Protein AF-A0A924LIB5-F1 (afdb_monomer)

Foldseek 3Di:
DWWKDFFLPLPKTFDKDWDQDPPQQKIKMKTKIASADAQDFKWKFKFADQVLAFADADDCVLVPFNLSHQFPVSSCVRQNDGLFTQAPDLVPRLPDDDDDCPPPDDDGHGFHAHRRRITIGIDMHGQDCPRPSSVVSSVSCVPVQRIKMWMFKDWDAQQRSCDDDPTPNSDTTMDRRGTTIMIRDADFDDPVVVVSVVLRDDPDDPPSVVVRCCRGVPDDPPGGDDDDDDDDDDDDDDDDDDDDDDDDDDDDDDDDDDDDDDDDDDDDDDDDDDDDDDDDDDDDDDDDDDDDDDDDDDDDDDDDDDDDDDDDDDDPPDDPDDFDWQDDDPTDGDDDDDDLVVQLVVLVVVLVVVVVCCVVVVAPEDADDPPDDDDAADPVQDHEYEAAAADEDEDHGNHQEYEYNYLAEHEYHDYQDAAREYRYEAREYEYEYHLYEYEYGYSHHEYEAEADANREEYEYEHRYYAYEYAAAYYAYEYEQHEDEYEAHYHDDNYEYEEAYQYEYEAYEEEYEYEYEQEEHEEENYEEEYEYHEYQHEYEYEDAYYAYEYEYEHAYEAEYYAEEYEYEYCYAYEYEHAYYEYEYHAQAEYEYEGHQAEYEYHYECYEYEYDHHNYAYEYEQYLAEYEYEAQAAYEYEAENYAYEYEYAHAQHEYEYAHECHEYEYHYEQHHAYEYERYAAAYEAEQHHAAYEAEYYLHAEHEYAYAYDEYEYEDAPHEHEYEAEQHEEEYEYENHCAAYEYEYEEEEYEYEYYNAQYEYEYEQDAYQYYEYEPDDPPRYAYEYHPDDPCFVVVQVVVWDDDPLWIWTATPSGHIYIYPNDDDDDPSRYD

pLDDT: mean 76.89, std 24.4, range [21.36, 98.44]

Mean predicted aligned error: 19.63 Å

Solvent-accessible surface area (backbone atoms only — not comparable to full-atom values): 42474 Å² total; per-residue (Å²): 56,30,54,40,44,51,29,68,85,44,68,26,41,19,18,36,44,67,46,76,40,84,88,76,37,30,40,36,40,38,38,30,39,34,51,42,44,54,67,37,57,34,44,37,33,38,20,26,42,93,87,68,51,68,24,38,70,70,52,78,89,41,26,83,83,69,54,77,46,47,43,53,79,41,36,35,79,38,22,28,51,72,53,40,73,61,43,73,50,48,83,57,60,61,73,60,68,80,70,99,68,86,67,92,77,78,81,71,51,44,53,57,18,37,89,80,5,40,33,81,46,73,51,64,35,70,38,53,80,87,38,71,50,23,40,49,36,52,60,72,54,66,64,45,64,31,18,22,41,41,34,19,26,44,70,43,54,68,66,47,30,68,60,67,93,93,56,57,65,19,61,56,45,77,34,56,65,38,42,24,26,29,20,50,23,39,72,60,61,69,73,60,34,56,50,54,46,59,73,66,43,92,88,62,75,92,77,58,63,66,59,43,44,49,39,60,69,64,76,71,92,75,67,55,85,80,80,85,74,87,84,85,92,81,79,93,78,80,90,78,80,88,80,89,82,87,86,84,85,87,79,88,85,84,90,83,89,85,88,88,86,91,82,88,77,85,82,81,78,84,84,77,91,84,81,89,84,90,81,87,89,84,92,81,85,90,84,91,79,90,81,90,83,82,90,83,87,86,82,88,86,81,88,85,90,85,90,77,97,69,86,79,75,80,77,79,71,76,72,82,78,83,83,74,75,66,90,55,102,79,60,76,81,70,89,85,82,93,52,71,69,60,43,27,52,44,38,50,46,51,49,49,52,50,52,50,35,35,76,68,66,78,37,74,72,53,80,70,58,97,87,59,82,76,71,79,34,45,92,85,38,74,24,54,41,49,40,62,60,51,46,81,44,74,47,50,57,21,44,22,38,38,40,34,62,17,88,38,48,30,35,41,37,53,30,67,45,71,66,25,37,39,38,30,41,53,28,20,43,34,38,38,55,25,56,24,25,33,36,39,38,33,31,16,32,53,31,37,42,37,29,46,74,77,16,34,36,35,38,38,36,42,33,36,29,52,30,38,36,39,39,35,19,30,47,30,39,34,36,52,28,36,44,52,28,42,37,38,39,24,37,38,57,30,38,37,41,36,52,19,50,25,43,37,38,40,26,41,36,29,30,37,40,38,40,35,61,36,50,29,40,36,35,34,26,27,37,51,24,36,41,40,43,27,65,16,40,35,40,37,36,40,40,38,33,50,27,40,39,33,38,45,13,56,24,42,40,33,47,24,41,41,58,32,38,37,43,31,60,16,52,29,39,37,36,27,53,36,34,31,36,36,37,40,28,42,14,35,34,43,34,36,30,26,59,14,31,33,40,37,39,36,22,64,21,50,30,40,41,34,51,23,51,14,70,24,40,40,34,26,24,56,9,28,28,39,37,40,27,45,19,34,34,40,39,40,42,23,54,15,54,30,38,40,34,24,69,18,78,70,9,25,39,39,36,36,33,16,59,15,44,28,38,38,39,41,21,71,30,27,61,18,37,39,32,23,25,50,10,38,20,40,37,35,42,19,14,50,38,22,42,42,32,51,19,54,10,57,52,21,34,39,36,43,36,45,36,47,32,38,40,33,40,54,87,38,43,49,53,35,39,38,32,57,28,31,36,52,29,40,37,31,37,19,66,19,31,26,42,36,40,43,48,32,37,28,34,41,35,40,49,48,73,24,50,31,36,47,30,41,40,72,63,39,25,71,49,30,39,36,33,58,70,42,86,90,46,35,37,36,29,68,42,86,58,62,96,58,46,69,63,54,23,62,77,65,46,46,78,56,94,62,17,27,37,39,54,46,98,69,58,23,29,41,34,33,47,77,32,76,82,88,53,76,86,32,50,104

Structure (mmCIF, N/CA/C/O backbone):
data_AF-A0A924LIB5-F1
#
_entry.id   AF-A0A924LIB5-F1
#
loop_
_atom_site.group_PDB
_atom_site.id
_atom_site.type_symbol
_atom_site.label_atom_id
_atom_site.label_alt_id
_atom_site.label_comp_id
_atom_site.label_asym_id
_atom_site.label_entity_id
_atom_site.label_seq_id
_atom_site.pdbx_PDB_ins_code
_atom_site.Cartn_x
_atom_site.Cartn_y
_atom_site.Cartn_z
_atom_site.occupancy
_atom_site.B_iso_or_equiv
_atom_site.auth_seq_id
_atom_site.auth_comp_id
_atom_site.auth_asym_id
_atom_site.auth_atom_id
_atom_site.pdbx_PDB_model_num
ATOM 1 N N . ALA A 1 1 ? 36.086 1.324 -4.701 1.00 84.69 1 ALA A N 1
ATOM 2 C CA . ALA A 1 1 ? 34.719 0.963 -4.270 1.00 84.69 1 ALA A CA 1
ATOM 3 C C . ALA A 1 1 ? 34.608 -0.551 -4.187 1.00 84.69 1 ALA A C 1
ATOM 5 O O . ALA A 1 1 ? 35.405 -1.236 -4.820 1.00 84.69 1 ALA A O 1
ATOM 6 N N . THR A 1 2 ? 33.656 -1.068 -3.420 1.00 88.00 2 THR A N 1
ATOM 7 C CA . THR A 1 2 ? 33.412 -2.505 -3.279 1.00 88.00 2 THR A CA 1
ATOM 8 C C . THR A 1 2 ? 31.933 -2.797 -3.039 1.00 88.00 2 THR A C 1
ATOM 10 O O . THR A 1 2 ? 31.172 -1.905 -2.656 1.00 88.00 2 THR A O 1
ATOM 13 N N . ARG A 1 3 ? 31.545 -4.051 -3.269 1.00 87.38 3 ARG A N 1
ATOM 14 C CA . ARG A 1 3 ? 30.295 -4.631 -2.780 1.00 87.38 3 ARG A CA 1
ATOM 15 C C . ARG A 1 3 ? 30.635 -5.647 -1.708 1.00 87.38 3 ARG A C 1
ATOM 17 O O . ARG A 1 3 ? 31.617 -6.371 -1.848 1.00 87.38 3 ARG A O 1
ATOM 24 N N . PHE A 1 4 ? 29.800 -5.708 -0.686 1.00 92.81 4 PHE A N 1
ATOM 25 C CA . PHE A 1 4 ? 29.966 -6.680 0.373 1.00 92.81 4 PHE A CA 1
ATOM 26 C C . PHE A 1 4 ? 29.486 -8.060 -0.058 1.00 92.81 4 PHE A C 1
ATOM 28 O O . PHE A 1 4 ? 28.442 -8.213 -0.696 1.00 92.81 4 PHE A O 1
ATOM 35 N N . ILE A 1 5 ? 30.268 -9.054 0.328 1.00 91.75 5 ILE A N 1
ATOM 36 C CA . ILE A 1 5 ? 29.924 -10.464 0.355 1.00 91.75 5 ILE A CA 1
ATOM 37 C C . ILE A 1 5 ? 29.605 -10.787 1.814 1.00 91.75 5 ILE A C 1
ATOM 39 O O . ILE A 1 5 ? 30.402 -10.473 2.700 1.00 91.75 5 ILE A O 1
ATOM 43 N N . ALA A 1 6 ? 28.438 -11.382 2.059 1.00 92.56 6 ALA A N 1
ATOM 44 C CA . ALA A 1 6 ? 28.053 -11.841 3.388 1.00 92.56 6 ALA A CA 1
ATOM 45 C C . ALA A 1 6 ? 29.010 -12.941 3.871 1.00 92.56 6 ALA A C 1
ATOM 47 O O . ALA A 1 6 ? 29.327 -13.866 3.119 1.00 92.56 6 ALA A O 1
ATOM 48 N N . LEU A 1 7 ? 29.431 -12.847 5.127 1.00 90.38 7 LEU A N 1
ATOM 49 C CA . LEU A 1 7 ? 30.184 -13.871 5.846 1.00 90.38 7 LEU A CA 1
ATOM 50 C C . LEU A 1 7 ? 29.289 -14.490 6.922 1.00 90.38 7 LEU A C 1
ATOM 52 O O . LEU A 1 7 ? 28.294 -13.883 7.310 1.00 90.38 7 LEU A O 1
ATOM 56 N N . ASN A 1 8 ? 29.627 -15.698 7.378 1.00 89.25 8 ASN A N 1
ATOM 57 C CA . ASN A 1 8 ? 28.979 -16.350 8.525 1.00 89.25 8 ASN A CA 1
ATOM 58 C C . ASN A 1 8 ? 27.448 -16.467 8.428 1.00 89.25 8 ASN A C 1
ATOM 60 O O . ASN A 1 8 ? 26.744 -16.476 9.427 1.00 89.25 8 ASN A O 1
ATOM 64 N N . ASN A 1 9 ? 26.925 -16.582 7.201 1.00 84.75 9 ASN A N 1
ATOM 65 C CA . ASN A 1 9 ? 25.491 -16.615 6.896 1.00 84.75 9 ASN A CA 1
ATOM 66 C C . ASN A 1 9 ? 24.688 -15.392 7.382 1.00 84.75 9 ASN A C 1
ATOM 68 O O . ASN A 1 9 ? 23.460 -15.458 7.428 1.00 84.75 9 ASN A O 1
ATOM 72 N N . SER A 1 10 ? 25.353 -14.260 7.615 1.00 88.81 10 SER A N 1
ATOM 73 C CA . SER A 1 10 ? 24.739 -13.028 8.123 1.00 88.81 10 SER A CA 1
ATOM 74 C C . SER A 1 10 ? 23.621 -12.456 7.245 1.00 88.81 10 SER A C 1
ATOM 76 O O . SER A 1 10 ? 22.788 -11.672 7.691 1.00 88.81 10 SER A O 1
ATOM 78 N N . GLY A 1 11 ? 23.618 -12.785 5.948 1.00 87.75 11 GLY A N 1
ATOM 79 C CA . GLY A 1 11 ? 22.703 -12.191 4.971 1.00 87.75 11 GLY A CA 1
ATOM 80 C C . GLY A 1 11 ? 22.958 -10.701 4.702 1.00 87.75 11 GLY A C 1
ATOM 81 O O . GLY A 1 11 ? 22.171 -10.071 3.987 1.00 87.75 11 GLY A O 1
ATOM 82 N N . VAL A 1 12 ? 24.053 -10.137 5.228 1.00 92.31 12 VAL A N 1
ATOM 83 C CA . VAL A 1 12 ? 24.406 -8.729 5.036 1.00 92.31 12 VAL A CA 1
ATOM 84 C C . VAL A 1 12 ? 24.674 -8.441 3.560 1.00 92.31 12 VAL A C 1
ATOM 86 O O . VAL A 1 12 ? 25.405 -9.153 2.873 1.00 92.31 12 VAL A O 1
ATOM 89 N N . SER A 1 13 ? 24.097 -7.353 3.058 1.00 89.62 13 SER A N 1
ATOM 90 C CA . SER A 1 13 ? 24.266 -6.901 1.675 1.00 89.62 13 SER A CA 1
ATOM 91 C C . SER A 1 13 ? 24.486 -5.394 1.602 1.00 89.62 13 SER A C 1
ATOM 93 O O . SER A 1 13 ? 24.021 -4.643 2.457 1.00 89.62 13 SER A O 1
ATOM 95 N N . GLY A 1 14 ? 25.198 -4.937 0.571 1.00 88.69 14 GLY A N 1
ATOM 96 C CA . GLY A 1 14 ? 25.485 -3.521 0.351 1.00 88.69 14 GLY A CA 1
ATOM 97 C C . GLY A 1 14 ? 26.876 -3.289 -0.214 1.00 88.69 14 GLY A C 1
ATOM 98 O O . GLY A 1 14 ? 27.418 -4.140 -0.923 1.00 88.69 14 GLY A O 1
ATOM 99 N N . GLY A 1 15 ? 27.472 -2.140 0.089 1.00 89.81 15 GLY A N 1
ATOM 100 C CA . GLY A 1 15 ? 28.813 -1.831 -0.388 1.00 89.81 15 GLY A CA 1
ATOM 101 C C . GLY A 1 15 ? 29.409 -0.567 0.205 1.00 89.81 15 GLY A C 1
ATOM 102 O O . GLY A 1 15 ? 28.818 0.097 1.057 1.00 89.81 15 GLY A O 1
ATOM 103 N N . ALA A 1 16 ? 30.598 -0.234 -0.289 1.00 91.19 16 ALA A N 1
ATOM 104 C CA . ALA A 1 16 ? 31.337 0.936 0.147 1.00 91.19 16 ALA A CA 1
ATOM 105 C C . ALA A 1 16 ? 32.022 1.667 -1.012 1.00 91.19 16 ALA A C 1
ATOM 107 O O . ALA A 1 16 ? 32.548 1.066 -1.958 1.00 91.19 16 ALA A O 1
ATOM 108 N N . ALA A 1 17 ? 32.076 2.988 -0.909 1.00 87.88 17 ALA A N 1
ATOM 109 C CA . ALA A 1 17 ? 32.797 3.871 -1.813 1.00 87.88 17 ALA A CA 1
ATOM 110 C C . ALA A 1 17 ? 33.825 4.689 -1.028 1.00 87.88 17 ALA A C 1
ATOM 112 O O . ALA A 1 17 ? 33.545 5.148 0.074 1.00 87.88 17 ALA A O 1
ATOM 113 N N . LEU A 1 18 ? 35.014 4.871 -1.610 1.00 88.75 18 LEU A N 1
ATOM 114 C CA . LEU A 1 18 ? 36.101 5.632 -1.002 1.00 88.75 18 LEU A CA 1
ATOM 115 C C . LEU A 1 18 ? 36.692 6.599 -2.019 1.00 88.75 18 LEU A C 1
ATOM 117 O O . LEU A 1 18 ? 36.867 6.240 -3.187 1.00 88.75 18 LEU A O 1
ATOM 121 N N . LEU A 1 19 ? 37.050 7.785 -1.541 1.00 86.50 19 LEU A N 1
ATOM 122 C CA . LEU A 1 19 ? 37.815 8.795 -2.255 1.00 86.50 19 LEU A CA 1
ATOM 123 C C . LEU A 1 19 ? 39.074 9.106 -1.444 1.00 86.50 19 LEU A C 1
ATOM 125 O O . LEU A 1 19 ? 38.987 9.631 -0.337 1.00 86.50 19 LEU A O 1
ATOM 129 N N . LEU A 1 20 ? 40.239 8.779 -2.004 1.00 86.44 20 LEU A N 1
ATOM 130 C CA . LEU A 1 20 ? 41.538 9.173 -1.460 1.00 86.44 20 LEU A CA 1
ATOM 131 C C . LEU A 1 20 ? 42.008 10.448 -2.166 1.00 86.44 20 LEU A C 1
ATOM 133 O O . LEU A 1 20 ? 42.412 10.413 -3.331 1.00 86.44 20 LEU A O 1
ATOM 137 N N . ASP A 1 21 ? 41.982 11.567 -1.450 1.00 85.06 21 ASP A N 1
ATOM 138 C CA . ASP A 1 21 ? 42.530 12.839 -1.907 1.00 85.06 21 ASP A CA 1
ATOM 139 C C . ASP A 1 21 ? 43.994 12.960 -1.469 1.00 85.06 21 ASP A C 1
ATOM 141 O O . ASP A 1 21 ? 44.323 13.389 -0.360 1.00 85.06 21 ASP A O 1
ATOM 145 N N . ASN A 1 22 ? 44.895 12.593 -2.380 1.00 79.12 22 ASN A N 1
ATOM 146 C CA . ASN A 1 22 ? 46.338 12.661 -2.149 1.00 79.12 22 ASN A CA 1
ATOM 147 C C . ASN A 1 22 ? 46.869 14.088 -1.941 1.00 79.12 22 ASN A C 1
ATOM 149 O O . ASN A 1 22 ? 47.967 14.238 -1.408 1.00 79.12 22 ASN A O 1
ATOM 153 N N . LYS A 1 23 ? 46.144 15.120 -2.394 1.00 80.69 23 LYS A N 1
ATOM 154 C CA . LYS A 1 23 ? 46.577 16.519 -2.294 1.00 80.69 23 LYS A CA 1
ATOM 155 C C . LYS A 1 23 ? 46.249 17.098 -0.924 1.00 80.69 23 LYS A C 1
ATOM 157 O O . LYS A 1 23 ? 47.070 17.817 -0.367 1.00 80.69 23 LYS A O 1
ATOM 162 N N . ASN A 1 24 ? 45.060 16.792 -0.414 1.00 79.94 24 ASN A N 1
ATOM 163 C CA . ASN A 1 24 ? 44.586 17.292 0.876 1.00 79.94 24 ASN A CA 1
ATOM 164 C C . ASN A 1 24 ? 44.803 16.296 2.027 1.00 79.94 24 ASN A C 1
ATOM 166 O O . ASN A 1 24 ? 44.424 16.594 3.154 1.00 79.94 24 ASN A O 1
ATOM 170 N N . HIS A 1 25 ? 45.417 15.140 1.747 1.00 83.81 25 HIS A N 1
ATOM 171 C CA . HIS A 1 25 ? 45.668 14.065 2.711 1.00 83.81 25 HIS A CA 1
ATOM 172 C C . HIS A 1 25 ? 44.385 13.587 3.406 1.00 83.81 25 HIS A C 1
ATOM 174 O O . HIS A 1 25 ? 44.373 13.346 4.609 1.00 83.81 25 HIS A O 1
ATOM 180 N N . ASN A 1 26 ? 43.305 13.448 2.629 1.00 85.00 26 ASN A N 1
ATOM 181 C CA . ASN A 1 26 ? 41.993 13.039 3.128 1.00 85.00 26 ASN A CA 1
ATOM 182 C C . ASN A 1 26 ? 41.568 11.688 2.557 1.00 85.00 26 ASN A C 1
ATOM 184 O O . ASN A 1 26 ? 41.811 11.394 1.384 1.00 85.00 26 ASN A O 1
ATOM 188 N N . VAL A 1 27 ? 40.849 10.910 3.363 1.00 87.00 27 VAL A N 1
ATOM 189 C CA . VAL A 1 27 ? 40.082 9.750 2.901 1.00 87.00 27 VAL A CA 1
ATOM 190 C C . VAL A 1 27 ? 38.622 9.952 3.263 1.00 87.00 27 VAL A C 1
ATOM 192 O O . VAL A 1 27 ? 38.268 9.973 4.438 1.00 87.00 27 VAL A O 1
ATOM 195 N N . THR A 1 28 ? 37.766 10.069 2.254 1.00 86.44 28 THR A N 1
ATOM 196 C CA . THR A 1 28 ? 36.312 10.080 2.434 1.00 86.44 28 THR A CA 1
ATOM 197 C C . THR A 1 28 ? 35.763 8.700 2.132 1.00 86.44 28 THR A C 1
ATOM 199 O O . THR A 1 28 ? 36.069 8.128 1.087 1.00 86.44 28 THR A O 1
ATOM 202 N N . ILE A 1 29 ? 34.934 8.175 3.022 1.00 88.50 29 ILE A N 1
ATOM 203 C CA . ILE A 1 29 ? 34.296 6.870 2.894 1.00 88.50 29 ILE A CA 1
ATOM 204 C C . ILE A 1 29 ? 32.786 7.001 3.070 1.00 88.50 29 ILE A C 1
ATOM 206 O O . ILE A 1 29 ? 32.317 7.774 3.903 1.00 88.50 29 ILE A O 1
ATOM 210 N N . GLN A 1 30 ? 32.035 6.230 2.289 1.00 88.62 30 GLN A N 1
ATOM 211 C CA . GLN A 1 30 ? 30.621 5.963 2.509 1.00 88.62 30 GLN A CA 1
ATOM 212 C C . GLN A 1 30 ? 30.381 4.450 2.479 1.00 88.62 30 GLN A C 1
ATOM 214 O O . GLN A 1 30 ? 30.856 3.770 1.568 1.00 88.62 30 GLN A O 1
ATOM 219 N N . ILE A 1 31 ? 29.653 3.948 3.471 1.00 91.75 31 ILE A N 1
ATOM 220 C CA . ILE A 1 31 ? 29.213 2.565 3.632 1.00 91.75 31 ILE A CA 1
ATOM 221 C C . ILE A 1 31 ? 27.691 2.577 3.741 1.00 91.75 31 ILE A C 1
ATOM 223 O O . ILE A 1 31 ? 27.118 3.318 4.542 1.00 91.75 31 ILE A O 1
ATOM 227 N N . ASP A 1 32 ? 27.055 1.722 2.949 1.00 89.88 32 ASP A N 1
ATOM 228 C CA . ASP A 1 32 ? 25.627 1.452 3.014 1.00 89.88 32 ASP A CA 1
ATOM 229 C C . ASP A 1 32 ? 25.435 -0.064 3.065 1.00 89.88 32 ASP A C 1
ATOM 231 O O . ASP A 1 32 ? 25.750 -0.760 2.094 1.00 89.88 32 ASP A O 1
ATOM 235 N N . ALA A 1 33 ? 24.934 -0.576 4.189 1.00 92.31 33 ALA A N 1
ATOM 236 C CA . ALA A 1 33 ? 24.698 -2.003 4.400 1.00 92.31 33 ALA A CA 1
ATOM 237 C C . ALA A 1 33 ? 23.297 -2.268 4.970 1.00 92.31 33 ALA A C 1
ATOM 239 O O . ALA A 1 33 ? 22.725 -1.439 5.675 1.00 92.31 33 ALA A O 1
ATOM 240 N N . LYS A 1 34 ? 22.730 -3.428 4.638 1.00 92.56 34 LYS A N 1
ATOM 241 C CA . LYS A 1 34 ? 21.436 -3.929 5.116 1.00 92.56 34 LYS A CA 1
ATOM 242 C C . LYS A 1 34 ? 21.579 -5.360 5.600 1.00 92.56 34 LYS A C 1
ATOM 244 O O . LYS A 1 34 ? 22.390 -6.101 5.052 1.00 92.56 34 LYS A O 1
ATOM 249 N N . GLY A 1 35 ? 20.730 -5.750 6.545 1.00 92.56 35 GLY A N 1
ATOM 250 C CA . GLY A 1 35 ? 20.802 -7.065 7.187 1.00 92.56 35 GLY A CA 1
ATOM 251 C C . GLY A 1 35 ? 21.784 -7.095 8.356 1.00 92.56 35 GLY A C 1
ATOM 252 O O . GLY A 1 35 ? 22.156 -8.167 8.803 1.00 92.56 35 GLY A O 1
ATOM 253 N N . MET A 1 36 ? 22.213 -5.923 8.830 1.00 94.88 36 MET A N 1
ATOM 254 C CA . MET A 1 36 ? 22.997 -5.793 10.055 1.00 94.88 36 MET A CA 1
ATOM 255 C C . MET A 1 36 ? 22.097 -6.063 11.271 1.00 94.88 36 MET A C 1
ATOM 257 O O . MET A 1 36 ? 20.882 -5.876 11.188 1.00 94.88 36 MET A O 1
ATOM 261 N N . GLU A 1 37 ? 22.674 -6.451 12.407 1.00 94.69 37 GLU A N 1
ATOM 262 C CA . GLU A 1 37 ? 21.914 -6.694 13.639 1.00 94.69 37 GLU A CA 1
ATOM 263 C C . GLU A 1 37 ? 21.222 -5.401 14.138 1.00 94.69 37 GLU A C 1
ATOM 265 O O . GLU A 1 37 ? 21.896 -4.432 14.506 1.00 94.69 37 GLU A O 1
ATOM 270 N N . PRO A 1 38 ? 19.876 -5.338 14.174 1.00 95.06 38 PRO A N 1
ATOM 271 C CA . PRO A 1 38 ? 19.168 -4.097 14.472 1.00 95.06 38 PRO A CA 1
ATOM 272 C C . PRO A 1 38 ? 19.495 -3.518 15.852 1.00 95.06 38 PRO A C 1
ATOM 274 O O . PRO A 1 38 ? 19.434 -4.208 16.871 1.00 95.06 38 PRO A O 1
ATOM 277 N N . GLY A 1 39 ? 19.783 -2.216 15.901 1.00 89.69 39 GLY A N 1
ATOM 278 C CA . GLY A 1 39 ? 20.056 -1.500 17.150 1.00 89.69 39 GLY A CA 1
ATOM 279 C C . GLY A 1 39 ? 21.392 -1.841 17.819 1.00 89.69 39 GLY A C 1
ATOM 280 O O . GLY A 1 39 ? 21.637 -1.354 18.924 1.00 89.69 39 GLY A O 1
ATOM 281 N N . GLN A 1 40 ? 22.255 -2.637 17.178 1.00 93.38 40 GLN A N 1
ATOM 282 C CA . GLN A 1 40 ? 23.596 -2.950 17.673 1.00 93.38 40 GLN A CA 1
ATOM 283 C C . GLN A 1 40 ? 24.676 -2.110 16.983 1.00 93.38 40 GLN A C 1
ATOM 285 O O . GLN A 1 40 ? 24.494 -1.555 15.897 1.00 93.38 40 GLN A O 1
ATOM 290 N N . VAL A 1 41 ? 25.815 -1.972 17.662 1.00 90.44 41 VAL A N 1
ATOM 291 C CA . VAL A 1 41 ? 27.002 -1.266 17.162 1.00 90.44 41 VAL A CA 1
ATOM 292 C C . VAL A 1 41 ? 27.817 -2.196 16.278 1.00 90.44 41 VAL A C 1
ATOM 294 O O . VAL A 1 41 ? 28.215 -3.255 16.753 1.00 90.44 41 VAL A O 1
ATOM 297 N N . HIS A 1 42 ? 28.156 -1.769 15.063 1.00 91.94 42 HIS A N 1
ATOM 298 C CA . HIS A 1 42 ? 28.918 -2.565 14.101 1.00 91.94 42 HIS A CA 1
ATOM 299 C C . HIS A 1 42 ? 30.327 -2.003 13.894 1.00 91.94 42 HIS A C 1
ATOM 301 O O . HIS A 1 42 ? 30.482 -0.985 13.210 1.00 91.94 42 HIS A O 1
ATOM 307 N N . PRO A 1 43 ? 31.371 -2.635 14.465 1.00 90.50 43 PRO A N 1
ATOM 308 C CA . PRO A 1 43 ? 32.747 -2.304 14.134 1.00 90.50 43 PRO A CA 1
ATOM 309 C C . PRO A 1 43 ? 33.027 -2.511 12.649 1.00 90.50 43 PRO A C 1
ATOM 311 O O . PRO A 1 43 ? 32.512 -3.432 12.014 1.00 90.50 43 PRO A O 1
ATOM 314 N N . GLN A 1 44 ? 33.847 -1.628 12.095 1.00 90.75 44 GLN A N 1
ATOM 315 C CA . GLN A 1 44 ? 34.149 -1.601 10.672 1.00 90.75 44 GLN A CA 1
ATOM 316 C C . GLN A 1 44 ? 35.547 -1.043 10.440 1.00 90.75 44 GLN A C 1
ATOM 318 O O . GLN A 1 44 ? 35.946 -0.043 11.049 1.00 90.75 44 GLN A O 1
ATOM 323 N N . HIS A 1 45 ? 36.284 -1.690 9.543 1.00 89.88 45 HIS A N 1
ATOM 324 C CA . HIS A 1 45 ? 37.709 -1.439 9.364 1.00 89.88 45 HIS A CA 1
ATOM 325 C C . HIS A 1 45 ? 38.123 -1.532 7.897 1.00 89.88 45 HIS A C 1
ATOM 327 O O . HIS A 1 45 ? 37.518 -2.263 7.112 1.00 89.88 45 HIS A O 1
ATOM 333 N N . ILE A 1 46 ? 39.206 -0.834 7.548 1.00 91.62 46 ILE A N 1
ATOM 334 C CA . ILE A 1 46 ? 40.005 -1.154 6.361 1.00 91.62 46 ILE A CA 1
ATOM 335 C C . ILE A 1 46 ? 41.103 -2.125 6.790 1.00 91.62 46 ILE A C 1
ATOM 337 O O . ILE A 1 46 ? 41.914 -1.797 7.658 1.00 91.62 46 ILE A O 1
ATOM 341 N N . HIS A 1 47 ? 41.148 -3.287 6.154 1.00 92.38 47 HIS A N 1
ATOM 342 C CA . HIS A 1 47 ? 42.139 -4.332 6.360 1.00 92.38 47 HIS A CA 1
ATOM 343 C C . HIS A 1 47 ? 43.159 -4.394 5.218 1.00 92.38 47 HIS A C 1
ATOM 345 O O . HIS A 1 47 ? 42.884 -4.004 4.074 1.00 92.38 47 HIS A O 1
ATOM 351 N N . GLY A 1 48 ? 44.360 -4.875 5.539 1.00 92.06 48 GLY A N 1
ATOM 352 C CA . GLY A 1 48 ? 45.339 -5.279 4.540 1.00 92.06 48 GLY A CA 1
ATOM 353 C C . GLY A 1 48 ? 46.688 -5.709 5.095 1.00 92.06 48 GLY A C 1
ATOM 354 O O . GLY A 1 48 ? 46.983 -5.589 6.284 1.00 92.06 48 GLY A O 1
ATOM 355 N N . PHE A 1 49 ? 47.539 -6.197 4.195 1.00 89.62 49 PHE A N 1
ATOM 356 C CA . PHE A 1 49 ? 48.894 -6.625 4.526 1.00 89.62 49 PHE A CA 1
ATOM 357 C C . PHE A 1 49 ? 49.914 -5.506 4.315 1.00 89.62 49 PHE A C 1
ATOM 359 O O . PHE A 1 49 ? 49.890 -4.778 3.317 1.00 89.62 49 PHE A O 1
ATOM 366 N N . THR A 1 50 ? 50.850 -5.391 5.254 1.00 80.44 50 THR A N 1
ATOM 367 C CA . THR A 1 50 ? 51.928 -4.392 5.228 1.00 80.44 50 THR A CA 1
ATOM 368 C C . THR A 1 50 ? 53.028 -4.724 4.216 1.00 80.44 50 THR A C 1
ATOM 370 O O . THR A 1 50 ? 53.762 -3.831 3.801 1.00 80.44 50 THR A O 1
ATOM 373 N N . ASP A 1 51 ? 53.112 -5.978 3.763 1.00 84.06 51 ASP A N 1
ATOM 374 C CA . ASP A 1 51 ? 54.044 -6.440 2.726 1.00 84.06 51 ASP A CA 1
ATOM 375 C C . ASP A 1 51 ? 53.548 -6.187 1.286 1.00 84.06 51 ASP A C 1
ATOM 377 O O . ASP A 1 51 ? 54.260 -6.462 0.319 1.00 84.06 51 ASP A O 1
ATOM 381 N N . GLY A 1 52 ? 52.343 -5.627 1.133 1.00 79.75 52 GLY A N 1
ATOM 382 C CA . GLY A 1 52 ? 51.742 -5.320 -0.163 1.00 79.75 52 GLY A CA 1
ATOM 383 C C . GLY A 1 52 ? 51.003 -6.487 -0.821 1.00 79.75 52 GLY A C 1
ATOM 384 O O . GLY A 1 52 ? 50.588 -6.334 -1.976 1.00 79.75 52 GLY A O 1
ATOM 385 N N . THR A 1 53 ? 50.813 -7.606 -0.116 1.00 90.56 53 THR A N 1
ATOM 386 C CA . THR A 1 53 ? 49.909 -8.694 -0.517 1.00 90.56 53 THR A CA 1
ATOM 387 C C . THR A 1 53 ? 48.476 -8.173 -0.671 1.00 90.56 53 THR A C 1
ATOM 389 O O . THR A 1 53 ? 48.041 -7.268 0.046 1.00 90.56 53 THR A O 1
ATOM 392 N N . VAL A 1 54 ? 47.752 -8.709 -1.658 1.00 90.00 54 VAL A N 1
ATOM 393 C CA . VAL A 1 54 ? 46.358 -8.338 -1.937 1.00 90.00 54 VAL A CA 1
ATOM 394 C C . VAL A 1 54 ? 45.442 -9.013 -0.920 1.00 90.00 54 VAL A C 1
ATOM 396 O O . VAL A 1 54 ? 45.544 -10.217 -0.699 1.00 90.00 54 VAL A O 1
ATOM 399 N N . SER A 1 55 ? 44.569 -8.218 -0.307 1.00 93.31 55 SER A N 1
ATOM 400 C CA . SER A 1 55 ? 43.534 -8.697 0.615 1.00 93.31 55 SER A CA 1
ATOM 401 C C . SER A 1 55 ? 42.421 -9.394 -0.161 1.00 93.31 55 SER A C 1
ATOM 403 O O . SER A 1 55 ? 42.055 -8.931 -1.244 1.00 93.31 55 SER A O 1
ATOM 405 N N . HIS A 1 56 ? 41.901 -10.488 0.389 1.00 91.56 56 HIS A N 1
ATOM 406 C CA . HIS A 1 56 ? 40.830 -11.264 -0.221 1.00 91.56 56 HIS A CA 1
ATOM 407 C C . HIS A 1 56 ? 39.735 -11.617 0.773 1.00 91.56 56 HIS A C 1
ATOM 409 O O . HIS A 1 56 ? 40.019 -12.023 1.905 1.00 91.56 56 HIS A O 1
ATOM 415 N N . THR A 1 57 ? 38.494 -11.592 0.284 1.00 90.62 57 THR A N 1
ATOM 416 C CA . THR A 1 57 ? 37.338 -12.004 1.073 1.00 90.62 57 THR A CA 1
ATOM 417 C C . THR A 1 57 ? 37.496 -13.466 1.498 1.00 90.62 57 THR A C 1
ATOM 419 O O . THR A 1 57 ? 37.742 -14.332 0.645 1.00 90.62 57 THR A O 1
ATOM 422 N N . PRO A 1 58 ? 37.383 -13.774 2.801 1.00 88.44 58 PRO A N 1
ATOM 423 C CA . PRO A 1 58 ? 37.500 -15.133 3.280 1.00 88.44 58 PRO A CA 1
ATOM 424 C C . PRO A 1 58 ? 36.286 -15.959 2.857 1.00 88.44 58 PRO A C 1
ATOM 426 O O . PRO A 1 58 ? 35.208 -15.458 2.545 1.00 88.44 58 PRO A O 1
ATOM 429 N N . THR A 1 59 ? 36.486 -17.263 2.849 1.00 85.75 59 THR A N 1
ATOM 430 C CA . THR A 1 59 ? 35.467 -18.276 2.580 1.00 85.75 59 THR A CA 1
ATOM 431 C C . THR A 1 59 ? 35.477 -19.272 3.731 1.00 85.75 59 THR A C 1
ATOM 433 O O . THR A 1 59 ? 36.433 -19.290 4.502 1.00 85.75 59 THR A O 1
ATOM 436 N N . LEU A 1 60 ? 34.505 -20.183 3.789 1.00 81.44 60 LEU A N 1
ATOM 437 C CA . LEU A 1 60 ? 34.522 -21.299 4.748 1.00 81.44 60 LEU A CA 1
ATOM 438 C C . LEU A 1 60 ? 35.766 -22.205 4.637 1.00 81.44 60 LEU A C 1
ATOM 440 O O . LEU A 1 60 ? 35.961 -23.078 5.460 1.00 81.44 60 LEU A O 1
ATOM 444 N N . ALA A 1 61 ? 36.644 -22.020 3.645 1.00 83.81 61 ALA A N 1
ATOM 445 C CA . ALA A 1 61 ? 37.951 -22.677 3.644 1.00 83.81 61 ALA A CA 1
ATOM 446 C C . ALA A 1 61 ? 38.930 -22.109 4.695 1.00 83.81 61 ALA A C 1
ATOM 448 O O . ALA A 1 61 ? 40.039 -22.624 4.824 1.00 83.81 61 ALA A O 1
ATOM 449 N N . GLN A 1 62 ? 38.583 -20.994 5.345 1.00 87.88 62 GLN A N 1
ATOM 450 C CA . GLN A 1 62 ? 39.356 -20.383 6.428 1.00 87.88 62 GLN A CA 1
ATOM 451 C C . GLN A 1 62 ? 38.888 -20.816 7.815 1.00 87.88 62 GLN A C 1
ATOM 453 O O . GLN A 1 62 ? 39.680 -20.642 8.730 1.00 87.88 62 GLN A O 1
ATOM 458 N N . ASP A 1 63 ? 37.683 -21.383 7.915 1.00 85.19 63 ASP A N 1
ATOM 459 C CA . ASP A 1 63 ? 37.154 -22.044 9.111 1.00 85.19 63 ASP A CA 1
ATOM 460 C C . ASP A 1 63 ? 38.089 -23.215 9.454 1.00 85.19 63 ASP A C 1
ATOM 462 O O . ASP A 1 63 ? 38.086 -24.268 8.804 1.00 85.19 63 ASP A O 1
ATOM 466 N N . GLY A 1 64 ? 39.029 -22.956 10.353 1.00 79.69 64 GLY A N 1
ATOM 467 C CA . GLY A 1 64 ? 40.170 -23.810 10.643 1.00 79.69 64 GLY A CA 1
ATOM 468 C C . GLY A 1 64 ? 39.827 -24.926 11.617 1.00 79.69 64 GLY A C 1
ATOM 469 O O . GLY A 1 64 ? 40.483 -25.976 11.594 1.00 79.69 64 GLY A O 1
ATOM 470 N N . ASP A 1 65 ? 38.816 -24.717 12.454 1.00 80.69 65 ASP A N 1
ATOM 471 C CA . ASP A 1 65 ? 38.320 -25.697 13.412 1.00 80.69 65 ASP A CA 1
ATOM 472 C C . ASP A 1 65 ? 37.036 -26.419 12.943 1.00 80.69 65 ASP A C 1
ATOM 474 O O . ASP A 1 65 ? 36.668 -27.453 13.516 1.00 80.69 65 ASP A O 1
ATOM 478 N N . HIS A 1 66 ? 36.486 -25.997 11.800 1.00 81.69 66 HIS A N 1
ATOM 479 C CA . HIS A 1 66 ? 35.312 -26.533 11.112 1.00 81.69 66 HIS A CA 1
ATOM 480 C C . HIS A 1 66 ? 34.019 -26.418 11.928 1.00 81.69 66 HIS A C 1
ATOM 482 O O . HIS A 1 66 ? 33.157 -27.310 11.857 1.00 81.69 66 HIS A O 1
ATOM 488 N N . ASP A 1 67 ? 33.882 -25.358 12.719 1.00 76.69 67 ASP A N 1
ATOM 489 C CA . ASP A 1 67 ? 32.697 -25.095 13.532 1.00 76.69 67 ASP A CA 1
ATOM 490 C C . ASP A 1 67 ? 31.562 -24.386 12.759 1.00 76.69 67 ASP A C 1
ATOM 492 O O . ASP A 1 67 ? 30.425 -24.285 13.247 1.00 76.69 67 ASP A O 1
ATOM 496 N N . GLY A 1 68 ? 31.837 -24.000 11.509 1.00 80.25 68 GLY A N 1
ATOM 497 C CA . GLY A 1 68 ? 30.915 -23.357 10.583 1.00 80.25 68 GLY A CA 1
ATOM 498 C C . GLY A 1 68 ? 31.021 -21.834 10.537 1.00 80.25 68 GLY A C 1
ATOM 499 O O . GLY A 1 68 ? 30.245 -21.224 9.789 1.00 80.25 68 GLY A O 1
ATOM 500 N N . PHE A 1 69 ? 31.936 -21.228 11.291 1.00 85.94 69 PHE A N 1
ATOM 501 C CA . PHE A 1 69 ? 32.195 -19.794 11.305 1.00 85.94 69 PHE A CA 1
ATOM 502 C C . PHE A 1 69 ? 33.600 -19.477 10.788 1.00 85.94 69 PHE A C 1
ATOM 504 O O . PHE A 1 69 ? 34.477 -20.319 10.695 1.00 85.94 69 PHE A O 1
ATOM 511 N N . VAL A 1 70 ? 33.764 -18.246 10.311 1.00 88.38 70 VAL A N 1
ATOM 512 C CA . VAL A 1 70 ? 35.067 -17.650 10.035 1.00 88.38 70 VAL A CA 1
ATOM 513 C C . VAL A 1 70 ? 35.236 -16.485 10.992 1.00 88.38 70 VAL A C 1
ATOM 515 O O . VAL A 1 70 ? 34.680 -15.396 10.777 1.00 88.38 70 VAL A O 1
ATOM 518 N N . GLU A 1 71 ? 35.994 -16.698 12.055 1.00 86.31 71 GLU A N 1
ATOM 519 C CA . GLU A 1 71 ? 36.261 -15.692 13.070 1.00 86.31 71 GLU A CA 1
ATOM 520 C C . GLU A 1 71 ? 37.294 -14.670 12.604 1.00 86.31 71 GLU A C 1
ATOM 522 O O . GLU A 1 71 ? 38.006 -14.826 11.608 1.00 86.31 71 GLU A O 1
ATOM 527 N N . LEU A 1 72 ? 37.416 -13.586 13.376 1.00 84.69 72 LEU A N 1
ATOM 528 C CA . LEU A 1 72 ? 38.386 -12.529 13.112 1.00 84.69 72 LEU A CA 1
ATOM 529 C C . LEU A 1 72 ? 39.798 -13.097 12.897 1.00 84.69 72 LEU A C 1
ATOM 531 O O . LEU A 1 72 ? 40.445 -12.730 11.920 1.00 84.69 72 LEU A O 1
ATOM 535 N N . ALA A 1 73 ? 40.266 -13.990 13.776 1.00 83.12 73 ALA A N 1
ATOM 536 C CA . ALA A 1 73 ? 41.614 -14.561 13.710 1.00 83.12 73 ALA A CA 1
ATOM 537 C C . ALA A 1 73 ? 41.871 -15.336 12.408 1.00 83.12 73 ALA A C 1
ATOM 539 O O . ALA A 1 73 ? 42.953 -15.243 11.826 1.00 83.12 73 ALA A O 1
ATOM 540 N N . GLU A 1 74 ? 40.862 -16.049 11.928 1.00 86.31 74 GLU A N 1
ATOM 541 C CA . GLU A 1 74 ? 40.927 -16.864 10.724 1.00 86.31 74 GLU A CA 1
ATOM 542 C C . GLU A 1 74 ? 40.835 -16.007 9.464 1.00 86.31 74 GLU A C 1
ATOM 544 O O . GLU A 1 74 ? 41.651 -16.134 8.544 1.00 86.31 74 GLU A O 1
ATOM 549 N N . GLY A 1 75 ? 39.913 -15.042 9.452 1.00 86.69 75 GLY A N 1
ATOM 550 C CA . GLY A 1 75 ? 39.758 -14.085 8.363 1.00 86.69 75 GLY A CA 1
ATOM 551 C C . GLY A 1 75 ? 40.988 -13.188 8.174 1.00 86.69 75 GLY A C 1
ATOM 552 O O . GLY A 1 75 ? 41.353 -12.876 7.036 1.00 86.69 75 GLY A O 1
ATOM 553 N N . LEU A 1 76 ? 41.708 -12.853 9.258 1.00 86.75 76 LEU A N 1
ATOM 554 C CA . LEU A 1 76 ? 42.962 -12.082 9.208 1.00 86.75 76 LEU A CA 1
ATOM 555 C C . LEU A 1 76 ? 44.022 -12.738 8.304 1.00 86.75 76 LEU A C 1
ATOM 557 O O . LEU A 1 76 ? 44.862 -12.032 7.745 1.00 86.75 76 LEU A O 1
ATOM 561 N N . THR A 1 77 ? 43.973 -14.059 8.098 1.00 88.25 77 THR A N 1
ATOM 562 C CA . THR A 1 77 ? 44.884 -14.765 7.179 1.00 88.25 77 THR A CA 1
ATOM 563 C C . THR A 1 77 ? 44.626 -14.454 5.699 1.00 88.25 77 THR A C 1
ATOM 565 O O . THR A 1 77 ? 45.497 -14.704 4.863 1.00 88.25 77 THR A O 1
ATOM 568 N N . ARG A 1 78 ? 43.457 -13.891 5.357 1.00 92.00 78 ARG A N 1
ATOM 569 C CA . ARG A 1 78 ? 43.053 -13.558 3.979 1.00 92.00 78 ARG A CA 1
ATOM 570 C C . ARG A 1 78 ? 42.929 -12.068 3.719 1.00 92.00 78 ARG A C 1
ATOM 572 O O . ARG A 1 78 ? 43.400 -11.626 2.674 1.00 92.00 78 ARG A O 1
ATOM 579 N N . TYR A 1 79 ? 42.355 -11.301 4.645 1.00 91.31 79 TYR A N 1
ATOM 580 C CA . TYR A 1 79 ? 42.205 -9.852 4.475 1.00 91.31 79 TYR A CA 1
ATOM 581 C C . TYR A 1 79 ? 43.289 -9.027 5.186 1.00 91.31 79 TYR A C 1
ATOM 583 O O . TYR A 1 79 ? 43.413 -7.836 4.927 1.00 91.31 79 TYR A O 1
ATOM 591 N N . GLY A 1 80 ? 44.125 -9.641 6.029 1.00 90.50 80 GLY A N 1
ATOM 592 C CA . GLY A 1 80 ? 45.237 -8.969 6.709 1.00 90.50 80 GLY A CA 1
ATOM 593 C C . GLY A 1 80 ? 44.816 -8.138 7.923 1.00 90.50 80 GLY A C 1
ATOM 594 O O . GLY A 1 80 ? 43.645 -8.054 8.275 1.00 90.50 80 GLY A O 1
ATOM 595 N N . GLN A 1 81 ? 45.780 -7.527 8.609 1.00 87.38 81 GLN A N 1
ATOM 596 C CA . GLN A 1 81 ? 45.524 -6.758 9.835 1.00 87.38 81 GLN A CA 1
ATOM 597 C C . GLN A 1 81 ? 44.668 -5.505 9.601 1.00 87.38 81 GLN A C 1
ATOM 599 O O . GLN A 1 81 ? 44.581 -4.996 8.483 1.00 87.38 81 GLN A O 1
ATOM 604 N N . ILE A 1 82 ? 44.083 -4.977 10.679 1.00 85.94 82 ILE A N 1
ATOM 605 C CA . ILE A 1 82 ? 43.413 -3.672 10.671 1.00 85.94 82 ILE A CA 1
ATOM 606 C C . ILE A 1 82 ? 44.453 -2.588 10.354 1.00 85.94 82 ILE A C 1
ATOM 608 O O . ILE A 1 82 ? 45.530 -2.541 10.954 1.00 85.94 82 ILE A O 1
ATOM 612 N N . LEU A 1 83 ? 44.130 -1.729 9.389 1.00 85.75 83 LEU A N 1
ATOM 613 C CA . LEU A 1 83 ? 44.945 -0.581 8.986 1.00 85.75 83 LEU A CA 1
ATOM 614 C C . LEU A 1 83 ? 44.281 0.758 9.319 1.00 85.75 83 LEU A C 1
ATOM 616 O O . LEU A 1 83 ? 44.993 1.739 9.512 1.00 85.75 83 LEU A O 1
ATOM 620 N N . LEU A 1 84 ? 42.945 0.812 9.364 1.00 84.00 84 LEU A N 1
ATOM 621 C CA . LEU A 1 84 ? 42.182 2.001 9.755 1.00 84.00 84 LEU A CA 1
ATOM 622 C C . LEU A 1 84 ? 40.835 1.609 10.377 1.00 84.00 84 LEU A C 1
ATOM 624 O O . LEU A 1 84 ? 40.074 0.853 9.771 1.00 84.00 84 LEU A O 1
ATOM 628 N N . ASN A 1 85 ? 40.517 2.184 11.539 1.00 83.00 85 ASN A N 1
ATOM 629 C CA . ASN A 1 85 ? 39.197 2.090 12.168 1.00 83.00 85 ASN A CA 1
ATOM 630 C C . ASN A 1 85 ? 38.235 3.105 11.548 1.00 83.00 85 ASN A C 1
ATOM 632 O O . ASN A 1 85 ? 38.538 4.295 11.477 1.00 83.00 85 ASN A O 1
ATOM 636 N N . LEU A 1 86 ? 37.052 2.651 11.142 1.00 86.81 86 LEU A N 1
ATOM 637 C CA . LEU A 1 86 ? 36.031 3.499 10.535 1.00 86.81 86 LEU A CA 1
ATOM 638 C C . LEU A 1 86 ? 35.008 3.952 11.589 1.00 86.81 86 LEU A C 1
ATOM 640 O O . LEU A 1 86 ? 33.824 3.620 11.509 1.00 86.81 86 LEU A O 1
ATOM 644 N N . SER A 1 87 ? 35.481 4.680 12.603 1.00 81.31 87 SER A N 1
ATOM 645 C CA . SER A 1 87 ? 34.666 5.187 13.715 1.00 81.31 87 SER A CA 1
ATOM 646 C C . SER A 1 87 ? 33.879 6.460 13.345 1.00 81.31 87 SER A C 1
ATOM 648 O O . SER A 1 87 ? 34.074 7.070 12.291 1.00 81.31 87 SER A O 1
ATOM 650 N N . LEU A 1 88 ? 32.956 6.865 14.217 1.00 79.44 88 LEU A N 1
ATOM 651 C CA . LEU A 1 88 ? 32.161 8.094 14.135 1.00 79.44 88 LEU A CA 1
ATOM 652 C C . LEU A 1 88 ? 32.962 9.349 14.518 1.00 79.44 88 LEU A C 1
ATOM 654 O O . LEU A 1 88 ? 32.548 10.455 14.173 1.00 79.44 88 LEU A O 1
ATOM 658 N N . ASN A 1 89 ? 34.101 9.195 15.201 1.00 73.19 89 ASN A N 1
ATOM 659 C CA . ASN A 1 89 ? 34.994 10.298 15.544 1.00 73.19 89 ASN A CA 1
ATOM 660 C C . ASN A 1 89 ? 36.231 10.278 14.623 1.00 73.19 89 ASN A C 1
ATOM 662 O O . ASN A 1 89 ? 37.117 9.446 14.819 1.00 73.19 89 ASN A O 1
ATOM 666 N N . PRO A 1 90 ? 36.318 11.174 13.622 1.00 64.12 90 PRO A N 1
ATOM 667 C CA . PRO A 1 90 ? 37.410 11.159 12.653 1.00 64.12 90 PRO A CA 1
ATOM 668 C C . PRO A 1 90 ? 38.736 11.628 13.270 1.00 64.12 90 PRO A C 1
ATOM 670 O O . PRO A 1 90 ? 39.791 11.316 12.730 1.00 64.12 90 PRO A O 1
ATOM 673 N N . ASP A 1 91 ? 38.688 12.312 14.418 1.00 57.69 91 ASP A N 1
ATOM 674 C CA . ASP A 1 91 ? 39.860 12.759 15.176 1.00 57.69 91 ASP A CA 1
ATOM 675 C C . ASP A 1 91 ? 40.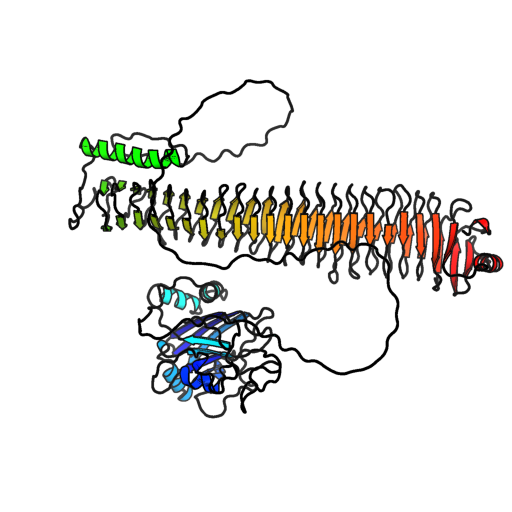410 11.655 16.104 1.00 57.69 91 ASP A C 1
ATOM 677 O O . ASP A 1 91 ? 41.399 11.862 16.800 1.00 57.69 91 ASP A O 1
ATOM 681 N N . ASP A 1 92 ? 39.788 10.471 16.127 1.00 54.50 92 ASP A N 1
ATOM 682 C CA . ASP A 1 92 ? 40.271 9.291 16.863 1.00 54.50 92 ASP A CA 1
ATOM 683 C C . ASP A 1 92 ? 41.207 8.425 15.991 1.00 54.50 92 ASP A C 1
ATOM 685 O O . ASP A 1 92 ? 42.035 7.658 16.483 1.00 54.50 92 ASP A O 1
ATOM 689 N N . SER A 1 93 ? 41.157 8.590 14.659 1.00 49.22 93 SER A N 1
ATOM 690 C CA . SER A 1 93 ? 42.010 7.842 13.720 1.00 49.22 93 SER A CA 1
ATOM 691 C C . SER A 1 93 ? 43.473 8.292 13.710 1.00 49.22 93 SER A C 1
ATOM 693 O O . SER A 1 93 ? 44.297 7.684 13.029 1.00 49.22 93 SER A O 1
ATOM 695 N N . VAL A 1 94 ? 43.812 9.358 14.441 1.00 45.12 94 VAL A N 1
ATOM 696 C CA . VAL A 1 94 ? 45.190 9.855 14.593 1.00 45.12 94 VAL A CA 1
ATOM 697 C C . VAL A 1 94 ? 45.995 9.011 15.601 1.00 45.12 94 VAL A C 1
ATOM 699 O O . VAL A 1 94 ? 47.198 9.221 15.764 1.00 45.12 94 VAL A O 1
ATOM 702 N N . HIS A 1 95 ? 45.369 8.032 16.273 1.00 45.34 95 HIS A N 1
ATOM 703 C CA . HIS A 1 95 ? 45.988 7.288 17.378 1.00 45.34 95 HIS A CA 1
ATOM 704 C C . HIS A 1 95 ? 46.083 5.762 17.241 1.00 45.34 95 HIS A C 1
ATOM 706 O O . HIS A 1 95 ? 46.690 5.153 18.118 1.00 45.34 95 HIS A O 1
ATOM 712 N N . ASP A 1 96 ? 45.615 5.132 16.158 1.00 52.28 96 ASP A N 1
ATOM 713 C CA . ASP A 1 96 ? 45.707 3.665 16.030 1.00 52.28 96 ASP A CA 1
ATOM 714 C C . ASP A 1 96 ? 46.535 3.213 14.818 1.00 52.28 96 ASP A C 1
ATOM 716 O O . ASP A 1 96 ? 46.031 2.732 13.805 1.00 52.28 96 ASP A O 1
ATOM 720 N N . HIS A 1 97 ? 47.854 3.392 14.929 1.00 39.50 97 HIS A N 1
ATOM 721 C CA . HIS A 1 97 ? 48.821 2.687 14.093 1.00 39.50 97 HIS A CA 1
ATOM 722 C C . HIS A 1 97 ? 49.193 1.352 14.759 1.00 39.50 97 HIS A C 1
ATOM 724 O O . HIS A 1 97 ? 50.215 1.244 15.439 1.00 39.50 97 HIS A O 1
ATOM 730 N N . GLY A 1 98 ? 48.373 0.322 14.544 1.00 50.44 98 GLY A N 1
ATOM 731 C CA . GLY A 1 98 ? 48.784 -1.086 14.508 1.00 50.44 98 GLY A CA 1
ATOM 732 C C . GLY A 1 98 ? 49.757 -1.583 15.588 1.00 50.44 98 GLY A C 1
ATOM 733 O O . GLY A 1 98 ? 50.709 -2.281 15.238 1.00 50.44 98 GLY A O 1
ATOM 734 N N . THR A 1 99 ? 49.534 -1.295 16.879 1.00 40.28 99 THR A N 1
ATOM 735 C CA . THR A 1 99 ? 50.217 -2.013 17.977 1.00 40.28 99 THR A CA 1
ATOM 736 C C . THR A 1 99 ? 49.329 -2.228 19.216 1.00 40.28 99 THR A C 1
ATOM 738 O O . THR A 1 99 ? 49.005 -1.319 19.967 1.00 40.28 99 THR A O 1
ATOM 741 N N . THR A 1 100 ? 49.007 -3.502 19.467 1.00 36.53 100 THR A N 1
ATOM 742 C CA . THR A 1 100 ? 48.804 -4.153 20.786 1.00 36.53 100 THR A CA 1
ATOM 743 C C . THR A 1 100 ? 47.730 -3.660 21.773 1.00 36.53 100 THR A C 1
ATOM 745 O O . THR A 1 100 ? 47.677 -4.193 22.878 1.00 36.53 100 THR A O 1
ATOM 748 N N . SER A 1 101 ? 46.830 -2.743 21.414 1.00 39.72 101 SER A N 1
ATOM 749 C CA . SER A 1 101 ? 45.706 -2.358 22.291 1.00 39.72 101 SER A CA 1
ATOM 750 C C . SER A 1 101 ? 44.441 -1.998 21.501 1.00 39.72 101 SER A C 1
ATOM 752 O O . SER A 1 101 ? 43.837 -0.957 21.751 1.00 39.72 101 SER A O 1
ATOM 754 N N . HIS A 1 102 ? 44.049 -2.836 20.534 1.00 47.53 102 HIS A N 1
ATOM 755 C CA . HIS A 1 102 ? 42.815 -2.621 19.771 1.00 47.53 102 HIS A CA 1
ATOM 756 C C . HIS A 1 102 ? 41.617 -2.718 20.714 1.00 47.53 102 HIS A C 1
ATOM 758 O O . HIS A 1 102 ? 41.231 -3.795 21.172 1.00 47.53 102 HIS A O 1
ATOM 764 N N . ASP A 1 103 ? 41.079 -1.555 21.046 1.00 43.97 103 ASP A N 1
ATOM 765 C CA . ASP A 1 103 ? 39.934 -1.417 21.911 1.00 43.97 103 ASP A CA 1
ATOM 766 C C . ASP A 1 103 ? 38.665 -1.825 21.150 1.00 43.97 103 ASP A C 1
ATOM 768 O O . ASP A 1 103 ? 38.017 -1.013 20.495 1.00 43.97 103 ASP A O 1
ATOM 772 N N . HIS A 1 104 ? 38.278 -3.097 21.254 1.00 48.72 104 HIS A N 1
ATOM 773 C CA . HIS A 1 104 ? 36.897 -3.516 20.979 1.00 48.72 104 HIS A CA 1
ATOM 774 C C . HIS A 1 104 ? 35.932 -3.078 22.108 1.00 48.72 104 HIS A C 1
ATOM 776 O O . HIS A 1 104 ? 34.749 -3.417 22.083 1.00 48.72 104 HIS A O 1
ATOM 782 N N . THR A 1 105 ? 36.432 -2.360 23.120 1.00 42.81 105 THR A N 1
ATOM 783 C CA . THR A 1 105 ? 35.804 -2.082 24.416 1.00 42.81 105 THR A CA 1
ATOM 784 C C . THR A 1 105 ? 35.813 -0.588 24.788 1.00 42.81 105 THR A C 1
ATOM 786 O O . THR A 1 105 ? 36.255 -0.196 25.863 1.00 42.81 105 THR A O 1
ATOM 789 N N . GLY A 1 106 ? 35.184 0.243 23.956 1.00 46.56 106 GLY A N 1
ATOM 790 C CA . GLY A 1 106 ? 34.371 1.336 24.499 1.00 46.56 106 GLY A CA 1
ATOM 791 C C . GLY A 1 106 ? 34.882 2.777 24.432 1.00 46.56 106 GLY A C 1
ATOM 792 O O . GLY A 1 106 ? 34.153 3.634 24.928 1.00 46.56 106 GLY A O 1
ATOM 793 N N . ASN A 1 107 ? 36.017 3.095 23.799 1.00 44.06 107 ASN A N 1
ATOM 794 C CA . ASN A 1 107 ? 36.348 4.494 23.464 1.00 44.06 107 ASN A CA 1
ATOM 795 C C . ASN A 1 107 ? 36.091 4.867 21.992 1.00 44.06 107 ASN A C 1
ATOM 797 O O . ASN A 1 107 ? 35.659 5.990 21.731 1.00 44.06 107 ASN A O 1
ATOM 801 N N . ALA A 1 108 ? 36.259 3.939 21.043 1.00 53.72 108 ALA A N 1
ATOM 802 C CA . ALA A 1 108 ? 35.917 4.182 19.640 1.00 53.72 108 ALA A CA 1
ATOM 803 C C . ALA A 1 108 ? 34.397 4.047 19.421 1.00 53.72 108 ALA A C 1
ATOM 805 O O . ALA A 1 108 ? 33.823 2.961 19.528 1.00 53.72 108 ALA A O 1
ATOM 806 N N . GLN A 1 109 ? 33.721 5.154 19.107 1.00 72.44 109 GLN A N 1
ATOM 807 C CA . GLN A 1 109 ? 32.295 5.138 18.766 1.00 72.44 109 GLN A CA 1
ATOM 808 C C . GLN A 1 109 ? 32.115 4.597 17.343 1.00 72.44 109 GLN A C 1
ATOM 810 O O . GLN A 1 109 ? 32.397 5.303 16.382 1.00 72.44 109 GLN A O 1
ATOM 815 N N . PHE A 1 110 ? 31.664 3.354 17.184 1.00 83.88 110 PHE A N 1
ATOM 816 C CA . PHE A 1 110 ? 31.306 2.779 15.880 1.00 83.88 110 PHE A CA 1
ATOM 817 C C . PHE A 1 110 ? 29.825 3.029 15.546 1.00 83.88 110 PHE A C 1
ATOM 819 O O . PHE A 1 110 ? 29.027 3.265 16.457 1.00 83.88 110 PHE A O 1
ATOM 826 N N . PRO A 1 111 ? 29.435 3.013 14.258 1.00 88.75 111 PRO A N 1
ATOM 827 C CA . PRO A 1 111 ? 28.051 3.258 13.872 1.00 88.75 111 PRO A CA 1
ATOM 828 C C . PRO A 1 111 ? 27.108 2.141 14.354 1.00 88.75 111 PRO A C 1
ATOM 830 O O . PRO A 1 111 ? 27.457 0.961 14.370 1.00 88.75 111 PRO A O 1
ATOM 833 N N . THR A 1 112 ? 25.895 2.532 14.743 1.00 91.38 112 THR A N 1
ATOM 834 C CA . THR A 1 112 ? 24.808 1.626 15.145 1.00 91.38 112 THR A CA 1
ATOM 835 C C . THR A 1 112 ? 23.844 1.445 13.979 1.00 91.38 112 THR A C 1
ATOM 837 O O . THR A 1 112 ? 23.438 2.436 13.368 1.00 91.38 112 THR A O 1
ATOM 840 N N . ALA A 1 113 ? 23.469 0.202 13.670 1.00 92.50 113 ALA A N 1
ATOM 841 C CA . ALA A 1 113 ? 22.433 -0.059 12.675 1.00 92.50 113 ALA A CA 1
ATOM 842 C C . ALA A 1 113 ? 21.060 0.388 13.198 1.00 92.50 113 ALA A C 1
ATOM 844 O O . ALA A 1 113 ? 20.767 0.295 14.392 1.00 92.50 113 ALA A O 1
ATOM 845 N N . ASP A 1 114 ? 20.203 0.877 12.305 1.00 90.31 114 ASP A N 1
ATOM 846 C CA . ASP A 1 114 ? 18.855 1.295 12.681 1.00 90.31 114 ASP A CA 1
ATOM 847 C C . ASP A 1 114 ? 17.962 0.102 13.084 1.00 90.31 114 ASP A C 1
ATOM 849 O O . ASP A 1 114 ? 18.357 -1.066 13.038 1.00 90.31 114 ASP A O 1
ATOM 853 N N . ALA A 1 115 ? 16.718 0.387 13.476 1.00 91.00 115 ALA A N 1
ATOM 854 C CA . ALA A 1 115 ? 15.753 -0.641 13.875 1.00 91.00 115 ALA A CA 1
ATOM 855 C C . ALA A 1 115 ? 15.397 -1.645 12.755 1.00 91.00 115 ALA A C 1
ATOM 857 O O . ALA A 1 115 ? 14.783 -2.671 13.035 1.00 91.00 115 ALA A O 1
ATOM 858 N N . ASN A 1 116 ? 15.770 -1.363 11.504 1.00 88.94 116 ASN A N 1
ATOM 859 C CA . ASN A 1 116 ? 15.571 -2.237 10.351 1.00 88.94 116 ASN A CA 1
ATOM 860 C C . ASN A 1 116 ? 16.867 -2.957 9.932 1.00 88.94 116 ASN A C 1
ATOM 862 O O . ASN A 1 116 ? 16.892 -3.578 8.867 1.00 88.94 116 ASN A O 1
ATOM 866 N N . GLY A 1 117 ? 17.944 -2.853 10.718 1.00 90.88 117 GLY A N 1
ATOM 867 C CA . GLY A 1 117 ? 19.234 -3.455 10.387 1.00 90.88 117 GLY A CA 1
ATOM 868 C C . GLY A 1 117 ? 19.938 -2.765 9.218 1.00 90.88 117 GLY A C 1
ATOM 869 O O . GLY A 1 117 ? 20.671 -3.411 8.462 1.00 90.88 117 GLY A O 1
ATOM 870 N N . VAL A 1 118 ? 19.673 -1.471 9.009 1.00 91.31 118 VAL A N 1
ATOM 871 C CA . VAL A 1 118 ? 20.319 -0.657 7.974 1.00 91.31 118 VAL A CA 1
ATOM 872 C C . VAL A 1 118 ? 21.413 0.200 8.600 1.00 91.31 118 VAL A C 1
ATOM 874 O O . VAL A 1 118 ? 21.183 0.930 9.563 1.00 91.31 118 VAL A O 1
ATOM 877 N N . LEU A 1 119 ? 22.610 0.128 8.024 1.00 90.88 119 LEU A N 1
ATOM 878 C CA . LEU A 1 119 ? 23.778 0.901 8.419 1.00 90.88 119 LEU A CA 1
ATOM 879 C C . LEU A 1 119 ? 24.114 1.905 7.317 1.00 90.88 119 LEU A C 1
ATOM 881 O O . LEU A 1 119 ? 24.510 1.522 6.215 1.00 90.88 119 LEU A O 1
ATOM 885 N N . HIS A 1 120 ? 23.968 3.188 7.637 1.00 89.19 120 HIS A N 1
ATOM 886 C CA . HIS A 1 120 ? 24.420 4.299 6.809 1.00 89.19 120 HIS A CA 1
ATOM 887 C C . HIS A 1 120 ? 25.584 4.987 7.515 1.00 89.19 120 HIS A C 1
ATOM 889 O O . HIS A 1 120 ? 25.414 5.558 8.592 1.00 89.19 120 HIS A O 1
ATOM 895 N N . TYR A 1 121 ? 26.766 4.949 6.911 1.00 88.88 121 TYR A N 1
ATOM 896 C CA . TYR A 1 121 ? 27.964 5.556 7.474 1.00 88.88 121 TYR A CA 1
ATOM 897 C C . TYR A 1 121 ? 28.680 6.375 6.410 1.00 88.88 121 TYR A C 1
ATOM 899 O O . TYR A 1 121 ? 28.972 5.881 5.325 1.00 88.88 121 TYR A O 1
ATOM 907 N N . ARG A 1 122 ? 28.990 7.633 6.716 1.00 86.88 122 ARG A N 1
ATOM 908 C CA . ARG A 1 122 ? 29.825 8.485 5.870 1.00 86.88 122 ARG A CA 1
ATOM 909 C C . ARG A 1 122 ? 30.767 9.278 6.751 1.00 86.88 122 ARG A C 1
ATOM 911 O O . ARG A 1 122 ? 30.308 9.921 7.688 1.00 86.88 122 ARG A O 1
ATOM 918 N N . GLN A 1 123 ? 32.053 9.260 6.420 1.00 84.69 123 GLN A N 1
ATOM 919 C CA . GLN A 1 123 ? 33.055 9.999 7.174 1.00 84.69 123 GLN A CA 1
ATOM 920 C C . GLN A 1 123 ? 34.227 10.446 6.308 1.00 84.69 123 GLN A C 1
ATOM 922 O O . GLN A 1 123 ? 34.582 9.778 5.338 1.00 84.69 123 GLN A O 1
ATOM 927 N N . THR A 1 124 ? 34.829 11.584 6.659 1.00 85.00 124 THR A N 1
ATOM 928 C CA . THR A 1 124 ? 36.099 12.044 6.079 1.00 85.00 124 THR A CA 1
ATOM 929 C C . THR A 1 124 ? 37.178 12.060 7.149 1.00 85.00 124 THR A C 1
ATOM 931 O O . THR A 1 124 ? 37.036 12.750 8.153 1.00 85.00 124 THR A O 1
ATOM 934 N N . PHE A 1 125 ? 38.256 11.324 6.908 1.00 84.12 125 PHE A N 1
ATOM 935 C CA . PHE A 1 125 ? 39.441 11.260 7.754 1.00 84.12 125 PHE A CA 1
ATOM 936 C C . PHE A 1 125 ? 40.522 12.171 7.188 1.00 84.12 125 PHE A C 1
ATOM 938 O O . PHE A 1 125 ? 40.863 12.051 6.008 1.00 84.12 125 PHE A O 1
ATOM 945 N N . HIS A 1 126 ? 41.048 13.069 8.019 1.00 84.94 126 HIS A N 1
ATOM 946 C CA . HIS A 1 126 ? 42.153 13.956 7.669 1.00 84.94 126 HIS A CA 1
ATOM 947 C C . HIS A 1 126 ? 43.446 13.453 8.305 1.00 84.94 126 HIS A C 1
ATOM 949 O O . HIS A 1 126 ? 43.493 13.198 9.506 1.00 84.94 126 HIS A O 1
ATOM 955 N N . PHE A 1 127 ? 44.503 13.330 7.507 1.00 83.44 127 PHE A N 1
ATOM 956 C CA . PHE A 1 127 ? 45.805 12.866 7.968 1.00 83.44 127 PHE A CA 1
ATOM 957 C C . PHE A 1 127 ? 46.803 14.024 7.941 1.00 83.44 127 PHE A C 1
ATOM 959 O O . PHE A 1 127 ? 47.264 14.421 6.868 1.00 83.44 127 PHE A O 1
ATOM 966 N N . ASP A 1 128 ? 47.152 14.556 9.117 1.00 81.25 128 ASP A N 1
ATOM 967 C CA . ASP A 1 128 ? 48.176 15.600 9.228 1.00 81.25 128 ASP A CA 1
ATOM 968 C C . ASP A 1 128 ? 49.541 15.028 8.797 1.00 81.25 128 ASP A C 1
ATOM 970 O O . ASP A 1 128 ? 50.049 14.104 9.437 1.00 81.25 128 ASP A O 1
ATOM 974 N N . PRO A 1 129 ? 50.178 15.558 7.735 1.00 79.00 129 PRO A N 1
ATOM 975 C CA . PRO A 1 129 ? 51.481 15.075 7.283 1.00 79.00 129 PRO A CA 1
ATOM 976 C C . PRO A 1 129 ? 52.612 15.310 8.300 1.00 79.00 129 PRO A C 1
ATOM 978 O O . PRO A 1 129 ? 53.692 14.741 8.133 1.00 79.00 129 PRO A O 1
ATOM 981 N N . ASN A 1 130 ? 52.399 16.147 9.322 1.00 82.06 130 ASN A N 1
ATOM 982 C CA . ASN A 1 130 ? 53.365 16.403 10.392 1.00 82.06 130 ASN A CA 1
ATOM 983 C C . ASN A 1 130 ? 53.245 15.420 11.567 1.00 82.06 130 ASN A C 1
ATOM 985 O O . ASN A 1 130 ? 54.154 15.369 12.398 1.00 82.06 130 ASN A O 1
ATOM 989 N N . ASP A 1 131 ? 52.168 14.634 11.637 1.00 78.81 131 ASP A N 1
ATOM 990 C CA . ASP A 1 131 ? 52.028 13.543 12.597 1.00 78.81 131 ASP A CA 1
ATOM 991 C C . ASP A 1 131 ? 52.576 12.247 11.980 1.00 78.81 131 ASP A C 1
ATOM 993 O O . ASP A 1 131 ? 52.073 11.739 10.976 1.00 78.81 131 ASP A O 1
ATOM 997 N N . ALA A 1 132 ? 53.631 11.698 12.588 1.00 77.38 132 ALA A N 1
ATOM 998 C CA . ALA A 1 132 ? 54.285 10.485 12.104 1.00 77.38 132 ALA A CA 1
ATOM 999 C C . ALA A 1 132 ? 53.347 9.264 12.082 1.00 77.38 132 ALA A C 1
ATOM 1001 O O . ALA A 1 132 ? 53.479 8.419 11.194 1.00 77.38 132 ALA A O 1
ATOM 1002 N N . ASN A 1 133 ? 52.392 9.180 13.012 1.00 74.94 133 ASN A N 1
ATOM 1003 C CA . ASN A 1 133 ? 51.411 8.099 13.062 1.00 74.94 133 ASN A CA 1
ATOM 1004 C C . ASN A 1 133 ? 50.358 8.278 11.967 1.00 74.94 133 ASN A C 1
ATOM 1006 O O . ASN A 1 133 ? 50.108 7.339 11.211 1.00 74.94 133 ASN A O 1
ATOM 1010 N N . ALA A 1 134 ? 49.807 9.486 11.811 1.00 76.38 134 ALA A N 1
ATOM 1011 C CA . ALA A 1 134 ? 48.840 9.780 10.750 1.00 76.38 134 ALA A CA 1
ATOM 1012 C C . ALA A 1 134 ? 49.450 9.569 9.352 1.00 76.38 134 ALA A C 1
ATOM 1014 O O . ALA A 1 134 ? 48.823 8.980 8.469 1.00 76.38 134 ALA A O 1
ATOM 1015 N N . ALA A 1 135 ? 50.707 9.975 9.161 1.00 80.19 135 ALA A N 1
ATOM 1016 C CA . ALA A 1 135 ? 51.446 9.749 7.925 1.00 80.19 135 ALA A CA 1
ATOM 1017 C C . ALA A 1 135 ? 51.674 8.254 7.644 1.00 80.19 135 ALA A C 1
ATOM 1019 O O . ALA A 1 135 ? 51.572 7.826 6.489 1.00 80.19 135 ALA A O 1
ATOM 1020 N N . ALA A 1 136 ? 51.959 7.454 8.676 1.00 81.12 136 ALA A N 1
ATOM 1021 C CA . ALA A 1 136 ? 52.166 6.014 8.547 1.00 81.12 136 ALA A CA 1
ATOM 1022 C C . ALA A 1 136 ? 50.856 5.254 8.258 1.00 81.12 136 ALA A C 1
ATOM 1024 O O . ALA A 1 136 ? 50.844 4.379 7.389 1.00 81.12 136 ALA A O 1
ATOM 1025 N N . VAL A 1 137 ? 49.739 5.642 8.885 1.00 81.00 137 VAL A N 1
ATOM 1026 C CA . VAL A 1 137 ? 48.401 5.106 8.572 1.00 81.00 137 VAL A CA 1
ATOM 1027 C C . VAL A 1 137 ? 48.007 5.452 7.138 1.00 81.00 137 VAL A C 1
ATOM 1029 O O . VAL A 1 137 ? 47.654 4.563 6.365 1.00 81.00 137 VAL A O 1
ATOM 1032 N N . LEU A 1 138 ? 48.152 6.715 6.720 1.00 85.31 138 LEU A N 1
ATOM 1033 C CA . LEU A 1 138 ? 47.870 7.103 5.337 1.00 85.31 138 LEU A CA 1
ATOM 1034 C C . LEU A 1 138 ? 48.736 6.306 4.352 1.00 85.31 138 LEU A C 1
ATOM 1036 O O . LEU A 1 138 ? 48.247 5.868 3.312 1.00 85.31 138 LEU A O 1
ATOM 1040 N N . ALA A 1 139 ? 50.017 6.091 4.666 1.00 86.00 139 ALA A N 1
ATOM 1041 C CA . ALA A 1 139 ? 50.916 5.301 3.830 1.00 86.00 139 ALA A CA 1
ATOM 1042 C C . ALA A 1 139 ? 50.477 3.832 3.700 1.00 86.00 139 ALA A C 1
ATOM 1044 O O . ALA A 1 139 ? 50.577 3.284 2.599 1.00 86.00 139 ALA A O 1
ATOM 1045 N N . SER A 1 140 ? 49.957 3.214 4.765 1.00 86.25 140 SER A N 1
ATOM 1046 C CA . SER A 1 140 ? 49.526 1.810 4.750 1.00 86.25 140 SER A CA 1
ATOM 1047 C C . SER A 1 140 ? 48.286 1.579 3.872 1.00 86.25 140 SER A C 1
ATOM 1049 O O . SER A 1 140 ? 48.183 0.541 3.214 1.00 86.25 140 SER A O 1
ATOM 1051 N N . ILE A 1 141 ? 47.389 2.568 3.767 1.00 87.94 141 ILE A N 1
ATOM 1052 C CA . ILE A 1 141 ? 46.143 2.477 2.982 1.00 87.94 141 ILE A CA 1
ATOM 1053 C C . ILE A 1 141 ? 46.225 3.085 1.572 1.00 87.94 141 ILE A C 1
ATOM 1055 O O . ILE A 1 141 ? 45.260 2.983 0.820 1.00 87.94 141 ILE A O 1
ATOM 1059 N N . ARG A 1 142 ? 47.359 3.679 1.164 1.00 86.56 142 ARG A N 1
ATOM 1060 C CA . ARG A 1 142 ? 47.510 4.352 -0.151 1.00 86.56 142 ARG A CA 1
ATOM 1061 C C . ARG A 1 142 ? 47.111 3.486 -1.345 1.00 86.56 142 ARG A C 1
ATOM 1063 O O . ARG A 1 142 ? 46.474 3.974 -2.275 1.00 86.56 142 ARG A O 1
ATOM 1070 N N . ASP A 1 143 ? 47.503 2.215 -1.334 1.00 88.12 143 ASP A N 1
ATOM 1071 C CA . ASP A 1 143 ? 47.150 1.260 -2.386 1.00 88.12 143 ASP A CA 1
ATOM 1072 C C . ASP A 1 143 ? 45.817 0.581 -2.050 1.00 88.12 143 ASP A C 1
ATOM 1074 O O . ASP A 1 143 ? 45.784 -0.588 -1.650 1.00 88.12 143 ASP A O 1
ATOM 1078 N N . LEU A 1 144 ? 44.732 1.362 -2.144 1.00 88.56 144 LEU A N 1
ATOM 1079 C CA . LEU A 1 144 ? 43.376 0.944 -1.776 1.00 88.56 144 LEU A CA 1
ATOM 1080 C C . LEU A 1 144 ? 42.903 -0.278 -2.565 1.00 88.56 144 LEU A C 1
ATOM 1082 O O . LEU A 1 144 ? 42.145 -1.068 -2.027 1.00 88.56 144 LEU A O 1
ATOM 1086 N N . ALA A 1 145 ? 43.364 -0.472 -3.804 1.00 87.50 145 ALA A N 1
ATOM 1087 C CA . ALA A 1 145 ? 42.964 -1.612 -4.634 1.00 87.50 145 ALA A CA 1
ATOM 1088 C C . ALA A 1 145 ? 43.468 -2.971 -4.106 1.00 87.50 145 ALA A C 1
ATOM 1090 O O . ALA A 1 145 ? 43.079 -4.018 -4.614 1.00 87.50 145 ALA A O 1
ATOM 1091 N N . LYS A 1 146 ? 44.354 -2.959 -3.102 1.00 91.31 146 LYS A N 1
ATOM 1092 C CA . LYS A 1 146 ? 44.850 -4.157 -2.411 1.00 91.31 146 LYS A CA 1
ATOM 1093 C C . LYS A 1 146 ? 44.256 -4.341 -1.017 1.00 91.31 146 LYS A C 1
ATOM 1095 O O . LYS A 1 146 ? 44.747 -5.175 -0.256 1.00 91.31 146 LYS A O 1
ATOM 1100 N N . LYS A 1 147 ? 43.287 -3.506 -0.648 1.00 94.38 147 LYS A N 1
ATOM 1101 C CA . LYS A 1 147 ? 42.685 -3.453 0.685 1.00 94.38 147 LYS A CA 1
ATOM 1102 C C . LYS 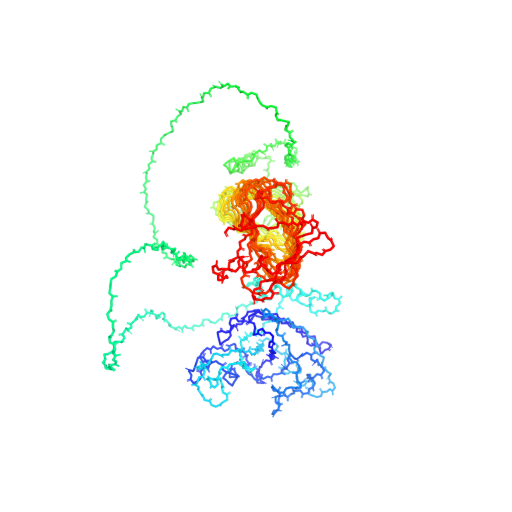A 1 147 ? 41.263 -3.975 0.653 1.00 94.38 147 LYS A C 1
ATOM 1104 O O . LYS A 1 147 ? 40.646 -4.098 -0.405 1.00 94.38 147 LYS A O 1
ATOM 1109 N N . GLU A 1 148 ? 40.747 -4.243 1.834 1.00 93.38 148 GLU A N 1
ATOM 1110 C CA . GLU A 1 148 ? 39.419 -4.800 2.025 1.00 93.38 148 GLU A CA 1
ATOM 1111 C C . GLU A 1 148 ? 38.696 -4.070 3.148 1.00 93.38 148 GLU A C 1
ATOM 1113 O O . GLU A 1 148 ? 39.331 -3.597 4.088 1.00 93.38 148 GLU A O 1
ATOM 1118 N N . ILE A 1 149 ? 37.378 -3.928 3.032 1.00 95.44 149 ILE A N 1
ATOM 1119 C CA . ILE A 1 149 ? 36.545 -3.446 4.136 1.00 95.44 149 ILE A CA 1
ATOM 1120 C C . ILE A 1 149 ? 35.853 -4.641 4.762 1.00 95.44 149 ILE A C 1
ATOM 1122 O O . ILE A 1 149 ? 35.202 -5.390 4.039 1.00 95.44 149 ILE A O 1
ATOM 1126 N N . VAL A 1 150 ? 35.946 -4.755 6.084 1.00 94.94 150 VAL A N 1
ATOM 1127 C CA . VAL A 1 150 ? 35.270 -5.791 6.871 1.00 94.94 150 VAL A CA 1
ATOM 1128 C C . VAL A 1 150 ? 34.305 -5.118 7.845 1.00 94.94 150 VAL A C 1
ATOM 1130 O O . VAL A 1 150 ? 34.660 -4.131 8.497 1.00 94.94 150 VAL A O 1
ATOM 1133 N N . LEU A 1 151 ? 33.074 -5.627 7.900 1.00 95.62 151 LEU A N 1
ATOM 1134 C CA . LEU A 1 151 ? 32.040 -5.256 8.864 1.00 95.62 151 LEU A CA 1
ATOM 1135 C C . LEU A 1 151 ? 31.872 -6.386 9.877 1.00 95.62 151 LEU A C 1
ATOM 1137 O O . LEU A 1 151 ? 31.902 -7.560 9.497 1.00 95.62 151 LEU A O 1
ATOM 1141 N N . HIS A 1 152 ? 31.636 -6.032 11.137 1.00 93.56 152 HIS A N 1
ATOM 1142 C CA . HIS A 1 152 ? 31.508 -6.981 12.240 1.00 93.56 152 HIS A CA 1
ATOM 1143 C C . HIS A 1 152 ? 30.193 -6.809 13.003 1.00 93.56 152 HIS A C 1
ATOM 1145 O O . HIS A 1 152 ? 29.580 -5.737 12.983 1.00 93.56 152 HIS A O 1
ATOM 1151 N N . GLY A 1 153 ? 29.796 -7.858 13.722 1.00 91.88 153 GLY A N 1
ATOM 1152 C CA . GLY A 1 153 ? 28.713 -7.813 14.694 1.00 91.88 153 GLY A CA 1
ATOM 1153 C C . GLY A 1 153 ? 27.455 -8.553 14.263 1.00 91.88 153 GLY A C 1
ATOM 1154 O O . GLY A 1 153 ? 26.686 -8.038 13.455 1.00 91.88 153 GLY A O 1
ATOM 1155 N N . GLU A 1 154 ? 27.208 -9.717 14.860 1.00 90.62 154 GLU A N 1
ATOM 1156 C CA . GLU A 1 154 ? 26.005 -10.530 14.633 1.00 90.62 154 GLU A CA 1
ATOM 1157 C C . GLU A 1 154 ? 25.576 -11.261 15.908 1.00 90.62 154 GLU A C 1
ATOM 1159 O O . GLU A 1 154 ? 26.399 -11.590 16.767 1.00 90.62 154 GLU A O 1
ATOM 1164 N N . SER A 1 155 ? 24.270 -11.492 16.047 1.00 90.88 155 SER A N 1
ATOM 1165 C CA . SER A 1 155 ? 23.705 -12.330 17.102 1.00 90.88 155 SER A CA 1
ATOM 1166 C C . SER A 1 155 ? 23.702 -13.796 16.680 1.00 90.88 155 SER A C 1
ATOM 1168 O O . SER A 1 155 ? 23.058 -14.163 15.703 1.00 90.88 155 SER A O 1
ATOM 1170 N N . VAL A 1 156 ? 24.345 -14.661 17.464 1.00 86.88 156 VAL A N 1
ATOM 1171 C CA . VAL A 1 156 ? 24.350 -16.111 17.207 1.00 86.88 156 VAL A CA 1
ATOM 1172 C C . VAL A 1 156 ? 23.442 -16.867 18.176 1.00 86.88 156 VAL A C 1
ATOM 1174 O O . VAL A 1 156 ? 23.209 -16.438 19.311 1.00 86.88 156 VAL A O 1
ATOM 1177 N N . ALA A 1 157 ? 22.913 -18.010 17.736 1.00 84.50 157 ALA A N 1
ATOM 1178 C CA . ALA A 1 157 ? 22.095 -18.891 18.567 1.00 84.50 157 ALA A CA 1
ATOM 1179 C C . ALA A 1 157 ? 22.959 -19.769 19.489 1.00 84.50 157 ALA A C 1
ATOM 1181 O O . ALA A 1 157 ? 24.105 -20.085 19.168 1.00 84.50 157 ALA A O 1
ATOM 1182 N N . ALA A 1 158 ? 22.386 -20.224 20.608 1.00 79.25 158 ALA A N 1
ATOM 1183 C CA . ALA A 1 158 ? 23.067 -21.158 21.506 1.00 79.25 158 ALA A CA 1
ATOM 1184 C C . ALA A 1 158 ? 23.441 -22.451 20.760 1.00 79.25 158 ALA A C 1
ATOM 1186 O O . ALA A 1 158 ? 22.603 -23.039 20.077 1.00 79.25 158 ALA A O 1
ATOM 1187 N N . GLY A 1 159 ? 24.683 -22.898 20.927 1.00 72.50 159 GLY A N 1
ATOM 1188 C CA . GLY A 1 159 ? 25.268 -24.062 20.264 1.00 72.50 159 GLY A CA 1
ATOM 1189 C C . GLY A 1 159 ? 25.952 -23.777 18.922 1.00 72.50 159 GLY A C 1
ATOM 1190 O O . GLY A 1 159 ? 26.515 -24.709 18.357 1.00 72.50 159 GLY A O 1
ATOM 1191 N N . SER A 1 160 ? 25.926 -22.536 18.421 1.00 73.31 160 SER A N 1
ATOM 1192 C CA . SER A 1 160 ? 26.643 -22.131 17.196 1.00 73.31 160 SER A CA 1
ATOM 1193 C C . SER A 1 160 ? 28.109 -21.825 17.517 1.00 73.31 160 SER A C 1
ATOM 1195 O O . SER A 1 160 ? 28.345 -21.126 18.499 1.00 73.31 160 SER A O 1
ATOM 1197 N N . GLY A 1 161 ? 29.056 -22.339 16.724 1.00 65.75 161 GLY A N 1
ATOM 1198 C CA . GLY A 1 161 ? 30.496 -22.091 16.894 1.00 65.75 161 GLY A CA 1
ATOM 1199 C C . GLY A 1 161 ? 31.138 -22.778 18.110 1.00 65.75 161 GLY A C 1
ATOM 1200 O O . GLY A 1 161 ? 32.068 -22.278 18.731 1.00 65.75 161 GLY A O 1
ATOM 1201 N N . ASN A 1 162 ? 30.571 -23.902 18.573 1.00 64.75 162 ASN A N 1
ATOM 1202 C CA . ASN A 1 162 ? 31.047 -24.565 19.791 1.00 64.75 162 ASN A CA 1
ATOM 1203 C C . ASN A 1 162 ? 32.424 -25.233 19.567 1.00 64.75 162 ASN A C 1
ATOM 1205 O O . ASN A 1 162 ? 32.504 -26.448 19.360 1.00 64.75 162 ASN A O 1
ATOM 1209 N N . GLY A 1 163 ? 33.472 -24.415 19.653 1.00 65.19 163 GLY A N 1
ATOM 1210 C CA . GLY A 1 163 ? 34.865 -24.687 19.319 1.00 65.19 163 GLY A CA 1
ATOM 1211 C C . GLY A 1 163 ? 35.824 -24.033 20.315 1.00 65.19 163 GLY A C 1
ATOM 1212 O O . GLY A 1 163 ? 35.546 -23.996 21.513 1.00 65.19 163 GLY A O 1
ATOM 1213 N N . THR A 1 164 ? 37.009 -23.627 19.884 1.00 56.16 164 THR A N 1
ATOM 1214 C CA . THR A 1 164 ? 38.156 -23.311 20.743 1.00 56.16 164 THR A CA 1
ATOM 1215 C C . THR A 1 164 ? 38.048 -21.969 21.508 1.00 56.16 164 THR A C 1
ATOM 1217 O O . THR A 1 164 ? 36.990 -21.368 21.675 1.00 56.16 164 THR A O 1
ATOM 1220 N N . THR A 1 165 ? 39.129 -21.537 22.172 1.00 54.34 165 THR A N 1
ATOM 1221 C CA . THR A 1 165 ? 39.086 -20.400 23.117 1.00 54.34 165 THR A CA 1
ATOM 1222 C C . THR A 1 165 ? 39.327 -19.076 22.389 1.00 54.34 165 THR A C 1
ATOM 1224 O O . THR A 1 165 ? 40.421 -18.871 21.875 1.00 54.34 165 THR A O 1
ATOM 1227 N N . GLY A 1 166 ? 38.366 -18.144 22.436 1.00 55.69 166 GLY A N 1
ATOM 1228 C CA . GLY A 1 166 ? 38.450 -16.836 21.758 1.00 55.69 166 GLY A CA 1
ATOM 1229 C C . GLY A 1 166 ? 37.534 -16.692 20.536 1.00 55.69 166 GLY A C 1
ATOM 1230 O O . GLY A 1 166 ? 37.532 -15.634 19.911 1.00 55.69 166 GLY A O 1
ATOM 1231 N N . GLU A 1 167 ? 36.755 -17.731 20.246 1.00 67.94 167 GLU A N 1
ATOM 1232 C CA . GLU A 1 167 ? 35.797 -17.830 19.144 1.00 67.94 167 GLU A CA 1
ATOM 1233 C C . GLU A 1 167 ? 34.357 -17.622 19.624 1.00 67.94 167 GLU A C 1
ATOM 1235 O O . GLU A 1 167 ? 34.083 -17.216 20.766 1.00 67.94 167 GLU A O 1
ATOM 1240 N N . THR A 1 168 ? 33.423 -17.890 18.723 1.00 68.88 168 THR A N 1
ATOM 1241 C CA . THR A 1 168 ? 31.993 -17.895 18.970 1.00 68.88 168 THR A CA 1
ATOM 1242 C C . THR A 1 168 ? 31.602 -19.036 19.918 1.00 68.88 168 THR A C 1
ATOM 1244 O O . THR A 1 168 ? 31.006 -19.992 19.489 1.00 68.88 168 THR A O 1
ATOM 1247 N N . ASP A 1 169 ? 31.892 -18.921 21.219 1.00 69.19 169 ASP A N 1
ATOM 1248 C CA . ASP A 1 169 ? 31.847 -19.930 22.311 1.00 69.19 169 ASP A CA 1
ATOM 1249 C C . ASP A 1 169 ? 30.581 -20.805 22.546 1.00 69.19 169 ASP A C 1
ATOM 1251 O O . ASP A 1 169 ? 30.343 -21.272 23.667 1.00 69.19 169 ASP A O 1
ATOM 1255 N N . GLY A 1 170 ? 29.709 -21.012 21.561 1.00 71.31 170 GLY A N 1
ATOM 1256 C CA . GLY A 1 170 ? 28.456 -21.741 21.704 1.00 71.31 170 GLY A CA 1
ATOM 1257 C C . GLY A 1 170 ? 27.412 -20.994 22.533 1.00 71.31 170 GLY A C 1
ATOM 1258 O O . GLY A 1 170 ? 26.285 -21.475 22.669 1.00 71.31 170 GLY A O 1
ATOM 1259 N N . SER A 1 171 ? 27.730 -19.827 23.104 1.00 78.50 171 SER A N 1
ATOM 1260 C CA . SER A 1 171 ? 26.766 -19.038 23.866 1.00 78.50 171 SER A CA 1
ATOM 1261 C C . SER A 1 171 ? 25.957 -18.125 22.948 1.00 78.50 171 SER A C 1
ATOM 1263 O O . SER A 1 171 ? 26.497 -17.456 22.064 1.00 78.50 171 SER A O 1
ATOM 1265 N N . ALA A 1 172 ? 24.642 -18.083 23.178 1.00 82.25 172 ALA A N 1
ATOM 1266 C CA . ALA A 1 172 ? 23.755 -17.195 22.439 1.00 82.25 172 ALA A CA 1
ATOM 1267 C C . ALA A 1 172 ? 24.054 -15.721 22.734 1.00 82.25 172 ALA A C 1
ATOM 1269 O O . ALA A 1 172 ? 24.371 -15.359 23.869 1.00 82.25 172 ALA A O 1
ATOM 1270 N N . GLY A 1 173 ? 23.835 -14.866 21.739 1.00 87.75 173 GLY A N 1
ATOM 1271 C CA . GLY A 1 173 ? 23.866 -13.414 21.892 1.00 87.75 173 GLY A CA 1
ATOM 1272 C C . GLY A 1 173 ? 24.775 -12.720 20.888 1.00 87.75 173 GLY A C 1
ATOM 1273 O O . GLY A 1 173 ? 25.337 -13.347 19.993 1.00 87.75 173 GLY A O 1
ATOM 1274 N N . TYR A 1 174 ? 24.890 -11.404 21.055 1.00 90.31 174 TYR A N 1
ATOM 1275 C CA . TYR A 1 174 ? 25.611 -10.528 20.141 1.00 90.31 174 TYR A CA 1
ATOM 1276 C C . TYR A 1 174 ? 27.131 -10.685 20.251 1.00 90.31 174 TYR A C 1
ATOM 1278 O O . TYR A 1 174 ? 27.698 -10.595 21.344 1.00 90.31 174 TYR A O 1
ATOM 1286 N N . LYS A 1 175 ? 27.793 -10.889 19.111 1.00 88.38 175 LYS A N 1
ATOM 1287 C CA . LYS A 1 175 ? 29.241 -11.082 18.989 1.00 88.38 175 LYS A CA 1
ATOM 1288 C C . LYS A 1 175 ? 29.837 -9.921 18.202 1.00 88.38 175 LYS A C 1
ATOM 1290 O O . LYS A 1 175 ? 29.918 -9.952 16.980 1.00 88.38 175 LYS A O 1
ATOM 1295 N N . THR A 1 176 ? 30.288 -8.893 18.918 1.00 85.75 176 THR A N 1
ATOM 1296 C CA . THR A 1 176 ? 30.759 -7.616 18.348 1.00 85.75 176 THR A CA 1
ATOM 1297 C C . THR A 1 176 ? 31.901 -7.753 17.332 1.00 85.75 176 THR A C 1
ATOM 1299 O O . THR A 1 176 ? 32.019 -6.919 16.442 1.00 85.75 176 THR A O 1
ATOM 1302 N N . VAL A 1 177 ? 32.748 -8.779 17.457 1.00 84.25 177 VAL A N 1
ATOM 1303 C CA . VAL A 1 177 ? 33.952 -8.961 16.621 1.00 84.25 177 VAL A CA 1
ATOM 1304 C C . VAL A 1 177 ? 33.771 -9.965 15.481 1.00 84.25 177 VAL A C 1
ATOM 1306 O O . VAL A 1 177 ? 34.666 -10.098 14.646 1.00 84.25 177 VAL A O 1
ATOM 1309 N N . LEU A 1 178 ? 32.632 -10.662 15.423 1.00 88.94 178 LEU A N 1
ATOM 1310 C CA . LEU A 1 178 ? 32.382 -11.672 14.397 1.00 88.94 178 LEU A CA 1
ATOM 1311 C C . LEU A 1 178 ? 32.234 -10.984 13.029 1.00 88.94 178 LEU A C 1
ATOM 1313 O O . LEU A 1 178 ? 31.392 -10.092 12.917 1.00 88.94 178 LEU A O 1
ATOM 1317 N N . PRO A 1 179 ? 33.036 -11.330 12.003 1.00 92.62 179 PRO A N 1
ATOM 1318 C CA . PRO A 1 179 ? 32.885 -10.763 10.666 1.00 92.62 179 PRO A CA 1
ATOM 1319 C C . PRO A 1 179 ? 31.532 -11.142 10.059 1.00 92.62 179 PRO A C 1
ATOM 1321 O O . PRO A 1 179 ? 31.173 -12.314 10.025 1.00 92.62 179 PRO A O 1
ATOM 1324 N N . VAL A 1 180 ? 30.793 -10.164 9.543 1.00 94.62 180 VAL A N 1
ATOM 1325 C CA . VAL A 1 180 ? 29.464 -10.382 8.940 1.00 94.62 180 VAL A CA 1
ATOM 1326 C C . VAL A 1 180 ? 29.442 -10.066 7.456 1.00 94.62 180 VAL A C 1
ATOM 1328 O O . VAL A 1 180 ? 28.627 -10.601 6.712 1.00 94.62 180 VAL A O 1
ATOM 1331 N N . ALA A 1 181 ? 30.342 -9.210 6.988 1.00 96.06 181 ALA A N 1
ATOM 1332 C CA . ALA A 1 181 ? 30.447 -8.862 5.584 1.00 96.06 181 ALA A CA 1
ATOM 1333 C C . ALA A 1 181 ? 31.850 -8.371 5.262 1.00 96.06 181 ALA A C 1
ATOM 1335 O O . ALA A 1 181 ? 32.486 -7.711 6.082 1.00 96.06 181 ALA A O 1
ATOM 1336 N N . SER A 1 182 ? 32.310 -8.649 4.048 1.00 95.00 182 SER A N 1
ATOM 1337 C CA . SER A 1 182 ? 33.611 -8.187 3.579 1.00 95.00 182 SER A CA 1
ATOM 1338 C C . SER A 1 182 ? 33.586 -7.815 2.103 1.00 95.00 182 SER A C 1
ATOM 1340 O O . SER A 1 182 ? 32.766 -8.332 1.345 1.00 95.00 182 SER A O 1
ATOM 1342 N N . GLY A 1 183 ? 34.435 -6.879 1.685 1.00 93.44 183 GLY A N 1
ATOM 1343 C CA . GLY A 1 183 ? 34.472 -6.402 0.306 1.00 93.44 183 GLY A CA 1
ATOM 1344 C C . GLY A 1 183 ? 35.854 -5.946 -0.150 1.00 93.44 183 GLY A C 1
ATOM 1345 O O . GLY A 1 183 ? 36.380 -4.932 0.316 1.00 93.44 183 GLY A O 1
ATOM 1346 N N . GLU A 1 184 ? 36.400 -6.643 -1.148 1.00 92.69 184 GLU A N 1
ATOM 1347 C CA . GLU A 1 184 ? 37.645 -6.275 -1.832 1.00 92.69 184 GLU A CA 1
ATOM 1348 C C . GLU A 1 184 ? 37.503 -4.932 -2.560 1.00 92.69 184 GLU A C 1
ATOM 1350 O O . GLU A 1 184 ? 36.602 -4.744 -3.389 1.00 92.69 184 GLU A O 1
ATOM 1355 N N . LEU A 1 185 ? 38.393 -3.980 -2.289 1.00 90.12 185 LEU A N 1
ATOM 1356 C CA . LEU A 1 185 ? 38.334 -2.664 -2.910 1.00 90.12 185 LEU A CA 1
ATOM 1357 C C . LEU A 1 185 ? 38.895 -2.685 -4.326 1.00 90.12 185 LEU A C 1
ATOM 1359 O O . LEU A 1 185 ? 40.010 -3.124 -4.580 1.00 90.12 185 LEU A O 1
ATOM 1363 N N . LYS A 1 186 ? 38.126 -2.124 -5.260 1.00 85.75 186 LYS A N 1
ATOM 1364 C CA . LYS A 1 186 ? 38.508 -2.024 -6.669 1.00 85.75 186 LYS A CA 1
ATOM 1365 C C . LYS A 1 186 ? 38.545 -0.571 -7.125 1.00 85.75 186 LYS A C 1
ATOM 1367 O O . LYS A 1 186 ? 37.734 0.259 -6.687 1.00 85.75 186 LYS A O 1
ATOM 1372 N N . ALA A 1 187 ? 39.516 -0.259 -7.981 1.00 82.81 187 ALA A N 1
ATOM 1373 C CA . ALA A 1 187 ? 39.626 1.048 -8.614 1.00 82.81 187 ALA A CA 1
ATOM 1374 C C . ALA A 1 187 ? 38.443 1.273 -9.565 1.00 82.81 187 ALA A C 1
ATOM 1376 O O . ALA A 1 187 ? 37.956 0.340 -10.199 1.00 82.81 187 ALA A O 1
ATOM 1377 N N . VAL A 1 188 ? 37.981 2.517 -9.641 1.00 74.06 188 VAL A N 1
ATOM 1378 C CA . VAL A 1 188 ? 36.850 2.925 -10.475 1.00 74.06 188 VAL A CA 1
ATOM 1379 C C . VAL A 1 188 ? 37.360 3.987 -11.443 1.00 74.06 188 VAL A C 1
ATOM 1381 O O . VAL A 1 188 ? 38.006 4.935 -11.000 1.00 74.06 188 VAL A O 1
ATOM 1384 N N . ASN A 1 189 ? 37.083 3.835 -12.741 1.00 71.25 189 ASN A N 1
ATOM 1385 C CA . ASN A 1 189 ? 37.623 4.695 -13.801 1.00 71.25 189 ASN A CA 1
ATOM 1386 C C . ASN A 1 189 ? 36.513 5.456 -14.556 1.00 71.25 189 ASN A C 1
ATOM 1388 O O . ASN A 1 189 ? 35.332 5.117 -14.483 1.00 71.25 189 ASN A O 1
ATOM 1392 N N . GLY A 1 190 ? 36.896 6.492 -15.310 1.00 66.25 190 GLY A N 1
ATOM 1393 C CA . GLY A 1 190 ? 36.011 7.172 -16.264 1.00 66.25 190 GLY A CA 1
ATOM 1394 C C . GLY A 1 190 ? 34.881 7.991 -15.626 1.00 66.25 190 GLY A C 1
ATOM 1395 O O . GLY A 1 190 ? 35.052 8.617 -14.581 1.00 66.25 190 GLY A O 1
ATOM 1396 N N . ALA A 1 191 ? 33.714 8.017 -16.278 1.00 54.69 191 ALA A N 1
ATOM 1397 C CA . ALA A 1 191 ? 32.556 8.797 -15.833 1.00 54.69 191 ALA A CA 1
ATOM 1398 C C . ALA A 1 191 ? 32.052 8.375 -14.441 1.00 54.69 191 ALA A C 1
ATOM 1400 O O . ALA A 1 191 ? 31.621 9.225 -13.660 1.00 54.69 191 ALA A O 1
ATOM 1401 N N . LEU A 1 192 ? 32.173 7.086 -14.101 1.00 58.34 192 LEU A N 1
ATOM 1402 C CA . LEU A 1 192 ? 31.789 6.560 -12.796 1.00 58.34 192 LEU A CA 1
ATOM 1403 C C . LEU A 1 192 ? 32.701 7.079 -11.678 1.00 58.34 192 LEU A C 1
ATOM 1405 O O . LEU A 1 192 ? 32.203 7.388 -10.603 1.00 58.34 192 LEU A O 1
ATOM 1409 N N . ALA A 1 193 ? 34.002 7.256 -11.936 1.00 65.00 193 ALA A N 1
ATOM 1410 C CA . ALA A 1 193 ? 34.932 7.849 -10.973 1.00 65.00 193 ALA A CA 1
ATOM 1411 C C . ALA A 1 193 ? 34.564 9.306 -10.655 1.00 65.00 193 ALA A C 1
ATOM 1413 O O . ALA A 1 193 ? 34.499 9.685 -9.489 1.00 65.00 193 ALA A O 1
ATOM 1414 N N . ASN A 1 194 ? 34.240 10.095 -11.685 1.00 65.75 194 ASN A N 1
ATOM 1415 C CA . ASN A 1 194 ? 33.807 11.487 -11.523 1.00 65.75 194 ASN A CA 1
ATOM 1416 C C . ASN A 1 194 ? 32.465 11.582 -10.787 1.00 65.75 194 ASN A C 1
ATOM 1418 O O . ASN A 1 194 ? 32.277 12.460 -9.950 1.00 65.75 194 ASN A O 1
ATOM 1422 N N . LYS A 1 195 ? 31.547 10.649 -11.064 1.00 63.12 195 LYS A N 1
ATOM 1423 C CA . LYS A 1 195 ? 30.244 10.566 -10.402 1.00 63.12 195 LYS A CA 1
ATOM 1424 C C . LYS A 1 195 ? 30.384 10.165 -8.928 1.00 63.12 195 LYS A C 1
ATOM 1426 O O . LYS A 1 195 ? 29.849 10.854 -8.065 1.00 63.12 195 LYS A O 1
ATOM 1431 N N . LEU A 1 196 ? 31.167 9.128 -8.617 1.00 64.88 196 LEU A N 1
ATOM 1432 C CA . LEU A 1 196 ? 31.460 8.713 -7.238 1.00 64.88 196 LEU A CA 1
ATOM 1433 C C . LEU A 1 196 ? 32.174 9.825 -6.458 1.00 64.88 196 LEU A C 1
ATOM 1435 O O . LEU A 1 196 ? 31.807 10.105 -5.322 1.00 64.88 196 LEU A O 1
ATOM 1439 N N . ALA A 1 197 ? 33.143 10.498 -7.088 1.00 66.94 197 ALA A N 1
ATOM 1440 C CA . ALA A 1 197 ? 33.833 11.641 -6.502 1.00 66.94 197 ALA A CA 1
ATOM 1441 C C . ALA A 1 197 ? 32.869 12.805 -6.225 1.00 66.94 197 ALA A C 1
ATOM 1443 O O . ALA A 1 197 ? 32.931 13.382 -5.147 1.00 66.94 197 ALA A O 1
ATOM 1444 N N . SER A 1 198 ? 31.928 13.098 -7.131 1.00 65.56 198 SER A N 1
ATOM 1445 C CA . SER A 1 198 ? 30.934 14.164 -6.931 1.00 65.56 198 SER A CA 1
ATOM 1446 C C . SER A 1 198 ? 29.956 13.901 -5.781 1.00 65.56 198 SER A C 1
ATOM 1448 O O . SER A 1 198 ? 29.502 14.848 -5.151 1.00 65.56 198 SER A O 1
ATOM 1450 N N . TYR A 1 199 ? 29.656 12.632 -5.475 1.00 65.50 199 TYR A N 1
ATOM 1451 C CA . TYR A 1 199 ? 28.834 12.275 -4.313 1.00 65.50 199 TYR A CA 1
ATOM 1452 C C . TYR A 1 199 ? 29.625 12.297 -2.999 1.00 65.50 199 TYR A C 1
ATOM 1454 O O . TYR A 1 199 ? 29.044 12.486 -1.931 1.00 65.50 199 TYR A O 1
ATOM 1462 N N . LEU A 1 200 ? 30.944 12.094 -3.067 1.00 67.12 200 LEU A N 1
ATOM 1463 C CA . LEU A 1 200 ? 31.826 12.090 -1.902 1.00 67.12 200 LEU A CA 1
ATOM 1464 C C . LEU A 1 200 ? 32.366 13.493 -1.558 1.00 67.12 200 LEU A C 1
ATOM 1466 O O . LEU A 1 200 ? 32.657 13.726 -0.386 1.00 67.12 200 LEU A O 1
ATOM 1470 N N . ASP A 1 201 ? 32.428 14.431 -2.511 1.00 62.09 201 ASP A N 1
ATOM 1471 C CA . ASP A 1 201 ? 32.892 15.817 -2.319 1.00 62.09 201 ASP A CA 1
ATOM 1472 C C . ASP A 1 201 ? 31.855 16.703 -1.581 1.00 62.09 201 ASP A C 1
ATOM 1474 O O . ASP A 1 201 ? 30.655 16.685 -1.856 1.00 62.09 201 ASP A O 1
ATOM 1478 N N . CYS A 1 202 ? 32.315 17.487 -0.605 1.00 49.47 202 CYS A N 1
ATOM 1479 C CA . CYS A 1 202 ? 31.529 18.089 0.486 1.00 49.47 202 CYS A CA 1
ATOM 1480 C C . CYS A 1 202 ? 30.827 19.426 0.145 1.00 49.47 202 CYS A C 1
ATOM 1482 O O . CYS A 1 202 ? 30.499 20.196 1.047 1.00 49.47 202 CYS A O 1
ATOM 1484 N N . SER A 1 203 ? 30.587 19.738 -1.133 1.00 46.19 203 SER A N 1
ATOM 1485 C CA . SER A 1 203 ? 29.901 20.984 -1.543 1.00 46.19 203 SER A CA 1
ATOM 1486 C C . SER A 1 203 ? 28.446 20.803 -1.998 1.00 46.19 203 SER A C 1
ATOM 1488 O O . SER A 1 203 ? 27.768 21.796 -2.269 1.00 46.19 203 SER A O 1
ATOM 1490 N N . ALA A 1 204 ? 27.940 19.567 -2.029 1.00 41.62 204 ALA A N 1
ATOM 1491 C CA . ALA A 1 204 ? 26.563 19.247 -2.393 1.00 41.62 204 ALA A CA 1
ATOM 1492 C C . ALA A 1 204 ? 25.833 18.518 -1.249 1.00 41.62 204 ALA A C 1
ATOM 1494 O O . ALA A 1 204 ? 26.380 17.606 -0.638 1.00 41.62 204 ALA A O 1
ATOM 1495 N N . ASP A 1 205 ? 24.619 19.004 -0.979 1.00 37.91 205 ASP A N 1
ATOM 1496 C CA . ASP A 1 205 ? 23.494 18.458 -0.199 1.00 37.91 205 ASP A CA 1
ATOM 1497 C C . ASP A 1 205 ? 23.712 17.112 0.553 1.00 37.91 205 ASP A C 1
ATOM 1499 O O . ASP A 1 205 ? 24.039 16.102 -0.074 1.00 37.91 205 ASP A O 1
ATOM 1503 N N . PRO A 1 206 ? 23.457 17.029 1.878 1.00 39.59 206 PRO A N 1
ATOM 1504 C CA . PRO A 1 206 ? 23.559 15.787 2.659 1.00 39.59 206 PRO A CA 1
ATOM 1505 C C . PRO A 1 206 ? 22.582 14.655 2.262 1.00 39.59 206 PRO A C 1
ATOM 1507 O O . PRO A 1 206 ? 22.603 13.595 2.888 1.00 39.59 206 PRO A O 1
ATOM 1510 N N . ALA A 1 207 ? 21.753 14.808 1.226 1.00 44.19 207 ALA A N 1
ATOM 1511 C CA . ALA A 1 207 ? 20.917 13.735 0.683 1.00 44.19 207 ALA A CA 1
ATOM 1512 C C . ALA A 1 207 ? 21.716 12.725 -0.186 1.00 44.19 207 ALA A C 1
ATOM 1514 O O . ALA A 1 207 ? 21.630 12.709 -1.413 1.00 44.19 207 ALA A O 1
ATOM 1515 N N . SER A 1 208 ? 22.473 11.827 0.455 1.00 47.59 208 SER A N 1
ATOM 1516 C CA . SER A 1 208 ? 23.325 10.789 -0.167 1.00 47.59 208 SER A CA 1
ATOM 1517 C C . SER A 1 208 ? 22.589 9.567 -0.761 1.00 47.59 208 SER A C 1
ATOM 1519 O O . SER A 1 208 ? 23.231 8.584 -1.145 1.00 47.59 208 SER A O 1
ATOM 1521 N N . THR A 1 209 ? 21.257 9.603 -0.895 1.00 46.81 209 THR A N 1
ATOM 1522 C CA . THR A 1 209 ? 20.418 8.438 -1.260 1.00 46.81 209 THR A CA 1
ATOM 1523 C C . THR A 1 209 ? 20.733 7.830 -2.631 1.00 46.81 209 THR A C 1
ATOM 1525 O O . THR A 1 209 ? 20.477 6.642 -2.846 1.00 46.81 209 THR A O 1
ATOM 1528 N N . GLN A 1 210 ? 21.333 8.584 -3.559 1.00 52.56 210 GLN A N 1
ATOM 1529 C CA . GLN A 1 210 ? 21.740 8.057 -4.869 1.00 52.56 210 GLN A CA 1
ATOM 1530 C C . GLN A 1 210 ? 22.964 7.131 -4.802 1.00 52.56 210 GLN A C 1
ATOM 1532 O O . GLN A 1 210 ? 22.987 6.123 -5.512 1.00 52.56 210 GLN A O 1
ATOM 1537 N N . LEU A 1 211 ? 23.948 7.419 -3.937 1.00 55.00 211 LEU A N 1
ATOM 1538 C CA . LEU A 1 211 ? 25.114 6.546 -3.753 1.00 55.00 211 LEU A CA 1
ATOM 1539 C C . LEU A 1 211 ? 24.722 5.284 -2.973 1.00 55.00 211 LEU A C 1
ATOM 1541 O O . LEU A 1 211 ? 25.108 4.187 -3.370 1.00 55.00 211 LEU A O 1
ATOM 1545 N N . SER A 1 212 ? 23.852 5.427 -1.968 1.00 52.66 212 SER A N 1
ATOM 1546 C CA . SER A 1 212 ? 23.266 4.301 -1.234 1.00 52.66 212 SER A CA 1
ATOM 1547 C C . SER A 1 212 ? 22.481 3.369 -2.156 1.00 52.66 212 SER A C 1
ATOM 1549 O O . SER A 1 212 ? 22.646 2.155 -2.097 1.00 52.66 212 SER A O 1
ATOM 1551 N N . THR A 1 213 ? 21.676 3.915 -3.076 1.00 53.25 213 THR A N 1
ATOM 1552 C CA . THR A 1 213 ? 20.958 3.111 -4.080 1.00 53.25 213 THR A CA 1
ATOM 1553 C C . THR A 1 213 ? 21.944 2.396 -5.007 1.00 53.25 213 THR A C 1
ATOM 1555 O O . THR A 1 213 ? 21.820 1.196 -5.213 1.00 53.25 213 THR A O 1
ATOM 1558 N N . TYR A 1 21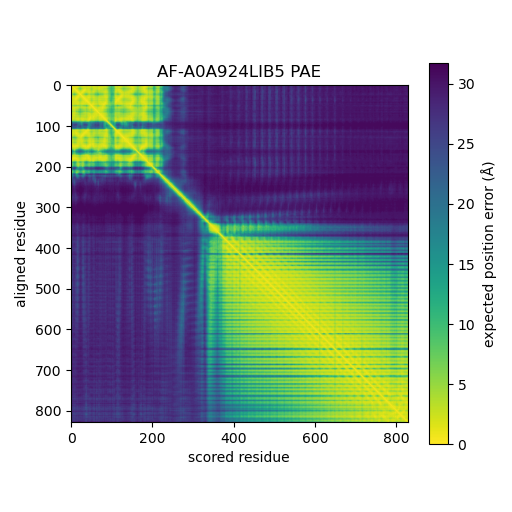4 ? 22.986 3.078 -5.492 1.00 57.78 214 TYR A N 1
ATOM 1559 C CA . TYR A 1 214 ? 24.020 2.461 -6.331 1.00 57.78 214 TYR A CA 1
ATOM 1560 C C . TYR A 1 214 ? 24.758 1.298 -5.635 1.00 57.78 214 TYR A C 1
ATOM 1562 O O . TYR A 1 214 ? 24.983 0.255 -6.256 1.00 57.78 214 TYR A O 1
ATOM 1570 N N . LEU A 1 215 ? 25.101 1.456 -4.350 1.00 56.12 215 LEU A N 1
ATOM 1571 C CA . LEU A 1 215 ? 25.789 0.443 -3.539 1.00 56.12 215 LEU A CA 1
ATOM 1572 C C . LEU A 1 215 ? 24.872 -0.729 -3.135 1.00 56.12 215 LEU A C 1
ATOM 1574 O O . LEU A 1 215 ? 25.359 -1.852 -3.023 1.00 56.12 215 LEU A O 1
ATOM 1578 N N . LEU A 1 216 ? 23.561 -0.498 -2.978 1.00 53.62 216 LEU A N 1
ATOM 1579 C CA . LEU A 1 216 ? 22.582 -1.501 -2.526 1.00 53.62 216 LEU A CA 1
ATOM 1580 C C . LEU A 1 216 ? 21.825 -2.224 -3.658 1.00 53.62 216 LEU A C 1
ATOM 1582 O O . LEU A 1 216 ? 21.456 -3.381 -3.479 1.00 53.62 216 LEU A O 1
ATOM 1586 N N . THR A 1 217 ? 21.549 -1.581 -4.801 1.00 45.53 217 THR A N 1
ATOM 1587 C CA . THR A 1 217 ? 20.667 -2.132 -5.862 1.00 45.53 217 THR A CA 1
ATOM 1588 C C . THR A 1 217 ? 21.402 -2.613 -7.110 1.00 45.53 217 THR A C 1
ATOM 1590 O O . THR A 1 217 ? 20.789 -3.199 -7.995 1.00 45.53 217 THR A O 1
ATOM 1593 N N . GLY A 1 218 ? 22.708 -2.367 -7.196 1.00 47.50 218 GLY A N 1
ATOM 1594 C CA . GLY A 1 218 ? 23.584 -2.918 -8.217 1.00 47.50 218 GLY A CA 1
ATOM 1595 C C . GLY A 1 218 ? 23.274 -2.527 -9.667 1.00 47.50 218 GLY A C 1
ATOM 1596 O O . GLY A 1 218 ? 22.763 -3.331 -10.439 1.00 47.50 218 GLY A O 1
ATOM 1597 N N . SER A 1 219 ? 23.729 -1.345 -10.088 1.00 35.75 219 SER A N 1
ATOM 1598 C CA . SER A 1 219 ? 23.894 -1.016 -11.512 1.00 35.75 219 SER A CA 1
ATOM 1599 C C . SER A 1 219 ? 25.238 -1.549 -12.033 1.00 35.75 219 SER A C 1
ATOM 1601 O O . SER A 1 219 ? 26.269 -1.349 -11.395 1.00 35.75 219 SER A O 1
ATOM 1603 N N . THR A 1 220 ? 25.192 -2.231 -13.182 1.00 34.88 220 THR A N 1
ATOM 1604 C CA . THR A 1 220 ? 26.283 -2.559 -14.127 1.00 34.88 220 THR A CA 1
ATOM 1605 C C . THR A 1 220 ? 27.528 -3.290 -13.598 1.00 34.88 220 THR A C 1
ATOM 1607 O O . THR A 1 220 ? 28.469 -2.700 -13.078 1.00 34.88 220 THR A O 1
ATOM 1610 N N . THR A 1 221 ? 27.621 -4.582 -13.918 1.00 32.16 221 THR A N 1
ATOM 1611 C CA . THR A 1 221 ? 28.844 -5.413 -13.937 1.00 32.16 221 THR A CA 1
ATOM 1612 C C . THR A 1 221 ? 29.890 -4.985 -14.987 1.00 32.16 221 THR A C 1
ATOM 1614 O O . THR A 1 221 ? 30.768 -5.774 -15.319 1.00 32.16 221 THR A O 1
ATOM 1617 N N . ALA A 1 222 ? 29.819 -3.766 -15.534 1.00 36.84 222 ALA A N 1
ATOM 1618 C CA . ALA A 1 222 ? 30.666 -3.332 -16.651 1.00 36.84 222 ALA A CA 1
ATOM 1619 C C . ALA A 1 222 ? 31.807 -2.365 -16.274 1.00 36.84 222 ALA A C 1
ATOM 1621 O O . ALA A 1 222 ? 32.761 -2.271 -17.034 1.00 36.84 222 ALA A O 1
ATOM 1622 N N . ASP A 1 223 ? 31.773 -1.710 -15.107 1.00 39.78 223 ASP A N 1
ATOM 1623 C CA . ASP A 1 223 ? 32.746 -0.642 -14.786 1.00 39.78 223 ASP A CA 1
ATOM 1624 C C . ASP A 1 223 ? 33.761 -1.008 -13.691 1.00 39.78 223 ASP A C 1
ATOM 1626 O O . ASP A 1 223 ? 34.522 -0.163 -13.214 1.00 39.78 223 ASP A O 1
ATOM 1630 N N . ILE A 1 224 ? 33.799 -2.282 -13.296 1.00 39.34 224 ILE A N 1
ATOM 1631 C CA . ILE A 1 224 ? 34.854 -2.841 -12.454 1.00 39.34 224 ILE A CA 1
ATOM 1632 C C . ILE A 1 224 ? 35.453 -4.023 -13.217 1.00 39.34 224 ILE A C 1
ATOM 1634 O O . ILE A 1 224 ? 34.861 -5.099 -13.245 1.00 39.34 224 ILE A O 1
ATOM 1638 N N . GLU A 1 225 ? 36.591 -3.798 -13.877 1.00 27.33 225 GLU A N 1
ATOM 1639 C CA . GLU A 1 225 ? 37.312 -4.799 -14.680 1.00 27.33 225 GLU A CA 1
ATOM 1640 C C . GLU A 1 225 ? 37.401 -6.166 -13.962 1.00 27.33 225 GLU A C 1
ATOM 1642 O O . GLU A 1 225 ? 37.962 -6.249 -12.862 1.00 27.33 225 GLU A O 1
ATOM 1647 N N . PRO A 1 226 ? 36.883 -7.260 -14.554 1.00 26.88 226 PRO A N 1
ATOM 1648 C CA . PRO A 1 226 ? 37.168 -8.607 -14.089 1.00 26.88 226 PRO A CA 1
ATOM 1649 C C . PRO A 1 226 ? 38.496 -9.082 -14.693 1.00 26.88 226 PRO A C 1
ATOM 1651 O O . PRO A 1 226 ? 38.579 -9.393 -15.882 1.00 26.88 226 PRO A O 1
ATOM 1654 N N . VAL A 1 227 ? 39.543 -9.196 -13.872 1.00 28.67 227 VAL A N 1
ATOM 1655 C CA . VAL A 1 227 ? 40.746 -9.937 -14.273 1.00 28.67 227 VAL A CA 1
ATOM 1656 C C . VAL A 1 227 ? 40.446 -11.432 -14.169 1.00 28.67 227 VAL A C 1
ATOM 1658 O O . VAL A 1 227 ? 40.210 -11.966 -13.088 1.00 28.67 227 VAL A O 1
ATOM 1661 N N . ASN A 1 228 ? 40.447 -12.094 -15.327 1.00 28.00 228 ASN A N 1
ATOM 1662 C CA . ASN A 1 228 ? 40.460 -13.545 -15.472 1.00 28.00 228 ASN A CA 1
ATOM 1663 C C . ASN A 1 228 ? 41.545 -14.183 -14.595 1.00 28.00 228 ASN A C 1
ATOM 1665 O O . ASN A 1 228 ? 42.726 -13.905 -14.789 1.00 28.00 228 ASN A O 1
ATOM 1669 N N . ASN A 1 229 ? 41.160 -15.156 -13.773 1.00 27.12 229 ASN A N 1
ATOM 1670 C CA . ASN A 1 229 ? 42.021 -16.302 -13.509 1.00 27.12 229 ASN A CA 1
ATOM 1671 C C . ASN A 1 229 ? 41.156 -17.571 -13.484 1.00 27.12 229 ASN A C 1
ATOM 1673 O O . ASN A 1 229 ? 40.499 -17.883 -12.495 1.00 27.12 229 ASN A O 1
ATOM 1677 N N . ARG A 1 230 ? 41.121 -18.277 -14.623 1.00 29.44 230 ARG A N 1
ATOM 1678 C CA . ARG A 1 230 ? 40.866 -19.727 -14.643 1.00 29.44 230 ARG A CA 1
ATOM 1679 C C . ARG A 1 230 ? 42.058 -20.382 -13.932 1.00 29.44 230 ARG A C 1
ATOM 1681 O O . ARG A 1 230 ? 43.173 -19.896 -14.088 1.00 29.44 230 ARG A O 1
ATOM 1688 N N . ASP A 1 231 ? 41.894 -21.418 -13.117 1.00 27.16 231 ASP A N 1
ATOM 1689 C CA . ASP A 1 231 ? 41.611 -22.802 -13.540 1.00 27.16 231 ASP A CA 1
ATOM 1690 C C . ASP A 1 231 ? 41.415 -23.714 -12.277 1.00 27.16 231 ASP A C 1
ATOM 1692 O O . ASP A 1 231 ? 41.536 -23.200 -11.167 1.00 27.16 231 ASP A O 1
ATOM 1696 N N . PRO A 1 232 ? 41.125 -25.036 -12.374 1.00 45.88 232 PRO A N 1
ATOM 1697 C CA . PRO A 1 232 ? 39.802 -25.671 -12.232 1.00 45.88 232 PRO A CA 1
ATOM 1698 C C . PRO A 1 232 ? 39.731 -26.686 -11.047 1.00 45.88 232 PRO A C 1
ATOM 1700 O O . PRO A 1 232 ? 40.660 -26.722 -10.251 1.00 45.88 232 PRO A O 1
ATOM 1703 N N . VAL A 1 233 ? 38.699 -27.568 -11.011 1.00 25.31 233 VAL A N 1
ATOM 1704 C CA . VAL A 1 233 ? 38.468 -28.752 -10.108 1.00 25.31 233 VAL A CA 1
ATOM 1705 C C . VAL A 1 233 ? 37.526 -28.414 -8.921 1.00 25.31 233 VAL A C 1
ATOM 1707 O O . VAL A 1 233 ? 37.783 -27.455 -8.218 1.00 25.31 233 VAL A O 1
ATOM 1710 N N . GLU A 1 234 ? 36.399 -29.072 -8.597 1.00 26.34 234 GLU A N 1
ATOM 1711 C CA . GLU A 1 234 ? 35.730 -30.311 -9.021 1.00 26.34 234 GLU A CA 1
ATOM 1712 C C . GLU A 1 234 ? 34.241 -30.323 -8.573 1.00 26.34 234 GLU A C 1
ATOM 1714 O O . GLU A 1 234 ? 33.888 -29.757 -7.546 1.00 26.34 234 GLU A O 1
ATOM 1719 N N . LYS A 1 235 ? 33.415 -31.055 -9.335 1.00 26.59 235 LYS A N 1
ATOM 1720 C CA . LYS A 1 235 ? 32.280 -31.923 -8.936 1.00 26.59 235 LYS A CA 1
ATOM 1721 C C . LYS A 1 235 ? 31.227 -31.456 -7.912 1.00 26.59 235 LYS A C 1
ATOM 1723 O O . LYS A 1 235 ? 31.372 -31.569 -6.703 1.00 26.59 235 LYS A O 1
ATOM 1728 N N . GLU A 1 236 ? 30.055 -31.196 -8.485 1.00 27.55 236 GLU A N 1
ATOM 1729 C CA . GLU A 1 236 ? 28.736 -31.720 -8.097 1.00 27.55 236 GLU A CA 1
ATOM 1730 C C . GLU A 1 236 ? 28.755 -32.900 -7.089 1.00 27.55 236 GLU A C 1
ATOM 1732 O O . GLU A 1 236 ? 29.168 -34.016 -7.418 1.00 27.55 236 GLU A O 1
ATOM 1737 N N . ILE A 1 237 ? 28.240 -32.667 -5.874 1.00 27.83 237 ILE A N 1
ATOM 1738 C CA . ILE A 1 237 ? 27.793 -33.716 -4.946 1.00 27.83 237 ILE A CA 1
ATOM 1739 C C . ILE A 1 237 ? 26.280 -33.572 -4.750 1.00 27.83 237 ILE A C 1
ATOM 1741 O O . ILE A 1 237 ? 25.773 -32.557 -4.283 1.00 27.83 237 ILE A O 1
ATOM 1745 N N . VAL A 1 238 ? 25.574 -34.632 -5.135 1.00 27.41 238 VAL A N 1
ATOM 1746 C CA . VAL A 1 238 ? 24.128 -34.850 -5.005 1.00 27.41 238 VAL A CA 1
ATOM 1747 C C . VAL A 1 238 ? 23.726 -34.977 -3.521 1.00 27.41 238 VAL A C 1
ATOM 1749 O O . VAL A 1 238 ? 24.421 -35.683 -2.785 1.00 27.41 238 VAL A O 1
ATOM 1752 N N . PRO A 1 239 ? 22.582 -34.427 -3.065 1.00 26.34 239 PRO A N 1
ATOM 1753 C CA . PRO A 1 239 ? 22.076 -34.694 -1.722 1.00 26.34 239 PRO A CA 1
ATOM 1754 C C . PRO A 1 239 ? 21.526 -36.126 -1.637 1.00 26.34 239 PRO A C 1
ATOM 1756 O O . PRO A 1 239 ? 20.581 -36.487 -2.342 1.00 26.34 239 PRO A O 1
ATOM 1759 N N . LYS A 1 240 ? 22.098 -36.962 -0.762 1.00 27.91 240 LYS A N 1
ATOM 1760 C CA . LYS A 1 240 ? 21.515 -38.254 -0.364 1.00 27.91 240 LYS A CA 1
ATOM 1761 C C . LYS A 1 240 ? 20.673 -38.070 0.897 1.00 27.91 240 LYS A C 1
ATOM 1763 O O . LYS A 1 240 ? 21.117 -37.459 1.861 1.00 27.91 240 LYS A O 1
ATOM 1768 N N . GLY A 1 241 ? 19.456 -38.606 0.854 1.00 27.45 241 GLY A N 1
ATOM 1769 C CA . GLY A 1 241 ? 18.445 -38.457 1.892 1.00 27.45 241 GLY A CA 1
ATOM 1770 C C . GLY A 1 241 ? 18.626 -39.302 3.157 1.00 27.45 241 GLY A C 1
ATOM 1771 O O . GLY A 1 241 ? 19.432 -40.224 3.213 1.00 27.45 241 GLY A O 1
ATOM 1772 N N . GLN A 1 242 ? 17.788 -38.921 4.127 1.00 32.03 242 GLN A N 1
ATOM 1773 C CA . GLN A 1 242 ? 17.161 -39.655 5.235 1.00 32.03 242 GLN A CA 1
ATOM 1774 C C . GLN A 1 242 ? 17.836 -40.919 5.791 1.00 32.03 242 GLN A C 1
ATOM 1776 O O . GLN A 1 242 ? 17.919 -41.943 5.118 1.00 32.03 242 GLN A O 1
ATOM 1781 N N . THR A 1 243 ? 18.004 -40.928 7.118 1.00 23.95 243 THR A N 1
ATOM 1782 C CA . THR A 1 243 ? 17.669 -42.122 7.908 1.00 23.95 243 THR A CA 1
ATOM 1783 C C . THR A 1 243 ? 16.993 -41.749 9.220 1.00 23.95 243 THR A C 1
ATOM 1785 O O . THR A 1 243 ? 17.543 -41.043 10.057 1.00 23.95 243 THR A O 1
ATOM 1788 N N . VAL A 1 244 ? 15.776 -42.271 9.352 1.00 26.88 244 VAL A N 1
ATOM 1789 C CA . VAL A 1 244 ? 15.017 -42.476 10.582 1.00 26.88 244 VAL A CA 1
ATOM 1790 C C . VAL A 1 244 ? 15.791 -43.457 11.464 1.00 26.88 244 VAL A C 1
ATOM 1792 O O . VAL A 1 244 ? 16.125 -44.548 11.004 1.00 26.88 244 VAL A O 1
ATOM 1795 N N . ALA A 1 245 ? 16.041 -43.095 12.722 1.00 25.38 245 ALA A N 1
ATOM 1796 C CA . ALA A 1 245 ? 16.481 -44.027 13.752 1.00 25.38 245 ALA A CA 1
ATOM 1797 C C . ALA A 1 245 ? 15.341 -44.254 14.751 1.00 25.38 245 ALA A C 1
ATOM 1799 O O . ALA A 1 245 ? 14.837 -43.337 15.394 1.00 25.38 245 ALA A O 1
ATOM 1800 N N . THR A 1 246 ? 14.923 -45.511 14.813 1.00 24.75 246 THR A N 1
ATOM 1801 C CA . THR A 1 246 ? 14.089 -46.125 15.841 1.00 24.75 246 THR A CA 1
ATOM 1802 C C . THR A 1 246 ? 14.825 -46.177 17.178 1.00 24.75 246 THR A C 1
ATOM 1804 O O . THR A 1 246 ? 15.941 -46.687 17.209 1.00 24.75 246 THR A O 1
ATOM 1807 N N . GLU A 1 247 ? 14.159 -45.833 18.280 1.00 25.34 247 GLU A N 1
ATOM 1808 C CA . GLU A 1 247 ? 14.473 -46.419 19.586 1.00 25.34 247 GLU A CA 1
ATOM 1809 C C . GLU A 1 247 ? 13.205 -46.897 20.294 1.00 25.34 247 GLU A C 1
ATOM 1811 O O . GLU A 1 247 ? 12.181 -46.218 20.375 1.00 25.34 247 GLU A O 1
ATOM 1816 N N . SER A 1 248 ? 13.297 -48.135 20.766 1.00 25.38 248 SER A N 1
ATOM 1817 C CA . SER A 1 248 ? 12.332 -48.853 21.578 1.00 25.38 248 SER A CA 1
ATOM 1818 C C . SER A 1 248 ? 12.731 -48.790 23.054 1.00 25.38 248 SER A C 1
ATOM 1820 O O . SER A 1 248 ? 13.877 -49.099 23.368 1.00 25.38 248 SER A O 1
ATOM 1822 N N . GLY A 1 249 ? 11.753 -48.610 23.948 1.00 23.81 249 GLY A N 1
ATOM 1823 C CA . GLY A 1 249 ? 11.695 -49.391 25.193 1.00 23.81 249 GLY A CA 1
ATOM 1824 C C . GLY A 1 249 ? 11.759 -48.651 26.538 1.00 23.81 249 GLY A C 1
ATOM 1825 O O . GLY A 1 249 ? 12.812 -48.186 26.946 1.00 23.81 249 GLY A O 1
ATOM 1826 N N . ASN A 1 250 ? 10.643 -48.787 27.275 1.00 27.22 250 ASN A N 1
ATOM 1827 C CA . ASN A 1 250 ? 10.421 -48.689 28.734 1.00 27.22 250 ASN A CA 1
ATOM 1828 C C . ASN A 1 250 ? 10.394 -47.296 29.401 1.00 27.22 250 ASN A C 1
ATOM 1830 O O . ASN A 1 250 ? 11.333 -46.528 29.296 1.00 27.22 250 ASN A O 1
ATOM 1834 N N . GLY A 1 251 ? 9.385 -46.941 30.208 1.00 24.19 251 GLY A N 1
ATOM 1835 C CA . GLY A 1 251 ? 8.185 -47.670 30.629 1.00 24.19 251 GLY A CA 1
ATOM 1836 C C . GLY A 1 251 ? 7.347 -46.892 31.661 1.00 24.19 251 GLY A C 1
ATOM 1837 O O . GLY A 1 251 ? 7.865 -45.983 32.294 1.00 24.19 251 GLY A O 1
ATOM 1838 N N . ALA A 1 252 ? 6.088 -47.335 31.824 1.00 25.89 252 ALA A N 1
ATOM 1839 C CA . ALA A 1 252 ? 5.133 -47.106 32.932 1.00 25.89 252 ALA A CA 1
ATOM 1840 C C . ALA A 1 252 ? 4.753 -45.632 33.254 1.00 25.89 252 ALA A C 1
ATOM 1842 O O . ALA A 1 252 ? 5.599 -44.773 33.401 1.00 25.89 252 ALA A O 1
ATOM 1843 N N . SER A 1 253 ? 3.495 -45.225 33.451 1.00 26.83 253 SER A N 1
ATOM 1844 C CA . SER A 1 253 ? 2.297 -45.908 33.950 1.00 26.83 253 SER A CA 1
ATOM 1845 C C . SER A 1 253 ? 1.047 -45.042 33.692 1.00 26.83 253 SER A C 1
ATOM 1847 O O . SER A 1 253 ? 1.171 -43.829 33.545 1.00 26.83 253 SER A O 1
ATOM 1849 N N . GLY A 1 254 ? -0.145 -45.653 33.732 1.00 26.31 254 GLY A N 1
ATOM 1850 C CA . GLY A 1 254 ? -1.384 -44.950 34.098 1.00 26.31 254 GLY A CA 1
ATOM 1851 C C . GLY A 1 254 ? -2.436 -44.805 32.999 1.00 26.31 254 GLY A C 1
ATOM 1852 O O . GLY A 1 254 ? -2.613 -43.732 32.439 1.00 26.31 254 GLY A O 1
ATOM 1853 N N . ALA A 1 255 ? -3.173 -45.884 32.743 1.00 23.94 255 ALA A N 1
ATOM 1854 C CA . ALA A 1 255 ? -4.413 -45.875 31.975 1.00 23.94 255 ALA A CA 1
ATOM 1855 C C . ALA A 1 255 ? -5.541 -45.126 32.709 1.00 23.94 255 ALA A C 1
ATOM 1857 O O . ALA A 1 255 ? -5.726 -45.372 33.898 1.00 23.94 255 ALA A O 1
ATOM 1858 N N . VAL A 1 256 ? -6.363 -44.354 31.983 1.00 26.55 256 VAL A N 1
ATOM 1859 C CA . VAL A 1 256 ? -7.830 -44.380 32.143 1.00 26.55 256 VAL A CA 1
ATOM 1860 C C . VAL A 1 256 ? -8.496 -44.206 30.773 1.00 26.55 256 VAL A C 1
ATOM 1862 O O . VAL A 1 256 ? -8.126 -43.354 29.972 1.00 26.55 256 VAL A O 1
ATOM 1865 N N . ASP A 1 257 ? -9.452 -45.095 30.548 1.00 24.86 257 ASP A N 1
ATOM 1866 C CA . ASP A 1 257 ? -10.289 -45.358 29.385 1.00 24.86 257 ASP A CA 1
ATOM 1867 C C . ASP A 1 257 ? -11.435 -44.335 29.225 1.00 24.86 257 ASP A C 1
ATOM 1869 O O . ASP A 1 257 ? -12.025 -43.933 30.228 1.00 24.86 257 ASP A O 1
ATOM 1873 N N . ALA A 1 258 ? -11.753 -43.951 27.979 1.00 24.56 258 ALA A N 1
ATOM 1874 C CA . ALA A 1 258 ? -13.117 -43.743 27.463 1.00 24.56 258 ALA A CA 1
ATOM 1875 C C . ALA A 1 258 ? -13.087 -43.214 26.011 1.00 24.56 258 ALA A C 1
ATOM 1877 O O . ALA A 1 258 ? -12.697 -42.081 25.732 1.00 24.56 258 ALA A O 1
ATOM 1878 N N . THR A 1 259 ? -13.560 -44.036 25.077 1.00 21.58 259 THR A N 1
ATOM 1879 C CA . THR A 1 259 ? -13.982 -43.650 23.714 1.00 21.58 259 THR A CA 1
ATOM 1880 C C . THR A 1 259 ? -15.499 -43.328 23.703 1.00 21.58 259 THR A C 1
ATOM 1882 O O . THR A 1 259 ? -16.163 -43.542 24.715 1.00 21.58 259 THR A O 1
ATOM 1885 N N . PRO A 1 260 ? -16.136 -42.991 22.561 1.00 41.31 260 PRO A N 1
ATOM 1886 C CA . PRO A 1 260 ? -16.035 -41.788 21.714 1.00 41.31 260 PRO A CA 1
ATOM 1887 C C . PRO A 1 260 ? -17.441 -41.142 21.490 1.00 41.31 260 PRO A C 1
ATOM 1889 O O . PRO A 1 260 ? -18.418 -41.686 21.979 1.00 41.31 260 PRO A O 1
ATOM 1892 N N . VAL A 1 261 ? -17.582 -40.027 20.740 1.00 23.91 261 VAL A N 1
ATOM 1893 C CA . VAL A 1 261 ? -18.612 -39.795 19.673 1.00 23.91 261 VAL A CA 1
ATOM 1894 C C . VAL A 1 261 ? -18.493 -38.377 19.051 1.00 23.91 261 VAL A C 1
ATOM 1896 O O . VAL A 1 261 ? -18.509 -37.355 19.727 1.00 23.91 261 VAL A O 1
ATOM 1899 N N . ASN A 1 262 ? -18.428 -38.391 17.715 1.00 24.27 262 ASN A N 1
ATOM 1900 C CA . ASN A 1 262 ? -18.488 -37.370 16.654 1.00 24.27 262 ASN A CA 1
ATOM 1901 C C . ASN A 1 262 ? -19.237 -36.023 16.840 1.00 24.27 262 ASN A C 1
ATOM 1903 O O . ASN A 1 262 ? -20.437 -35.995 17.113 1.00 24.27 262 ASN A O 1
ATOM 1907 N N . LYS A 1 263 ? -18.596 -34.944 16.348 1.00 24.00 263 LYS A N 1
ATOM 1908 C CA . LYS A 1 263 ? -19.161 -33.961 15.386 1.00 24.00 263 LYS A CA 1
ATOM 1909 C C . LYS A 1 263 ? -18.023 -33.322 14.546 1.00 24.00 263 LYS A C 1
ATOM 1911 O O . LYS A 1 263 ? -16.901 -33.265 15.040 1.00 24.00 263 LYS A O 1
ATOM 1916 N N . PRO A 1 264 ? -18.264 -32.891 13.289 1.00 24.09 264 PRO A N 1
ATOM 1917 C CA . PRO A 1 264 ? -17.216 -32.647 12.299 1.00 24.09 264 PRO A CA 1
ATOM 1918 C C . PRO A 1 264 ? -16.611 -31.244 12.428 1.00 24.09 264 PRO A C 1
ATOM 1920 O O . PRO A 1 264 ? -17.339 -30.255 12.494 1.00 24.09 264 PRO A O 1
ATOM 1923 N N . ALA A 1 265 ? -15.281 -31.167 12.406 1.00 23.94 265 ALA A N 1
ATOM 1924 C CA . ALA A 1 265 ? -14.544 -29.928 12.202 1.00 23.94 265 ALA A CA 1
ATOM 1925 C C . ALA A 1 265 ? -14.226 -29.769 10.709 1.00 23.94 265 ALA A C 1
ATOM 1927 O O . ALA A 1 265 ? -13.709 -30.679 10.061 1.00 23.94 265 ALA A O 1
ATOM 1928 N N . VAL A 1 266 ? -14.573 -28.600 10.179 1.00 24.30 266 VAL A N 1
ATOM 1929 C CA . VAL A 1 266 ? -14.197 -28.112 8.853 1.00 24.30 266 VAL A CA 1
ATOM 1930 C C . VAL A 1 266 ? -12.684 -27.894 8.848 1.00 24.30 266 VAL A C 1
ATOM 1932 O O . VAL A 1 266 ? -12.174 -27.078 9.612 1.00 24.30 266 VAL A O 1
ATOM 1935 N N . ALA A 1 267 ? -11.967 -28.644 8.014 1.00 23.56 267 ALA A N 1
ATOM 1936 C CA . ALA A 1 267 ? -10.540 -28.451 7.800 1.00 23.56 267 ALA A CA 1
ATOM 1937 C C . ALA A 1 267 ? -10.320 -27.267 6.847 1.00 23.56 267 ALA A C 1
ATOM 1939 O O . ALA A 1 267 ? -10.684 -27.327 5.673 1.00 23.56 267 ALA A O 1
ATOM 1940 N N . VAL A 1 268 ? -9.710 -26.200 7.362 1.00 23.84 268 VAL A N 1
ATOM 1941 C CA . VAL A 1 268 ? -9.027 -25.177 6.565 1.00 23.84 268 VAL A CA 1
ATOM 1942 C C . VAL A 1 268 ? -7.622 -25.711 6.298 1.00 23.84 268 VAL A C 1
ATOM 1944 O O . VAL A 1 268 ? -6.845 -25.909 7.230 1.00 23.84 268 VAL A O 1
ATOM 1947 N N . ALA A 1 269 ? -7.319 -26.012 5.037 1.00 23.64 269 ALA A N 1
ATOM 1948 C CA . ALA A 1 269 ? -5.976 -26.385 4.608 1.00 23.64 269 ALA A CA 1
ATOM 1949 C C . ALA A 1 269 ? -5.077 -25.131 4.550 1.00 23.64 269 ALA A C 1
ATOM 1951 O O . ALA A 1 269 ? -5.533 -24.100 4.047 1.00 23.64 269 ALA A O 1
ATOM 1952 N N . PRO A 1 270 ? -3.813 -25.188 5.008 1.00 24.44 270 PRO A N 1
ATOM 1953 C CA . PRO A 1 270 ? -2.848 -24.128 4.753 1.00 24.44 270 PRO A CA 1
ATOM 1954 C C . PRO A 1 270 ? -2.436 -24.144 3.275 1.00 24.44 270 PRO A C 1
ATOM 1956 O O . PRO A 1 270 ? -2.029 -25.175 2.739 1.00 24.44 270 PRO A O 1
ATOM 1959 N N . ILE A 1 271 ? -2.545 -22.989 2.617 1.00 23.25 271 ILE A N 1
ATOM 1960 C CA . ILE A 1 271 ? -1.989 -22.741 1.285 1.00 23.25 271 ILE A CA 1
ATOM 1961 C C . ILE A 1 271 ? -0.485 -22.510 1.467 1.00 23.25 271 ILE A C 1
ATOM 1963 O O . ILE A 1 271 ? -0.058 -21.423 1.849 1.00 23.25 271 ILE A O 1
ATOM 1967 N N . GLU A 1 272 ? 0.321 -23.541 1.223 1.00 25.31 272 GLU A N 1
ATOM 1968 C CA . GLU A 1 272 ? 1.764 -23.381 1.041 1.00 25.31 272 GLU A CA 1
ATOM 1969 C C . GLU A 1 272 ? 2.041 -22.754 -0.333 1.00 25.31 272 GLU A C 1
ATOM 1971 O O . GLU A 1 272 ? 1.713 -23.315 -1.382 1.00 25.31 272 GLU A O 1
ATOM 1976 N N . ASN A 1 273 ? 2.671 -21.579 -0.316 1.00 24.36 273 ASN A N 1
ATOM 1977 C CA . ASN A 1 273 ? 3.256 -20.923 -1.481 1.00 24.36 273 ASN A CA 1
ATOM 1978 C C . ASN A 1 273 ? 4.400 -21.789 -2.041 1.00 24.36 273 ASN A C 1
ATOM 1980 O O . ASN A 1 273 ? 5.515 -21.766 -1.525 1.00 24.36 273 ASN A O 1
ATOM 1984 N N . LYS A 1 274 ? 4.138 -22.530 -3.123 1.00 24.88 274 LYS A N 1
ATOM 1985 C CA . LYS A 1 274 ? 5.171 -23.130 -3.981 1.00 24.88 274 LYS A CA 1
ATOM 1986 C C . LYS A 1 274 ? 5.109 -22.539 -5.388 1.00 24.88 274 LYS A C 1
ATOM 1988 O O . LYS A 1 274 ? 4.361 -23.006 -6.239 1.00 24.88 274 LYS A O 1
ATOM 1993 N N . ALA A 1 275 ? 5.933 -21.525 -5.609 1.00 22.61 275 ALA A N 1
ATOM 1994 C CA . ALA A 1 275 ? 6.499 -21.085 -6.886 1.00 22.61 275 ALA A CA 1
ATOM 1995 C C . ALA A 1 275 ? 7.703 -20.214 -6.469 1.00 22.61 275 ALA A C 1
ATOM 1997 O O . ALA A 1 275 ? 7.518 -19.304 -5.674 1.00 22.61 275 ALA A O 1
ATOM 1998 N N . VAL A 1 276 ? 8.961 -20.446 -6.836 1.00 23.27 276 VAL A N 1
ATOM 1999 C CA . VAL A 1 276 ? 9.533 -20.774 -8.142 1.00 23.27 276 VAL A CA 1
ATOM 2000 C C . VAL A 1 276 ? 10.926 -21.375 -7.902 1.00 23.27 276 VAL A C 1
ATOM 2002 O O . VAL A 1 276 ? 11.773 -20.719 -7.309 1.00 23.27 276 VAL A O 1
ATOM 2005 N N . GLU A 1 277 ? 11.183 -22.584 -8.396 1.00 23.58 277 GLU A N 1
ATOM 2006 C CA . GLU A 1 277 ? 12.530 -23.110 -8.659 1.00 23.58 277 GLU A CA 1
ATOM 2007 C C . GLU A 1 277 ? 12.411 -24.222 -9.722 1.00 23.58 277 GLU A C 1
ATOM 2009 O O . GLU A 1 277 ? 11.381 -24.897 -9.746 1.00 23.58 277 GLU A O 1
ATOM 2014 N N . ILE A 1 278 ? 13.463 -24.421 -10.544 1.00 23.92 278 ILE A N 1
ATOM 2015 C CA . ILE A 1 278 ? 13.675 -25.462 -11.595 1.00 23.92 278 ILE A CA 1
ATOM 2016 C C . ILE A 1 278 ? 13.208 -25.056 -13.021 1.00 23.92 278 ILE A C 1
ATOM 2018 O O . ILE A 1 278 ? 12.041 -24.755 -13.230 1.00 23.92 278 ILE A O 1
ATOM 2022 N N . LEU A 1 279 ? 14.013 -25.075 -14.100 1.00 23.56 279 LEU A N 1
ATOM 2023 C CA . LEU A 1 279 ? 15.443 -25.360 -14.321 1.00 23.56 279 LEU A CA 1
ATOM 2024 C C . LEU A 1 279 ? 15.877 -24.808 -15.697 1.00 23.56 279 LEU A C 1
ATOM 2026 O O . LEU A 1 279 ? 15.096 -24.774 -16.649 1.00 23.56 279 LEU A O 1
ATOM 2030 N N . LEU A 1 280 ? 17.168 -24.507 -15.811 1.00 24.02 280 LEU A N 1
ATOM 2031 C CA . LEU A 1 280 ? 17.922 -24.398 -17.058 1.00 24.02 280 LEU A CA 1
ATOM 2032 C C . LEU A 1 280 ? 18.112 -25.778 -17.726 1.00 24.02 280 LEU A C 1
ATOM 2034 O O . LEU A 1 280 ? 18.486 -26.741 -17.066 1.00 24.02 280 LEU A O 1
ATOM 2038 N N . GLY A 1 281 ? 17.980 -25.818 -19.058 1.00 24.56 281 GLY A N 1
ATOM 2039 C CA . GLY A 1 281 ? 18.755 -26.704 -19.938 1.00 24.56 281 GLY A CA 1
ATOM 2040 C C . GLY A 1 281 ? 18.065 -27.950 -20.512 1.00 24.56 281 GLY A C 1
ATOM 2041 O O . GLY A 1 281 ? 17.954 -28.977 -19.852 1.00 24.56 281 GLY A O 1
ATOM 2042 N N . SER A 1 282 ? 17.757 -27.934 -21.815 1.00 25.94 282 SER A N 1
ATOM 2043 C CA . SER A 1 282 ? 18.025 -29.075 -22.718 1.00 25.94 282 SER A CA 1
ATOM 2044 C C . SER A 1 282 ? 17.895 -28.690 -24.201 1.00 25.94 282 SER A C 1
ATOM 2046 O O . SER A 1 282 ? 16.901 -28.124 -24.643 1.00 25.94 282 SER A O 1
ATOM 2048 N N . LYS A 1 283 ? 18.928 -29.036 -24.979 1.00 27.39 283 LYS A N 1
ATOM 2049 C CA . LYS A 1 283 ? 18.929 -29.106 -26.451 1.00 27.39 283 LYS A CA 1
ATOM 2050 C C . LYS A 1 283 ? 18.049 -30.269 -26.924 1.00 27.39 283 LYS A C 1
ATOM 2052 O O . LYS A 1 283 ? 18.316 -31.367 -26.454 1.00 27.39 283 LYS A O 1
ATOM 2057 N N . VAL A 1 284 ? 17.199 -30.085 -27.946 1.00 23.36 284 VAL A N 1
ATOM 2058 C CA . VAL A 1 284 ? 16.941 -31.063 -29.040 1.00 23.36 284 VAL A CA 1
ATOM 2059 C C . VAL A 1 284 ? 16.457 -30.314 -30.304 1.00 23.36 284 VAL A C 1
ATOM 2061 O O . VAL A 1 284 ? 15.714 -29.344 -30.210 1.00 23.36 284 VAL A O 1
ATOM 2064 N N . ALA A 1 285 ? 16.922 -30.759 -31.477 1.00 24.61 285 ALA A N 1
ATOM 2065 C CA . ALA A 1 285 ? 16.663 -30.248 -32.833 1.00 24.61 285 ALA A CA 1
ATOM 2066 C C . ALA A 1 285 ? 15.296 -30.724 -33.430 1.00 24.61 285 ALA A C 1
ATOM 2068 O O . ALA A 1 285 ? 14.590 -31.495 -32.780 1.00 24.61 285 ALA A O 1
ATOM 2069 N N . PRO A 1 286 ? 14.886 -30.284 -34.645 1.00 32.81 286 PRO A N 1
ATOM 2070 C CA . PRO A 1 286 ? 13.480 -30.100 -35.021 1.00 32.81 286 PRO A CA 1
ATOM 2071 C C . PRO A 1 286 ? 12.817 -31.335 -35.648 1.00 32.81 286 PRO A C 1
ATOM 2073 O O . PRO A 1 286 ? 13.472 -32.158 -36.291 1.00 32.81 286 PRO A O 1
ATOM 2076 N N . LYS A 1 287 ? 11.481 -31.406 -35.567 1.00 23.27 287 LYS A N 1
ATOM 2077 C CA . LYS A 1 287 ? 10.675 -32.279 -36.429 1.00 23.27 287 LYS A CA 1
ATOM 2078 C C . LYS A 1 287 ? 9.386 -31.586 -36.870 1.00 23.27 287 LYS A C 1
ATOM 2080 O O . LYS A 1 287 ? 8.632 -31.069 -36.055 1.00 23.27 287 LYS A O 1
ATOM 2085 N N . ALA A 1 288 ? 9.192 -31.590 -38.184 1.00 25.31 288 ALA A N 1
ATOM 2086 C CA . ALA A 1 288 ? 8.050 -31.056 -38.905 1.00 25.31 288 ALA A CA 1
ATOM 2087 C C . ALA A 1 288 ? 6.746 -31.813 -38.610 1.00 25.31 288 ALA A C 1
ATOM 2089 O O . ALA A 1 288 ? 6.762 -33.039 -38.480 1.00 25.31 288 ALA A O 1
ATOM 2090 N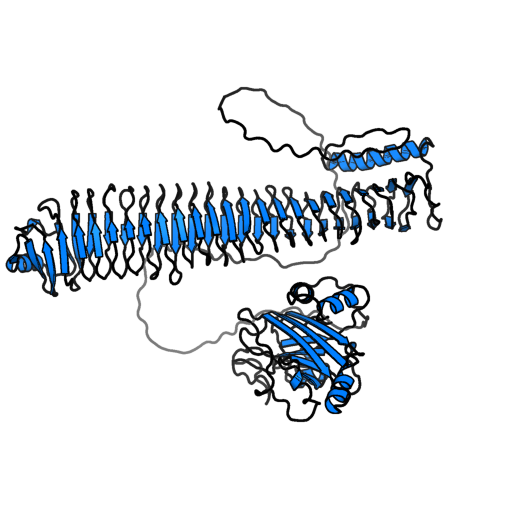 N . ALA A 1 289 ? 5.628 -31.087 -38.632 1.00 25.77 289 ALA A N 1
ATOM 2091 C CA . ALA A 1 289 ? 4.331 -31.615 -39.035 1.00 25.77 289 ALA A CA 1
ATOM 2092 C C . ALA A 1 289 ? 3.449 -30.482 -39.585 1.00 25.77 289 ALA A C 1
ATOM 2094 O O . ALA A 1 289 ? 3.080 -29.548 -38.880 1.00 25.77 289 ALA A O 1
ATOM 2095 N N . ASP A 1 290 ? 3.187 -30.608 -40.882 1.00 25.08 290 ASP A N 1
ATOM 2096 C CA . ASP A 1 290 ? 2.006 -30.183 -41.630 1.00 25.08 290 ASP A CA 1
ATOM 2097 C C . ASP A 1 290 ? 0.718 -30.165 -40.786 1.00 25.08 290 ASP A C 1
ATOM 2099 O O . ASP A 1 290 ? 0.486 -31.123 -40.051 1.00 25.08 290 ASP A O 1
ATOM 2103 N N . GLN A 1 291 ? -0.100 -29.112 -40.925 1.00 26.06 291 GLN A N 1
ATOM 2104 C CA . GLN A 1 291 ? -1.557 -29.215 -41.087 1.00 26.06 291 GLN A CA 1
ATOM 2105 C C . GLN A 1 291 ? -2.131 -27.923 -41.682 1.00 26.06 291 GLN A C 1
ATOM 2107 O O . GLN A 1 291 ? -2.256 -26.876 -41.049 1.00 26.06 291 GLN A O 1
ATOM 2112 N N . THR A 1 292 ? -2.502 -28.057 -42.946 1.00 24.77 292 THR A N 1
ATOM 2113 C CA . THR A 1 292 ? -3.485 -27.259 -43.674 1.00 24.77 292 THR A CA 1
ATOM 2114 C C . THR A 1 292 ? -4.853 -27.253 -42.976 1.00 24.77 292 THR A C 1
ATOM 2116 O O . THR A 1 292 ? -5.377 -28.311 -42.664 1.00 24.77 292 THR A O 1
ATOM 2119 N N . THR A 1 293 ? -5.489 -26.088 -42.801 1.00 26.34 293 THR A N 1
ATOM 2120 C CA . THR A 1 293 ? -6.955 -25.940 -42.930 1.00 26.34 293 THR A CA 1
ATOM 2121 C C . THR A 1 293 ? -7.344 -24.487 -43.239 1.00 26.34 293 THR A C 1
ATOM 2123 O O . THR A 1 293 ? -6.857 -23.528 -42.651 1.00 26.34 293 THR A O 1
ATOM 2126 N N . THR A 1 294 ? -8.207 -24.358 -44.241 1.00 25.36 294 THR A N 1
ATOM 2127 C CA . THR A 1 294 ? -8.813 -23.156 -44.834 1.00 25.36 294 THR A CA 1
ATOM 2128 C C . THR A 1 294 ? -9.873 -22.478 -43.944 1.00 25.36 294 THR A C 1
ATOM 2130 O O . THR A 1 294 ? -10.484 -23.157 -43.120 1.00 25.36 294 THR A O 1
ATOM 2133 N N . PRO A 1 295 ? -10.174 -21.175 -44.149 1.00 25.77 295 PRO A N 1
ATOM 2134 C CA . PRO A 1 295 ? -11.111 -20.411 -43.324 1.00 25.77 295 PRO A CA 1
ATOM 2135 C C . PRO A 1 295 ? -12.572 -20.566 -43.778 1.00 25.77 295 PRO A C 1
ATOM 2137 O O . PRO A 1 295 ? -12.870 -20.512 -44.971 1.00 25.77 295 PRO A O 1
ATOM 2140 N N . ALA A 1 296 ? -13.493 -20.694 -42.820 1.00 25.08 296 ALA A N 1
ATOM 2141 C CA . ALA A 1 296 ? -14.934 -20.639 -43.056 1.00 25.08 296 ALA A CA 1
ATOM 2142 C C . ALA A 1 296 ? -15.515 -19.307 -42.553 1.00 25.08 296 ALA A C 1
ATOM 2144 O O . ALA A 1 296 ? -15.488 -18.991 -41.367 1.00 25.08 296 ALA A O 1
ATOM 2145 N N . SER A 1 297 ? -16.050 -18.543 -43.499 1.00 25.39 297 SER A N 1
ATOM 2146 C CA . SER A 1 297 ? -16.919 -17.376 -43.345 1.00 25.39 297 SER A CA 1
ATOM 2147 C C . SER A 1 297 ? -18.317 -17.757 -42.848 1.00 25.39 297 SER A C 1
ATOM 2149 O O . SER A 1 297 ? -18.878 -18.696 -43.414 1.00 25.39 297 SER A O 1
ATOM 2151 N N . ASN A 1 298 ? -18.925 -16.986 -41.932 1.00 25.72 298 ASN A N 1
ATOM 2152 C CA . ASN A 1 298 ? -20.309 -16.475 -42.065 1.00 25.72 298 ASN A CA 1
ATOM 2153 C C . ASN A 1 298 ? -20.697 -15.475 -40.937 1.00 25.72 298 ASN A C 1
ATOM 2155 O O . ASN A 1 298 ? -19.874 -15.255 -40.051 1.00 25.72 298 ASN A O 1
ATOM 2159 N N . PRO A 1 299 ? -21.864 -14.787 -40.973 1.00 29.77 299 PRO A N 1
ATOM 2160 C CA . PRO A 1 299 ? -21.916 -13.328 -41.009 1.00 29.77 299 PRO A CA 1
ATOM 2161 C C . PRO A 1 299 ? -22.687 -12.706 -39.824 1.00 29.77 299 PRO A C 1
ATOM 2163 O O . PRO A 1 299 ? -23.224 -13.387 -38.954 1.00 29.77 299 PRO A O 1
ATOM 2166 N N . ALA A 1 300 ? -22.754 -11.375 -39.821 1.00 26.47 300 ALA A N 1
ATOM 2167 C CA . ALA A 1 300 ? -23.545 -10.566 -38.896 1.00 26.47 300 ALA A CA 1
ATOM 2168 C C . ALA A 1 300 ? -25.058 -10.867 -38.945 1.00 26.47 300 ALA A C 1
ATOM 2170 O O . ALA A 1 300 ? -25.585 -11.200 -40.010 1.00 26.47 300 ALA A O 1
ATOM 2171 N N . PRO A 1 301 ? -25.781 -10.574 -37.847 1.00 28.12 301 PRO A N 1
ATOM 2172 C CA . PRO A 1 301 ? -27.158 -10.126 -37.948 1.00 28.12 301 PRO A CA 1
ATOM 2173 C C . PRO A 1 301 ? -27.412 -8.770 -37.269 1.00 28.12 301 PRO A C 1
ATOM 2175 O O . PRO A 1 301 ? -26.714 -8.305 -36.371 1.00 28.12 301 PRO A O 1
ATOM 2178 N N . THR A 1 302 ? -28.456 -8.144 -37.789 1.00 26.58 302 THR A N 1
ATOM 2179 C CA . THR A 1 302 ? -28.962 -6.783 -37.634 1.00 26.58 302 THR A CA 1
ATOM 2180 C C . THR A 1 302 ? -29.854 -6.565 -36.400 1.00 26.58 302 THR A C 1
ATOM 2182 O O . THR A 1 302 ? -30.706 -7.398 -36.125 1.00 26.58 302 THR A O 1
ATOM 2185 N N . GLY A 1 303 ? -29.683 -5.395 -35.760 1.00 24.95 303 GLY A N 1
ATOM 2186 C CA . GLY A 1 303 ? -30.644 -4.490 -35.079 1.00 24.95 303 GLY A CA 1
ATOM 2187 C C . GLY A 1 303 ? -31.869 -5.003 -34.295 1.00 24.95 303 GLY A C 1
ATOM 2188 O O . GLY A 1 303 ? -32.703 -5.702 -34.847 1.00 24.95 303 GLY A O 1
ATOM 2189 N N . THR A 1 304 ? -32.082 -4.485 -33.071 1.00 24.64 304 THR A N 1
ATOM 2190 C CA . THR A 1 304 ? -32.956 -3.308 -32.804 1.00 24.64 304 THR A CA 1
ATOM 2191 C C . THR A 1 304 ? -32.898 -2.831 -31.335 1.00 24.64 304 THR A C 1
ATOM 2193 O O . THR A 1 304 ? -32.920 -3.619 -30.400 1.00 24.64 304 THR A O 1
ATOM 2196 N N . THR A 1 305 ? -32.826 -1.503 -31.217 1.00 24.36 305 THR A N 1
ATOM 2197 C CA . THR A 1 305 ? -33.020 -0.515 -30.129 1.00 24.36 305 THR A CA 1
ATOM 2198 C C . THR A 1 305 ? -33.694 -0.882 -28.794 1.00 24.36 305 THR A C 1
ATOM 2200 O O . THR A 1 305 ? -34.812 -1.392 -28.782 1.00 24.36 305 THR A O 1
ATOM 2203 N N . ASN A 1 306 ? -33.134 -0.357 -27.689 1.00 24.30 306 ASN A N 1
ATOM 2204 C CA . ASN A 1 306 ? -33.925 0.290 -26.632 1.00 24.30 306 ASN A CA 1
ATOM 2205 C C . ASN A 1 306 ? -33.141 1.417 -25.924 1.00 24.30 306 ASN A C 1
ATOM 2207 O O . ASN A 1 306 ? -31.943 1.305 -25.674 1.00 24.30 306 ASN A O 1
ATOM 2211 N N . THR A 1 307 ? -33.830 2.526 -25.665 1.00 24.03 307 THR A N 1
ATOM 2212 C CA . THR A 1 307 ? -33.321 3.828 -25.209 1.00 24.03 307 THR A CA 1
ATOM 2213 C C . THR A 1 307 ? -33.142 3.910 -23.691 1.00 24.03 307 THR A C 1
ATOM 2215 O O . THR A 1 307 ? -34.094 3.664 -22.954 1.00 24.03 307 THR A O 1
ATOM 2218 N N . SER A 1 308 ? -31.976 4.372 -23.231 1.00 24.94 308 SER A N 1
ATOM 2219 C CA . SER A 1 308 ? -31.765 4.917 -21.883 1.00 24.94 308 SER A CA 1
ATOM 2220 C C . SER A 1 308 ? -30.872 6.152 -21.982 1.00 24.94 308 SER A C 1
ATOM 2222 O O . SER A 1 308 ? -29.777 6.115 -22.542 1.00 24.94 308 SER A O 1
ATOM 2224 N N . THR A 1 309 ? -31.392 7.272 -21.494 1.00 28.64 309 THR A N 1
ATOM 2225 C CA . THR A 1 309 ? -30.747 8.580 -21.436 1.00 28.64 309 THR A CA 1
ATOM 2226 C C . THR A 1 309 ? -29.673 8.595 -20.350 1.00 28.64 309 THR A C 1
ATOM 2228 O O . THR A 1 309 ? -29.959 8.908 -19.197 1.00 28.64 309 THR A O 1
ATOM 2231 N N . ALA A 1 310 ? -28.432 8.304 -20.732 1.00 23.84 310 ALA A N 1
ATOM 2232 C CA . ALA A 1 310 ? -27.242 8.697 -19.988 1.00 23.84 310 ALA A CA 1
ATOM 2233 C C . ALA A 1 310 ? -26.466 9.706 -20.842 1.00 23.84 310 ALA A C 1
ATOM 2235 O O . ALA A 1 310 ? -26.102 9.433 -21.985 1.00 23.84 310 ALA A O 1
ATOM 2236 N N . LYS A 1 311 ? -26.271 10.907 -20.300 1.00 22.11 311 LYS A N 1
ATOM 2237 C CA . LYS A 1 311 ? -25.390 11.934 -20.859 1.00 22.11 311 LYS A CA 1
ATOM 2238 C C . LYS A 1 311 ? -23.966 11.349 -20.905 1.00 22.11 311 LYS A C 1
ATOM 2240 O O . LYS A 1 311 ? -23.462 11.021 -19.834 1.00 22.11 311 LYS A O 1
ATOM 2245 N N . PRO A 1 312 ? -23.312 11.206 -22.072 1.00 22.77 312 PRO A N 1
ATOM 2246 C CA . PRO A 1 312 ? -21.915 10.805 -22.103 1.00 22.77 312 PRO A CA 1
ATOM 2247 C C . PRO A 1 312 ? -21.083 11.987 -21.607 1.00 22.77 312 PRO A C 1
ATOM 2249 O O . PRO A 1 312 ? -21.109 13.070 -22.199 1.00 22.77 312 PRO A O 1
ATOM 2252 N N . GLU A 1 313 ? -20.375 11.790 -20.501 1.00 23.06 313 GLU A N 1
ATOM 2253 C CA . GLU A 1 313 ? -19.198 12.593 -20.186 1.00 23.06 313 GLU A CA 1
ATOM 2254 C C . GLU A 1 313 ? -18.150 12.434 -21.301 1.00 23.06 313 GLU A C 1
ATOM 2256 O O . GLU A 1 313 ? -18.143 11.418 -22.006 1.00 23.06 313 GLU A O 1
ATOM 2261 N N . PRO A 1 314 ? -17.325 13.464 -21.552 1.00 22.03 314 PRO A N 1
ATOM 2262 C CA . PRO A 1 314 ? -16.547 13.550 -22.773 1.00 22.03 314 PRO A CA 1
ATOM 2263 C C . PRO A 1 314 ? -15.521 12.422 -22.809 1.00 22.03 314 PRO A C 1
ATOM 2265 O O . PRO A 1 314 ? -14.633 12.341 -21.965 1.00 22.03 314 PRO A O 1
ATOM 2268 N N . VAL A 1 315 ? -15.621 11.580 -23.838 1.00 21.88 315 VAL A N 1
ATOM 2269 C CA . VAL A 1 315 ? -14.502 10.759 -24.292 1.00 21.88 315 VAL A CA 1
ATOM 2270 C C . VAL A 1 315 ? -13.335 11.718 -24.486 1.00 21.88 315 VAL A C 1
ATOM 2272 O O . VAL A 1 315 ? -13.381 12.589 -25.357 1.00 21.88 315 VAL A O 1
ATOM 2275 N N . VAL A 1 316 ? -12.318 11.594 -23.634 1.00 22.61 316 VAL A N 1
ATOM 2276 C CA . VAL A 1 316 ? -11.035 12.256 -23.832 1.00 22.61 316 VAL A CA 1
ATOM 2277 C C . VAL A 1 316 ? -10.501 11.701 -25.141 1.00 22.61 316 VAL A C 1
ATOM 2279 O O . VAL A 1 316 ? -9.996 10.582 -25.206 1.00 22.61 316 VAL A O 1
ATOM 2282 N N . ALA A 1 317 ? -10.711 12.462 -26.211 1.00 21.36 317 ALA A N 1
ATOM 2283 C CA . ALA A 1 317 ? -10.082 12.219 -27.485 1.00 21.36 317 ALA A CA 1
ATOM 2284 C C . ALA A 1 317 ? -8.580 12.121 -27.218 1.00 21.36 317 ALA A C 1
ATOM 2286 O O . ALA A 1 317 ? -7.962 13.073 -26.737 1.00 21.36 317 ALA A O 1
ATOM 2287 N N . SER A 1 318 ? -8.012 10.949 -27.501 1.00 24.09 318 SER A N 1
ATOM 2288 C CA . SER A 1 318 ? -6.577 10.791 -27.678 1.00 24.09 318 SER A CA 1
ATOM 2289 C C . SER A 1 318 ? -6.104 11.939 -28.564 1.00 24.09 318 SER A C 1
ATOM 2291 O O . SER A 1 318 ? -6.617 12.100 -29.677 1.00 24.09 318 SER A O 1
ATOM 2293 N N . ALA A 1 319 ? -5.190 12.763 -28.054 1.00 24.73 319 ALA A N 1
ATOM 2294 C CA . ALA A 1 319 ? -4.575 13.827 -28.832 1.00 24.73 319 ALA A CA 1
ATOM 2295 C C . ALA A 1 319 ? -4.128 13.270 -30.201 1.00 24.73 319 ALA A C 1
ATOM 2297 O O . ALA A 1 319 ? -3.691 12.116 -30.268 1.00 24.73 319 ALA A O 1
ATOM 2298 N N . PRO A 1 320 ? -4.267 14.034 -31.298 1.00 25.86 320 PRO A N 1
ATOM 2299 C CA . PRO A 1 320 ? -3.891 13.547 -32.616 1.00 25.86 320 PRO A CA 1
ATOM 2300 C C . PRO A 1 320 ? -2.420 13.122 -32.600 1.00 25.86 320 PRO A C 1
ATOM 2302 O O . PRO A 1 320 ? -1.540 13.896 -32.228 1.00 25.86 320 PRO A O 1
ATOM 2305 N N . LEU A 1 321 ? -2.182 11.865 -32.978 1.00 29.66 321 LEU A N 1
ATOM 2306 C CA . LEU A 1 321 ? -0.857 11.270 -33.104 1.00 29.66 321 LEU A CA 1
ATOM 2307 C C . LEU A 1 321 ? -0.042 12.077 -34.123 1.00 29.66 321 LEU A C 1
ATOM 2309 O O . LEU A 1 321 ? -0.525 12.389 -35.214 1.00 29.66 321 LEU A O 1
ATOM 2313 N N . SER A 1 322 ? 1.173 12.455 -33.731 1.00 27.06 322 SER A N 1
ATOM 2314 C CA . SER A 1 322 ? 2.037 13.372 -34.471 1.00 27.06 322 SER A CA 1
ATOM 2315 C C . SER A 1 322 ? 2.313 12.889 -35.898 1.00 27.06 322 SER A C 1
ATOM 2317 O O . SER A 1 322 ? 2.759 11.768 -36.128 1.00 27.06 322 SER A O 1
ATOM 2319 N N . MET A 1 323 ? 2.061 13.775 -36.860 1.00 28.34 323 MET A N 1
ATOM 2320 C CA . MET A 1 323 ? 2.276 13.573 -38.291 1.00 28.34 323 MET A CA 1
ATOM 2321 C C . MET A 1 323 ? 3.781 13.605 -38.610 1.00 28.34 323 MET A C 1
ATOM 2323 O O . MET A 1 323 ? 4.434 14.620 -38.368 1.00 28.34 323 MET A O 1
ATOM 2327 N N . VAL A 1 324 ? 4.339 12.536 -39.187 1.00 33.34 324 VAL A N 1
ATOM 2328 C CA . VAL A 1 324 ? 5.681 12.579 -39.794 1.00 33.34 324 VAL A CA 1
ATOM 2329 C C . VAL A 1 324 ? 5.517 13.014 -41.247 1.00 33.34 324 VAL A C 1
ATOM 2331 O O . VAL A 1 324 ? 4.875 12.328 -42.040 1.00 33.34 324 VAL A O 1
ATOM 2334 N N . SER A 1 325 ? 6.070 14.175 -41.599 1.00 29.02 325 SER A N 1
ATOM 2335 C CA . SER A 1 325 ? 6.133 14.651 -42.983 1.00 29.02 325 SER A CA 1
ATOM 2336 C C . SER A 1 325 ? 7.577 14.594 -43.479 1.00 29.02 325 SER A C 1
ATOM 2338 O O . SER A 1 325 ? 8.497 15.055 -42.809 1.00 29.02 325 SER A O 1
ATOM 2340 N N . PHE A 1 326 ? 7.777 13.998 -44.654 1.00 32.69 326 PHE A N 1
ATOM 2341 C CA . PHE A 1 326 ? 9.067 13.962 -45.339 1.00 32.69 326 PHE A CA 1
ATOM 2342 C C . PHE A 1 326 ? 9.201 15.231 -46.189 1.00 32.69 326 PHE A C 1
ATOM 2344 O O . PHE A 1 326 ? 8.409 15.434 -47.109 1.00 32.69 326 PHE A O 1
ATOM 2351 N N . SER A 1 327 ? 10.177 16.098 -45.913 1.00 28.34 327 SER A N 1
ATOM 2352 C CA . SER A 1 327 ? 10.462 17.259 -46.764 1.00 28.34 327 SER A CA 1
ATOM 2353 C C . SER A 1 327 ? 11.538 16.918 -47.798 1.00 28.34 327 SER A C 1
ATOM 2355 O O . SER A 1 327 ? 12.718 16.844 -47.480 1.00 28.34 327 SER A O 1
ATOM 2357 N N . GLY A 1 328 ? 11.112 16.731 -49.044 1.00 29.44 328 GLY A N 1
ATOM 2358 C CA . GLY A 1 328 ? 11.950 16.623 -50.239 1.00 29.44 328 GLY A CA 1
ATOM 2359 C C . GLY A 1 328 ? 11.064 16.782 -51.476 1.00 29.44 328 GLY A C 1
ATOM 2360 O O . GLY A 1 328 ? 9.872 16.473 -51.417 1.00 29.44 328 GLY A O 1
ATOM 2361 N N . SER A 1 329 ? 11.589 17.314 -52.584 1.00 28.73 329 SER A N 1
ATOM 2362 C CA . SER A 1 329 ? 10.816 17.541 -53.816 1.00 28.73 329 SER A CA 1
ATOM 2363 C C . SER A 1 329 ? 10.277 16.211 -54.373 1.00 28.73 329 SER A C 1
ATOM 2365 O O . SER A 1 329 ? 10.985 15.499 -55.082 1.00 28.73 329 SER A O 1
ATOM 2367 N N . GLY A 1 330 ? 9.039 15.861 -54.002 1.00 34.06 330 GLY A N 1
ATOM 2368 C CA . GLY A 1 330 ? 8.410 14.556 -54.260 1.00 34.06 330 GLY A CA 1
ATOM 2369 C C . GLY A 1 330 ? 7.674 13.912 -53.069 1.00 34.06 330 GLY A C 1
ATOM 2370 O O . GLY A 1 330 ? 7.309 12.745 -53.167 1.00 34.06 330 GLY A O 1
ATOM 2371 N N . ALA A 1 331 ? 7.468 14.630 -51.958 1.00 27.23 331 ALA A N 1
ATOM 2372 C CA . ALA A 1 331 ? 6.855 14.122 -50.726 1.00 27.23 331 ALA A CA 1
ATOM 2373 C C . ALA A 1 331 ? 5.491 13.418 -50.925 1.00 27.23 331 ALA A C 1
ATOM 2375 O O . ALA A 1 331 ? 4.510 14.041 -51.333 1.00 27.23 331 ALA A O 1
ATOM 2376 N N . ILE A 1 332 ? 5.420 12.131 -50.565 1.00 32.94 332 ILE A N 1
ATOM 2377 C CA . ILE A 1 332 ? 4.165 11.406 -50.322 1.00 32.94 332 ILE A CA 1
ATOM 2378 C C . ILE A 1 332 ? 3.929 11.439 -48.809 1.00 32.94 332 ILE A C 1
ATOM 2380 O O . ILE A 1 332 ? 4.706 10.867 -48.047 1.00 32.94 332 ILE A O 1
ATOM 2384 N N . GLY A 1 333 ? 2.880 12.134 -48.367 1.00 25.88 333 GLY A N 1
ATOM 2385 C CA . GLY A 1 333 ? 2.418 12.068 -46.981 1.00 25.88 333 GLY A CA 1
ATOM 2386 C C . GLY A 1 333 ? 1.700 10.742 -46.744 1.00 25.88 333 GLY A C 1
ATOM 2387 O O . GLY A 1 333 ? 0.708 10.463 -47.414 1.00 25.88 333 GLY A O 1
ATOM 2388 N N . ILE A 1 334 ? 2.197 9.920 -45.818 1.00 34.28 334 ILE A N 1
ATOM 2389 C CA . ILE A 1 334 ? 1.549 8.663 -45.425 1.00 34.28 334 ILE A CA 1
ATOM 2390 C C . ILE A 1 334 ? 0.995 8.837 -44.011 1.00 34.28 334 ILE A C 1
ATOM 2392 O O . ILE A 1 334 ? 1.732 9.134 -43.075 1.00 34.28 334 ILE A O 1
ATOM 2396 N N . GLN A 1 335 ? -0.316 8.654 -43.869 1.00 29.19 335 GLN A N 1
ATOM 2397 C CA . GLN A 1 335 ? -1.019 8.629 -42.590 1.00 29.19 335 GLN A CA 1
ATOM 2398 C C . GLN A 1 335 ? -1.066 7.174 -42.100 1.00 29.19 335 GLN A C 1
ATOM 2400 O O . GLN A 1 335 ? -1.653 6.330 -42.774 1.00 29.19 335 GLN A O 1
ATOM 2405 N N . ILE A 1 336 ? -0.433 6.861 -40.965 1.00 35.09 336 ILE A N 1
ATOM 2406 C CA . ILE A 1 336 ? -0.373 5.490 -40.425 1.00 35.09 336 ILE A CA 1
ATOM 2407 C C . ILE A 1 336 ? -1.235 5.404 -39.158 1.00 35.09 336 ILE A C 1
ATOM 2409 O O . ILE A 1 336 ? -0.991 6.114 -38.186 1.00 35.09 336 ILE A O 1
ATOM 2413 N N . GLY A 1 337 ? -2.256 4.541 -39.192 1.00 29.05 337 GLY A N 1
ATOM 2414 C CA . GLY A 1 337 ? -3.007 4.069 -38.023 1.00 29.05 337 GLY A CA 1
ATOM 2415 C C . GLY A 1 337 ? -2.449 2.725 -37.536 1.00 29.05 337 GLY A C 1
ATOM 2416 O O . GLY A 1 337 ? -1.940 1.944 -38.335 1.00 29.05 337 GLY A O 1
ATOM 2417 N N . PHE A 1 338 ? -2.494 2.472 -36.228 1.00 36.75 338 PHE A N 1
ATOM 2418 C CA . PHE A 1 338 ? -1.592 1.534 -35.552 1.00 36.75 338 PHE A CA 1
ATOM 2419 C C . PHE A 1 338 ? -2.234 0.181 -35.150 1.00 36.75 338 PHE A C 1
ATOM 2421 O O . PHE A 1 338 ? -2.943 0.119 -34.149 1.00 36.75 338 PHE A O 1
ATOM 2428 N N . ASP A 1 339 ? -1.870 -0.916 -35.836 1.00 40.62 339 ASP A N 1
ATOM 2429 C CA . ASP A 1 339 ? -1.826 -2.303 -35.306 1.00 40.62 339 ASP A CA 1
ATOM 2430 C C . ASP A 1 339 ? -0.478 -2.981 -35.676 1.00 40.62 339 ASP A C 1
ATOM 2432 O O . ASP A 1 339 ? 0.282 -2.432 -36.473 1.00 40.62 339 ASP A O 1
ATOM 2436 N N . SER A 1 340 ? -0.087 -4.086 -35.025 1.00 44.25 340 SER A N 1
ATOM 2437 C CA . SER A 1 340 ? 1.264 -4.683 -35.145 1.00 44.25 340 SER A CA 1
ATOM 2438 C C . SER A 1 340 ? 1.532 -5.407 -36.474 1.00 44.25 340 SER A C 1
ATOM 2440 O O . SER A 1 340 ? 2.660 -5.385 -36.967 1.00 44.25 340 SER A O 1
ATOM 2442 N N . VAL A 1 341 ? 0.511 -5.996 -37.101 1.00 47.22 341 VAL A N 1
ATOM 2443 C CA . VAL A 1 341 ? 0.642 -6.678 -38.402 1.00 47.22 341 VAL A CA 1
ATOM 2444 C C . VAL A 1 341 ? 0.738 -5.644 -39.524 1.00 47.22 341 VAL A C 1
ATOM 2446 O O . VAL A 1 341 ? 1.569 -5.772 -40.426 1.00 47.22 341 VAL A O 1
ATOM 2449 N N . ALA A 1 342 ? -0.035 -4.562 -39.420 1.00 50.53 342 ALA A N 1
ATOM 2450 C CA . ALA A 1 342 ? 0.066 -3.405 -40.294 1.00 50.53 342 ALA A CA 1
ATOM 2451 C C . ALA A 1 342 ? 1.429 -2.707 -40.175 1.00 50.53 342 ALA A C 1
ATOM 2453 O O . ALA A 1 342 ? 1.897 -2.151 -41.161 1.00 50.53 342 ALA A O 1
ATOM 2454 N N . ARG A 1 343 ? 2.097 -2.769 -39.014 1.00 52.72 343 ARG A N 1
ATOM 2455 C CA . ARG A 1 343 ? 3.412 -2.145 -38.778 1.00 52.72 343 ARG A CA 1
ATOM 2456 C C . ARG A 1 343 ? 4.581 -2.888 -39.398 1.00 52.72 343 ARG A C 1
ATOM 2458 O O . ARG A 1 343 ? 5.379 -2.251 -40.074 1.00 52.72 343 ARG A O 1
ATOM 2465 N N . ALA A 1 344 ? 4.647 -4.211 -39.263 1.00 53.12 344 ALA A N 1
ATOM 2466 C CA . ALA A 1 344 ? 5.639 -5.001 -39.994 1.00 53.12 344 ALA A CA 1
ATOM 2467 C C . ALA A 1 344 ? 5.434 -4.854 -41.512 1.00 53.12 344 ALA A C 1
ATOM 2469 O O . ALA A 1 344 ? 6.390 -4.635 -42.254 1.00 53.12 344 ALA A O 1
ATOM 2470 N N . ALA A 1 345 ? 4.175 -4.870 -41.969 1.00 57.97 345 ALA A N 1
ATOM 2471 C CA . ALA A 1 345 ? 3.830 -4.615 -43.365 1.00 57.97 345 ALA A CA 1
ATOM 2472 C C . ALA A 1 345 ? 4.148 -3.175 -43.810 1.00 57.97 345 ALA A C 1
ATOM 2474 O O . ALA A 1 345 ? 4.537 -2.976 -44.956 1.00 57.97 345 ALA A O 1
ATOM 2475 N N . ALA A 1 346 ? 4.025 -2.177 -42.932 1.00 55.50 346 ALA A N 1
ATOM 2476 C CA . ALA A 1 346 ? 4.356 -0.783 -43.221 1.00 55.50 346 ALA A CA 1
ATOM 2477 C C . ALA A 1 346 ? 5.866 -0.531 -43.222 1.00 55.50 346 ALA A C 1
ATOM 2479 O O . ALA A 1 346 ? 6.334 0.168 -44.109 1.00 55.50 346 ALA A O 1
ATOM 2480 N N . ALA A 1 347 ? 6.635 -1.119 -42.303 1.00 61.53 347 ALA A N 1
ATOM 2481 C CA . ALA A 1 347 ? 8.096 -1.062 -42.318 1.00 61.53 347 ALA A CA 1
ATOM 2482 C C . ALA A 1 347 ? 8.640 -1.734 -43.587 1.00 61.53 347 ALA A C 1
ATOM 2484 O O . ALA A 1 347 ? 9.444 -1.142 -44.303 1.00 61.53 347 ALA A O 1
ATOM 2485 N N . GLN A 1 348 ? 8.113 -2.913 -43.936 1.00 63.66 348 GLN A N 1
ATOM 2486 C CA . GLN A 1 348 ? 8.422 -3.608 -45.191 1.00 63.66 348 GLN A CA 1
ATOM 2487 C C . GLN A 1 348 ? 7.936 -2.838 -46.425 1.00 63.66 348 GLN A C 1
ATOM 2489 O O . GLN A 1 348 ? 8.633 -2.768 -47.431 1.00 63.66 348 GLN A O 1
ATOM 2494 N N . GLY A 1 349 ? 6.759 -2.216 -46.364 1.00 61.56 349 GLY A N 1
ATOM 2495 C CA . GLY A 1 349 ? 6.208 -1.395 -47.440 1.00 61.56 349 GLY A CA 1
ATOM 2496 C C . GLY A 1 349 ? 7.005 -0.110 -47.656 1.00 61.56 349 GLY A C 1
ATOM 2497 O O . GLY A 1 349 ? 7.276 0.263 -48.793 1.00 61.56 349 GLY A O 1
ATOM 2498 N N . LEU A 1 350 ? 7.439 0.540 -46.579 1.00 61.47 350 LEU A N 1
ATOM 2499 C CA . LEU A 1 350 ? 8.291 1.723 -46.610 1.00 61.47 350 LEU A CA 1
ATOM 2500 C C . LEU A 1 350 ? 9.685 1.366 -47.124 1.00 61.47 350 LEU A C 1
ATOM 2502 O O . LEU A 1 350 ? 10.218 2.088 -47.963 1.00 61.47 350 LEU A O 1
ATOM 2506 N N . LEU A 1 351 ? 10.223 0.219 -46.705 1.00 65.44 351 LEU A N 1
ATOM 2507 C CA . LEU A 1 351 ? 11.452 -0.351 -47.246 1.00 65.44 351 LEU A CA 1
ATOM 2508 C C . LEU A 1 351 ? 11.315 -0.639 -48.748 1.00 65.44 351 LEU A C 1
ATOM 2510 O O . LEU A 1 351 ? 12.176 -0.253 -49.529 1.00 65.44 351 LEU A O 1
ATOM 2514 N N . ALA A 1 352 ? 10.195 -1.218 -49.185 1.00 65.44 352 ALA A N 1
ATOM 2515 C CA . ALA A 1 352 ? 9.922 -1.498 -50.593 1.00 65.44 352 ALA A CA 1
ATOM 2516 C C . ALA A 1 352 ? 9.759 -0.220 -51.434 1.00 65.44 352 ALA A C 1
ATOM 2518 O O . ALA A 1 352 ? 10.296 -0.140 -52.538 1.00 65.44 352 ALA A O 1
ATOM 2519 N N . VAL A 1 353 ? 9.060 0.799 -50.923 1.00 62.81 353 VAL A N 1
ATOM 2520 C CA . VAL A 1 353 ? 8.919 2.113 -51.578 1.00 62.81 353 VAL A CA 1
ATOM 2521 C C . VAL A 1 353 ? 10.270 2.814 -51.670 1.00 62.81 353 VAL A C 1
ATOM 2523 O O . VAL A 1 353 ? 10.607 3.365 -52.720 1.00 62.81 353 VAL A O 1
ATOM 2526 N N . HIS A 1 354 ? 11.058 2.765 -50.599 1.00 64.50 354 HIS A N 1
ATOM 2527 C CA . HIS A 1 354 ? 12.413 3.292 -50.572 1.00 64.50 354 HIS A CA 1
ATOM 2528 C C . HIS A 1 354 ? 13.295 2.598 -51.622 1.00 64.50 354 HIS A C 1
ATOM 2530 O O . HIS A 1 354 ? 13.871 3.263 -52.484 1.00 64.50 354 HIS A O 1
ATOM 2536 N N . ASN A 1 355 ? 13.304 1.264 -51.630 1.00 63.88 355 ASN A N 1
ATOM 2537 C CA . ASN A 1 355 ? 14.038 0.447 -52.595 1.00 63.88 355 ASN A CA 1
ATOM 2538 C C . ASN A 1 355 ? 13.583 0.718 -54.040 1.00 63.88 355 ASN A C 1
ATOM 2540 O O . ASN A 1 355 ? 14.409 0.799 -54.948 1.00 63.88 355 ASN A O 1
ATOM 2544 N N . ALA A 1 356 ? 12.286 0.937 -54.272 1.00 63.59 356 ALA A N 1
ATOM 2545 C CA . ALA A 1 356 ? 11.759 1.315 -55.582 1.00 63.59 356 ALA A CA 1
ATOM 2546 C C . ALA A 1 356 ? 12.211 2.722 -56.017 1.00 63.59 356 ALA A C 1
ATOM 2548 O O . ALA A 1 356 ? 12.509 2.940 -57.192 1.00 63.59 356 ALA A O 1
ATOM 2549 N N . ALA A 1 357 ? 12.298 3.681 -55.091 1.00 61.03 357 ALA A N 1
ATOM 2550 C CA . ALA A 1 357 ? 12.803 5.026 -55.367 1.00 61.03 357 ALA A CA 1
ATOM 2551 C C . ALA A 1 357 ? 14.315 5.035 -55.660 1.00 61.03 357 ALA A C 1
ATOM 2553 O O . ALA A 1 357 ? 14.761 5.772 -56.544 1.00 61.03 357 ALA A O 1
ATOM 2554 N N . VAL A 1 358 ? 15.076 4.177 -54.977 1.00 58.22 358 VAL A N 1
ATOM 2555 C CA . VAL A 1 358 ? 16.483 3.875 -55.271 1.00 58.22 358 VAL A CA 1
ATOM 2556 C C . VAL A 1 358 ? 16.631 3.272 -56.670 1.00 58.22 358 VAL A C 1
ATOM 2558 O O . VAL A 1 358 ? 17.387 3.792 -57.490 1.00 58.22 358 VAL A O 1
ATOM 2561 N N . ALA A 1 359 ? 15.857 2.231 -56.992 1.00 60.47 359 ALA A N 1
ATOM 2562 C CA . ALA A 1 359 ? 15.885 1.578 -58.304 1.00 60.47 359 ALA A CA 1
ATOM 2563 C C . ALA A 1 359 ? 15.481 2.525 -59.450 1.00 60.47 359 ALA A C 1
ATOM 2565 O O . ALA A 1 359 ? 15.988 2.413 -60.563 1.00 60.47 359 ALA A O 1
ATOM 2566 N N . ALA A 1 360 ? 14.599 3.490 -59.175 1.00 57.75 360 ALA A N 1
ATOM 2567 C CA . ALA A 1 360 ? 14.195 4.531 -60.118 1.00 57.75 360 ALA A CA 1
ATOM 2568 C C . ALA A 1 360 ? 15.203 5.696 -60.240 1.00 57.75 360 ALA A C 1
ATOM 2570 O O . ALA A 1 360 ? 14.906 6.672 -60.931 1.00 57.75 360 ALA A O 1
ATOM 2571 N N . GLY A 1 361 ? 16.353 5.645 -59.554 1.00 52.25 361 GLY A N 1
ATOM 2572 C CA . GLY A 1 361 ? 17.387 6.689 -59.575 1.00 52.25 361 GLY A CA 1
ATOM 2573 C C . GLY A 1 361 ? 16.978 8.007 -58.908 1.00 52.25 361 GLY A C 1
ATOM 2574 O O . GLY A 1 361 ? 17.650 9.020 -59.084 1.00 52.25 361 GLY A O 1
ATOM 2575 N N . LYS A 1 362 ? 15.866 8.018 -58.161 1.00 51.50 362 LYS A N 1
ATOM 2576 C CA . LYS A 1 362 ? 15.367 9.202 -57.436 1.00 51.50 362 LYS A CA 1
ATOM 2577 C C . LYS A 1 362 ? 16.076 9.404 -56.099 1.00 51.50 362 LYS A C 1
ATOM 2579 O O . LYS A 1 362 ? 16.079 10.508 -55.567 1.00 51.50 362 LYS A O 1
ATOM 2584 N N . ILE A 1 363 ? 16.665 8.335 -55.574 1.00 53.31 363 ILE A N 1
ATOM 2585 C CA . ILE A 1 363 ? 17.534 8.312 -54.401 1.00 53.31 363 ILE A CA 1
ATOM 2586 C C . ILE A 1 363 ? 18.851 7.699 -54.871 1.00 53.31 363 ILE A C 1
ATOM 2588 O O . ILE A 1 363 ? 18.824 6.671 -55.541 1.00 53.31 363 ILE A O 1
ATOM 2592 N N . LEU A 1 364 ? 19.987 8.328 -54.563 1.00 50.59 364 LEU A N 1
ATOM 2593 C CA . LEU A 1 364 ? 21.307 7.781 -54.885 1.00 50.59 364 LEU A CA 1
ATOM 2594 C C . LEU A 1 364 ? 21.696 6.765 -53.800 1.00 50.59 364 LEU A C 1
ATOM 2596 O O . LEU A 1 364 ? 22.001 7.192 -52.685 1.00 50.59 364 LEU A O 1
ATOM 2600 N N . PRO A 1 365 ? 21.679 5.446 -54.072 1.00 48.09 365 PRO A N 1
ATOM 2601 C CA . PRO A 1 365 ? 22.105 4.470 -53.083 1.00 48.09 365 PRO A CA 1
ATOM 2602 C C . PRO A 1 365 ? 23.623 4.515 -52.932 1.00 48.09 365 PRO A C 1
ATOM 2604 O O . PRO A 1 365 ? 24.361 4.392 -53.910 1.00 48.09 365 PRO A O 1
ATOM 2607 N N . VAL A 1 366 ? 24.102 4.599 -51.696 1.00 49.94 366 VAL A N 1
ATOM 2608 C CA . VAL A 1 366 ? 25.458 4.146 -51.386 1.00 49.94 366 VAL A CA 1
ATOM 2609 C C . VAL A 1 366 ? 25.345 2.670 -51.021 1.00 49.94 366 VAL A C 1
ATOM 2611 O O . VAL A 1 366 ? 24.932 2.333 -49.917 1.00 49.94 366 VAL A O 1
ATOM 2614 N N . THR A 1 367 ? 25.661 1.783 -51.965 1.00 47.53 367 THR A N 1
ATOM 2615 C CA . THR A 1 367 ? 25.835 0.356 -51.657 1.00 47.53 367 THR A CA 1
ATOM 2616 C C . THR A 1 367 ? 27.231 0.178 -51.079 1.00 47.53 367 THR A C 1
ATOM 2618 O O . THR A 1 367 ? 28.211 0.385 -51.787 1.00 47.53 367 THR A O 1
ATOM 2621 N N . ILE A 1 368 ? 27.322 -0.160 -49.796 1.00 50.53 368 ILE A N 1
ATOM 2622 C CA . ILE A 1 368 ? 28.601 -0.357 -49.107 1.00 50.53 368 ILE A CA 1
ATOM 2623 C C . ILE A 1 368 ? 28.862 -1.856 -49.032 1.00 50.53 368 ILE A C 1
ATOM 2625 O O . ILE A 1 368 ? 28.046 -2.608 -48.495 1.00 50.53 368 ILE A O 1
ATOM 2629 N N . VAL A 1 369 ? 29.995 -2.289 -49.579 1.00 49.59 369 VAL A N 1
ATOM 2630 C CA . VAL A 1 369 ? 30.537 -3.634 -49.368 1.00 49.59 369 VAL A CA 1
ATOM 2631 C C . VAL A 1 369 ? 31.382 -3.593 -48.083 1.00 49.59 369 VAL A C 1
ATOM 2633 O O . VAL A 1 369 ? 31.963 -2.545 -47.788 1.00 49.59 369 VAL A O 1
ATOM 2636 N N . PRO A 1 370 ? 31.467 -4.672 -47.278 1.00 41.25 370 PRO A N 1
ATOM 2637 C CA . PRO A 1 370 ? 32.280 -4.668 -46.062 1.00 41.25 370 PRO A CA 1
ATOM 2638 C C . PRO A 1 370 ? 33.717 -4.177 -46.320 1.00 41.25 370 PRO A C 1
ATOM 2640 O O . PRO A 1 370 ? 34.474 -4.825 -47.040 1.00 41.25 370 PRO A O 1
ATOM 2643 N N . GLY A 1 371 ? 34.079 -3.031 -45.730 1.00 47.72 371 GLY A N 1
ATOM 2644 C CA . GLY A 1 371 ? 35.395 -2.391 -45.875 1.00 47.72 371 GLY A CA 1
ATOM 2645 C C . GLY A 1 371 ? 35.404 -1.046 -46.616 1.00 47.72 371 GLY A C 1
ATOM 2646 O O . GLY A 1 371 ? 36.397 -0.326 -46.511 1.00 47.72 371 GLY A O 1
ATOM 2647 N N . ASP A 1 372 ? 34.322 -0.668 -47.304 1.00 53.78 372 ASP A N 1
ATOM 2648 C CA . ASP A 1 372 ? 34.235 0.624 -47.995 1.00 53.78 372 ASP A CA 1
ATOM 2649 C C . ASP A 1 372 ? 33.879 1.773 -47.035 1.00 53.78 372 ASP A C 1
ATOM 2651 O O . ASP A 1 372 ? 32.999 1.660 -46.178 1.00 53.78 372 ASP A O 1
ATOM 2655 N N . ALA A 1 373 ? 34.549 2.919 -47.194 1.00 60.72 373 ALA A N 1
ATOM 2656 C CA . ALA A 1 373 ? 34.208 4.136 -46.463 1.00 60.72 373 ALA A CA 1
ATOM 2657 C C . ALA A 1 373 ? 32.890 4.729 -46.992 1.00 60.72 373 ALA A C 1
ATOM 2659 O O . ALA A 1 373 ? 32.745 4.968 -48.192 1.00 60.72 373 ALA A O 1
ATOM 2660 N N . ILE A 1 374 ? 31.942 5.014 -46.095 1.00 69.75 374 ILE A N 1
ATOM 2661 C CA . ILE A 1 374 ? 30.679 5.672 -46.456 1.00 69.75 374 ILE A CA 1
ATOM 2662 C C . ILE A 1 374 ? 30.978 7.116 -46.894 1.00 69.75 374 ILE A C 1
ATOM 2664 O O . ILE A 1 374 ? 31.618 7.847 -46.131 1.00 69.75 374 ILE A O 1
ATOM 2668 N N . PRO A 1 375 ? 30.521 7.571 -48.077 1.00 70.44 375 PRO A N 1
ATOM 2669 C CA . PRO A 1 375 ? 30.686 8.955 -48.502 1.00 70.44 375 PRO A CA 1
ATOM 2670 C C . PRO A 1 375 ? 30.051 9.918 -47.501 1.00 70.44 375 PRO A C 1
ATOM 2672 O O . PRO A 1 375 ? 28.998 9.618 -46.929 1.00 70.44 375 PRO A O 1
ATOM 2675 N N . ALA A 1 376 ? 30.648 11.102 -47.344 1.00 73.00 376 ALA A N 1
ATOM 2676 C CA . ALA A 1 376 ? 30.035 12.185 -46.582 1.00 73.00 376 ALA A CA 1
ATOM 2677 C C . ALA A 1 376 ? 28.616 12.462 -47.109 1.00 73.00 376 ALA A C 1
ATOM 2679 O O . ALA A 1 376 ? 28.406 12.540 -48.322 1.00 73.00 376 ALA A O 1
ATOM 2680 N N . GLY A 1 377 ? 27.646 12.582 -46.201 1.00 69.88 377 GLY A N 1
ATOM 2681 C CA . GLY A 1 377 ? 26.267 12.860 -46.579 1.00 69.88 377 GLY A CA 1
ATOM 2682 C C . GLY A 1 377 ? 26.109 14.269 -47.166 1.00 69.88 377 GLY A C 1
ATOM 2683 O O . GLY A 1 377 ? 26.974 15.133 -46.982 1.00 69.88 377 GLY A O 1
ATOM 2684 N N . PRO A 1 378 ? 25.004 14.533 -47.884 1.00 72.50 378 PRO A N 1
ATOM 2685 C CA . PRO A 1 378 ? 24.735 15.853 -48.434 1.00 72.50 378 PRO A CA 1
ATOM 2686 C C . PRO A 1 378 ? 24.646 16.904 -47.322 1.00 72.50 378 PRO A C 1
ATOM 2688 O O . PRO A 1 378 ? 24.061 16.672 -46.264 1.00 72.50 378 PRO A O 1
ATOM 2691 N N . ALA A 1 379 ? 25.171 18.102 -47.599 1.00 73.81 379 ALA A N 1
ATOM 2692 C CA . ALA A 1 379 ? 25.150 19.226 -46.660 1.00 73.81 379 ALA A CA 1
ATOM 2693 C C . ALA A 1 379 ? 23.727 19.674 -46.273 1.00 73.81 379 ALA A C 1
ATOM 2695 O O . ALA A 1 379 ? 23.554 20.308 -45.236 1.00 73.81 379 ALA A O 1
ATOM 2696 N N . SER A 1 380 ? 22.712 19.332 -47.081 1.00 71.44 380 SER A N 1
ATOM 2697 C CA . SER A 1 380 ? 21.300 19.575 -46.758 1.00 71.44 380 SER A CA 1
ATOM 2698 C C . SER A 1 380 ? 20.811 18.773 -45.552 1.00 71.44 380 SER A C 1
ATOM 2700 O O . SER A 1 380 ? 19.798 19.129 -44.957 1.00 71.44 380 SER A O 1
ATOM 2702 N N . GLY A 1 381 ? 21.504 17.693 -45.185 1.00 71.12 381 GLY A N 1
ATOM 2703 C CA . GLY A 1 381 ? 21.062 16.803 -44.120 1.00 71.12 381 GLY A CA 1
ATOM 2704 C C . GLY A 1 381 ? 20.025 15.770 -44.551 1.00 71.12 381 GLY A C 1
ATOM 2705 O O . GLY A 1 381 ? 19.653 14.961 -43.716 1.00 71.12 381 GLY A O 1
ATOM 2706 N N . ASP A 1 382 ? 19.578 15.774 -45.812 1.00 73.00 382 ASP A N 1
ATOM 2707 C CA . ASP A 1 382 ? 18.461 14.953 -46.321 1.00 73.00 382 ASP A CA 1
ATOM 2708 C C . ASP A 1 382 ? 18.904 13.676 -47.055 1.00 73.00 382 ASP A C 1
ATOM 2710 O O . ASP A 1 382 ? 18.153 13.100 -47.842 1.00 73.00 382 ASP A O 1
ATOM 2714 N N . GLY A 1 383 ? 20.144 13.235 -46.849 1.00 72.19 383 GLY A N 1
ATOM 2715 C CA . GLY A 1 383 ? 20.681 12.044 -47.498 1.00 72.19 383 GLY A CA 1
ATOM 2716 C C . GLY A 1 383 ? 19.940 10.777 -47.087 1.00 72.19 383 GLY A C 1
ATOM 2717 O O . GLY A 1 383 ? 19.377 10.696 -45.992 1.00 72.19 383 GLY A O 1
ATOM 2718 N N . SER A 1 384 ? 19.993 9.760 -47.946 1.00 76.25 384 SER A N 1
ATOM 2719 C CA . SER A 1 384 ? 19.476 8.439 -47.612 1.00 76.25 384 SER A CA 1
ATOM 2720 C C . SER A 1 384 ? 20.489 7.333 -47.879 1.00 76.25 384 SER A C 1
ATOM 2722 O O . SER A 1 384 ? 21.269 7.418 -48.825 1.00 76.25 384 SER A O 1
ATOM 2724 N N . LEU A 1 385 ? 20.501 6.334 -46.999 1.00 77.00 385 LEU A N 1
ATOM 2725 C CA . LEU A 1 385 ? 21.454 5.233 -46.979 1.00 77.00 385 LEU A CA 1
ATOM 2726 C C . LEU A 1 385 ? 20.706 3.899 -46.921 1.00 77.00 385 LEU A C 1
ATOM 2728 O O . LEU A 1 385 ? 19.783 3.760 -46.120 1.00 77.00 385 LEU A O 1
ATOM 2732 N N . VAL A 1 386 ? 21.143 2.918 -47.716 1.00 75.38 386 VAL A N 1
ATOM 2733 C CA . VAL A 1 386 ? 20.617 1.547 -47.663 1.00 75.38 386 VAL A CA 1
ATOM 2734 C C . VAL A 1 386 ? 21.722 0.575 -47.284 1.00 75.38 386 VAL A C 1
ATOM 2736 O O . VAL A 1 386 ? 22.795 0.574 -47.884 1.00 75.38 386 VAL A O 1
ATOM 2739 N N . VAL A 1 387 ? 21.448 -0.265 -46.292 1.00 76.75 387 VAL A N 1
ATOM 2740 C CA . VAL A 1 387 ? 22.356 -1.296 -45.795 1.00 76.75 387 VAL A CA 1
ATOM 2741 C C . VAL A 1 387 ? 21.771 -2.662 -46.135 1.00 76.75 387 VAL A C 1
ATOM 2743 O O . VAL A 1 387 ? 20.740 -3.045 -45.592 1.00 76.75 387 VAL A O 1
ATOM 2746 N N . HIS A 1 388 ? 22.434 -3.400 -47.026 1.00 74.06 388 HIS A N 1
ATOM 2747 C CA . HIS A 1 388 ? 21.972 -4.713 -47.502 1.00 74.06 388 HIS A CA 1
ATOM 2748 C C . HIS A 1 388 ? 22.730 -5.908 -46.899 1.00 74.06 388 HIS A C 1
ATOM 2750 O O . HIS A 1 388 ? 22.381 -7.061 -47.146 1.00 74.06 388 HIS A O 1
ATOM 2756 N N . GLN A 1 389 ? 23.799 -5.663 -46.137 1.00 71.69 389 GLN A N 1
ATOM 2757 C CA . GLN A 1 389 ? 24.622 -6.713 -45.533 1.00 71.69 389 GLN A CA 1
ATOM 2758 C C . GLN A 1 389 ? 24.786 -6.489 -44.031 1.00 71.69 389 GLN A C 1
ATOM 2760 O O . GLN A 1 389 ? 24.787 -5.350 -43.569 1.00 71.69 389 GLN A O 1
ATOM 2765 N N . GLY A 1 390 ? 24.923 -7.590 -43.288 1.00 76.00 390 GLY A N 1
ATOM 2766 C CA . GLY A 1 390 ? 25.176 -7.565 -41.848 1.00 76.00 390 GLY A CA 1
ATOM 2767 C C . GLY A 1 390 ? 26.538 -6.959 -41.496 1.00 76.00 390 GLY A C 1
ATOM 2768 O O . GLY A 1 390 ? 27.440 -6.896 -42.334 1.00 76.00 390 GLY A O 1
ATOM 2769 N N . GLY A 1 391 ? 26.703 -6.561 -40.235 1.00 79.88 391 GLY A N 1
ATOM 2770 C CA . GLY A 1 391 ? 27.947 -5.989 -39.710 1.00 79.88 391 GLY A CA 1
ATOM 2771 C C . GLY A 1 391 ? 27.794 -4.574 -39.156 1.00 79.88 391 GLY A C 1
ATOM 2772 O O . GLY A 1 391 ? 26.689 -4.101 -38.902 1.00 79.88 391 GLY A O 1
ATOM 2773 N N . GLN A 1 392 ? 28.924 -3.910 -38.918 1.00 84.06 392 GLN A N 1
ATOM 2774 C CA . GLN A 1 392 ? 28.974 -2.575 -38.320 1.00 84.06 392 GLN A CA 1
ATOM 2775 C C . GLN A 1 392 ? 28.992 -1.481 -39.392 1.00 84.06 392 GLN A C 1
ATOM 2777 O O . GLN A 1 392 ? 29.801 -1.525 -40.316 1.00 84.06 392 GLN A O 1
ATOM 2782 N N . VAL A 1 393 ? 28.136 -0.472 -39.238 1.00 81.75 393 VAL A N 1
ATOM 2783 C CA . VAL A 1 393 ? 27.995 0.664 -40.155 1.00 81.75 393 VAL A CA 1
ATOM 2784 C C . VAL A 1 393 ? 28.020 1.955 -39.340 1.00 81.75 393 VAL A C 1
ATOM 2786 O O . VAL A 1 393 ? 27.114 2.233 -38.556 1.00 81.75 393 VAL A O 1
ATOM 2789 N N . ALA A 1 394 ? 29.064 2.761 -39.522 1.00 82.19 394 ALA A N 1
ATOM 2790 C CA . ALA A 1 394 ? 29.150 4.097 -38.940 1.00 82.19 394 ALA A CA 1
ATOM 2791 C C . ALA A 1 394 ? 28.550 5.118 -39.911 1.00 82.19 394 ALA A C 1
ATOM 2793 O O . ALA A 1 394 ? 29.149 5.401 -40.944 1.00 82.19 394 ALA A O 1
ATOM 2794 N N . VAL A 1 395 ? 27.373 5.656 -39.594 1.00 79.56 395 VAL A N 1
ATOM 2795 C CA . VAL A 1 395 ? 26.616 6.571 -40.457 1.00 79.56 395 VAL A CA 1
ATOM 2796 C C . VAL A 1 395 ? 27.184 7.995 -40.328 1.00 79.56 395 VAL A C 1
ATOM 2798 O O . VAL A 1 395 ? 27.092 8.589 -39.247 1.00 79.56 395 VAL A O 1
ATOM 2801 N N . PRO A 1 396 ? 27.759 8.586 -41.398 1.00 76.88 396 PRO A N 1
ATOM 2802 C CA . PRO A 1 396 ? 28.239 9.965 -41.371 1.00 76.88 396 PRO A CA 1
ATOM 2803 C C . PRO A 1 396 ? 27.100 10.972 -41.168 1.00 76.88 396 PRO A C 1
ATOM 2805 O O . PRO A 1 396 ? 25.923 10.672 -41.382 1.00 76.88 396 PRO A O 1
ATOM 2808 N N . SER A 1 397 ? 27.443 12.215 -40.824 1.00 77.19 397 SER A N 1
ATOM 2809 C CA . SER A 1 397 ? 26.470 13.309 -40.869 1.00 77.19 397 SER A CA 1
ATOM 2810 C C . SER A 1 397 ? 25.943 13.519 -42.296 1.00 77.19 397 SER A C 1
ATOM 2812 O O . SER A 1 397 ? 26.618 13.226 -43.284 1.00 77.19 397 SER A O 1
ATOM 2814 N N . GLY A 1 398 ? 24.712 14.022 -42.401 1.00 74.19 398 GLY A N 1
ATOM 2815 C CA . GLY A 1 398 ? 24.074 14.317 -43.685 1.00 74.19 398 GLY A CA 1
ATOM 2816 C C . GLY A 1 398 ? 23.045 13.283 -44.154 1.00 74.19 398 GLY A C 1
ATOM 2817 O O . GLY A 1 398 ? 22.295 13.585 -45.076 1.00 74.19 398 GLY A O 1
ATOM 2818 N N . TYR A 1 399 ? 22.969 12.102 -43.527 1.00 78.56 399 TYR A N 1
ATOM 2819 C CA . TYR A 1 399 ? 21.948 11.087 -43.820 1.00 78.56 399 TYR A CA 1
ATOM 2820 C C . TYR A 1 399 ? 20.778 11.161 -42.831 1.00 78.56 399 TYR A C 1
ATOM 2822 O O . TYR A 1 399 ? 20.937 10.867 -41.643 1.00 78.56 399 TYR A O 1
ATOM 2830 N N . ARG A 1 400 ? 19.593 11.522 -43.335 1.00 79.25 400 ARG A N 1
ATOM 2831 C CA . ARG A 1 400 ? 18.336 11.555 -42.577 1.00 79.25 400 ARG A CA 1
ATOM 2832 C C . ARG A 1 400 ? 17.662 10.197 -42.528 1.00 79.25 400 ARG A C 1
ATOM 2834 O O . ARG A 1 400 ? 17.124 9.846 -41.490 1.00 79.25 400 ARG A O 1
ATOM 2841 N N . THR A 1 401 ? 17.658 9.450 -43.629 1.00 81.56 401 THR A N 1
ATOM 2842 C CA . THR A 1 401 ? 16.886 8.203 -43.735 1.00 81.56 401 THR A CA 1
ATOM 2843 C C . THR A 1 401 ? 17.807 7.019 -43.975 1.00 81.56 401 THR A C 1
ATOM 2845 O O . THR A 1 401 ? 18.503 6.977 -44.988 1.00 81.56 401 THR A O 1
ATOM 2848 N N . ILE A 1 402 ? 17.786 6.046 -43.071 1.00 83.00 402 ILE A N 1
ATOM 2849 C CA . ILE A 1 402 ? 18.568 4.816 -43.158 1.00 83.00 402 ILE A CA 1
ATOM 2850 C C . ILE A 1 402 ? 17.609 3.636 -43.259 1.00 83.00 402 ILE A C 1
ATOM 2852 O O . ILE A 1 402 ? 16.763 3.442 -42.392 1.00 83.00 402 ILE A O 1
ATOM 2856 N N . ALA A 1 403 ? 17.756 2.852 -44.318 1.00 82.75 403 ALA A N 1
ATOM 2857 C CA . ALA A 1 403 ? 17.014 1.626 -44.552 1.00 82.75 403 ALA A CA 1
ATOM 2858 C C . ALA A 1 403 ? 17.953 0.422 -44.396 1.00 82.75 403 ALA A C 1
ATOM 2860 O O . ALA A 1 403 ? 19.013 0.374 -45.017 1.00 82.75 403 ALA A O 1
ATOM 2861 N N . VAL A 1 404 ? 17.577 -0.553 -43.574 1.00 82.44 404 VAL A N 1
ATOM 2862 C CA . VAL A 1 404 ? 18.340 -1.781 -43.340 1.00 82.44 404 VAL A CA 1
ATOM 2863 C C . VAL A 1 404 ? 17.544 -2.968 -43.869 1.00 82.44 404 VAL A C 1
ATOM 2865 O O . VAL A 1 404 ? 16.560 -3.400 -43.270 1.00 82.44 404 VAL A O 1
ATOM 2868 N N . ASP A 1 405 ? 18.007 -3.501 -44.992 1.00 77.25 405 ASP A N 1
ATOM 2869 C CA . ASP A 1 405 ? 17.482 -4.686 -45.670 1.00 77.25 405 ASP A CA 1
ATOM 2870 C C . ASP A 1 405 ? 18.559 -5.773 -45.695 1.00 77.25 405 ASP A C 1
ATOM 2872 O O . ASP A 1 405 ? 19.014 -6.228 -46.746 1.00 77.25 405 ASP A O 1
ATOM 2876 N N . ALA A 1 406 ? 19.061 -6.106 -44.508 1.00 74.94 406 ALA A N 1
ATOM 2877 C CA . ALA A 1 406 ? 20.075 -7.127 -44.328 1.00 74.94 406 ALA A CA 1
ATOM 2878 C C . ALA A 1 406 ? 19.436 -8.390 -43.724 1.00 74.94 406 ALA A C 1
ATOM 2880 O O . ALA A 1 406 ? 18.708 -8.291 -42.734 1.00 74.94 406 ALA A O 1
ATOM 2881 N N . PRO A 1 407 ? 19.726 -9.591 -44.260 1.00 73.62 407 PRO A N 1
ATOM 2882 C CA . PRO A 1 407 ? 19.252 -10.850 -43.681 1.00 73.62 407 PRO A CA 1
ATOM 2883 C C . PRO A 1 407 ? 20.021 -11.255 -42.410 1.00 73.62 407 PRO A C 1
ATOM 2885 O O . PRO A 1 407 ? 19.640 -12.215 -41.745 1.00 73.62 407 PRO A O 1
ATOM 2888 N N . ALA A 1 408 ? 21.115 -10.558 -42.095 1.00 80.69 408 ALA A N 1
ATOM 2889 C CA . ALA A 1 408 ? 21.951 -10.768 -40.918 1.00 80.69 408 ALA A CA 1
ATOM 2890 C C . ALA A 1 408 ? 21.986 -9.492 -40.053 1.00 80.69 408 ALA A C 1
ATOM 2892 O O . ALA A 1 408 ? 21.778 -8.407 -40.604 1.00 80.69 408 ALA A O 1
ATOM 2893 N N . PRO A 1 409 ? 22.310 -9.596 -38.748 1.00 83.94 409 PRO A N 1
ATOM 2894 C CA . PRO A 1 409 ? 22.284 -8.453 -37.839 1.00 83.94 409 PRO A CA 1
ATOM 2895 C C . PRO A 1 409 ? 23.182 -7.296 -38.278 1.00 83.94 409 PRO A C 1
ATOM 2897 O O . PRO A 1 409 ? 24.327 -7.498 -38.701 1.00 83.94 409 PRO A O 1
ATOM 2900 N N . VAL A 1 410 ? 22.675 -6.073 -38.126 1.00 85.69 410 VAL A N 1
ATOM 2901 C CA . VAL A 1 410 ? 23.397 -4.829 -38.430 1.00 85.69 410 VAL A CA 1
ATOM 2902 C C . VAL A 1 410 ? 23.556 -3.998 -37.167 1.00 85.69 410 VAL A C 1
ATOM 2904 O O . VAL A 1 410 ? 22.595 -3.787 -36.435 1.00 85.69 410 VAL A O 1
ATOM 2907 N N . THR A 1 411 ? 24.759 -3.479 -36.930 1.00 87.56 411 THR A N 1
ATOM 2908 C CA . THR A 1 411 ? 25.018 -2.466 -35.903 1.00 87.56 411 THR A CA 1
ATOM 2909 C C . THR A 1 411 ? 25.229 -1.108 -36.559 1.00 87.56 411 THR A C 1
ATOM 2911 O O . THR A 1 411 ? 26.202 -0.909 -37.280 1.00 87.56 411 THR A O 1
ATOM 2914 N N . LEU A 1 412 ? 24.336 -0.165 -36.291 1.00 86.56 412 LEU A N 1
ATOM 2915 C CA . LEU A 1 412 ? 24.401 1.211 -36.755 1.00 86.56 412 LEU A CA 1
ATOM 2916 C C . LEU A 1 412 ? 24.956 2.123 -35.652 1.00 86.56 412 LEU A C 1
ATOM 2918 O O . LEU A 1 412 ? 24.424 2.166 -34.540 1.00 86.56 412 LEU A O 1
ATOM 2922 N N . PHE A 1 413 ? 25.987 2.900 -35.984 1.00 80.25 413 PHE A N 1
ATOM 2923 C CA . PHE A 1 413 ? 26.530 3.954 -35.128 1.00 80.25 413 PHE A CA 1
ATOM 2924 C C . PHE A 1 413 ? 26.263 5.332 -35.733 1.00 80.25 413 PHE A C 1
ATOM 2926 O O . PHE A 1 413 ? 26.635 5.581 -36.880 1.00 80.25 413 PHE A O 1
ATOM 2933 N N . GLY A 1 414 ? 25.729 6.258 -34.937 1.00 66.38 414 GLY A N 1
ATOM 2934 C CA . GLY A 1 414 ? 25.716 7.681 -35.271 1.00 66.38 414 GLY A CA 1
ATOM 2935 C C . GLY A 1 414 ? 24.503 8.161 -36.073 1.00 66.38 414 GLY A C 1
ATOM 2936 O O . GLY A 1 414 ? 23.562 7.421 -36.347 1.00 66.38 414 GLY A O 1
ATOM 2937 N N . GLY A 1 415 ? 24.530 9.458 -36.403 1.00 61.81 415 GLY A N 1
ATOM 2938 C CA . GLY A 1 415 ? 23.376 10.199 -36.915 1.00 61.81 415 GLY A CA 1
ATOM 2939 C C . GLY A 1 415 ? 23.113 11.482 -36.136 1.00 61.81 415 GLY A C 1
ATOM 2940 O O . GLY A 1 415 ? 22.189 11.555 -35.340 1.00 61.81 415 GLY A O 1
ATOM 2941 N N . ALA A 1 416 ? 23.946 12.509 -36.306 1.00 56.97 416 ALA A N 1
ATOM 2942 C CA . ALA A 1 416 ? 23.852 13.741 -35.507 1.00 56.97 416 ALA A CA 1
ATOM 2943 C C . ALA A 1 416 ? 22.739 14.717 -35.964 1.00 56.97 416 ALA A C 1
ATOM 2945 O O . ALA A 1 416 ? 22.771 15.895 -35.615 1.00 56.97 416 ALA A O 1
ATOM 2946 N N . GLY A 1 417 ? 21.791 14.266 -36.791 1.00 63.78 417 GLY A N 1
ATOM 2947 C CA . GLY A 1 417 ? 20.735 15.108 -37.356 1.00 63.78 417 GLY A CA 1
ATOM 2948 C C . GLY A 1 417 ? 19.420 14.992 -36.589 1.00 63.78 417 GLY A C 1
ATOM 2949 O O . GLY A 1 417 ? 19.023 13.899 -36.204 1.00 63.78 417 GLY A O 1
ATOM 2950 N N . ASN A 1 418 ? 18.711 16.109 -36.420 1.00 78.69 418 ASN A N 1
ATOM 2951 C CA . ASN A 1 418 ? 17.327 16.089 -35.943 1.00 78.69 418 ASN A CA 1
ATOM 2952 C C . ASN A 1 418 ? 16.399 15.489 -37.006 1.00 78.69 418 ASN A C 1
ATOM 2954 O O . ASN A 1 418 ? 16.478 15.860 -38.182 1.00 78.69 418 ASN A O 1
ATOM 2958 N N . GLY A 1 419 ? 15.488 14.615 -36.583 1.00 78.50 419 GLY A N 1
ATOM 2959 C CA . GLY A 1 419 ? 14.532 13.926 -37.446 1.00 78.50 419 GLY A CA 1
ATOM 2960 C C . GLY A 1 419 ? 15.149 12.792 -38.265 1.00 78.50 419 GLY A C 1
ATOM 2961 O O . GLY A 1 419 ? 14.734 12.593 -39.407 1.00 78.50 419 GLY A O 1
ATOM 2962 N N . GLN A 1 420 ? 16.156 12.092 -37.732 1.00 84.62 420 GLN A N 1
ATOM 2963 C CA . GLN A 1 420 ? 16.682 10.884 -38.371 1.00 84.62 420 GLN A CA 1
ATOM 2964 C C . GLN A 1 420 ? 15.623 9.772 -38.350 1.00 84.62 420 GLN A C 1
ATOM 2966 O O . GLN A 1 420 ? 14.921 9.607 -37.359 1.00 84.62 420 GLN A O 1
ATOM 2971 N N . VAL A 1 421 ? 15.501 9.007 -39.430 1.00 85.69 421 VAL A N 1
ATOM 2972 C CA . VAL A 1 421 ? 14.569 7.884 -39.562 1.00 85.69 421 VAL A CA 1
ATOM 2973 C C . VAL A 1 421 ? 15.360 6.630 -39.906 1.00 85.69 421 VAL A C 1
ATOM 2975 O O . VAL A 1 421 ? 16.007 6.577 -40.951 1.00 85.69 421 VAL A O 1
ATOM 2978 N N . VAL A 1 422 ? 15.289 5.622 -39.046 1.00 87.69 422 VAL A N 1
ATOM 2979 C CA . VAL A 1 422 ? 15.881 4.300 -39.251 1.00 87.69 422 VAL A CA 1
ATOM 2980 C C . VAL A 1 422 ? 14.756 3.294 -39.436 1.00 87.69 422 VAL A C 1
ATOM 2982 O O . VAL A 1 422 ? 13.893 3.163 -38.571 1.00 87.69 422 VAL A O 1
ATOM 2985 N N . VAL A 1 423 ? 14.765 2.584 -40.559 1.00 85.69 423 VAL A N 1
ATOM 2986 C CA . VAL A 1 423 ? 13.817 1.509 -40.862 1.00 85.69 423 VAL A CA 1
ATOM 2987 C C . VAL A 1 423 ? 14.602 0.233 -41.084 1.00 85.69 423 VAL A C 1
ATOM 2989 O O . VAL A 1 423 ? 15.528 0.220 -41.891 1.00 85.69 423 VAL A O 1
ATOM 2992 N N . ALA A 1 424 ? 14.239 -0.840 -40.400 1.00 84.31 424 ALA A N 1
ATOM 2993 C CA . ALA A 1 424 ? 14.910 -2.125 -40.516 1.00 84.31 424 ALA A CA 1
ATOM 2994 C C . ALA A 1 424 ? 13.910 -3.256 -40.766 1.00 84.31 424 ALA A C 1
ATOM 2996 O O . ALA A 1 424 ? 12.775 -3.220 -40.291 1.00 84.31 424 ALA A O 1
ATOM 2997 N N . GLY A 1 425 ? 14.341 -4.256 -41.535 1.00 75.75 425 GLY A N 1
ATOM 2998 C CA . GLY A 1 425 ? 13.613 -5.505 -41.750 1.00 75.75 425 GLY A CA 1
ATOM 2999 C C . GLY A 1 425 ? 13.620 -6.413 -40.513 1.00 75.75 425 GLY A C 1
ATOM 3000 O O . GLY A 1 425 ? 13.529 -5.949 -39.384 1.00 75.75 425 GLY A O 1
ATOM 3001 N N . THR A 1 426 ? 13.715 -7.728 -40.720 1.00 79.25 426 THR A N 1
ATOM 3002 C CA . THR A 1 426 ? 13.643 -8.739 -39.644 1.00 79.25 426 THR A CA 1
ATOM 3003 C C . THR A 1 426 ? 15.004 -9.288 -39.199 1.00 79.25 426 THR A C 1
ATOM 3005 O O . THR A 1 426 ? 15.060 -10.141 -38.317 1.00 79.25 426 THR A O 1
ATOM 3008 N N . GLY A 1 427 ? 16.107 -8.839 -39.812 1.00 76.88 427 GLY A N 1
ATOM 3009 C CA . GLY A 1 427 ? 17.458 -9.379 -39.600 1.00 76.88 427 GLY A CA 1
ATOM 3010 C C . GLY A 1 427 ? 18.113 -9.036 -38.256 1.00 76.88 427 GLY A C 1
ATOM 3011 O O . GLY A 1 427 ? 19.234 -9.478 -38.014 1.00 76.88 427 GLY A O 1
ATOM 3012 N N . GLY A 1 428 ? 17.429 -8.280 -37.391 1.00 83.31 428 GLY A N 1
ATOM 3013 C CA . GLY A 1 428 ? 17.964 -7.738 -36.142 1.00 83.31 428 GLY A CA 1
ATOM 3014 C C . GLY A 1 428 ? 18.778 -6.457 -36.356 1.00 83.31 428 GLY A C 1
ATOM 3015 O O . GLY A 1 428 ? 19.628 -6.362 -37.245 1.00 83.31 428 GLY A O 1
ATOM 3016 N N . LEU A 1 429 ? 18.526 -5.458 -35.517 1.00 90.50 429 LEU A N 1
ATOM 3017 C CA . LEU A 1 429 ? 19.158 -4.144 -35.543 1.00 90.50 429 LEU A CA 1
ATOM 3018 C C . LEU A 1 429 ? 19.761 -3.833 -34.174 1.00 90.50 429 LEU A C 1
ATOM 3020 O O . LEU A 1 429 ? 19.055 -3.846 -33.176 1.00 90.50 429 LEU A O 1
ATOM 3024 N N . ALA A 1 430 ? 21.035 -3.460 -34.133 1.00 91.19 430 ALA A N 1
ATOM 3025 C CA . ALA A 1 430 ? 21.622 -2.738 -33.012 1.00 91.19 430 ALA A CA 1
ATOM 3026 C C . ALA A 1 430 ? 21.819 -1.272 -33.425 1.00 91.19 430 ALA A C 1
ATOM 3028 O O . ALA A 1 430 ? 22.617 -0.990 -34.312 1.00 91.19 430 ALA A O 1
ATOM 3029 N N . PHE A 1 431 ? 21.101 -0.330 -32.824 1.00 89.94 431 PHE A N 1
ATOM 3030 C CA . PHE A 1 431 ? 21.160 1.089 -33.169 1.00 89.94 431 PHE A CA 1
ATOM 3031 C C . PHE A 1 431 ? 21.584 1.937 -31.974 1.00 89.94 431 PHE A C 1
ATOM 3033 O O . PHE A 1 431 ? 20.967 1.896 -30.913 1.00 89.94 431 PHE A O 1
ATOM 3040 N N . ASN A 1 432 ? 22.620 2.746 -32.182 1.00 89.19 432 ASN A N 1
ATOM 3041 C CA . ASN A 1 432 ? 23.098 3.745 -31.237 1.00 89.19 432 ASN A CA 1
ATOM 3042 C C . ASN A 1 432 ? 22.698 5.139 -31.735 1.00 89.19 432 ASN A C 1
ATOM 3044 O O . ASN A 1 432 ? 23.321 5.668 -32.663 1.00 89.19 432 ASN A O 1
ATOM 3048 N N . ALA A 1 433 ? 21.668 5.721 -31.119 1.00 83.12 433 ALA A N 1
ATOM 3049 C CA . ALA A 1 433 ? 21.127 7.018 -31.503 1.00 83.12 433 ALA A CA 1
ATOM 3050 C C . ALA A 1 433 ? 22.146 8.147 -31.284 1.00 83.12 433 ALA A C 1
ATOM 3052 O O . ALA A 1 433 ? 22.872 8.179 -30.287 1.00 83.12 433 ALA A O 1
ATOM 3053 N N . GLY A 1 434 ? 22.197 9.084 -32.234 1.00 76.38 434 GLY A N 1
ATOM 3054 C CA . GLY A 1 434 ? 22.982 10.311 -32.109 1.00 76.38 434 GLY A CA 1
ATOM 3055 C C . GLY A 1 434 ? 22.317 11.360 -31.207 1.00 76.38 434 GLY A C 1
ATOM 3056 O O . GLY A 1 434 ? 21.234 11.153 -30.671 1.00 76.38 434 GLY A O 1
ATOM 3057 N N . ALA A 1 435 ? 22.950 12.530 -31.072 1.00 78.12 435 ALA A N 1
ATOM 3058 C CA . ALA A 1 435 ? 22.491 13.604 -30.182 1.00 78.12 435 ALA A CA 1
ATOM 3059 C C . ALA A 1 435 ? 21.134 14.251 -30.573 1.00 78.12 435 ALA A C 1
ATOM 3061 O O . ALA A 1 435 ? 20.561 14.999 -29.785 1.00 78.12 435 ALA A O 1
ATOM 3062 N N . GLY A 1 436 ? 20.624 14.005 -31.786 1.00 81.62 436 GLY A N 1
ATOM 3063 C CA . GLY A 1 436 ? 19.391 14.611 -32.308 1.00 81.62 436 GLY A CA 1
ATOM 3064 C C . GLY A 1 436 ? 18.118 13.824 -31.984 1.00 81.62 436 GLY A C 1
ATOM 3065 O O . GLY A 1 436 ? 18.168 12.760 -31.379 1.00 81.62 436 GLY A O 1
ATOM 3066 N N . THR A 1 437 ? 16.960 14.342 -32.400 1.00 87.62 437 THR A N 1
ATOM 3067 C CA . THR A 1 437 ? 15.681 13.601 -32.369 1.00 87.62 437 THR A CA 1
ATOM 3068 C C . THR A 1 437 ? 15.571 12.608 -33.527 1.00 87.62 437 THR A C 1
ATOM 3070 O O . THR A 1 437 ? 16.174 12.819 -34.582 1.00 87.62 437 THR A O 1
ATOM 3073 N N . GLY A 1 438 ? 14.751 11.566 -33.391 1.00 87.31 438 GLY A N 1
ATOM 3074 C CA . GLY A 1 438 ? 14.618 10.572 -34.455 1.00 87.31 438 GLY A CA 1
ATOM 3075 C C . GLY A 1 438 ? 13.462 9.588 -34.310 1.00 87.31 438 GLY A C 1
ATOM 3076 O O . GLY A 1 438 ? 12.643 9.658 -33.395 1.00 87.31 438 GLY A O 1
ATOM 3077 N N . THR A 1 439 ? 13.360 8.696 -35.289 1.00 88.56 439 THR A N 1
ATOM 3078 C CA . THR A 1 439 ? 12.401 7.595 -35.355 1.00 88.56 439 THR A CA 1
ATOM 3079 C C . THR A 1 439 ? 13.126 6.312 -35.739 1.00 88.56 439 THR A C 1
ATOM 3081 O O . THR A 1 439 ? 13.885 6.299 -36.705 1.00 88.56 439 THR A O 1
ATOM 3084 N N . VAL A 1 440 ? 12.867 5.233 -35.011 1.00 90.06 440 VAL A N 1
ATOM 3085 C CA . VAL A 1 440 ? 13.374 3.887 -35.283 1.00 90.06 440 VAL A CA 1
ATOM 3086 C C . VAL A 1 440 ? 12.174 2.971 -35.453 1.00 90.06 440 VAL A C 1
ATOM 3088 O O . VAL A 1 440 ? 11.313 2.929 -34.582 1.00 90.06 440 VAL A O 1
ATOM 3091 N N . MET A 1 441 ? 12.109 2.250 -36.566 1.00 88.69 441 MET A N 1
ATOM 3092 C CA . MET A 1 441 ? 11.046 1.292 -36.849 1.00 88.69 441 MET A CA 1
ATOM 3093 C C . MET A 1 441 ? 11.660 -0.009 -37.356 1.00 88.69 441 MET A C 1
ATOM 3095 O O . MET A 1 441 ? 12.298 -0.031 -38.408 1.00 88.69 441 MET A O 1
ATOM 3099 N N . VAL A 1 442 ? 11.472 -1.098 -36.622 1.00 85.00 442 VAL A N 1
ATOM 3100 C CA . VAL A 1 442 ? 11.960 -2.432 -37.001 1.00 85.00 442 VAL A CA 1
ATOM 3101 C C . VAL A 1 442 ? 10.775 -3.344 -37.336 1.00 85.00 442 VAL A C 1
ATOM 3103 O O . VAL A 1 442 ? 9.716 -3.298 -36.712 1.00 85.00 442 VAL A O 1
ATOM 3106 N N . GLY A 1 443 ? 10.932 -4.159 -38.377 1.00 73.06 443 GLY A N 1
ATOM 3107 C CA . GLY A 1 443 ? 9.910 -5.101 -38.835 1.00 73.06 443 GLY A CA 1
ATOM 3108 C C . GLY A 1 443 ? 9.862 -6.403 -38.029 1.00 73.06 443 GLY A C 1
ATOM 3109 O O . GLY A 1 443 ? 8.905 -7.161 -38.181 1.00 73.06 443 GLY A O 1
ATOM 3110 N N . GLY A 1 444 ? 10.883 -6.670 -37.206 1.00 77.75 444 GLY A N 1
ATOM 3111 C CA . GLY A 1 444 ? 10.963 -7.775 -36.250 1.00 77.75 444 GLY A CA 1
ATOM 3112 C C . GLY A 1 444 ? 12.405 -8.202 -35.940 1.00 77.75 444 GLY A C 1
ATOM 3113 O O . GLY A 1 444 ? 13.349 -7.470 -36.232 1.00 77.75 444 GLY A O 1
ATOM 3114 N N . GLY A 1 445 ? 12.579 -9.410 -35.397 1.00 83.38 445 GLY A N 1
ATOM 3115 C CA . GLY A 1 445 ? 13.884 -9.913 -34.936 1.00 83.38 445 GLY A CA 1
ATOM 3116 C C . GLY A 1 445 ? 14.229 -9.398 -33.536 1.00 83.38 445 GLY A C 1
ATOM 3117 O O . GLY A 1 445 ? 13.457 -8.646 -32.969 1.00 83.38 445 GLY A O 1
ATOM 3118 N N . SER A 1 446 ? 15.363 -9.816 -32.967 1.00 89.88 446 SER A N 1
ATOM 3119 C CA . SER A 1 446 ? 15.842 -9.271 -31.685 1.00 89.88 446 SER A CA 1
ATOM 3120 C C . SER A 1 446 ? 16.715 -8.048 -31.925 1.00 89.88 446 SER A C 1
ATOM 3122 O O . SER A 1 446 ? 17.767 -8.146 -32.566 1.00 89.88 446 SER A O 1
ATOM 3124 N N . ASN A 1 447 ? 16.282 -6.904 -31.412 1.00 91.44 447 ASN A N 1
ATOM 3125 C CA . ASN A 1 447 ? 16.883 -5.603 -31.654 1.00 91.44 447 ASN A CA 1
ATOM 3126 C C . ASN A 1 447 ? 17.441 -4.995 -30.360 1.00 91.44 447 ASN A C 1
ATOM 3128 O O . ASN A 1 447 ? 16.968 -5.265 -29.261 1.00 91.44 447 ASN A O 1
ATOM 3132 N N . LEU A 1 448 ? 18.458 -4.150 -30.495 1.00 94.44 448 LEU A N 1
ATOM 3133 C CA . LEU A 1 448 ? 19.045 -3.348 -29.428 1.00 94.44 448 LEU A CA 1
ATOM 3134 C C . LEU A 1 448 ? 18.986 -1.875 -29.834 1.00 94.44 448 LEU A C 1
ATOM 3136 O O . LEU A 1 448 ? 19.607 -1.490 -30.819 1.00 94.44 448 LEU A O 1
ATOM 3140 N N . VAL A 1 449 ? 18.292 -1.031 -29.076 1.00 94.44 449 VAL A N 1
ATOM 3141 C CA . VAL A 1 449 ? 18.249 0.419 -29.322 1.00 94.44 449 VAL A CA 1
ATOM 3142 C C . VAL A 1 449 ? 18.796 1.169 -28.113 1.00 94.44 449 VAL A C 1
ATOM 3144 O O . VAL A 1 449 ? 18.222 1.113 -27.029 1.00 94.44 449 VAL A O 1
ATOM 3147 N N . SER A 1 450 ? 19.887 1.907 -28.301 1.00 93.50 450 SER A N 1
ATOM 3148 C CA . SER A 1 450 ? 20.509 2.734 -27.264 1.00 93.50 450 SER A CA 1
ATOM 3149 C C . SER A 1 450 ? 20.337 4.214 -27.592 1.00 93.50 450 SER A C 1
ATOM 3151 O O . SER A 1 450 ? 20.766 4.679 -28.648 1.00 93.50 450 SER A O 1
ATOM 3153 N N . VAL A 1 451 ? 19.754 4.967 -26.667 1.00 90.69 451 VAL A N 1
ATOM 3154 C CA . VAL A 1 451 ? 19.635 6.428 -26.690 1.00 90.69 451 VAL A CA 1
ATOM 3155 C C . VAL A 1 451 ? 20.403 6.954 -25.484 1.00 90.69 451 VAL A C 1
ATOM 3157 O O . VAL A 1 451 ? 19.979 6.780 -24.344 1.00 90.69 451 VAL A O 1
ATOM 3160 N N . PHE A 1 452 ? 21.574 7.539 -25.718 1.00 86.44 452 PHE A N 1
ATOM 3161 C CA . PHE A 1 452 ? 22.465 7.981 -24.643 1.00 86.44 452 PHE A CA 1
ATOM 3162 C C . PHE A 1 452 ? 21.989 9.282 -23.980 1.00 86.44 452 PHE A C 1
ATOM 3164 O O . PHE A 1 452 ? 21.161 10.015 -24.522 1.00 86.44 452 PHE A O 1
ATOM 3171 N N . GLU A 1 453 ? 22.547 9.600 -22.810 1.00 79.12 453 GLU A N 1
ATOM 3172 C CA . GLU A 1 453 ? 22.333 10.906 -22.181 1.00 79.12 453 GLU A CA 1
ATOM 3173 C C . GLU A 1 453 ? 22.746 12.048 -23.127 1.00 79.12 453 GLU A C 1
ATOM 3175 O O . GLU A 1 453 ? 23.753 11.971 -23.832 1.00 79.12 453 GLU A O 1
ATOM 3180 N N . GLY A 1 454 ? 21.937 13.110 -23.166 1.00 77.25 454 GLY A N 1
ATOM 3181 C CA . GLY A 1 454 ? 22.126 14.236 -24.084 1.00 77.25 454 GLY A CA 1
ATOM 3182 C C . GLY A 1 454 ? 21.568 14.024 -25.497 1.00 77.25 454 GLY A C 1
ATOM 3183 O O . GLY A 1 454 ? 21.561 14.977 -26.276 1.00 77.25 454 GLY A O 1
ATOM 3184 N N . ALA A 1 455 ? 21.065 12.831 -25.831 1.00 82.06 455 ALA A N 1
ATOM 3185 C CA . ALA A 1 455 ? 20.306 12.626 -27.060 1.00 82.06 455 ALA A CA 1
ATOM 3186 C C . ALA A 1 455 ? 18.912 13.269 -26.992 1.00 82.06 455 ALA A C 1
ATOM 3188 O O . ALA A 1 455 ? 18.293 13.389 -25.930 1.00 82.06 455 ALA A O 1
ATOM 3189 N N . GLY A 1 456 ? 18.415 13.688 -28.156 1.00 85.88 456 GLY A N 1
ATOM 3190 C CA . GLY A 1 456 ? 17.053 14.171 -28.318 1.00 85.88 456 GLY A CA 1
ATOM 3191 C C . GLY A 1 456 ? 16.016 13.055 -28.172 1.00 85.88 456 GLY A C 1
ATOM 3192 O O . GLY A 1 456 ? 16.325 11.867 -28.179 1.00 85.88 456 GLY A O 1
ATOM 3193 N N . SER A 1 457 ? 14.752 13.463 -28.091 1.00 90.69 457 SER A N 1
ATOM 3194 C CA . SER A 1 457 ? 13.596 12.561 -27.996 1.00 90.69 457 SER A CA 1
ATOM 3195 C C . SER A 1 457 ? 13.489 11.626 -29.209 1.00 90.69 457 SER A C 1
ATOM 3197 O O . SER A 1 457 ? 13.545 12.098 -30.351 1.00 90.69 457 SER A O 1
ATOM 3199 N N . GLN A 1 458 ? 13.291 10.328 -28.966 1.00 91.06 458 GLN A N 1
ATOM 3200 C CA . GLN A 1 458 ? 13.121 9.301 -29.998 1.00 91.06 458 GLN A CA 1
ATOM 3201 C C . GLN A 1 458 ? 11.703 8.728 -30.020 1.00 91.06 458 GLN A C 1
ATOM 3203 O O . GLN A 1 458 ? 11.050 8.597 -28.986 1.00 91.06 458 GLN A O 1
ATOM 3208 N N . ASN A 1 459 ? 11.255 8.328 -31.208 1.00 92.56 459 ASN A N 1
ATOM 3209 C CA . ASN A 1 459 ? 10.084 7.478 -31.394 1.00 92.56 459 ASN A CA 1
ATOM 3210 C C . ASN A 1 459 ? 10.547 6.089 -31.856 1.00 92.56 459 ASN A C 1
ATOM 3212 O O . ASN A 1 459 ? 11.128 5.968 -32.930 1.00 92.56 459 ASN A O 1
ATOM 3216 N N . ILE A 1 460 ? 10.352 5.058 -31.047 1.00 93.25 460 ILE A N 1
ATOM 3217 C CA . ILE A 1 460 ? 10.921 3.722 -31.249 1.00 93.25 460 ILE A CA 1
ATOM 3218 C C . ILE A 1 460 ? 9.772 2.724 -31.380 1.00 93.25 460 ILE A C 1
ATOM 3220 O O . ILE A 1 460 ? 8.924 2.643 -30.499 1.00 93.25 460 ILE A O 1
ATOM 3224 N N . ASP A 1 461 ? 9.750 1.948 -32.457 1.00 91.50 461 ASP A N 1
ATOM 3225 C CA . ASP A 1 461 ? 8.782 0.878 -32.700 1.00 91.50 461 ASP A CA 1
ATOM 3226 C C . ASP A 1 461 ? 9.530 -0.423 -32.998 1.00 91.50 461 ASP A C 1
ATOM 3228 O O . ASP A 1 461 ? 10.229 -0.519 -34.012 1.00 91.50 461 ASP A O 1
ATOM 3232 N N . LEU A 1 462 ? 9.420 -1.384 -32.077 1.00 88.94 462 LEU A N 1
ATOM 3233 C CA . LEU A 1 462 ? 10.225 -2.607 -32.053 1.00 88.94 462 LEU A CA 1
ATOM 3234 C C . LEU A 1 462 ? 9.579 -3.808 -32.769 1.00 88.94 462 LEU A C 1
ATOM 3236 O O . LEU A 1 462 ? 10.240 -4.800 -33.071 1.00 88.94 462 LEU A O 1
ATOM 3240 N N . GLY A 1 463 ? 8.302 -3.709 -33.141 1.00 85.12 463 GLY A N 1
ATOM 3241 C CA . GLY A 1 463 ? 7.641 -4.770 -33.897 1.00 85.12 463 GLY A CA 1
ATOM 3242 C C . GLY A 1 463 ? 7.509 -6.081 -33.109 1.00 85.12 463 GLY A C 1
ATOM 3243 O O . GLY A 1 463 ? 6.739 -6.159 -32.156 1.00 85.12 463 GLY A O 1
ATOM 3244 N N . ALA A 1 464 ? 8.142 -7.157 -33.571 1.00 85.50 464 ALA A N 1
ATOM 3245 C CA . ALA A 1 464 ? 8.056 -8.470 -32.934 1.00 85.50 464 ALA A CA 1
ATOM 3246 C C . ALA A 1 464 ? 9.443 -9.071 -32.723 1.00 85.50 464 ALA A C 1
ATOM 3248 O O . ALA A 1 464 ? 10.214 -9.181 -33.674 1.00 85.50 464 ALA A O 1
ATOM 3249 N N . GLY A 1 465 ? 9.689 -9.588 -31.527 1.00 88.31 465 GLY A N 1
ATOM 3250 C CA . GLY A 1 465 ? 10.958 -10.198 -31.157 1.00 88.31 465 GLY A CA 1
ATOM 3251 C C . GLY A 1 465 ? 11.238 -9.947 -29.686 1.00 88.31 465 GLY A C 1
ATOM 3252 O O . GLY A 1 465 ? 10.446 -9.313 -29.005 1.00 88.31 465 GLY A O 1
ATOM 3253 N N . ASP A 1 466 ? 12.335 -10.496 -29.180 1.00 92.69 466 ASP A N 1
ATOM 3254 C CA . ASP A 1 466 ? 12.797 -10.145 -27.839 1.00 92.69 466 ASP A CA 1
ATOM 3255 C C . ASP A 1 466 ? 13.811 -9.007 -27.996 1.00 92.69 466 ASP A C 1
ATOM 3257 O O . ASP A 1 466 ? 14.937 -9.247 -28.449 1.00 92.69 466 ASP A O 1
ATOM 3261 N N . ASP A 1 467 ? 13.388 -7.782 -27.686 1.00 94.94 467 ASP A N 1
ATOM 3262 C CA . ASP A 1 467 ? 14.142 -6.553 -27.922 1.00 94.94 467 ASP A CA 1
ATOM 3263 C C . ASP A 1 467 ? 14.662 -5.915 -26.627 1.00 94.94 467 ASP A C 1
ATOM 3265 O O . ASP A 1 467 ? 14.076 -6.039 -25.550 1.00 94.94 467 ASP A O 1
ATOM 3269 N N . THR A 1 468 ? 15.753 -5.163 -26.740 1.00 96.75 468 THR A N 1
ATOM 3270 C CA . THR A 1 468 ? 16.348 -4.397 -25.643 1.00 96.75 468 THR A CA 1
ATOM 3271 C C . THR A 1 468 ? 16.407 -2.917 -26.005 1.00 96.75 468 THR A C 1
ATOM 3273 O O . THR A 1 468 ? 16.954 -2.542 -27.042 1.00 96.75 468 THR A O 1
ATOM 3276 N N . VAL A 1 469 ? 15.909 -2.047 -25.128 1.00 97.19 469 VAL A N 1
ATOM 3277 C CA . VAL A 1 469 ? 16.011 -0.589 -25.273 1.00 97.19 469 VAL A CA 1
ATOM 3278 C C . VAL A 1 469 ? 16.643 0.024 -24.034 1.00 97.19 469 VAL A C 1
ATOM 3280 O O . VAL A 1 469 ? 16.185 -0.209 -22.921 1.00 97.19 469 VAL A O 1
ATOM 3283 N N . ALA A 1 470 ? 17.657 0.861 -24.229 1.00 96.50 470 ALA A N 1
ATOM 3284 C CA . ALA A 1 470 ? 18.213 1.732 -23.200 1.00 96.50 470 ALA A CA 1
ATOM 3285 C C . ALA A 1 470 ? 18.008 3.190 -23.623 1.00 96.50 470 ALA A C 1
ATOM 3287 O O . ALA A 1 470 ? 18.809 3.742 -24.373 1.00 96.50 470 ALA A O 1
ATOM 3288 N N . ALA A 1 471 ? 16.918 3.805 -23.171 1.00 94.31 471 ALA A N 1
ATOM 3289 C CA . ALA A 1 471 ? 16.523 5.166 -23.510 1.00 94.31 471 ALA A CA 1
ATOM 3290 C C . ALA A 1 471 ? 16.862 6.155 -22.380 1.00 94.31 471 ALA A C 1
ATOM 3292 O O . ALA A 1 471 ? 15.998 6.532 -21.594 1.00 94.31 471 ALA A O 1
ATOM 3293 N N . LEU A 1 472 ? 18.136 6.546 -22.268 1.00 90.75 472 LEU A N 1
ATOM 3294 C CA . LEU A 1 472 ? 18.691 7.245 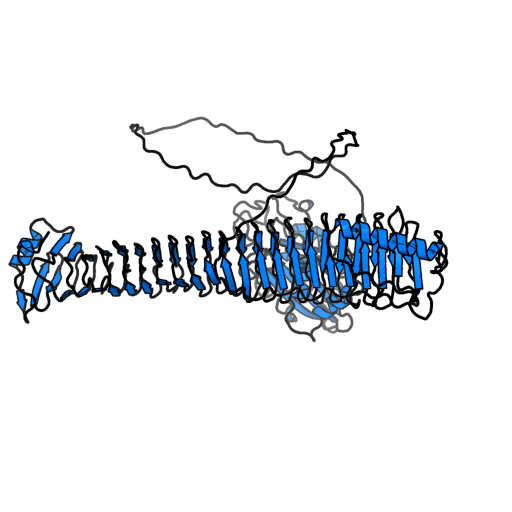-21.100 1.00 90.75 472 LEU A CA 1
ATOM 3295 C C . LEU A 1 472 ? 18.464 8.772 -21.093 1.00 90.75 472 LEU A C 1
ATOM 3297 O O . LEU A 1 472 ? 18.515 9.406 -20.034 1.00 90.75 472 LEU A O 1
ATOM 3301 N N . GLY A 1 473 ? 18.207 9.374 -22.256 1.00 87.00 473 GLY A N 1
ATOM 3302 C CA . GLY A 1 473 ? 17.947 10.807 -22.414 1.00 87.00 473 GLY A CA 1
ATOM 3303 C C . GLY A 1 473 ? 16.726 11.100 -23.284 1.00 87.00 473 GLY A C 1
ATOM 3304 O O . GLY A 1 473 ? 16.288 10.252 -24.059 1.00 87.00 473 GLY A O 1
ATOM 3305 N N . GLY A 1 474 ? 16.201 12.321 -23.177 1.00 89.94 474 GLY A N 1
ATOM 3306 C CA . GLY A 1 474 ? 15.071 12.791 -23.982 1.00 89.94 474 GLY A CA 1
ATOM 3307 C C . GLY A 1 474 ? 13.703 12.270 -23.520 1.00 89.94 474 GLY A C 1
ATOM 3308 O O . GLY A 1 474 ? 13.588 11.489 -22.586 1.00 89.94 474 GLY A O 1
ATOM 3309 N N . ASN A 1 475 ? 12.641 12.735 -24.184 1.00 94.00 475 ASN A N 1
ATOM 3310 C CA . ASN A 1 475 ? 11.262 12.322 -23.919 1.00 94.00 475 ASN A CA 1
ATOM 3311 C C . ASN A 1 475 ? 10.849 11.291 -24.971 1.00 94.00 475 ASN A C 1
ATOM 3313 O O . ASN A 1 475 ? 10.403 11.655 -26.061 1.00 94.00 475 ASN A O 1
ATOM 3317 N N . ASN A 1 476 ? 11.057 10.010 -24.692 1.00 94.88 476 ASN A N 1
ATOM 3318 C CA . ASN A 1 476 ? 10.930 8.972 -25.709 1.00 94.88 476 ASN A CA 1
ATOM 3319 C C . ASN A 1 476 ? 9.516 8.392 -25.765 1.00 94.88 476 ASN A C 1
ATOM 3321 O O . ASN A 1 476 ? 8.830 8.292 -24.750 1.00 94.88 476 ASN A O 1
ATOM 3325 N N . VAL A 1 477 ? 9.098 7.972 -26.955 1.00 95.94 477 VAL A N 1
ATOM 3326 C CA . VAL A 1 477 ? 7.885 7.179 -27.179 1.00 95.94 477 VAL A CA 1
ATOM 3327 C C . VAL A 1 477 ? 8.325 5.820 -27.698 1.00 95.94 477 VAL A C 1
ATOM 3329 O O . VAL A 1 477 ? 9.014 5.750 -28.709 1.00 95.94 477 VAL A O 1
ATOM 3332 N N . ILE A 1 478 ? 7.966 4.749 -26.998 1.00 96.06 478 ILE A N 1
ATOM 3333 C CA . ILE A 1 478 ? 8.432 3.392 -27.288 1.00 96.06 478 ILE A CA 1
ATOM 3334 C C . ILE A 1 478 ? 7.224 2.473 -27.436 1.00 96.06 478 ILE A C 1
ATOM 3336 O O . ILE A 1 478 ? 6.454 2.291 -26.497 1.00 96.06 478 ILE A O 1
ATOM 3340 N N . ALA A 1 479 ? 7.064 1.859 -28.600 1.00 94.69 479 ALA A N 1
ATOM 3341 C CA . ALA A 1 479 ? 6.212 0.700 -28.797 1.00 94.69 479 ALA A CA 1
ATOM 3342 C C . ALA A 1 479 ? 7.093 -0.554 -28.731 1.00 94.69 479 ALA A C 1
ATOM 3344 O O . ALA A 1 479 ? 7.835 -0.845 -29.666 1.00 94.69 479 ALA A O 1
ATOM 3345 N N . ALA A 1 480 ? 7.016 -1.275 -27.610 1.00 92.06 480 ALA A N 1
ATOM 3346 C CA . ALA A 1 480 ? 7.809 -2.481 -27.364 1.00 92.06 480 ALA A CA 1
ATOM 3347 C C . ALA A 1 480 ? 7.390 -3.643 -28.273 1.00 92.06 480 ALA A C 1
ATOM 3349 O O . ALA A 1 480 ? 8.196 -4.494 -28.609 1.00 92.06 480 ALA A O 1
ATOM 3350 N N . GLY A 1 481 ? 6.118 -3.661 -28.681 1.00 87.69 481 GLY A N 1
ATOM 3351 C CA . GLY A 1 481 ? 5.604 -4.696 -29.563 1.00 87.69 481 GLY A CA 1
ATOM 3352 C C . GLY A 1 481 ? 5.392 -6.042 -28.864 1.00 87.69 481 GLY A C 1
ATOM 3353 O O . GLY A 1 481 ? 5.022 -6.095 -27.685 1.00 87.69 481 GLY A O 1
ATOM 3354 N N . LEU A 1 482 ? 5.489 -7.127 -29.633 1.00 87.31 482 LEU A N 1
ATOM 3355 C CA . LEU A 1 482 ? 5.353 -8.504 -29.139 1.00 87.31 482 LEU A CA 1
ATOM 3356 C C . LEU A 1 482 ? 6.694 -9.022 -28.608 1.00 87.31 482 LEU A C 1
ATOM 3358 O O . LEU A 1 482 ? 7.723 -8.439 -28.902 1.00 87.31 482 LEU A O 1
ATOM 3362 N N . GLY A 1 483 ? 6.673 -10.157 -27.904 1.00 89.69 483 GLY A N 1
ATOM 3363 C CA . GLY A 1 483 ? 7.874 -10.797 -27.354 1.00 89.69 483 GLY A CA 1
ATOM 3364 C C . GLY A 1 483 ? 8.118 -10.457 -25.885 1.00 89.69 483 GLY A C 1
ATOM 3365 O O . GLY A 1 483 ? 7.182 -10.087 -25.168 1.00 89.69 483 GLY A O 1
ATOM 3366 N N . LYS A 1 484 ? 9.343 -10.698 -25.417 1.00 93.88 484 LYS A N 1
ATOM 3367 C CA . LYS A 1 484 ? 9.821 -10.391 -24.065 1.00 93.88 484 LYS A CA 1
ATOM 3368 C C . LYS A 1 484 ? 10.889 -9.313 -24.142 1.00 93.88 484 LYS A C 1
ATOM 3370 O O . LYS A 1 484 ? 12.076 -9.608 -24.277 1.00 93.88 484 LYS A O 1
ATOM 3375 N N . ASN A 1 485 ? 10.456 -8.071 -24.022 1.00 94.81 485 ASN A N 1
ATOM 3376 C CA . ASN A 1 485 ? 11.322 -6.918 -24.193 1.00 94.81 485 ASN A CA 1
ATOM 3377 C C . ASN A 1 485 ? 11.916 -6.456 -22.861 1.00 94.81 485 ASN A C 1
ATOM 3379 O O . ASN A 1 485 ? 11.289 -6.581 -21.808 1.00 94.81 485 ASN A O 1
ATOM 3383 N N . GLN A 1 486 ? 13.122 -5.896 -22.904 1.00 97.81 486 GLN A N 1
ATOM 3384 C CA . GLN A 1 486 ? 13.781 -5.248 -21.771 1.00 97.81 486 GLN A CA 1
ATOM 3385 C C . GLN A 1 486 ? 13.958 -3.764 -22.073 1.00 97.81 486 GLN A C 1
ATOM 3387 O O . GLN A 1 486 ? 14.695 -3.393 -22.982 1.00 97.81 486 GLN A O 1
ATOM 3392 N N . ILE A 1 487 ? 13.291 -2.901 -21.316 1.00 98.19 487 ILE A N 1
ATOM 3393 C CA . ILE A 1 487 ? 13.297 -1.456 -21.547 1.00 98.19 487 ILE A CA 1
ATOM 3394 C C . ILE A 1 487 ? 13.811 -0.761 -20.295 1.00 98.19 487 ILE A C 1
ATOM 3396 O O . ILE A 1 487 ? 13.201 -0.860 -19.237 1.00 98.19 487 ILE A O 1
ATOM 3400 N N . LEU A 1 488 ? 14.909 -0.025 -20.429 1.00 97.81 488 LEU A N 1
ATOM 3401 C CA . LEU A 1 488 ? 15.439 0.881 -19.419 1.00 97.81 488 LEU A CA 1
ATOM 3402 C C . LEU A 1 488 ? 15.225 2.321 -19.883 1.00 97.81 488 LEU A C 1
ATOM 3404 O O . LEU A 1 488 ? 15.726 2.720 -20.932 1.00 97.81 488 LEU A O 1
ATOM 3408 N N . LEU A 1 489 ? 14.505 3.102 -19.091 1.00 95.62 489 LEU A N 1
ATOM 3409 C CA . LEU A 1 489 ? 14.305 4.532 -19.286 1.00 95.62 489 LEU A CA 1
ATOM 3410 C C . LEU A 1 489 ? 15.253 5.295 -18.357 1.00 95.62 489 LEU A C 1
ATOM 3412 O O . LEU A 1 489 ? 15.499 4.877 -17.229 1.00 95.62 489 LEU A O 1
ATOM 3416 N N . GLY A 1 490 ? 15.785 6.416 -18.827 1.00 89.38 490 GLY A N 1
ATOM 3417 C CA . GLY A 1 490 ? 16.558 7.350 -18.017 1.00 89.38 490 GLY A CA 1
ATOM 3418 C C . GLY A 1 490 ? 15.755 8.602 -17.715 1.00 89.38 490 GLY A C 1
ATOM 3419 O O . GLY A 1 490 ? 14.635 8.523 -17.219 1.00 89.38 490 GLY A O 1
ATOM 3420 N N . SER A 1 491 ? 16.361 9.755 -17.983 1.00 89.81 491 SER A N 1
ATOM 3421 C CA . SER A 1 491 ? 15.731 11.052 -17.739 1.00 89.81 491 SER A CA 1
ATOM 3422 C C . SER A 1 491 ? 14.554 11.330 -18.688 1.00 89.81 491 SER A C 1
ATOM 3424 O O . SER A 1 491 ? 14.462 10.750 -19.770 1.00 89.81 491 SER A O 1
ATOM 3426 N N . GLY A 1 492 ? 13.686 12.272 -18.313 1.00 90.81 492 GLY A N 1
ATOM 3427 C CA . GLY A 1 492 ? 12.659 12.832 -19.196 1.00 90.81 492 GLY A CA 1
ATOM 3428 C C . GLY A 1 492 ? 11.269 12.214 -19.036 1.00 90.81 492 GLY A C 1
ATOM 3429 O O . GLY A 1 492 ? 11.044 11.304 -18.244 1.00 90.81 492 GLY A O 1
ATOM 3430 N N . ALA A 1 493 ? 10.314 12.767 -19.782 1.00 94.88 493 ALA A N 1
ATOM 3431 C CA . ALA A 1 493 ? 8.934 12.306 -19.824 1.00 94.88 493 ALA A CA 1
ATOM 3432 C C . ALA A 1 493 ? 8.780 11.214 -20.892 1.00 94.88 493 ALA A C 1
ATOM 3434 O O . ALA A 1 493 ? 8.657 11.516 -22.081 1.00 94.88 493 ALA A O 1
ATOM 3435 N N . ASN A 1 494 ? 8.808 9.951 -20.478 1.00 96.25 494 ASN A N 1
ATOM 3436 C CA . ASN A 1 494 ? 8.853 8.806 -21.385 1.00 96.25 494 ASN A CA 1
ATOM 3437 C C . ASN A 1 494 ? 7.490 8.102 -21.473 1.00 96.25 494 ASN A C 1
ATOM 3439 O O . ASN A 1 494 ? 6.766 7.996 -20.484 1.00 96.25 494 ASN A O 1
ATOM 3443 N N . GLN A 1 495 ? 7.138 7.599 -22.653 1.00 97.38 495 GLN A N 1
ATOM 3444 C CA . GLN A 1 495 ? 5.920 6.830 -22.900 1.00 97.38 495 GLN A CA 1
ATOM 3445 C C . GLN A 1 495 ? 6.274 5.455 -23.457 1.00 97.38 495 GLN A C 1
ATOM 3447 O O . GLN A 1 495 ? 6.992 5.358 -24.449 1.00 97.38 495 GLN A O 1
ATOM 3452 N N . VAL A 1 496 ? 5.740 4.396 -22.854 1.00 97.62 496 VAL A N 1
ATOM 3453 C CA . VAL A 1 496 ? 5.936 3.015 -23.302 1.00 97.62 496 VAL A CA 1
ATOM 3454 C C . VAL A 1 496 ? 4.583 2.357 -23.531 1.00 97.62 496 VAL A C 1
ATOM 3456 O O . VAL A 1 496 ? 3.731 2.349 -22.647 1.00 97.62 496 VAL A O 1
ATOM 3459 N N . ASN A 1 497 ? 4.389 1.785 -24.714 1.00 95.00 497 ASN A N 1
ATOM 3460 C CA . ASN A 1 497 ? 3.296 0.878 -25.023 1.00 95.00 497 ASN A CA 1
ATOM 3461 C C . ASN A 1 497 ? 3.859 -0.541 -25.143 1.00 95.00 497 ASN A C 1
ATOM 3463 O O . ASN A 1 497 ? 4.638 -0.838 -26.050 1.00 95.00 497 ASN A O 1
ATOM 3467 N N . SER A 1 498 ? 3.468 -1.395 -24.209 1.00 92.12 498 SER A N 1
ATOM 3468 C CA . SER A 1 498 ? 3.910 -2.774 -24.086 1.00 92.12 498 SER A CA 1
ATOM 3469 C C . SER A 1 498 ? 2.747 -3.710 -24.361 1.00 92.12 498 SER A C 1
ATOM 3471 O O . SER A 1 498 ? 1.714 -3.673 -23.690 1.00 92.12 498 SER A O 1
ATOM 3473 N N . THR A 1 499 ? 2.912 -4.571 -25.362 1.00 89.69 499 THR A N 1
ATOM 3474 C CA . THR A 1 499 ? 1.953 -5.644 -25.642 1.00 89.69 499 THR A CA 1
ATOM 3475 C C . THR A 1 499 ? 2.500 -7.022 -25.292 1.00 89.69 499 THR A C 1
ATOM 3477 O O . THR A 1 499 ? 1.739 -7.979 -25.373 1.00 89.69 499 THR A O 1
ATOM 3480 N N . GLY A 1 500 ? 3.772 -7.135 -24.899 1.00 88.31 500 GLY A N 1
ATOM 3481 C CA . GLY A 1 500 ? 4.461 -8.377 -24.554 1.00 88.31 500 GLY A CA 1
ATOM 3482 C C . GLY A 1 500 ? 4.536 -8.669 -23.051 1.00 88.31 500 GLY A C 1
ATOM 3483 O O . GLY A 1 500 ? 3.914 -8.000 -22.224 1.00 88.31 500 GLY A O 1
ATOM 3484 N N . ASN A 1 501 ? 5.300 -9.707 -22.700 1.00 91.25 501 ASN A N 1
ATOM 3485 C CA . ASN A 1 501 ? 5.680 -10.009 -21.313 1.00 91.25 501 ASN A CA 1
ATOM 3486 C C . ASN A 1 501 ? 7.008 -9.305 -21.023 1.00 91.25 501 ASN A C 1
ATOM 3488 O O . ASN A 1 501 ? 8.065 -9.939 -21.007 1.00 91.25 501 ASN A O 1
ATOM 3492 N N . ASP A 1 502 ? 6.934 -7.988 -20.872 1.00 95.62 502 ASP A N 1
ATOM 3493 C CA . ASP A 1 502 ? 8.108 -7.121 -20.894 1.00 95.62 502 ASP A CA 1
ATOM 3494 C C . ASP A 1 502 ? 8.596 -6.778 -19.480 1.00 95.62 502 ASP A C 1
ATOM 3496 O O . ASP A 1 502 ? 7.815 -6.720 -18.528 1.00 95.62 502 ASP A O 1
ATOM 3500 N N . LEU A 1 503 ? 9.896 -6.518 -19.352 1.00 97.06 503 LEU A N 1
ATOM 3501 C CA . LEU A 1 503 ? 10.506 -5.879 -18.192 1.00 97.06 503 LEU A CA 1
ATOM 3502 C C . LEU A 1 503 ? 10.760 -4.409 -18.529 1.00 97.06 503 LEU A C 1
ATOM 3504 O O . LEU A 1 503 ? 11.551 -4.101 -19.418 1.00 97.06 503 LEU A O 1
ATOM 3508 N N . ILE A 1 504 ? 10.113 -3.505 -17.802 1.00 98.19 504 ILE A N 1
ATOM 3509 C CA . ILE A 1 504 ? 10.226 -2.060 -18.006 1.00 98.19 504 ILE A CA 1
ATOM 3510 C C . ILE A 1 504 ? 10.745 -1.438 -16.715 1.00 98.19 504 ILE A C 1
ATOM 3512 O O . ILE A 1 504 ? 10.084 -1.503 -15.683 1.00 98.19 504 ILE A O 1
ATOM 3516 N N . ALA A 1 505 ? 11.921 -0.829 -16.773 1.00 97.62 505 ALA A N 1
ATOM 3517 C CA . ALA A 1 505 ? 12.529 -0.089 -15.681 1.00 97.62 505 ALA A CA 1
ATOM 3518 C C . ALA A 1 505 ? 12.562 1.403 -16.025 1.00 97.62 505 ALA A C 1
ATOM 3520 O O . ALA A 1 505 ? 13.203 1.824 -16.984 1.00 97.62 505 ALA A O 1
ATOM 3521 N N . GLY A 1 506 ? 11.842 2.193 -15.243 1.00 92.44 506 GLY A N 1
ATOM 3522 C CA . GLY A 1 506 ? 11.810 3.644 -15.286 1.00 92.44 506 GLY A CA 1
ATOM 3523 C C . GLY A 1 506 ? 13.088 4.260 -14.726 1.00 92.44 506 GLY A C 1
ATOM 3524 O O . GLY A 1 506 ? 13.858 3.609 -14.017 1.00 92.44 506 GLY A O 1
ATOM 3525 N N . GLY A 1 507 ? 13.288 5.537 -15.038 1.00 87.94 507 GLY A N 1
ATOM 3526 C CA . GLY A 1 507 ? 14.449 6.310 -14.617 1.00 87.94 507 GLY A CA 1
ATOM 3527 C C . GLY A 1 507 ? 14.054 7.524 -13.788 1.00 87.94 507 GLY A C 1
ATOM 3528 O O . GLY A 1 507 ? 13.308 7.420 -12.811 1.00 87.94 507 GLY A O 1
ATOM 3529 N N . SER A 1 508 ? 14.590 8.684 -14.156 1.00 90.00 508 SER A N 1
ATOM 3530 C CA . SER A 1 508 ? 14.250 9.961 -13.535 1.00 90.00 508 SER A CA 1
ATOM 3531 C C . SER A 1 508 ? 13.263 10.750 -14.390 1.00 90.00 508 SER A C 1
ATOM 3533 O O . SER A 1 508 ? 13.454 10.948 -15.583 1.00 90.00 508 SER A O 1
ATOM 3535 N N . GLY A 1 509 ? 12.205 11.263 -13.776 1.00 91.12 509 GLY A N 1
ATOM 3536 C CA . GLY A 1 509 ? 11.140 11.959 -14.490 1.00 91.12 509 GLY A CA 1
ATOM 3537 C C . GLY A 1 509 ? 9.946 11.060 -14.803 1.00 91.12 509 GLY A C 1
ATOM 3538 O O . GLY A 1 509 ? 9.959 9.853 -14.599 1.00 91.12 509 GLY A O 1
ATOM 3539 N N . ALA A 1 510 ? 8.869 11.695 -15.257 1.00 95.00 510 ALA A N 1
ATOM 3540 C CA . ALA A 1 510 ? 7.577 11.042 -15.410 1.00 95.00 510 ALA A CA 1
ATOM 3541 C C . ALA A 1 510 ? 7.604 9.925 -16.467 1.00 95.00 510 ALA A C 1
ATOM 3543 O O . ALA A 1 510 ? 7.962 10.161 -17.622 1.00 95.00 510 ALA A O 1
ATOM 3544 N N . ALA A 1 511 ? 7.124 8.733 -16.120 1.00 96.06 511 ALA A N 1
ATOM 3545 C CA . ALA A 1 511 ? 6.893 7.659 -17.080 1.00 96.06 511 ALA A CA 1
ATOM 3546 C C . ALA A 1 511 ? 5.392 7.416 -17.271 1.00 96.06 511 ALA A C 1
ATOM 3548 O O . ALA A 1 511 ? 4.628 7.398 -16.313 1.00 96.06 511 ALA A O 1
ATOM 3549 N N . THR A 1 512 ? 4.946 7.197 -18.507 1.00 97.56 512 THR A N 1
ATOM 3550 C CA . THR A 1 512 ? 3.619 6.639 -18.798 1.00 97.56 512 THR A CA 1
ATOM 3551 C C . THR A 1 512 ? 3.781 5.278 -19.450 1.00 97.56 512 THR A C 1
ATOM 3553 O O . THR A 1 512 ? 4.253 5.185 -20.579 1.00 97.56 512 THR A O 1
ATOM 3556 N N . VAL A 1 513 ? 3.362 4.220 -18.764 1.00 98.12 513 VAL A N 1
ATOM 3557 C CA . VAL A 1 513 ? 3.414 2.847 -19.275 1.00 98.12 513 VAL A CA 1
ATOM 3558 C C . VAL A 1 513 ? 1.995 2.352 -19.514 1.00 98.12 513 VAL A C 1
ATOM 3560 O O . VAL A 1 513 ? 1.186 2.285 -18.593 1.00 98.12 513 VAL A O 1
ATOM 3563 N N . THR A 1 514 ? 1.692 2.005 -20.760 1.00 96.94 514 THR A N 1
ATOM 3564 C CA . THR A 1 514 ? 0.460 1.311 -21.145 1.00 96.94 514 THR A CA 1
ATOM 3565 C C . THR A 1 514 ? 0.798 -0.137 -21.448 1.00 96.94 514 THR A C 1
ATOM 3567 O O . THR A 1 514 ? 1.620 -0.406 -22.320 1.00 96.94 514 THR A O 1
ATOM 3570 N N . ALA A 1 515 ? 0.168 -1.059 -20.733 1.00 93.75 515 ALA A N 1
ATOM 3571 C CA . ALA A 1 515 ? 0.346 -2.491 -20.877 1.00 93.75 515 ALA A CA 1
ATOM 3572 C C . ALA A 1 515 ? -0.916 -3.147 -21.449 1.00 93.75 515 ALA A C 1
ATOM 3574 O O . ALA A 1 515 ? -2.039 -2.814 -21.067 1.00 93.75 515 ALA A O 1
ATOM 3575 N N . GLY A 1 516 ? -0.723 -4.105 -22.354 1.00 89.44 516 GLY A N 1
ATOM 3576 C CA . GLY A 1 516 ? -1.785 -4.928 -22.925 1.00 89.44 516 GLY A CA 1
ATOM 3577 C C . GLY A 1 516 ? -2.317 -5.998 -21.963 1.00 89.44 516 GLY A C 1
ATOM 3578 O O . GLY A 1 516 ? -2.357 -5.832 -20.747 1.00 89.44 516 GLY A O 1
ATOM 3579 N N . THR A 1 517 ? -2.753 -7.128 -22.521 1.00 90.44 517 THR A N 1
ATOM 3580 C CA . THR A 1 517 ? -3.335 -8.257 -21.768 1.00 90.44 517 THR A CA 1
ATOM 3581 C C . THR A 1 517 ? -2.305 -9.271 -21.267 1.00 90.44 517 THR A C 1
ATOM 3583 O O . THR A 1 517 ? -2.677 -10.287 -20.685 1.00 90.44 517 THR A O 1
ATOM 3586 N N . ASN A 1 518 ? -1.026 -9.037 -21.545 1.00 92.38 518 ASN A N 1
ATOM 3587 C CA . ASN A 1 518 ? 0.075 -9.885 -21.102 1.00 92.38 518 ASN A CA 1
ATOM 3588 C C . ASN A 1 518 ? 0.543 -9.488 -19.695 1.00 92.38 518 ASN A C 1
ATOM 3590 O O . ASN A 1 518 ? -0.081 -8.646 -19.047 1.00 92.38 518 ASN A O 1
ATOM 3594 N N . ALA A 1 519 ? 1.597 -10.140 -19.205 1.00 92.56 519 ALA A N 1
ATOM 3595 C CA . ALA A 1 519 ? 2.073 -10.013 -17.837 1.00 92.56 519 ALA A CA 1
ATOM 3596 C C . ALA A 1 519 ? 3.429 -9.300 -17.736 1.00 92.56 519 ALA A C 1
ATOM 3598 O O . ALA A 1 519 ? 4.454 -9.963 -17.545 1.00 92.56 519 ALA A O 1
ATOM 3599 N N . PRO A 1 520 ? 3.463 -7.962 -17.869 1.00 95.31 520 PRO A N 1
ATOM 3600 C CA . PRO A 1 520 ? 4.698 -7.211 -17.729 1.00 95.31 520 PRO A CA 1
ATOM 3601 C C . PRO A 1 520 ? 5.098 -7.033 -16.260 1.00 95.31 520 PRO A C 1
ATOM 3603 O O . PRO A 1 520 ? 4.263 -7.041 -15.346 1.00 95.31 520 PRO A O 1
ATOM 3606 N N . VAL A 1 521 ? 6.391 -6.790 -16.064 1.00 97.25 521 VAL A N 1
ATOM 3607 C CA . VAL A 1 521 ? 6.974 -6.292 -14.819 1.00 97.25 521 VAL A CA 1
ATOM 3608 C C . VAL A 1 521 ? 7.427 -4.856 -15.056 1.00 97.25 521 VAL A C 1
ATOM 3610 O O . VAL A 1 521 ? 8.258 -4.600 -15.925 1.00 97.25 521 VAL A O 1
ATOM 3613 N N . VAL A 1 522 ? 6.880 -3.914 -14.292 1.00 98.31 522 VAL A N 1
ATOM 3614 C CA . VAL A 1 522 ? 7.099 -2.477 -14.480 1.00 98.31 522 VAL A CA 1
ATOM 3615 C C . VAL A 1 522 ? 7.607 -1.849 -13.190 1.00 98.31 522 VAL A C 1
ATOM 3617 O O . VAL A 1 522 ? 6.955 -1.927 -12.156 1.00 98.31 522 VAL A O 1
ATOM 3620 N N . PHE A 1 523 ? 8.738 -1.164 -13.258 1.00 97.50 523 PHE A N 1
ATOM 3621 C CA . PHE A 1 523 ? 9.227 -0.260 -12.223 1.00 97.50 523 PHE A CA 1
ATOM 3622 C C . PHE A 1 523 ? 9.112 1.154 -12.789 1.00 97.50 523 PHE A C 1
ATOM 3624 O O . PHE A 1 523 ? 9.718 1.423 -13.816 1.00 97.50 523 PHE A O 1
ATOM 3631 N N . LEU A 1 524 ? 8.324 2.051 -12.196 1.00 95.62 524 LEU A N 1
ATOM 3632 C CA . LEU A 1 524 ? 8.103 3.395 -12.752 1.00 95.62 524 LEU A CA 1
ATOM 3633 C C . LEU A 1 524 ? 9.235 4.380 -12.409 1.00 95.62 524 LEU A C 1
ATOM 3635 O O . LEU A 1 524 ? 9.453 5.334 -13.150 1.00 95.62 524 LEU A O 1
ATOM 3639 N N . GLY A 1 525 ? 10.036 4.089 -11.381 1.00 92.75 525 GLY A N 1
ATOM 3640 C CA . GLY A 1 525 ? 11.249 4.842 -11.067 1.00 92.75 525 GLY A CA 1
ATOM 3641 C C . GLY A 1 525 ? 10.965 6.062 -10.195 1.00 92.75 525 GLY A C 1
ATOM 3642 O O . GLY A 1 525 ? 10.369 5.932 -9.131 1.00 92.75 525 GLY A O 1
ATOM 3643 N N . SER A 1 526 ? 11.469 7.232 -10.585 1.00 93.62 526 SER A N 1
ATOM 3644 C CA . SER A 1 526 ? 11.294 8.477 -9.829 1.00 93.62 526 SER A CA 1
ATOM 3645 C C . SER A 1 526 ? 10.611 9.561 -10.658 1.00 93.62 526 SER A C 1
ATOM 3647 O O . SER A 1 526 ? 10.894 9.705 -11.839 1.00 93.62 526 SER A O 1
ATOM 3649 N N . GLY A 1 527 ? 9.787 10.390 -10.025 1.00 94.06 527 GLY A N 1
ATOM 3650 C CA . GLY A 1 527 ? 8.919 11.361 -10.685 1.00 94.06 527 GLY A CA 1
ATOM 3651 C C . GLY A 1 527 ? 7.481 10.843 -10.819 1.00 94.06 527 GLY A C 1
ATOM 3652 O O . GLY A 1 527 ? 7.256 9.638 -10.785 1.00 94.06 527 GLY A O 1
ATOM 3653 N N . PRO A 1 528 ? 6.494 11.747 -10.955 1.00 96.19 528 PRO A N 1
ATOM 3654 C CA . PRO A 1 528 ? 5.086 11.365 -11.002 1.00 96.19 528 PRO A CA 1
ATOM 3655 C C . PRO A 1 528 ? 4.792 10.564 -12.270 1.00 96.19 528 PRO A C 1
ATOM 3657 O O . PRO A 1 528 ? 4.895 11.096 -13.380 1.00 96.19 528 PRO A O 1
ATOM 3660 N N . SER A 1 529 ? 4.426 9.299 -12.110 1.00 97.50 529 SER A N 1
ATOM 3661 C CA . SER A 1 529 ? 4.279 8.359 -13.215 1.00 97.50 529 SER A CA 1
ATOM 3662 C C . SER A 1 529 ? 2.864 7.802 -13.326 1.00 97.50 529 SER A C 1
ATOM 3664 O O . SER A 1 529 ? 2.028 7.905 -12.428 1.00 97.50 529 SER A O 1
ATOM 3666 N N . ARG A 1 530 ? 2.556 7.225 -14.485 1.00 97.88 530 ARG A N 1
ATOM 3667 C CA . ARG A 1 530 ? 1.252 6.648 -14.793 1.00 97.88 530 ARG A CA 1
ATOM 3668 C C . ARG A 1 530 ? 1.402 5.245 -15.361 1.00 97.88 530 ARG A C 1
ATOM 3670 O O . ARG A 1 530 ? 2.045 5.055 -16.389 1.00 97.88 530 ARG A O 1
ATOM 3677 N N . PHE A 1 531 ? 0.727 4.280 -14.751 1.00 98.38 531 PHE A N 1
ATOM 3678 C CA . PHE A 1 531 ? 0.571 2.933 -15.292 1.00 98.38 531 PHE A CA 1
ATOM 3679 C C . PHE A 1 531 ? -0.881 2.686 -15.710 1.00 98.38 531 PHE A C 1
ATOM 3681 O O . PHE A 1 531 ? -1.810 2.960 -14.950 1.00 98.38 531 PHE A O 1
ATOM 3688 N N . ILE A 1 532 ? -1.079 2.155 -16.915 1.00 97.31 532 ILE A N 1
ATOM 3689 C CA . ILE A 1 532 ? -2.374 1.712 -17.436 1.00 97.31 532 ILE A CA 1
ATOM 3690 C C . ILE A 1 532 ? -2.240 0.239 -17.825 1.00 97.31 532 ILE A C 1
ATOM 3692 O O . ILE A 1 532 ? -1.675 -0.076 -18.869 1.00 97.31 532 ILE A O 1
ATOM 3696 N N . GLY A 1 533 ? -2.762 -0.657 -16.997 1.00 93.75 533 GLY A N 1
ATOM 3697 C CA . GLY A 1 533 ? -2.811 -2.093 -17.252 1.00 93.75 533 GLY A CA 1
ATOM 3698 C C . GLY A 1 533 ? -4.102 -2.526 -17.942 1.00 93.75 533 GLY A C 1
ATOM 3699 O O . GLY A 1 533 ? -5.195 -2.082 -17.583 1.00 93.75 533 GLY A O 1
ATOM 3700 N N . GLY A 1 534 ? -3.979 -3.429 -18.915 1.00 90.38 534 GLY A N 1
ATOM 3701 C CA . GLY A 1 534 ? -5.106 -4.157 -19.492 1.00 90.38 534 GLY A CA 1
ATOM 3702 C C . GLY A 1 534 ? -5.641 -5.256 -18.564 1.00 90.38 534 GLY A C 1
ATOM 3703 O O . GLY A 1 534 ? -5.393 -5.259 -17.360 1.00 90.38 534 GLY A O 1
ATOM 3704 N N . GLY A 1 535 ? -6.375 -6.215 -19.138 1.00 88.50 535 GLY A N 1
ATOM 3705 C CA . GLY A 1 535 ? -6.959 -7.339 -18.387 1.00 88.50 535 GLY A CA 1
ATOM 3706 C C . GLY A 1 535 ? -5.956 -8.423 -17.958 1.00 88.50 535 GLY A C 1
ATOM 3707 O O . GLY A 1 535 ? -6.349 -9.415 -17.350 1.00 88.50 535 GLY A O 1
ATOM 3708 N N . GLY A 1 536 ? -4.675 -8.269 -18.306 1.00 90.25 536 GLY A N 1
ATOM 3709 C CA . GLY A 1 536 ? -3.597 -9.173 -17.903 1.00 90.25 536 GLY A CA 1
ATOM 3710 C C . GLY A 1 536 ? -3.125 -8.929 -16.471 1.00 90.25 536 GLY A C 1
ATOM 3711 O O . GLY A 1 536 ? -3.358 -7.869 -15.898 1.00 90.25 536 GLY A O 1
ATOM 3712 N N . ARG A 1 537 ? -2.427 -9.910 -15.885 1.00 93.94 537 ARG A N 1
ATOM 3713 C CA . ARG A 1 537 ? -1.764 -9.748 -14.581 1.00 93.94 537 ARG A CA 1
ATOM 3714 C C . ARG A 1 537 ? -0.455 -8.987 -14.755 1.00 93.94 537 ARG A C 1
ATOM 3716 O O . ARG A 1 537 ? 0.480 -9.558 -15.295 1.00 93.94 537 ARG A O 1
ATOM 3723 N N . ALA A 1 538 ? -0.343 -7.783 -14.213 1.00 96.25 538 ALA A N 1
ATOM 3724 C CA . ALA A 1 538 ? 0.915 -7.044 -14.149 1.00 96.25 538 ALA A CA 1
ATOM 3725 C C . ALA A 1 538 ? 1.545 -7.105 -12.747 1.00 96.25 538 ALA A C 1
ATOM 3727 O O . ALA A 1 538 ? 0.849 -7.276 -11.743 1.00 96.25 538 ALA A O 1
ATOM 3728 N N . THR A 1 539 ? 2.860 -6.915 -12.672 1.00 97.00 539 THR A N 1
ATOM 3729 C CA . THR A 1 539 ? 3.551 -6.539 -11.431 1.00 97.00 539 THR A CA 1
ATOM 3730 C C . THR A 1 539 ? 4.116 -5.140 -11.622 1.00 97.00 539 THR A C 1
ATOM 3732 O O . THR A 1 539 ? 4.915 -4.924 -12.529 1.00 97.00 539 THR A O 1
ATOM 3735 N N . VAL A 1 540 ? 3.695 -4.189 -10.793 1.00 98.00 540 VAL A N 1
ATOM 3736 C CA . VAL A 1 540 ? 4.045 -2.771 -10.938 1.00 98.00 540 VAL A CA 1
ATOM 3737 C C . VAL A 1 540 ? 4.604 -2.239 -9.629 1.00 98.00 540 VAL A C 1
ATOM 3739 O O . VAL A 1 540 ? 4.017 -2.469 -8.577 1.00 98.00 540 VAL A O 1
ATOM 3742 N N . VAL A 1 541 ? 5.711 -1.506 -9.699 1.00 97.12 541 VAL A N 1
ATOM 3743 C CA . VAL A 1 541 ? 6.313 -0.773 -8.583 1.00 97.12 541 VAL A CA 1
ATOM 3744 C C . VAL A 1 541 ? 6.347 0.713 -8.938 1.00 97.12 541 VAL A C 1
ATOM 3746 O O . VAL A 1 541 ? 6.990 1.080 -9.919 1.00 97.12 541 VAL A O 1
ATOM 3749 N N . GLY A 1 542 ? 5.673 1.558 -8.155 1.00 94.12 542 GLY A N 1
ATOM 3750 C CA . GLY A 1 542 ? 5.595 3.011 -8.374 1.00 94.12 542 GLY A CA 1
ATOM 3751 C C . GLY A 1 542 ? 6.938 3.716 -8.194 1.00 94.12 542 GLY A C 1
ATOM 3752 O O . GLY A 1 542 ? 7.457 4.342 -9.109 1.00 94.12 542 GLY A O 1
ATOM 3753 N N . GLY A 1 543 ? 7.597 3.474 -7.060 1.00 92.06 543 GLY A N 1
ATOM 3754 C CA . GLY A 1 543 ? 8.899 4.075 -6.772 1.00 92.06 543 GLY A CA 1
ATOM 3755 C C . GLY A 1 543 ? 8.765 5.386 -6.002 1.00 92.06 543 GLY A C 1
ATOM 3756 O O . GLY A 1 543 ? 8.268 5.366 -4.885 1.00 92.06 543 GLY A O 1
ATOM 3757 N N . VAL A 1 544 ? 9.293 6.500 -6.501 1.00 93.88 544 VAL A N 1
ATOM 3758 C CA . VAL A 1 544 ? 9.230 7.799 -5.804 1.00 93.88 544 VAL A CA 1
ATOM 3759 C C . VAL A 1 544 ? 8.475 8.793 -6.663 1.00 93.88 544 VAL A C 1
ATOM 3761 O O . VAL A 1 544 ? 8.926 9.117 -7.752 1.00 93.88 544 VAL A O 1
ATOM 3764 N N . GLY A 1 545 ? 7.408 9.389 -6.152 1.00 93.88 545 GLY A N 1
ATOM 3765 C CA . GLY A 1 545 ? 6.598 10.321 -6.930 1.00 93.88 545 GLY A CA 1
ATOM 3766 C C . GLY A 1 545 ? 5.129 10.111 -6.626 1.00 93.88 545 GLY A C 1
ATOM 3767 O O . GLY A 1 545 ? 4.774 9.147 -5.973 1.00 93.88 545 GLY A O 1
ATOM 3768 N N . ALA A 1 546 ? 4.283 11.053 -7.038 1.00 96.19 546 ALA A N 1
ATOM 3769 C CA . ALA A 1 546 ? 2.841 10.850 -6.957 1.00 96.19 546 ALA A CA 1
ATOM 3770 C C . ALA A 1 546 ? 2.394 10.066 -8.194 1.00 96.19 546 ALA A C 1
ATOM 3772 O O . ALA A 1 546 ? 2.273 10.645 -9.280 1.00 96.19 546 ALA A O 1
ATOM 3773 N N . ASP A 1 547 ? 2.196 8.764 -8.035 1.00 97.00 547 ASP A N 1
ATOM 3774 C CA . ASP A 1 547 ? 1.911 7.847 -9.127 1.00 97.00 547 ASP A CA 1
ATOM 3775 C C . ASP A 1 547 ? 0.413 7.582 -9.279 1.00 97.00 547 ASP A C 1
ATOM 3777 O O . ASP A 1 547 ? -0.364 7.563 -8.325 1.00 97.00 547 ASP A O 1
ATOM 3781 N N . THR A 1 548 ? -0.023 7.346 -10.515 1.00 98.06 548 THR A N 1
ATOM 3782 C CA . THR A 1 548 ? -1.385 6.889 -10.817 1.00 98.06 548 THR A CA 1
ATOM 3783 C C . THR A 1 548 ? -1.345 5.549 -11.531 1.00 98.06 548 THR A C 1
ATOM 3785 O O . THR A 1 548 ? -0.864 5.448 -12.658 1.00 98.06 548 THR A O 1
ATOM 3788 N N . MET A 1 549 ? -1.915 4.518 -10.921 1.00 98.19 549 MET A N 1
ATOM 3789 C CA . MET A 1 549 ? -1.997 3.177 -11.492 1.00 98.19 549 MET A CA 1
ATOM 3790 C C . MET A 1 549 ? -3.450 2.826 -11.798 1.00 98.19 549 MET A C 1
ATOM 3792 O O . MET A 1 549 ? -4.362 3.103 -11.020 1.00 98.19 549 MET A O 1
ATOM 3796 N N . SER A 1 550 ? -3.694 2.235 -12.960 1.00 96.94 550 SER A N 1
ATOM 3797 C CA . SER A 1 550 ? -4.995 1.680 -13.325 1.00 96.94 550 SER A CA 1
ATOM 3798 C C . SER A 1 550 ? -4.839 0.242 -13.793 1.00 96.94 550 SER A C 1
ATOM 3800 O O . SER A 1 550 ? -3.907 -0.051 -14.536 1.00 96.94 550 SER A O 1
ATOM 3802 N N . SER A 1 551 ? -5.725 -0.649 -13.356 1.00 95.50 551 SER A N 1
ATOM 3803 C CA . SER A 1 551 ? -5.671 -2.082 -13.668 1.00 95.50 551 SER A CA 1
ATOM 3804 C C . SER A 1 551 ? -7.082 -2.653 -13.823 1.00 95.50 551 SER A C 1
ATOM 3806 O O . SER A 1 551 ? -8.033 -2.224 -13.168 1.00 95.50 551 SER A O 1
ATOM 3808 N N . SER A 1 552 ? -7.225 -3.616 -14.729 1.00 94.75 552 SER A N 1
ATOM 3809 C CA . SER A 1 552 ? -8.458 -4.399 -14.906 1.00 94.75 552 SER A CA 1
ATOM 3810 C C . SER A 1 552 ? -8.223 -5.910 -14.813 1.00 94.75 552 SER A C 1
ATOM 3812 O O . SER A 1 552 ? -9.162 -6.688 -14.965 1.00 94.75 552 SER A O 1
ATOM 3814 N N . GLY A 1 553 ? -6.975 -6.328 -14.583 1.00 91.94 553 GLY A N 1
ATOM 3815 C CA . GLY A 1 553 ? -6.578 -7.726 -14.430 1.00 91.94 553 GLY A CA 1
ATOM 3816 C C . GLY A 1 553 ? -6.455 -8.155 -12.968 1.00 91.94 553 GLY A C 1
ATOM 3817 O O . GLY A 1 553 ? -7.135 -7.632 -12.098 1.00 91.94 553 GLY A O 1
ATOM 3818 N N . ASN A 1 554 ? -5.575 -9.123 -12.701 1.00 94.75 554 ASN A N 1
ATOM 3819 C CA . ASN A 1 554 ? -5.277 -9.599 -11.343 1.00 94.75 554 ASN A CA 1
ATOM 3820 C C . ASN A 1 554 ? -3.817 -9.297 -10.999 1.00 94.75 554 ASN A C 1
ATOM 3822 O O . ASN A 1 554 ? -2.952 -10.177 -11.041 1.00 94.75 554 ASN A O 1
ATOM 3826 N N . SER A 1 555 ? -3.531 -8.028 -10.764 1.00 96.88 555 SER A N 1
ATOM 3827 C CA . SER A 1 555 ? -2.198 -7.442 -10.716 1.00 96.88 555 SER A CA 1
ATOM 3828 C C . SER A 1 555 ? -1.691 -7.243 -9.290 1.00 96.88 555 SER A C 1
ATOM 3830 O O . SER A 1 555 ? -2.442 -7.218 -8.316 1.00 96.88 555 SER A O 1
ATOM 3832 N N . GLN A 1 556 ? -0.375 -7.108 -9.170 1.00 97.38 556 GLN A N 1
ATOM 3833 C CA . GLN A 1 556 ? 0.308 -6.717 -7.942 1.00 97.38 556 GLN A CA 1
ATOM 3834 C C . GLN A 1 556 ? 0.825 -5.294 -8.118 1.00 97.38 556 GLN A C 1
ATOM 3836 O O . GLN A 1 556 ? 1.682 -5.053 -8.966 1.00 97.38 556 GLN A O 1
ATOM 3841 N N . LEU A 1 557 ? 0.299 -4.364 -7.328 1.00 97.88 557 LEU A N 1
ATOM 3842 C CA . LEU A 1 557 ? 0.606 -2.941 -7.407 1.00 97.88 557 LEU A CA 1
ATOM 3843 C C . LEU A 1 557 ? 1.307 -2.519 -6.117 1.00 97.88 557 LEU A C 1
ATOM 3845 O O . LEU A 1 557 ? 0.702 -2.473 -5.047 1.00 97.88 557 LEU A O 1
ATOM 3849 N N . TRP A 1 558 ? 2.606 -2.276 -6.202 1.00 96.69 558 TRP A N 1
ATOM 3850 C CA . TRP A 1 558 ? 3.431 -1.824 -5.091 1.00 96.69 558 TRP A CA 1
ATOM 3851 C C . TRP A 1 558 ? 3.599 -0.326 -5.236 1.00 96.69 558 TRP A C 1
ATOM 3853 O O . TRP A 1 558 ? 4.253 0.152 -6.162 1.00 96.69 558 TRP A O 1
ATOM 3863 N N . LEU A 1 559 ? 2.973 0.412 -4.336 1.00 95.06 559 LEU A N 1
ATOM 3864 C CA . LEU A 1 559 ? 3.019 1.857 -4.372 1.00 95.06 559 LEU A CA 1
ATOM 3865 C C . LEU A 1 559 ? 4.356 2.353 -3.834 1.00 95.06 559 LEU A C 1
ATOM 3867 O O . LEU A 1 559 ? 5.158 1.613 -3.238 1.00 95.06 559 LEU A O 1
ATOM 3871 N N . GLY A 1 560 ? 4.622 3.595 -4.189 1.00 87.56 560 GLY A N 1
ATOM 3872 C CA . GLY A 1 560 ? 5.858 4.270 -3.917 1.00 87.56 560 GLY A CA 1
ATOM 3873 C C . GLY A 1 560 ? 5.872 4.923 -2.551 1.00 87.56 560 GLY A C 1
ATOM 3874 O O . GLY A 1 560 ? 5.099 4.583 -1.667 1.00 87.56 560 GLY A O 1
ATOM 3875 N N . SER A 1 561 ? 6.791 5.866 -2.395 1.00 84.12 561 SER A N 1
ATOM 3876 C CA . SER A 1 561 ? 6.631 6.947 -1.432 1.00 84.12 561 SER A CA 1
ATOM 3877 C C . SER A 1 561 ? 5.874 8.095 -2.099 1.00 84.12 561 SER A C 1
ATOM 3879 O O . SER A 1 561 ? 6.190 8.414 -3.245 1.00 84.12 561 SER A O 1
ATOM 3881 N N . ASN A 1 562 ? 5.020 8.776 -1.326 1.00 92.56 562 ASN A N 1
ATOM 3882 C CA . ASN A 1 562 ? 4.223 9.981 -1.635 1.00 92.56 562 ASN A CA 1
ATOM 3883 C C . ASN A 1 562 ? 2.721 9.662 -1.692 1.00 92.56 562 ASN A C 1
ATOM 3885 O O . ASN A 1 562 ? 2.277 8.783 -0.963 1.00 92.56 562 ASN A O 1
ATOM 3889 N N . THR A 1 563 ? 1.932 10.471 -2.406 1.00 95.06 563 THR A N 1
ATOM 3890 C CA . THR A 1 563 ? 0.481 10.302 -2.515 1.00 95.06 563 THR A CA 1
ATOM 3891 C C . THR A 1 563 ? 0.155 9.619 -3.830 1.00 95.06 563 THR A C 1
ATOM 3893 O O . THR A 1 563 ? 0.173 10.273 -4.873 1.00 95.06 563 THR A O 1
ATOM 3896 N N . ASP A 1 564 ? -0.176 8.336 -3.752 1.00 97.12 564 ASP A N 1
ATOM 3897 C CA . ASP A 1 564 ? -0.439 7.498 -4.919 1.00 97.12 564 ASP A CA 1
ATOM 3898 C C . ASP A 1 564 ? -1.932 7.235 -5.104 1.00 97.12 564 ASP A C 1
ATOM 3900 O O . ASP A 1 564 ? -2.712 7.225 -4.149 1.00 97.12 564 ASP A O 1
ATOM 3904 N N . VAL A 1 565 ? -2.343 7.007 -6.350 1.00 98.19 565 VAL A N 1
ATOM 3905 C CA . VAL A 1 565 ? -3.732 6.711 -6.712 1.00 98.19 565 VAL A CA 1
ATOM 3906 C C . VAL A 1 565 ? -3.804 5.400 -7.481 1.00 98.19 565 VAL A C 1
ATOM 3908 O O . VAL A 1 565 ? -3.172 5.241 -8.524 1.00 98.19 565 VAL A O 1
ATOM 3911 N N . VAL A 1 566 ? -4.647 4.484 -7.016 1.00 98.44 566 VAL A N 1
ATOM 3912 C CA . VAL A 1 566 ? -4.987 3.238 -7.706 1.00 98.44 566 VAL A CA 1
ATOM 3913 C C . VAL A 1 566 ? -6.452 3.272 -8.113 1.00 98.44 566 VAL A C 1
ATOM 3915 O O . VAL A 1 566 ? -7.324 3.506 -7.283 1.00 98.44 566 VAL A O 1
ATOM 3918 N N . ASN A 1 567 ? -6.729 2.996 -9.385 1.00 97.75 567 ASN A N 1
ATOM 3919 C CA . ASN A 1 567 ? -8.079 2.763 -9.894 1.00 97.75 567 ASN A CA 1
ATOM 3920 C C . ASN A 1 567 ? -8.152 1.339 -10.442 1.00 97.75 567 ASN A C 1
ATOM 3922 O O . ASN A 1 567 ? -7.531 1.047 -11.467 1.00 97.75 567 ASN A O 1
ATOM 3926 N N . SER A 1 568 ? -8.885 0.450 -9.777 1.00 95.94 568 SER A N 1
ATOM 3927 C CA . SER A 1 568 ? -8.962 -0.947 -10.192 1.00 95.94 568 SER A CA 1
ATOM 3928 C C . SER A 1 568 ? -10.388 -1.449 -10.352 1.00 95.94 568 SER A C 1
ATOM 3930 O O . SER A 1 568 ? -11.226 -1.300 -9.469 1.00 95.94 568 SER A O 1
ATOM 3932 N N . THR A 1 569 ? -10.625 -2.102 -11.488 1.00 96.12 569 THR A N 1
ATOM 3933 C CA . THR A 1 569 ? -11.830 -2.912 -11.750 1.00 96.12 569 THR A CA 1
ATOM 3934 C C . THR A 1 569 ? -11.555 -4.412 -11.622 1.00 96.12 569 THR A C 1
ATOM 3936 O O . THR A 1 569 ? -12.477 -5.223 -11.697 1.00 96.12 569 THR A O 1
ATOM 3939 N N . GLY A 1 570 ? -10.284 -4.777 -11.453 1.00 94.12 570 GLY A N 1
ATOM 3940 C CA . GLY A 1 570 ? -9.795 -6.144 -11.405 1.00 94.12 570 GLY A CA 1
ATOM 3941 C C . GLY A 1 570 ? -9.678 -6.695 -9.985 1.00 94.12 570 GLY A C 1
ATOM 3942 O O . GLY A 1 570 ? -10.055 -6.031 -9.019 1.00 94.12 570 GLY A O 1
ATOM 3943 N N . ALA A 1 571 ? -9.167 -7.922 -9.852 1.00 96.00 571 ALA A N 1
ATOM 3944 C CA . ALA A 1 571 ? -8.886 -8.511 -8.545 1.00 96.00 571 ALA A CA 1
ATOM 3945 C C . ALA A 1 571 ? -7.403 -8.346 -8.181 1.00 96.00 571 ALA A C 1
ATOM 3947 O O . ALA A 1 571 ? -6.599 -9.267 -8.359 1.00 96.00 571 ALA A O 1
ATOM 3948 N N . ASP A 1 572 ? -7.030 -7.156 -7.710 1.00 97.56 572 ASP A N 1
ATOM 3949 C CA . ASP A 1 572 ? -5.629 -6.791 -7.499 1.00 97.56 572 ASP A CA 1
ATOM 3950 C C . ASP A 1 572 ? -5.190 -6.891 -6.028 1.00 97.56 572 ASP A C 1
ATOM 3952 O O . ASP A 1 572 ? -5.961 -6.733 -5.076 1.00 97.56 572 ASP A O 1
ATOM 3956 N N . THR A 1 573 ? -3.885 -7.089 -5.845 1.00 97.81 573 THR A N 1
ATOM 3957 C CA . THR A 1 573 ? -3.190 -6.851 -4.577 1.00 97.81 573 THR A CA 1
ATOM 3958 C C . THR A 1 573 ? -2.502 -5.491 -4.623 1.00 97.81 573 THR A C 1
ATOM 3960 O O . THR A 1 573 ? -1.679 -5.255 -5.506 1.00 97.81 573 THR A O 1
ATOM 3963 N N . VAL A 1 574 ? -2.788 -4.617 -3.658 1.00 98.12 574 VAL A N 1
ATOM 3964 C CA . VAL A 1 574 ? -2.173 -3.286 -3.529 1.00 98.12 574 VAL A CA 1
ATOM 3965 C C . VAL A 1 574 ? -1.354 -3.224 -2.246 1.00 98.12 574 VAL A C 1
ATOM 3967 O O . VAL A 1 574 ? -1.851 -3.549 -1.172 1.00 98.12 574 VAL A O 1
ATOM 3970 N N . ILE A 1 575 ? -0.100 -2.791 -2.341 1.00 95.94 575 ILE A N 1
ATOM 3971 C CA . ILE A 1 575 ? 0.805 -2.638 -1.198 1.00 95.94 575 ILE A CA 1
ATOM 3972 C C . ILE A 1 575 ? 1.298 -1.195 -1.175 1.00 95.94 575 ILE A C 1
ATOM 3974 O O . ILE A 1 575 ? 2.149 -0.826 -1.977 1.00 95.94 575 ILE A O 1
ATOM 3978 N N . ALA A 1 576 ? 0.780 -0.385 -0.253 1.00 90.81 576 ALA A N 1
ATOM 3979 C CA . ALA A 1 576 ? 1.028 1.054 -0.206 1.00 90.81 576 ALA A CA 1
ATOM 3980 C C . ALA A 1 576 ? 2.351 1.466 0.470 1.00 90.81 576 ALA A C 1
ATOM 3982 O O . ALA A 1 576 ? 2.739 2.618 0.376 1.00 90.81 576 ALA A O 1
ATOM 3983 N N . ARG A 1 577 ? 3.070 0.533 1.116 1.00 85.44 577 ARG A N 1
ATOM 3984 C CA . ARG A 1 577 ? 4.381 0.738 1.777 1.00 85.44 577 ARG A CA 1
ATOM 3985 C C . ARG A 1 577 ? 4.452 2.008 2.645 1.00 85.44 577 ARG A C 1
ATOM 3987 O O . ARG A 1 577 ? 4.141 1.927 3.833 1.00 85.44 577 ARG A O 1
ATOM 3994 N N . THR A 1 57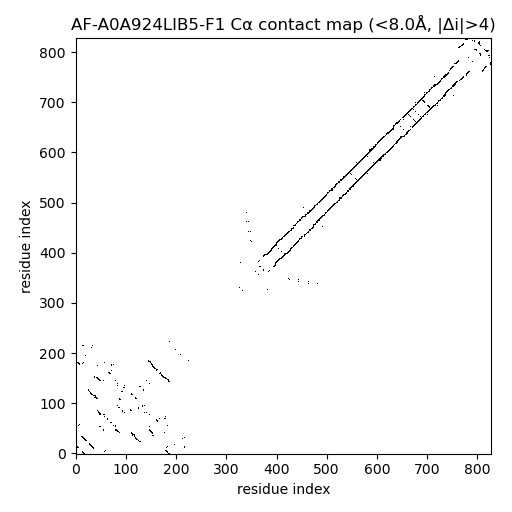8 ? 4.913 3.131 2.089 1.00 82.88 578 THR A N 1
ATOM 3995 C CA . THR A 1 578 ? 5.120 4.415 2.771 1.00 82.88 578 THR A CA 1
ATOM 3996 C C . THR A 1 578 ? 4.392 5.537 2.030 1.00 82.88 578 THR A C 1
ATOM 3998 O O . THR A 1 578 ? 4.270 5.512 0.820 1.00 82.88 578 THR A O 1
ATOM 4001 N N . GLY A 1 579 ? 3.937 6.575 2.734 1.00 87.75 579 GLY A N 1
ATOM 4002 C CA . GLY A 1 579 ? 3.161 7.644 2.091 1.00 87.75 579 GLY A CA 1
ATOM 4003 C C . GLY A 1 579 ? 1.669 7.324 1.976 1.00 87.75 579 GLY A C 1
ATOM 4004 O O . GLY A 1 579 ? 1.206 6.263 2.388 1.00 87.75 579 GLY A O 1
ATOM 4005 N N . SER A 1 580 ? 0.893 8.315 1.539 1.00 93.62 580 SER A N 1
ATOM 4006 C CA . SER A 1 580 ? -0.569 8.202 1.519 1.00 93.62 580 SER A CA 1
ATOM 4007 C C . SER A 1 580 ? -1.039 7.540 0.228 1.00 93.62 580 SER A C 1
ATOM 4009 O O . SER A 1 580 ? -0.438 7.726 -0.820 1.00 93.62 580 SER A O 1
ATOM 4011 N N . ALA A 1 581 ? -2.147 6.813 0.263 1.00 96.50 581 ALA A N 1
ATOM 4012 C CA . ALA A 1 581 ? -2.681 6.171 -0.932 1.00 96.50 581 ALA A CA 1
ATOM 4013 C C . ALA A 1 581 ? -4.188 6.365 -1.030 1.00 96.50 581 ALA A C 1
ATOM 4015 O O . ALA A 1 581 ? -4.894 6.308 -0.027 1.00 96.50 581 ALA A O 1
ATOM 4016 N N . THR A 1 582 ? -4.676 6.585 -2.248 1.00 97.50 582 THR A N 1
ATOM 4017 C CA . THR A 1 582 ? -6.095 6.493 -2.595 1.00 97.50 582 THR A CA 1
ATOM 4018 C C . THR A 1 582 ? -6.315 5.243 -3.433 1.00 97.50 582 THR A C 1
ATOM 4020 O O . THR A 1 582 ? -5.665 5.074 -4.463 1.00 97.50 582 THR A O 1
ATOM 4023 N N . VAL A 1 583 ? -7.230 4.369 -3.022 1.00 98.25 583 VAL A N 1
ATOM 4024 C CA . VAL A 1 583 ? -7.563 3.142 -3.757 1.00 98.25 583 VAL A CA 1
ATOM 4025 C C . VAL A 1 583 ? -9.052 3.141 -4.076 1.00 98.25 583 VAL A C 1
ATOM 4027 O O . VAL A 1 583 ? -9.878 2.964 -3.187 1.00 98.25 583 VAL A O 1
ATOM 4030 N N . ASN A 1 584 ? -9.381 3.308 -5.355 1.00 98.06 584 ASN A N 1
ATOM 4031 C CA . ASN A 1 584 ? -10.732 3.177 -5.893 1.00 98.06 584 ASN A CA 1
ATOM 4032 C C . ASN A 1 584 ? -10.906 1.754 -6.439 1.00 98.06 584 ASN A C 1
ATOM 4034 O O . ASN A 1 584 ? -10.247 1.373 -7.411 1.00 98.06 584 ASN A O 1
ATOM 4038 N N . ALA A 1 585 ? -11.753 0.967 -5.782 1.00 96.56 585 ALA A N 1
ATOM 4039 C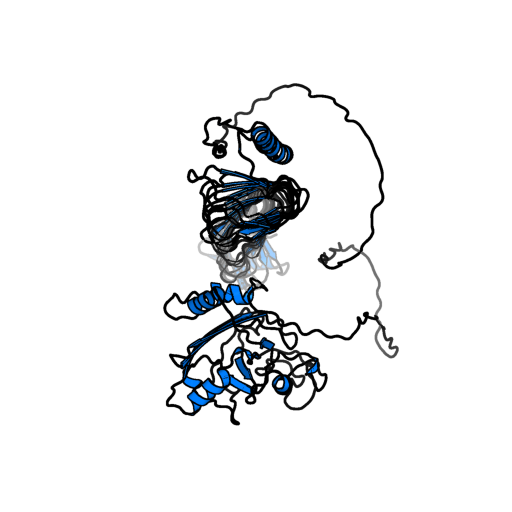 CA . ALA A 1 585 ? -11.812 -0.484 -5.895 1.00 96.56 585 ALA A CA 1
ATOM 4040 C C . ALA A 1 585 ? -13.180 -0.974 -6.389 1.00 96.56 585 ALA A C 1
ATOM 4042 O O . ALA A 1 585 ? -14.030 -1.342 -5.587 1.00 96.56 585 ALA A O 1
ATOM 4043 N N . ASP A 1 586 ? -13.399 -1.043 -7.701 1.00 95.62 586 ASP A N 1
ATOM 4044 C CA . ASP A 1 586 ? -14.623 -1.638 -8.254 1.00 95.62 586 ASP A CA 1
ATOM 4045 C C . ASP A 1 586 ? -14.610 -3.174 -8.182 1.00 95.62 586 ASP A C 1
ATOM 4047 O O . ASP A 1 586 ? -15.664 -3.792 -8.005 1.00 95.62 586 ASP A O 1
ATOM 4051 N N . GLY A 1 587 ? -13.424 -3.780 -8.306 1.00 95.50 587 GLY A N 1
ATOM 4052 C CA . GLY A 1 587 ? -13.194 -5.222 -8.187 1.00 95.50 587 GLY A CA 1
ATOM 4053 C C . GLY A 1 587 ? -12.799 -5.677 -6.775 1.00 95.50 587 GLY A C 1
ATOM 4054 O O . GLY A 1 587 ? -12.830 -4.909 -5.816 1.00 95.50 587 GLY A O 1
ATOM 4055 N N . ASN A 1 588 ? -12.465 -6.964 -6.629 1.00 96.19 588 ASN A N 1
ATOM 4056 C CA . ASN A 1 588 ? -12.082 -7.539 -5.334 1.00 96.19 588 ASN A CA 1
ATOM 4057 C C . ASN A 1 588 ? -10.643 -7.156 -4.976 1.00 96.19 588 ASN A C 1
ATOM 4059 O O . ASN A 1 588 ? -9.718 -7.614 -5.639 1.00 96.19 588 ASN A O 1
ATOM 4063 N N . MET A 1 589 ? -10.423 -6.405 -3.900 1.00 97.69 589 MET A N 1
ATOM 4064 C CA . MET A 1 589 ? -9.078 -5.924 -3.574 1.00 97.69 589 MET A CA 1
ATOM 4065 C C . MET A 1 589 ? -8.502 -6.560 -2.317 1.00 97.69 589 MET A C 1
ATOM 4067 O O . MET A 1 589 ? -9.187 -6.724 -1.308 1.00 97.69 589 MET A O 1
ATOM 4071 N N . PHE A 1 590 ? -7.202 -6.837 -2.349 1.00 97.50 590 PHE A N 1
ATOM 4072 C CA . PHE A 1 590 ? -6.414 -7.104 -1.151 1.00 97.50 590 PHE A CA 1
ATOM 4073 C C . PHE A 1 590 ? -5.404 -5.973 -0.949 1.00 97.50 590 PHE A C 1
ATOM 4075 O O . PHE A 1 590 ? -4.459 -5.837 -1.723 1.00 97.50 590 PHE A O 1
ATOM 4082 N N . VAL A 1 591 ? -5.618 -5.130 0.060 1.00 97.88 591 VAL A N 1
ATOM 4083 C CA . VAL A 1 591 ? -4.849 -3.899 0.278 1.00 97.88 591 VAL A CA 1
ATOM 4084 C C . VAL A 1 591 ? -4.053 -3.992 1.574 1.00 97.88 591 VAL A C 1
ATOM 4086 O O . VAL A 1 591 ? -4.625 -4.168 2.645 1.00 97.88 591 VAL A O 1
ATOM 4089 N N . PHE A 1 592 ? -2.741 -3.788 1.492 1.00 95.56 592 PHE A N 1
ATOM 4090 C CA . PHE A 1 592 ? -1.898 -3.455 2.637 1.00 95.56 592 PHE A CA 1
ATOM 4091 C C . PHE A 1 592 ? -1.617 -1.954 2.635 1.00 95.56 592 PHE A C 1
ATOM 4093 O O . PHE A 1 592 ? -0.881 -1.459 1.781 1.00 95.56 592 PHE A O 1
ATOM 4100 N N . ALA A 1 593 ? -2.201 -1.230 3.587 1.00 90.25 593 ALA A N 1
ATOM 4101 C CA . ALA A 1 593 ? -2.169 0.229 3.648 1.00 90.25 593 ALA A CA 1
ATOM 4102 C C . ALA A 1 593 ? -0.821 0.821 4.087 1.00 90.25 593 ALA A C 1
ATOM 4104 O O . ALA A 1 593 ? -0.526 1.964 3.751 1.00 90.25 593 ALA A O 1
ATOM 4105 N N . GLY A 1 594 ? 0.023 0.045 4.770 1.00 89.31 594 GLY A N 1
ATOM 4106 C CA . GLY A 1 594 ? 1.348 0.506 5.177 1.00 89.31 594 GLY A CA 1
ATOM 4107 C C . GLY A 1 594 ? 1.303 1.675 6.169 1.00 89.31 594 GLY A C 1
ATOM 4108 O O . GLY A 1 594 ? 0.348 1.833 6.930 1.00 89.31 594 GLY A O 1
ATOM 4109 N N . SER A 1 595 ? 2.369 2.480 6.191 1.00 89.50 595 SER A N 1
ATOM 4110 C CA . SER A 1 595 ? 2.568 3.483 7.245 1.00 89.50 595 SER A CA 1
ATOM 4111 C C . SER A 1 595 ? 1.878 4.828 7.033 1.00 89.50 595 SER A C 1
ATOM 4113 O O . SER A 1 595 ? 1.757 5.603 7.981 1.00 89.50 595 SER A O 1
ATOM 4115 N N . GLY A 1 596 ? 1.445 5.144 5.813 1.00 91.12 596 GLY A N 1
ATOM 4116 C CA . GLY A 1 596 ? 0.745 6.397 5.550 1.00 91.12 596 GLY A CA 1
ATOM 4117 C C . GLY A 1 596 ? -0.773 6.283 5.645 1.00 91.12 596 GLY A C 1
ATOM 4118 O O . GLY A 1 596 ? -1.340 5.256 6.015 1.00 91.12 596 GLY A O 1
ATOM 4119 N N . ARG A 1 597 ? -1.445 7.398 5.342 1.00 92.94 597 ARG A N 1
ATOM 4120 C CA . ARG A 1 597 ? -2.908 7.480 5.334 1.00 92.94 597 ARG A CA 1
ATOM 4121 C C . ARG A 1 597 ? -3.472 6.737 4.124 1.00 92.94 597 ARG A C 1
ATOM 4123 O O . ARG A 1 597 ? -3.094 7.037 2.995 1.00 92.94 597 ARG A O 1
ATOM 4130 N N . MET A 1 598 ? -4.432 5.849 4.357 1.00 96.06 598 MET A N 1
ATOM 4131 C CA . MET A 1 598 ? -5.219 5.211 3.305 1.00 96.06 598 MET A CA 1
ATOM 4132 C C . MET A 1 598 ? -6.566 5.917 3.139 1.00 96.06 598 MET A C 1
ATOM 4134 O O . MET A 1 598 ? -7.275 6.141 4.121 1.00 96.06 598 MET A O 1
ATOM 4138 N N . ASP A 1 599 ? -6.916 6.242 1.899 1.00 96.94 599 ASP A N 1
ATOM 4139 C CA . ASP A 1 599 ? -8.255 6.634 1.465 1.00 96.94 599 ASP A CA 1
ATOM 4140 C C . ASP A 1 599 ? -8.805 5.549 0.525 1.00 96.94 599 ASP A C 1
ATOM 4142 O O . ASP A 1 599 ? -8.447 5.472 -0.651 1.00 96.94 599 ASP A O 1
ATOM 4146 N N . PHE A 1 600 ? -9.601 4.631 1.064 1.00 98.19 600 PHE A N 1
ATOM 4147 C CA . PHE A 1 600 ? -10.106 3.477 0.321 1.00 98.19 600 PHE A CA 1
ATOM 4148 C C . PHE A 1 600 ? -11.583 3.660 -0.018 1.00 98.19 600 PHE A C 1
ATOM 4150 O O . PHE A 1 600 ? -12.410 3.860 0.871 1.00 98.19 600 PHE A O 1
ATOM 4157 N N . HIS A 1 601 ? -11.916 3.497 -1.295 1.00 97.88 601 HIS A N 1
ATOM 4158 C CA . HIS A 1 601 ? -13.274 3.552 -1.822 1.00 97.88 601 HIS A CA 1
ATOM 4159 C C . HIS A 1 601 ? -13.648 2.196 -2.411 1.00 97.88 601 HIS A C 1
ATOM 4161 O O . HIS A 1 601 ? -13.261 1.869 -3.533 1.00 97.88 601 HIS A O 1
ATOM 4167 N N . GLY A 1 602 ? -14.393 1.400 -1.644 1.00 96.44 602 GLY A N 1
ATOM 4168 C CA . GLY A 1 602 ? -14.951 0.131 -2.096 1.00 96.44 602 GLY A CA 1
ATOM 4169 C C . GLY A 1 602 ? -16.071 0.324 -3.120 1.00 96.44 602 GLY A C 1
ATOM 4170 O O . GLY A 1 602 ? -16.878 1.252 -3.029 1.00 96.44 602 GLY A O 1
ATOM 4171 N N . GLY A 1 603 ? -16.126 -0.577 -4.092 1.00 96.25 603 GLY A N 1
ATOM 4172 C CA . GLY A 1 603 ? -17.115 -0.640 -5.162 1.00 96.25 603 GLY A CA 1
ATOM 4173 C C . GLY A 1 603 ? -17.949 -1.914 -5.063 1.00 96.25 603 GLY A C 1
ATOM 4174 O O . GLY A 1 603 ? -18.486 -2.217 -4.000 1.00 96.25 603 GLY A O 1
ATOM 4175 N N . ALA A 1 604 ? -18.130 -2.642 -6.167 1.00 96.06 604 ALA A N 1
ATOM 4176 C CA . ALA A 1 604 ? -18.978 -3.841 -6.203 1.00 96.06 604 ALA A CA 1
ATOM 4177 C C . ALA A 1 604 ? -18.282 -5.109 -5.675 1.00 96.06 604 ALA A C 1
ATOM 4179 O O . ALA A 1 604 ? -18.957 -6.025 -5.198 1.00 96.06 604 ALA A O 1
ATOM 4180 N N . GLY A 1 605 ? -16.954 -5.177 -5.776 1.00 96.75 605 GLY A N 1
ATOM 4181 C CA . GLY A 1 605 ? -16.150 -6.299 -5.304 1.00 96.75 605 GLY A CA 1
ATOM 4182 C C . GLY A 1 605 ? -15.953 -6.325 -3.788 1.00 96.75 605 GLY A C 1
ATOM 4183 O O . GLY A 1 605 ? -15.930 -5.295 -3.117 1.00 96.75 605 GLY A O 1
ATOM 4184 N N . ALA A 1 606 ? -15.785 -7.530 -3.245 1.00 97.38 606 ALA A N 1
ATOM 4185 C CA . ALA A 1 606 ? -15.439 -7.732 -1.845 1.00 97.38 606 ALA A CA 1
ATOM 4186 C C . ALA A 1 606 ? -13.946 -7.465 -1.624 1.00 97.38 606 ALA A C 1
ATOM 4188 O O . ALA A 1 606 ? -13.102 -8.010 -2.339 1.00 97.38 606 ALA A O 1
ATOM 4189 N N . SER A 1 607 ? -13.621 -6.654 -0.620 1.00 98.19 607 SER A N 1
ATOM 4190 C CA . SER A 1 607 ? -12.258 -6.175 -0.394 1.00 98.19 607 SER A CA 1
ATOM 4191 C C . SER A 1 607 ? -11.785 -6.389 1.038 1.00 98.19 607 SER A C 1
ATOM 4193 O O . SER A 1 607 ? -12.559 -6.368 1.991 1.00 98.19 607 SER A O 1
ATOM 4195 N N . THR A 1 608 ? -10.483 -6.595 1.196 1.00 97.44 608 THR A N 1
ATOM 4196 C CA . THR A 1 608 ? -9.807 -6.650 2.494 1.00 97.44 608 THR A CA 1
ATOM 4197 C C . THR A 1 608 ? -8.745 -5.559 2.553 1.00 97.44 608 THR A C 1
ATOM 4199 O O . THR A 1 608 ? -7.920 -5.458 1.647 1.00 97.44 608 THR A O 1
ATOM 4202 N N . VAL A 1 609 ? -8.746 -4.763 3.622 1.00 96.75 609 VAL A N 1
ATOM 4203 C CA . VAL A 1 609 ? -7.806 -3.662 3.862 1.00 96.75 609 VAL A CA 1
ATOM 4204 C C . VAL A 1 609 ? -7.108 -3.882 5.203 1.00 96.75 609 VAL A C 1
ATOM 4206 O O . VAL A 1 609 ? -7.746 -3.906 6.252 1.00 96.75 609 VAL A O 1
ATOM 4209 N N . LEU A 1 610 ? -5.789 -4.058 5.180 1.00 92.38 610 LEU A N 1
ATOM 4210 C CA . LEU A 1 610 ? -4.966 -4.380 6.344 1.00 92.38 610 LEU A CA 1
ATOM 4211 C C . LEU A 1 610 ? -3.912 -3.305 6.598 1.00 92.38 610 LEU A C 1
ATOM 4213 O O . LEU A 1 610 ? -3.313 -2.775 5.663 1.00 92.38 610 LEU A O 1
ATOM 4217 N N . GLY A 1 611 ? -3.585 -3.076 7.868 1.00 74.25 611 GLY A N 1
ATOM 4218 C CA . GLY A 1 611 ? -2.313 -2.455 8.238 1.00 74.25 611 GLY A CA 1
ATOM 4219 C C . GLY A 1 611 ? -2.260 -0.944 8.061 1.00 74.25 611 GLY A C 1
ATOM 4220 O O . GLY A 1 611 ? -1.179 -0.421 7.838 1.00 74.25 611 GLY A O 1
ATOM 4221 N N . ALA A 1 612 ? -3.396 -0.253 8.148 1.00 75.12 612 ALA A N 1
ATOM 4222 C CA . ALA A 1 612 ? -3.434 1.205 8.129 1.00 75.12 612 ALA A CA 1
ATOM 4223 C C . ALA A 1 612 ? -2.926 1.764 9.469 1.00 75.12 612 ALA A C 1
ATOM 4225 O O . ALA A 1 612 ? -3.684 1.803 10.443 1.00 75.12 612 ALA A O 1
ATOM 4226 N N . SER A 1 613 ? -1.645 2.150 9.540 1.00 85.38 613 SER A N 1
ATOM 4227 C CA . SER A 1 613 ? -1.072 2.830 10.716 1.00 85.38 613 SER A CA 1
ATOM 4228 C C . SER A 1 613 ? -1.008 4.357 10.582 1.00 85.38 613 SER A C 1
ATOM 4230 O O . SER A 1 613 ? -0.691 5.047 11.548 1.00 85.38 613 SER A O 1
ATOM 4232 N N . GLY A 1 614 ? -1.387 4.909 9.426 1.00 89.62 614 GLY A N 1
ATOM 4233 C CA . GLY A 1 614 ? -1.794 6.308 9.296 1.00 89.62 614 GLY A CA 1
ATOM 4234 C C . GLY A 1 614 ? -3.300 6.488 9.518 1.00 89.62 614 GLY A C 1
ATOM 4235 O O . GLY A 1 614 ? -4.089 5.575 9.263 1.00 89.62 614 GLY A O 1
ATOM 4236 N N . ALA A 1 615 ? -3.716 7.685 9.946 1.00 92.00 615 ALA A N 1
ATOM 4237 C CA . ALA A 1 615 ? -5.130 8.002 10.161 1.00 92.00 615 ALA A CA 1
ATOM 4238 C C . ALA A 1 615 ? -5.928 7.901 8.848 1.00 92.00 615 ALA A C 1
ATOM 4240 O O . ALA A 1 615 ? -5.752 8.729 7.954 1.00 92.00 615 ALA A O 1
ATOM 4241 N N . SER A 1 616 ? -6.780 6.883 8.720 1.00 94.31 616 SER A N 1
ATOM 4242 C CA . SER A 1 616 ? -7.312 6.432 7.424 1.00 94.31 616 SER A CA 1
ATOM 4243 C C . SER A 1 616 ? -8.822 6.621 7.281 1.00 94.31 616 SER A C 1
ATOM 4245 O O . SER A 1 616 ? -9.560 6.666 8.266 1.00 94.31 616 SER A O 1
ATOM 4247 N N . THR A 1 617 ? -9.286 6.746 6.039 1.00 96.19 617 THR A N 1
ATOM 4248 C CA . THR A 1 617 ? -10.700 6.885 5.672 1.00 96.19 617 THR A CA 1
ATOM 4249 C C . THR A 1 617 ? -11.082 5.747 4.732 1.00 96.19 617 THR A C 1
ATOM 4251 O O . THR A 1 617 ? -10.430 5.540 3.715 1.00 96.19 617 THR A O 1
ATOM 4254 N N . LEU A 1 618 ? -12.105 4.976 5.090 1.00 97.50 618 LEU A N 1
ATOM 4255 C CA . LEU A 1 618 ? -12.552 3.810 4.333 1.00 97.50 618 LEU A CA 1
ATOM 4256 C C . LEU A 1 618 ? -14.056 3.916 4.050 1.00 97.50 618 LEU A C 1
ATOM 4258 O O . LEU A 1 618 ? -14.857 4.141 4.961 1.00 97.50 618 LEU A O 1
ATOM 4262 N N . HIS A 1 619 ? -14.437 3.687 2.798 1.00 97.25 619 HIS A N 1
ATOM 4263 C CA . HIS A 1 619 ? -15.817 3.574 2.341 1.00 97.25 619 HIS A CA 1
ATOM 4264 C C . HIS A 1 619 ? -16.088 2.140 1.865 1.00 97.25 619 HIS A C 1
ATOM 4266 O O . HIS A 1 619 ? -15.365 1.629 1.012 1.00 97.25 619 HIS A O 1
ATOM 4272 N N . GLY A 1 620 ? -17.119 1.492 2.415 1.00 94.75 620 GLY A N 1
ATOM 4273 C CA . GLY A 1 620 ? -17.418 0.071 2.187 1.00 94.75 620 GLY A CA 1
ATOM 4274 C C . GLY A 1 620 ? -17.866 -0.270 0.762 1.00 94.75 620 GLY A C 1
ATOM 4275 O O . GLY A 1 620 ? -17.470 -1.285 0.203 1.00 94.75 620 GLY A O 1
ATOM 4276 N N . GLY A 1 621 ? -18.660 0.604 0.139 1.00 95.88 621 GLY A N 1
ATOM 4277 C CA . GLY A 1 621 ? -19.205 0.344 -1.196 1.00 95.88 621 GLY A CA 1
ATOM 4278 C C . GLY A 1 621 ? -20.347 -0.674 -1.221 1.00 95.88 621 GLY A C 1
ATOM 4279 O O . GLY A 1 621 ? -21.042 -0.904 -0.233 1.00 95.88 621 GLY A O 1
ATOM 4280 N N . ALA A 1 622 ? -20.612 -1.249 -2.394 1.00 96.88 622 ALA A N 1
ATOM 4281 C CA . ALA A 1 622 ? -21.666 -2.249 -2.563 1.00 96.88 622 ALA A CA 1
ATOM 4282 C C . ALA A 1 622 ? -21.215 -3.668 -2.171 1.00 96.88 622 ALA A C 1
ATOM 4284 O O . ALA A 1 622 ? -22.052 -4.467 -1.751 1.00 96.88 622 ALA A O 1
ATOM 4285 N N . GLY A 1 623 ? -19.925 -3.973 -2.316 1.00 96.94 623 GLY A N 1
ATOM 4286 C CA . GLY A 1 623 ? -19.300 -5.210 -1.863 1.00 96.94 623 GLY A CA 1
ATOM 4287 C C . GLY A 1 623 ? -18.955 -5.181 -0.373 1.00 96.94 623 GLY A C 1
ATOM 4288 O O . GLY A 1 623 ? -18.932 -4.130 0.256 1.00 96.94 623 GLY A O 1
ATOM 4289 N N . SER A 1 624 ? -18.710 -6.360 0.197 1.00 97.62 624 SER A N 1
ATOM 4290 C CA . SER A 1 624 ? -18.285 -6.512 1.594 1.00 97.62 624 SER A CA 1
ATOM 4291 C C . SER A 1 624 ? -16.859 -6.017 1.819 1.00 97.62 624 SER A C 1
ATOM 4293 O O . SER A 1 624 ? -15.964 -6.371 1.046 1.00 97.62 624 SER A O 1
ATOM 4295 N N . VAL A 1 625 ? -16.622 -5.308 2.924 1.00 98.06 625 VAL A N 1
ATOM 4296 C CA . VAL A 1 625 ? -15.273 -4.901 3.343 1.00 98.06 625 VAL A CA 1
ATOM 4297 C C . VAL A 1 625 ? -14.861 -5.549 4.659 1.00 98.06 625 VAL A C 1
ATOM 4299 O O . VAL A 1 625 ? -15.582 -5.507 5.653 1.00 98.06 625 VAL A O 1
ATOM 4302 N N . ILE A 1 626 ? -13.652 -6.111 4.676 1.00 97.44 626 ILE A N 1
ATOM 4303 C CA . ILE A 1 626 ? -12.938 -6.481 5.901 1.00 97.44 626 ILE A CA 1
ATOM 4304 C C . ILE A 1 626 ? -11.814 -5.469 6.112 1.00 97.44 626 ILE A C 1
ATOM 4306 O O . ILE A 1 626 ? -10.922 -5.372 5.273 1.00 97.44 626 ILE A O 1
ATOM 4310 N N . ALA A 1 627 ? -11.823 -4.730 7.220 1.00 95.94 627 ALA A N 1
ATOM 4311 C CA . ALA A 1 627 ? -10.798 -3.732 7.515 1.00 95.94 627 ALA A CA 1
ATOM 4312 C C . ALA A 1 627 ? -10.159 -3.945 8.889 1.00 95.94 627 ALA A C 1
ATOM 4314 O O . ALA A 1 627 ? -10.861 -4.119 9.885 1.00 95.94 627 ALA A O 1
ATOM 4315 N N . LEU A 1 628 ? -8.828 -3.886 8.935 1.00 92.69 628 LEU A N 1
ATOM 4316 C CA . LEU A 1 628 ? -8.018 -3.944 10.152 1.00 92.69 628 LEU A CA 1
ATOM 4317 C C . LEU A 1 628 ? -7.079 -2.731 10.208 1.00 92.69 628 LEU A C 1
ATOM 4319 O O . LEU A 1 628 ? -6.149 -2.622 9.401 1.00 92.69 628 LEU A O 1
ATOM 4323 N N . ALA A 1 629 ? -7.312 -1.842 11.173 1.00 91.06 629 ALA A N 1
ATOM 4324 C CA . ALA A 1 629 ? -6.522 -0.632 11.397 1.00 91.06 629 ALA A CA 1
ATOM 4325 C C . ALA A 1 629 ? -5.765 -0.667 12.735 1.00 91.06 629 ALA A C 1
ATOM 4327 O O . ALA A 1 629 ? -6.232 -1.238 13.724 1.00 91.06 629 ALA A O 1
ATOM 4328 N N . PHE A 1 630 ? -4.599 -0.017 12.762 1.00 88.69 630 PHE A N 1
ATOM 4329 C CA . PHE A 1 630 ? -3.741 0.130 13.951 1.00 88.69 630 PHE A CA 1
ATOM 4330 C C . PHE A 1 630 ? -3.525 1.601 14.341 1.00 88.69 630 PHE A C 1
ATOM 4332 O O . PHE A 1 630 ? -2.650 1.910 15.144 1.00 88.69 630 PHE A O 1
ATOM 4339 N N . ALA A 1 631 ? -4.301 2.491 13.732 1.00 91.38 631 ALA A N 1
ATOM 4340 C CA . ALA A 1 631 ? -4.337 3.927 13.958 1.00 91.38 631 ALA A CA 1
ATOM 4341 C C . ALA A 1 631 ? -5.797 4.403 13.856 1.00 91.38 631 ALA A C 1
ATOM 4343 O O . ALA A 1 631 ? -6.663 3.608 13.462 1.00 91.38 631 ALA A O 1
ATOM 4344 N N . PRO A 1 632 ? -6.100 5.676 14.177 1.00 92.06 632 PRO A N 1
ATOM 4345 C CA . PRO A 1 632 ? -7.454 6.198 14.051 1.00 92.06 632 PRO A CA 1
ATOM 4346 C C . PRO A 1 632 ? -8.043 5.968 12.656 1.00 92.06 632 PRO A C 1
ATOM 4348 O O . PRO A 1 632 ? -7.390 6.201 11.636 1.00 92.06 632 PRO A O 1
ATOM 4351 N N . MET A 1 633 ? -9.297 5.529 12.605 1.00 93.56 633 MET A N 1
ATOM 4352 C CA . MET A 1 633 ? -9.971 5.194 11.354 1.00 93.56 633 MET A CA 1
ATOM 4353 C C . MET A 1 633 ? -11.362 5.814 11.307 1.00 93.56 633 MET A C 1
ATOM 4355 O O . MET A 1 633 ? -12.138 5.716 12.256 1.00 93.56 633 MET A O 1
ATOM 4359 N N . THR A 1 634 ? -11.686 6.419 10.166 1.00 96.44 634 THR A N 1
ATOM 4360 C CA . THR A 1 634 ? -13.058 6.778 9.802 1.00 96.44 634 THR A CA 1
ATOM 4361 C C . THR A 1 634 ? -13.600 5.752 8.818 1.00 96.44 634 THR A C 1
ATOM 4363 O O . THR A 1 634 ? -13.002 5.545 7.763 1.00 96.44 634 THR A O 1
ATOM 4366 N N . TYR A 1 635 ? -14.729 5.131 9.145 1.00 97.50 635 TYR A N 1
ATOM 4367 C CA . TYR A 1 635 ? -15.390 4.143 8.301 1.00 97.50 635 TYR A CA 1
ATOM 4368 C C . TYR A 1 635 ? -16.827 4.544 7.965 1.00 97.50 635 TYR A C 1
ATOM 4370 O O . TYR A 1 635 ? -17.621 4.859 8.856 1.00 97.50 635 TYR A O 1
ATOM 4378 N N . VAL A 1 636 ? -17.182 4.465 6.685 1.00 97.88 636 VAL A N 1
ATOM 4379 C CA . VAL A 1 636 ? -18.560 4.610 6.206 1.00 97.88 636 VAL A CA 1
ATOM 4380 C C . VAL A 1 636 ? -18.945 3.356 5.429 1.00 97.88 636 VAL A C 1
ATOM 4382 O O . VAL A 1 636 ? -18.459 3.120 4.325 1.00 97.88 636 VAL A O 1
ATOM 4385 N N . GLY A 1 637 ? -19.826 2.551 6.012 1.00 96.38 637 GLY A N 1
ATOM 4386 C CA . GLY A 1 637 ? -20.331 1.324 5.411 1.00 96.38 637 GLY A CA 1
ATOM 4387 C C . GLY A 1 637 ? -21.252 1.581 4.227 1.00 96.38 637 GLY A C 1
ATOM 4388 O O . GLY A 1 637 ? -21.805 2.671 4.058 1.00 96.38 637 GLY A O 1
ATOM 4389 N N . GLY A 1 638 ? -21.431 0.549 3.410 1.00 96.25 638 GLY A N 1
ATOM 4390 C CA . GLY A 1 638 ? -22.326 0.584 2.257 1.00 96.25 638 GLY A CA 1
ATOM 4391 C C . GLY A 1 638 ? -23.318 -0.577 2.259 1.00 96.25 638 GLY A C 1
ATOM 4392 O O . GLY A 1 638 ? -23.928 -0.881 3.282 1.00 96.25 638 GLY A O 1
ATOM 4393 N N . ASN A 1 639 ? -23.554 -1.202 1.110 1.00 96.31 639 ASN A N 1
ATOM 4394 C CA . ASN A 1 639 ? -24.532 -2.295 1.020 1.00 96.31 639 ASN A CA 1
ATOM 4395 C C . ASN A 1 639 ? -23.945 -3.662 1.396 1.00 96.31 639 ASN A C 1
ATOM 4397 O O . ASN A 1 639 ? -24.703 -4.595 1.662 1.00 96.31 639 ASN A O 1
ATOM 4401 N N . GLY A 1 640 ? -22.616 -3.776 1.407 1.00 95.44 640 GLY A N 1
ATOM 4402 C CA . GLY A 1 640 ? -21.904 -4.990 1.776 1.00 95.44 640 GLY A CA 1
ATOM 4403 C C . GLY A 1 640 ? -22.061 -5.358 3.248 1.00 95.44 640 GLY A C 1
ATOM 4404 O O . GLY A 1 640 ? -22.362 -4.521 4.098 1.00 95.44 640 GLY A O 1
ATOM 4405 N N . ALA A 1 641 ? -21.864 -6.644 3.547 1.00 96.62 641 ALA A N 1
ATOM 4406 C CA . ALA A 1 641 ? -21.705 -7.089 4.925 1.00 96.62 641 ALA A CA 1
ATOM 4407 C C . ALA A 1 641 ? -20.261 -6.825 5.369 1.00 96.62 641 ALA A C 1
ATOM 4409 O O . ALA A 1 641 ? -19.341 -7.447 4.833 1.00 96.62 641 ALA A O 1
ATOM 4410 N N . ASP A 1 642 ? -20.072 -5.920 6.322 1.00 97.69 642 ASP A N 1
ATOM 4411 C CA . ASP A 1 642 ? -18.768 -5.337 6.631 1.00 97.69 642 ASP A CA 1
ATOM 4412 C C . ASP A 1 642 ? -18.237 -5.818 7.984 1.00 97.69 642 ASP A C 1
ATOM 4414 O O . ASP A 1 642 ? -18.981 -5.960 8.955 1.00 97.69 642 ASP A O 1
ATOM 4418 N N . THR A 1 643 ? -16.933 -6.068 8.075 1.00 97.56 643 THR A N 1
ATOM 4419 C CA . THR A 1 643 ? -16.241 -6.401 9.328 1.00 97.56 643 THR A CA 1
ATOM 4420 C C . THR A 1 643 ? -15.085 -5.443 9.532 1.00 97.56 643 THR A C 1
ATOM 4422 O O . THR A 1 643 ? -14.094 -5.486 8.808 1.00 97.56 643 THR A O 1
ATOM 4425 N N . ILE A 1 644 ? -15.203 -4.584 10.534 1.00 96.56 644 ILE A N 1
ATOM 4426 C CA . ILE A 1 644 ? -14.305 -3.459 10.752 1.00 96.56 644 ILE A CA 1
ATOM 4427 C C . ILE A 1 644 ? -13.712 -3.570 12.143 1.00 96.56 644 ILE A C 1
ATOM 4429 O O . ILE A 1 644 ? -14.436 -3.651 13.133 1.00 96.56 644 ILE A O 1
ATOM 4433 N N . ALA A 1 645 ? -12.390 -3.561 12.214 1.00 93.31 645 ALA A N 1
ATOM 4434 C CA . ALA A 1 645 ? -11.664 -3.742 13.450 1.00 93.31 645 ALA A CA 1
ATOM 4435 C C . ALA A 1 645 ? -10.519 -2.729 13.581 1.00 93.31 645 ALA A C 1
ATOM 4437 O O . ALA A 1 645 ? -9.759 -2.502 12.638 1.00 93.31 645 ALA A O 1
ATOM 4438 N N . ALA A 1 646 ? -10.396 -2.125 14.760 1.00 90.00 646 ALA A N 1
ATOM 4439 C CA . ALA A 1 646 ? -9.368 -1.140 15.085 1.00 90.00 646 ALA A CA 1
ATOM 4440 C C . ALA A 1 646 ? -8.682 -1.546 16.396 1.00 90.00 646 ALA A C 1
ATOM 4442 O O . ALA A 1 646 ? -9.329 -1.560 17.435 1.00 90.00 646 ALA A O 1
ATOM 4443 N N . PHE A 1 647 ? -7.395 -1.909 16.357 1.00 81.25 647 PHE A N 1
ATOM 4444 C CA . PHE A 1 647 ? -6.690 -2.528 17.497 1.00 81.25 647 PHE A CA 1
ATOM 4445 C C . PHE A 1 647 ? -5.386 -1.819 17.913 1.00 81.25 647 PHE A C 1
ATOM 4447 O O . PHE A 1 647 ? -4.523 -2.437 18.534 1.00 81.25 647 PHE A O 1
ATOM 4454 N N . GLY A 1 648 ? -5.204 -0.542 17.574 1.00 75.69 648 GLY A N 1
ATOM 4455 C CA . GLY A 1 648 ? -4.017 0.222 17.976 1.00 75.69 648 GLY A CA 1
ATOM 4456 C C . GLY A 1 648 ? -4.158 0.933 19.328 1.00 75.69 648 GLY A C 1
ATOM 4457 O O . GLY A 1 648 ? -5.260 1.108 19.847 1.00 75.69 648 GLY A O 1
ATOM 4458 N N . VAL A 1 649 ? -3.027 1.384 19.879 1.00 69.19 649 VAL A N 1
ATOM 4459 C CA . VAL A 1 649 ? -3.010 2.332 21.007 1.00 69.19 649 VAL A CA 1
ATOM 4460 C C . VAL A 1 649 ? -3.585 3.675 20.541 1.00 69.19 649 VAL A C 1
ATOM 4462 O O . VAL A 1 649 ? -3.359 4.065 19.394 1.00 69.19 649 VAL A O 1
ATOM 4465 N N . ASP A 1 650 ? -4.392 4.334 21.375 1.00 72.44 650 ASP A N 1
ATOM 4466 C CA . ASP A 1 650 ? -5.088 5.602 21.073 1.00 72.44 650 ASP A CA 1
ATOM 4467 C C . ASP A 1 650 ? -5.843 5.633 19.723 1.00 72.44 650 ASP A C 1
ATOM 4469 O O . ASP A 1 650 ? -6.058 6.684 19.113 1.00 72.44 650 ASP A O 1
ATOM 4473 N N . SER A 1 651 ? -6.245 4.467 19.216 1.00 82.44 651 SER A N 1
ATOM 4474 C CA . SER A 1 651 ? -6.815 4.325 17.877 1.00 82.44 651 SER A CA 1
ATOM 4475 C C . SER A 1 651 ? -8.331 4.410 17.912 1.00 82.44 651 SER A C 1
ATOM 4477 O O . SER A 1 651 ? -9.020 3.395 17.883 1.00 82.44 651 SER A O 1
ATOM 4479 N N . ALA A 1 652 ? -8.850 5.637 17.934 1.00 90.81 652 ALA A N 1
ATOM 4480 C CA . ALA A 1 652 ? -10.288 5.867 17.880 1.00 90.81 652 ALA A CA 1
ATOM 4481 C C . ALA A 1 652 ? -10.896 5.381 16.550 1.00 90.81 652 ALA A C 1
ATOM 4483 O O . ALA A 1 652 ? -10.454 5.760 15.457 1.00 90.81 652 ALA A O 1
ATOM 4484 N N . LEU A 1 653 ? -11.964 4.590 16.648 1.00 95.00 653 LEU A N 1
ATOM 4485 C CA . LEU A 1 653 ? -12.828 4.216 15.537 1.00 95.00 653 LEU A CA 1
ATOM 4486 C C . LEU A 1 653 ? -14.021 5.172 15.462 1.00 95.00 653 LEU A C 1
ATOM 4488 O O . LEU A 1 653 ? -14.873 5.187 16.347 1.00 95.00 653 LEU A O 1
ATOM 4492 N N . THR A 1 654 ? -14.116 5.935 14.373 1.00 95.88 654 THR A N 1
ATOM 4493 C CA . THR A 1 654 ? -15.344 6.649 13.996 1.00 95.88 654 THR A CA 1
ATOM 4494 C C . THR A 1 654 ? -16.018 5.888 12.864 1.00 95.88 654 THR A C 1
ATOM 4496 O O . THR A 1 654 ? -15.516 5.885 11.744 1.00 95.88 654 THR A O 1
ATOM 4499 N N . ALA A 1 655 ? -17.139 5.224 13.128 1.00 96.88 655 ALA A N 1
ATOM 4500 C CA . ALA A 1 655 ? -17.767 4.332 12.161 1.00 96.88 655 ALA A CA 1
ATOM 4501 C C . ALA A 1 655 ? -19.277 4.540 12.043 1.00 96.88 655 ALA A C 1
ATOM 4503 O O . ALA A 1 655 ? -19.991 4.684 13.033 1.00 96.88 655 ALA A O 1
ATOM 4504 N N . THR A 1 656 ? -19.778 4.494 10.812 1.00 97.00 656 THR A N 1
ATOM 4505 C CA . THR A 1 656 ? -21.208 4.376 10.513 1.00 97.00 656 THR A CA 1
ATOM 4506 C C . THR A 1 656 ? -21.420 3.163 9.619 1.00 97.00 656 THR A C 1
ATOM 4508 O O . THR A 1 656 ? -20.859 3.104 8.530 1.00 97.00 656 THR A O 1
ATOM 4511 N N . GLY A 1 657 ? -22.205 2.189 10.071 1.00 95.88 657 GLY A N 1
ATOM 4512 C CA . GLY A 1 657 ? -22.619 1.038 9.272 1.00 95.88 657 GLY A CA 1
ATOM 4513 C C . GLY A 1 657 ? -23.542 1.431 8.121 1.00 95.88 657 GLY A C 1
ATOM 4514 O O . GLY A 1 657 ? -24.159 2.497 8.128 1.00 95.88 657 GLY A O 1
ATOM 4515 N N . GLY A 1 658 ? -23.642 0.553 7.128 1.00 95.69 658 GLY A N 1
ATOM 4516 C CA . GLY A 1 658 ? -24.492 0.751 5.959 1.00 95.69 658 GLY A CA 1
ATOM 4517 C C . GLY A 1 658 ? -25.791 -0.060 6.015 1.00 95.69 658 GLY A C 1
ATOM 4518 O O . GLY A 1 658 ? -26.408 -0.192 7.072 1.00 95.69 658 GLY A O 1
ATOM 4519 N N . SER A 1 659 ? -26.259 -0.554 4.868 1.00 95.31 659 SER A N 1
ATOM 4520 C CA . SER A 1 659 ? -27.482 -1.370 4.765 1.00 95.31 659 SER A CA 1
ATOM 4521 C C . SER A 1 659 ? -27.236 -2.872 4.919 1.00 95.31 659 SER A C 1
ATOM 4523 O O . SER A 1 659 ? -28.161 -3.607 5.269 1.00 95.31 659 SER A O 1
ATOM 4525 N N . GLY A 1 660 ? -25.998 -3.326 4.715 1.00 93.50 660 GLY A N 1
ATOM 4526 C CA . GLY A 1 660 ? -25.589 -4.691 5.028 1.00 93.50 660 GLY A CA 1
ATOM 4527 C C . GLY A 1 660 ? -25.344 -4.909 6.523 1.00 93.50 660 GLY A C 1
ATOM 4528 O O . GLY A 1 660 ? -25.277 -3.969 7.315 1.00 93.50 660 GLY A O 1
ATOM 4529 N N . THR A 1 661 ? -25.232 -6.178 6.923 1.00 94.00 661 THR A N 1
ATOM 4530 C CA . THR A 1 661 ? -24.882 -6.547 8.302 1.00 94.00 661 THR A CA 1
ATOM 4531 C C . THR A 1 661 ? -23.463 -6.092 8.620 1.00 94.00 661 THR A C 1
ATOM 4533 O O . THR A 1 661 ? -22.549 -6.432 7.874 1.00 94.00 661 THR A O 1
ATOM 4536 N N . ALA A 1 662 ? -23.261 -5.387 9.732 1.00 96.62 662 ALA A N 1
ATOM 4537 C CA . ALA A 1 662 ? -21.936 -4.911 10.118 1.00 96.62 662 ALA A CA 1
ATOM 4538 C C . ALA A 1 662 ? -21.462 -5.508 11.449 1.00 96.62 662 ALA A C 1
ATOM 4540 O O . ALA A 1 662 ? -22.234 -5.717 12.387 1.00 96.62 662 ALA A O 1
ATOM 4541 N N . LEU A 1 663 ? -20.164 -5.766 11.534 1.00 97.25 663 LEU A N 1
ATOM 4542 C CA . LEU A 1 663 ? -19.472 -6.161 12.750 1.00 97.25 663 LEU A CA 1
ATOM 4543 C C . LEU A 1 663 ? -18.347 -5.156 13.016 1.00 97.25 663 LEU A C 1
ATOM 4545 O O . LEU A 1 663 ? -17.398 -5.066 12.242 1.00 97.25 663 LEU A O 1
ATOM 4549 N N . PHE A 1 664 ? -18.450 -4.422 14.120 1.00 97.00 664 PHE A N 1
ATOM 4550 C CA . PHE A 1 664 ? -17.445 -3.463 14.572 1.00 97.00 664 PHE A CA 1
ATOM 4551 C C . PHE A 1 664 ? -16.713 -4.005 15.799 1.00 97.00 664 PHE A C 1
ATOM 4553 O O . PHE A 1 664 ? -17.353 -4.359 16.789 1.00 97.00 664 PHE A O 1
ATOM 4560 N N . LEU A 1 665 ? -15.383 -4.062 15.740 1.00 95.31 665 LEU A N 1
ATOM 4561 C CA . LEU A 1 665 ? -14.505 -4.435 16.847 1.00 95.31 665 LEU A CA 1
ATOM 4562 C C . LEU A 1 665 ? -13.542 -3.286 17.140 1.00 95.31 665 LEU A C 1
ATOM 4564 O O . LEU A 1 665 ? -12.458 -3.215 16.561 1.00 95.31 665 LEU A O 1
ATOM 4568 N N . ALA A 1 666 ? -13.929 -2.389 18.037 1.00 92.62 666 ALA A N 1
ATOM 4569 C CA . ALA A 1 666 ? -12.999 -1.410 18.575 1.00 92.62 666 ALA A CA 1
ATOM 4570 C C . ALA A 1 666 ? -12.122 -2.035 19.675 1.00 92.62 666 ALA A C 1
ATOM 4572 O O . ALA A 1 666 ? -12.542 -2.933 20.415 1.00 92.62 666 ALA A O 1
ATOM 4573 N N . GLY A 1 667 ? -10.867 -1.596 19.723 1.00 85.06 667 GLY A N 1
ATOM 4574 C CA . GLY A 1 667 ? -9.863 -2.012 20.694 1.00 85.06 667 GLY A CA 1
ATOM 4575 C C . GLY A 1 667 ? -10.113 -1.419 22.079 1.00 85.06 667 GLY A C 1
ATOM 4576 O O . GLY A 1 667 ? -11.039 -0.650 22.291 1.00 85.06 667 GLY A O 1
ATOM 4577 N N . ALA A 1 668 ? -9.278 -1.782 23.053 1.00 81.88 668 ALA A N 1
ATOM 4578 C CA . ALA A 1 668 ? -9.451 -1.344 24.443 1.00 81.88 668 ALA A CA 1
ATOM 4579 C C . ALA A 1 668 ? -9.111 0.141 24.699 1.00 81.88 668 ALA A C 1
ATOM 4581 O O . ALA A 1 668 ? -9.283 0.596 25.826 1.00 81.88 668 ALA A O 1
ATOM 4582 N N . SER A 1 669 ? -8.615 0.858 23.689 1.00 82.44 669 SER A N 1
ATOM 4583 C CA . SER A 1 669 ? -8.130 2.237 23.781 1.00 82.44 669 SER A CA 1
ATOM 4584 C C . SER A 1 669 ? -8.803 3.130 22.742 1.00 82.44 669 SER A C 1
ATOM 4586 O O . SER A 1 669 ? -9.217 2.651 21.684 1.00 82.44 669 SER A O 1
ATOM 4588 N N . GLY A 1 670 ? -8.813 4.435 23.010 1.00 85.06 670 GLY A N 1
ATOM 4589 C CA . GLY A 1 670 ? -9.409 5.461 22.163 1.00 85.06 670 GLY A CA 1
ATOM 4590 C C . GLY A 1 670 ? -10.901 5.650 22.436 1.00 85.06 670 GLY A C 1
ATOM 4591 O O . GLY A 1 670 ? -11.624 4.694 22.663 1.00 85.06 670 GLY A O 1
ATOM 4592 N N . HIS A 1 671 ? -11.371 6.897 22.351 1.00 91.94 671 HIS A N 1
ATOM 4593 C CA . HIS A 1 671 ? -12.795 7.231 22.452 1.00 91.94 671 HIS A CA 1
ATOM 4594 C C . HIS A 1 671 ? -13.511 6.917 21.131 1.00 91.94 671 HIS A C 1
ATOM 4596 O O . HIS A 1 671 ? -13.436 7.699 20.174 1.00 91.94 671 HIS A O 1
ATOM 4602 N N . ASN A 1 672 ? -14.196 5.779 21.050 1.00 95.12 672 ASN A N 1
ATOM 4603 C CA . ASN A 1 672 ? -14.833 5.318 19.819 1.00 95.12 672 ASN A CA 1
ATOM 4604 C C . ASN A 1 672 ? -16.213 5.959 19.619 1.00 95.12 672 ASN A C 1
ATOM 4606 O O . ASN A 1 672 ? -16.947 6.229 20.567 1.00 95.12 672 ASN A O 1
ATOM 4610 N N . SER A 1 673 ? -16.592 6.188 18.363 1.00 95.88 673 SER A N 1
ATOM 4611 C CA . SER A 1 673 ? -17.906 6.702 17.965 1.00 95.88 673 SER A CA 1
ATOM 4612 C C . SER A 1 673 ? -18.479 5.814 16.867 1.00 95.88 673 SER A C 1
ATOM 4614 O O . SER A 1 673 ? -18.062 5.894 15.710 1.00 95.88 673 SER A O 1
ATOM 4616 N N . ILE A 1 674 ? -19.402 4.919 17.222 1.00 97.62 674 ILE A N 1
ATOM 4617 C CA . ILE A 1 674 ? -19.874 3.852 16.328 1.00 97.62 674 ILE A CA 1
ATOM 4618 C C . ILE A 1 674 ? -21.397 3.891 16.213 1.00 97.62 674 ILE A C 1
ATOM 4620 O O . ILE A 1 674 ? -22.105 3.832 17.216 1.00 97.62 674 ILE A O 1
ATOM 4624 N N . THR A 1 675 ? -21.906 3.941 14.981 1.00 96.44 675 THR A N 1
ATOM 4625 C CA . THR A 1 675 ? -23.336 3.848 14.652 1.00 96.44 675 THR A CA 1
ATOM 4626 C C . THR A 1 675 ? -23.613 2.633 13.767 1.00 96.44 675 THR A C 1
ATOM 4628 O O . THR A 1 675 ? -22.983 2.481 12.727 1.00 96.44 675 THR A O 1
ATOM 4631 N N . GLY A 1 676 ? -24.583 1.788 14.127 1.00 93.56 676 GLY A N 1
ATOM 4632 C CA . GLY A 1 676 ? -24.862 0.511 13.442 1.00 93.56 676 GLY A CA 1
ATOM 4633 C C . GLY A 1 676 ? -25.443 0.588 12.016 1.00 93.56 676 GLY A C 1
ATOM 4634 O O . GLY A 1 676 ? -25.473 -0.419 11.319 1.00 93.56 676 GLY A O 1
ATOM 4635 N N . GLY A 1 677 ? -25.888 1.751 11.533 1.00 93.69 677 GLY A N 1
ATOM 4636 C CA . GLY A 1 677 ? -26.423 1.881 10.167 1.00 93.69 677 GLY A CA 1
ATOM 4637 C C . GLY A 1 677 ? -27.891 1.466 10.006 1.00 93.69 677 GLY A C 1
ATOM 4638 O O . GLY A 1 677 ? -28.728 1.792 10.837 1.00 93.69 677 GLY A O 1
ATOM 4639 N N . SER A 1 678 ? -28.255 0.826 8.896 1.00 93.38 678 SER A N 1
ATOM 4640 C CA . SER A 1 678 ? -29.625 0.339 8.621 1.00 93.38 678 SER A CA 1
ATOM 4641 C C . SER A 1 678 ? -29.734 -1.180 8.505 1.00 93.38 678 SER A C 1
ATOM 4643 O O . SER A 1 678 ? -30.826 -1.720 8.672 1.00 93.38 678 SER A O 1
ATOM 4645 N N . GLY A 1 679 ? -28.617 -1.872 8.276 1.00 92.31 679 GLY A N 1
ATOM 4646 C CA . GLY A 1 679 ? -28.518 -3.310 8.498 1.00 92.31 679 GLY A CA 1
ATOM 4647 C C . GLY A 1 679 ? -28.360 -3.642 9.983 1.00 92.31 679 GLY A C 1
ATOM 4648 O O . GLY A 1 679 ? -28.072 -2.770 10.801 1.00 92.31 679 GLY A O 1
ATOM 4649 N N . THR A 1 680 ? -28.555 -4.914 10.338 1.00 93.56 680 THR A N 1
ATOM 4650 C CA . THR A 1 680 ? -28.302 -5.398 11.703 1.00 93.56 680 THR A CA 1
ATOM 4651 C C . THR A 1 680 ? -26.811 -5.327 12.024 1.00 93.56 680 THR A C 1
ATOM 4653 O O . THR A 1 680 ? -25.992 -5.826 11.251 1.00 93.56 680 THR A O 1
ATOM 4656 N N . SER A 1 681 ? -26.463 -4.780 13.183 1.00 95.69 681 SER A N 1
ATOM 4657 C CA . SER A 1 681 ? -25.079 -4.567 13.601 1.00 95.69 681 SER A CA 1
ATOM 4658 C C . SER A 1 681 ? -24.711 -5.258 14.905 1.00 95.69 681 SER A C 1
ATOM 4660 O O . SER A 1 681 ? -25.498 -5.325 15.851 1.00 95.69 681 SER A O 1
ATOM 4662 N N . ILE A 1 682 ? -23.467 -5.726 14.978 1.00 96.38 682 ILE A N 1
ATOM 4663 C CA . ILE A 1 682 ? -22.812 -6.124 16.223 1.00 96.38 682 ILE A CA 1
ATOM 4664 C C . ILE A 1 682 ? -21.677 -5.136 16.480 1.00 96.38 682 ILE A C 1
ATOM 4666 O O . ILE A 1 682 ? -20.740 -5.043 15.693 1.00 96.38 682 ILE A O 1
ATOM 4670 N N . ILE A 1 683 ? -21.760 -4.400 17.582 1.00 97.38 683 ILE A N 1
ATOM 4671 C CA . ILE A 1 683 ? -20.788 -3.378 17.964 1.00 97.38 683 ILE A CA 1
ATOM 4672 C C . ILE A 1 683 ? -20.095 -3.825 19.244 1.00 97.38 683 ILE A C 1
ATOM 4674 O O . ILE A 1 683 ? -20.743 -3.966 20.278 1.00 97.38 683 ILE A O 1
ATOM 4678 N N . PHE A 1 684 ? -18.782 -4.009 19.190 1.00 95.94 684 PHE A N 1
ATOM 4679 C CA . PHE A 1 684 ? -17.919 -4.082 20.362 1.00 95.94 684 PHE A CA 1
ATOM 4680 C C . PHE A 1 684 ? -17.225 -2.730 20.498 1.00 95.94 684 PHE A C 1
ATOM 4682 O O . PHE A 1 684 ? -16.388 -2.389 19.666 1.00 95.94 684 PHE A O 1
ATOM 4689 N N . GLY A 1 685 ? -17.643 -1.953 21.500 1.00 92.12 685 GLY A N 1
ATOM 4690 C CA . GLY A 1 685 ? -17.264 -0.548 21.655 1.00 92.12 685 GLY A CA 1
ATOM 4691 C C . GLY A 1 685 ? -15.822 -0.319 22.082 1.00 92.12 685 GLY A C 1
ATOM 4692 O O . GLY A 1 685 ? -15.264 0.696 21.701 1.00 92.12 685 GLY A O 1
ATOM 4693 N N . GLY A 1 686 ? -15.218 -1.290 22.771 1.00 89.12 686 GLY A N 1
ATOM 4694 C CA . GLY A 1 686 ? -13.893 -1.107 23.350 1.00 89.12 686 GLY A CA 1
ATOM 4695 C C . GLY A 1 686 ? -13.959 -0.599 24.785 1.00 89.12 686 GLY A C 1
ATOM 4696 O O . GLY A 1 686 ? -14.922 -0.888 25.496 1.00 89.12 686 GLY A O 1
ATOM 4697 N N . GLY A 1 687 ? -12.893 0.054 25.237 1.00 84.50 687 GLY A N 1
ATOM 4698 C CA . GLY A 1 687 ? -12.855 0.754 26.522 1.00 84.50 687 GLY A CA 1
ATOM 4699 C C . GLY A 1 687 ? -12.777 2.267 26.327 1.00 84.50 687 GLY A C 1
ATOM 4700 O O . GLY A 1 687 ? -12.758 2.744 25.205 1.00 84.50 687 GLY A O 1
ATOM 4701 N N . GLU A 1 688 ? -12.654 3.008 27.430 1.00 84.88 688 GLU A N 1
ATOM 4702 C CA . GLU A 1 688 ? -12.411 4.460 27.435 1.00 84.88 688 GLU A CA 1
ATOM 4703 C C . GLU A 1 688 ? -13.586 5.324 26.943 1.00 84.88 688 GLU A C 1
ATOM 4705 O O . GLU A 1 688 ? -13.402 6.271 26.195 1.00 84.88 688 GLU A O 1
ATOM 4710 N N . GLY A 1 689 ? -14.801 5.120 27.455 1.00 91.56 689 GLY A N 1
ATOM 4711 C CA . GLY A 1 689 ? -15.861 6.137 27.351 1.00 91.56 689 GLY A CA 1
ATOM 4712 C C . GLY A 1 689 ? -16.331 6.418 25.922 1.00 91.56 689 GLY A C 1
ATOM 4713 O O . GLY A 1 689 ? -16.262 7.546 25.428 1.00 91.56 689 GLY A O 1
ATOM 4714 N N . ASP A 1 690 ? -16.824 5.367 25.279 1.00 95.88 690 ASP A N 1
ATOM 4715 C CA . ASP A 1 690 ? -17.275 5.376 23.892 1.00 95.88 690 ASP A CA 1
ATOM 4716 C C . ASP A 1 690 ? -18.678 5.969 23.706 1.00 95.88 690 ASP A C 1
ATOM 4718 O O . ASP A 1 690 ? -19.515 5.969 24.612 1.00 95.88 690 ASP A O 1
ATOM 4722 N N . VAL A 1 691 ? -18.979 6.397 22.480 1.00 97.12 691 VAL A N 1
ATOM 4723 C CA . VAL A 1 691 ? -20.327 6.742 22.017 1.00 97.12 691 VAL A CA 1
ATOM 4724 C C . VAL A 1 691 ? -20.813 5.663 21.051 1.00 97.12 691 VAL A C 1
ATOM 4726 O O . VAL A 1 691 ? -20.380 5.580 19.902 1.00 97.12 691 VAL A O 1
ATOM 4729 N N . LEU A 1 692 ? -21.752 4.837 21.506 1.00 97.50 692 LEU A N 1
ATOM 4730 C CA . LEU A 1 692 ? -22.240 3.666 20.781 1.00 97.50 692 LEU A CA 1
ATOM 4731 C C . LEU A 1 692 ? -23.730 3.819 20.485 1.00 97.50 692 LEU A C 1
ATOM 4733 O O . LEU A 1 692 ? -24.560 3.896 21.392 1.00 97.50 692 LEU A O 1
ATOM 4737 N N . THR A 1 693 ? -24.087 3.851 19.207 1.00 96.19 693 THR A N 1
ATOM 4738 C CA . THR A 1 693 ? -25.465 4.061 18.759 1.00 96.19 693 THR A CA 1
ATOM 4739 C C . THR A 1 693 ? -25.936 2.890 17.909 1.00 96.19 693 THR A C 1
ATOM 4741 O O . THR A 1 693 ? -25.302 2.517 16.921 1.00 96.19 693 THR A O 1
ATOM 4744 N N . ALA A 1 694 ? -27.072 2.303 18.275 1.00 93.94 694 ALA A N 1
ATOM 4745 C CA . ALA A 1 694 ? -27.729 1.328 17.422 1.00 93.94 694 ALA A CA 1
ATOM 4746 C C . ALA A 1 694 ? -28.186 2.031 16.140 1.00 93.94 694 ALA A C 1
ATOM 4748 O O . ALA A 1 694 ? -28.602 3.191 16.145 1.00 93.94 694 ALA A O 1
ATOM 4749 N N . GLY A 1 695 ? -28.079 1.329 15.030 1.00 89.56 695 GLY A N 1
ATOM 4750 C CA . GLY A 1 695 ? -28.649 1.730 13.768 1.00 89.56 695 GLY A CA 1
ATOM 4751 C C . GLY A 1 695 ? -30.170 1.585 13.736 1.00 89.56 695 GLY A C 1
ATOM 4752 O O . GLY A 1 695 ? -30.809 1.068 14.645 1.00 89.56 695 GLY A O 1
ATOM 4753 N N . SER A 1 696 ? -30.764 2.013 12.627 1.00 87.94 696 SER A N 1
ATOM 4754 C CA . SER A 1 696 ? -32.166 1.743 12.277 1.00 87.94 696 SER A CA 1
ATOM 4755 C C . SER A 1 696 ? -32.453 0.269 11.947 1.00 87.94 696 SER A C 1
ATOM 4757 O O . SER A 1 696 ? -33.617 -0.087 11.754 1.00 87.94 696 SER A O 1
ATOM 4759 N N . GLY A 1 697 ? -31.418 -0.574 11.885 1.00 80.81 697 GLY A N 1
ATOM 4760 C CA . GLY A 1 697 ? -31.544 -2.009 11.674 1.00 80.81 697 GLY A CA 1
ATOM 4761 C C . GLY A 1 697 ? -32.225 -2.710 12.845 1.00 80.81 697 GLY A C 1
ATOM 4762 O O . GLY A 1 697 ? -31.976 -2.414 14.012 1.00 80.81 697 GLY A O 1
ATOM 4763 N N . ALA A 1 698 ? -33.091 -3.677 12.539 1.00 79.88 698 ALA A N 1
ATOM 4764 C CA . ALA A 1 698 ? -33.705 -4.490 13.576 1.00 79.88 698 ALA A CA 1
ATOM 4765 C C . ALA A 1 698 ? -32.663 -5.458 14.157 1.00 79.88 698 ALA A C 1
ATOM 4767 O O . ALA A 1 698 ? -32.050 -6.230 13.417 1.00 79.88 698 ALA A O 1
ATOM 4768 N N . GLY A 1 699 ? -32.507 -5.473 15.483 1.00 87.19 699 GLY A N 1
ATOM 4769 C CA . GLY A 1 699 ? -31.740 -6.528 16.152 1.00 87.19 699 GLY A CA 1
ATOM 4770 C C . GLY A 1 699 ? -30.311 -6.184 16.556 1.00 87.19 699 GLY A C 1
ATOM 4771 O O . GLY A 1 699 ? -29.565 -7.111 16.875 1.00 87.19 699 GLY A O 1
ATOM 4772 N N . ASP A 1 700 ? -29.910 -4.911 16.544 1.00 94.50 700 ASP A N 1
ATOM 4773 C CA . ASP A 1 700 ? -28.525 -4.564 16.875 1.00 94.50 700 ASP A CA 1
ATOM 4774 C C . ASP A 1 700 ? -28.111 -5.039 18.269 1.00 94.50 700 ASP A C 1
ATOM 4776 O O . ASP A 1 700 ? -28.874 -4.982 19.241 1.00 94.50 700 ASP A O 1
ATOM 4780 N N . THR A 1 701 ? -26.867 -5.496 18.353 1.00 96.12 701 THR A N 1
ATOM 4781 C CA . THR A 1 701 ? -26.210 -5.888 19.594 1.00 96.12 701 THR A CA 1
ATOM 4782 C C . THR A 1 701 ? -25.037 -4.960 19.852 1.00 96.12 701 THR A C 1
ATOM 4784 O O . THR A 1 701 ? -24.084 -4.940 19.081 1.00 96.12 701 THR A O 1
ATOM 4787 N N . ILE A 1 702 ? -25.082 -4.221 20.955 1.00 97.19 702 ILE A N 1
ATOM 4788 C CA . ILE A 1 702 ? -23.991 -3.356 21.401 1.00 97.19 702 ILE A CA 1
ATOM 4789 C C . ILE A 1 702 ? -23.400 -3.947 22.666 1.00 97.19 702 ILE A C 1
ATOM 4791 O O . ILE A 1 702 ? -24.112 -4.172 23.641 1.00 97.19 702 ILE A O 1
ATOM 4795 N N . LYS A 1 703 ? -22.092 -4.163 22.659 1.00 96.88 703 LYS A N 1
ATOM 4796 C CA . LYS A 1 703 ? -21.304 -4.529 23.822 1.00 96.88 703 LYS A CA 1
ATOM 4797 C C . LYS A 1 703 ? -20.255 -3.459 24.082 1.00 96.88 703 LYS A C 1
ATOM 4799 O O . LYS A 1 703 ? -19.222 -3.422 23.417 1.00 96.88 703 LYS A O 1
ATOM 4804 N N . ALA A 1 704 ? -20.544 -2.614 25.060 1.00 95.50 704 ALA A N 1
ATOM 4805 C CA . ALA A 1 704 ? -19.565 -1.729 25.667 1.00 95.50 704 ALA A CA 1
ATOM 4806 C C . ALA A 1 704 ? -18.544 -2.536 26.488 1.00 95.50 704 ALA A C 1
ATOM 4808 O O . ALA A 1 704 ? -18.808 -3.679 26.891 1.00 95.50 704 ALA A O 1
ATOM 4809 N N . GLY A 1 705 ? -17.366 -1.955 26.701 1.00 93.06 705 GLY A N 1
ATOM 4810 C CA . GLY A 1 705 ? -16.341 -2.490 27.590 1.00 93.06 705 GLY A CA 1
ATOM 4811 C C . GLY A 1 705 ? -16.278 -1.715 28.897 1.00 93.06 705 GLY A C 1
ATOM 4812 O O . GLY A 1 705 ? -17.252 -1.686 29.640 1.00 93.06 705 GLY A O 1
ATOM 4813 N N . SER A 1 706 ? -15.102 -1.205 29.240 1.00 92.12 706 SER A N 1
ATOM 4814 C CA . SER A 1 706 ? -14.860 -0.528 30.515 1.00 92.12 706 SER A CA 1
ATOM 4815 C C . SER A 1 706 ? -14.707 0.973 30.338 1.00 92.12 706 SER A C 1
ATOM 4817 O O . SER A 1 706 ? -13.901 1.394 29.506 1.00 92.12 706 SER A O 1
ATOM 4819 N N . GLY A 1 707 ? -15.311 1.757 31.225 1.00 91.94 707 GLY A N 1
ATOM 4820 C CA . GLY A 1 707 ? -15.210 3.210 31.162 1.00 91.94 707 GLY A CA 1
ATOM 4821 C C . GLY A 1 707 ? -16.547 3.885 31.423 1.00 91.94 707 GLY A C 1
ATOM 4822 O O . GLY A 1 707 ? -17.344 3.418 32.231 1.00 91.94 707 GLY A O 1
ATOM 4823 N N . ALA A 1 708 ? -16.722 5.067 30.835 1.00 94.56 708 ALA A N 1
ATOM 4824 C CA . ALA A 1 708 ? -17.923 5.876 30.991 1.00 94.56 708 ALA A CA 1
ATOM 4825 C C . ALA A 1 708 ? -18.657 6.009 29.653 1.00 94.56 708 ALA A C 1
ATOM 4827 O O . ALA A 1 708 ? -18.531 7.025 28.967 1.00 94.56 708 ALA A O 1
ATOM 4828 N N . GLU A 1 709 ? -19.362 4.963 29.235 1.00 96.56 709 GLU A N 1
ATOM 4829 C CA . GLU A 1 709 ? -19.909 4.868 27.883 1.00 96.56 709 GLU A CA 1
ATOM 4830 C C . GLU A 1 709 ? -21.255 5.582 27.748 1.00 96.56 709 GLU A C 1
ATOM 4832 O O . GLU A 1 709 ? -22.087 5.607 28.657 1.00 96.56 709 GLU A O 1
ATOM 4837 N N . THR A 1 710 ? -21.500 6.134 26.562 1.00 97.38 710 THR A N 1
ATOM 4838 C CA . THR A 1 710 ? -22.807 6.624 26.128 1.00 97.38 710 THR A CA 1
ATOM 4839 C C . THR A 1 710 ? -23.388 5.656 25.108 1.00 97.38 710 THR A C 1
ATOM 4841 O O . THR A 1 710 ? -22.909 5.563 23.981 1.00 97.38 710 THR A O 1
ATOM 4844 N N . ILE A 1 711 ? -24.457 4.957 25.483 1.00 97.31 711 ILE A N 1
ATOM 4845 C CA . ILE A 1 711 ? -25.089 3.915 24.673 1.00 97.31 711 ILE A CA 1
ATOM 4846 C C . ILE A 1 711 ? -26.511 4.345 24.310 1.00 97.31 711 ILE A C 1
ATOM 4848 O O . ILE A 1 711 ? -27.333 4.629 25.185 1.00 97.31 711 ILE A O 1
ATOM 4852 N N . SER A 1 712 ? -26.850 4.374 23.021 1.00 95.00 712 SER A N 1
ATOM 4853 C CA . SER A 1 712 ? -28.185 4.771 22.571 1.00 95.00 712 SER A CA 1
ATOM 4854 C C . SER A 1 712 ? -28.799 3.807 21.562 1.00 95.00 712 SER A C 1
ATOM 4856 O O . SER A 1 712 ? -28.228 3.540 20.517 1.00 95.00 712 SER A O 1
ATOM 4858 N N . ALA A 1 713 ? -30.023 3.362 21.839 1.00 92.19 713 ALA A N 1
ATOM 4859 C CA . ALA A 1 713 ? -30.904 2.655 20.908 1.00 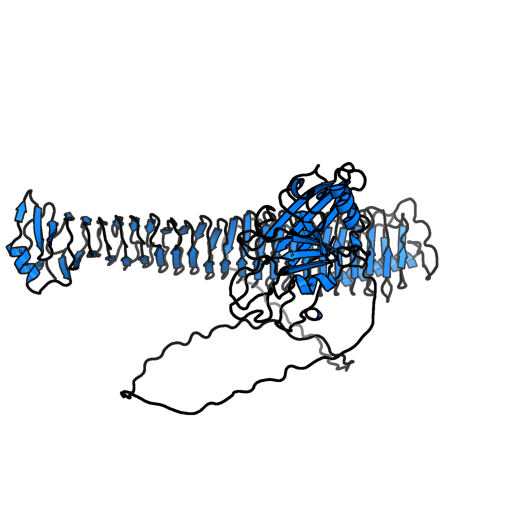92.19 713 ALA A CA 1
ATOM 4860 C C . ALA A 1 713 ? -32.145 3.492 20.548 1.00 92.19 713 ALA A C 1
ATOM 4862 O O . ALA A 1 713 ? -33.217 2.984 20.231 1.00 92.19 713 ALA A O 1
ATOM 4863 N N . ALA A 1 714 ? -32.041 4.813 20.668 1.00 82.38 714 ALA A N 1
ATOM 4864 C CA . ALA A 1 714 ? -33.207 5.673 20.629 1.00 82.38 714 ALA A CA 1
ATOM 4865 C C . ALA A 1 714 ? -33.340 6.414 19.301 1.00 82.38 714 ALA A C 1
ATOM 4867 O O . ALA A 1 714 ? -32.409 7.071 18.842 1.00 82.38 714 ALA A O 1
ATOM 4868 N N . GLY A 1 715 ? -34.543 6.336 18.725 1.00 75.19 715 GLY A N 1
ATOM 4869 C CA . GLY A 1 715 ? -34.824 6.750 17.348 1.00 75.19 715 GLY A CA 1
ATOM 4870 C C . GLY A 1 715 ? -34.661 5.622 16.321 1.00 75.19 715 GLY A C 1
ATOM 4871 O O . GLY A 1 715 ? -34.787 5.880 15.129 1.00 75.19 715 GLY A O 1
ATOM 4872 N N . THR A 1 716 ? -34.392 4.392 16.766 1.00 81.19 716 THR A N 1
ATOM 4873 C CA . THR A 1 716 ? -34.181 3.215 15.905 1.00 81.19 716 THR A CA 1
ATOM 4874 C C . THR A 1 716 ? -35.460 2.373 15.780 1.00 81.19 716 THR A C 1
ATOM 4876 O O . THR A 1 716 ? -36.520 2.835 16.209 1.00 81.19 716 THR A O 1
ATOM 4879 N N . GLN A 1 717 ? -35.399 1.170 15.198 1.00 78.75 717 GLN A N 1
ATOM 4880 C CA . GLN A 1 717 ? -36.511 0.208 15.161 1.00 78.75 717 GLN A CA 1
ATOM 4881 C C . GLN A 1 717 ? -36.042 -1.204 15.542 1.00 78.75 717 GLN A C 1
ATOM 4883 O O . GLN A 1 717 ? -34.891 -1.563 15.322 1.00 78.75 717 GLN A O 1
ATOM 4888 N N . GLY A 1 718 ? -36.957 -2.044 16.035 1.00 82.44 718 GLY A N 1
ATOM 4889 C CA . GLY A 1 718 ? -36.686 -3.454 16.352 1.00 82.44 718 GLY A CA 1
ATOM 4890 C C . GLY A 1 718 ? -36.251 -3.691 17.799 1.00 82.44 718 GLY A C 1
ATOM 4891 O O . GLY A 1 718 ? -36.340 -2.797 18.625 1.00 82.44 718 GLY A O 1
ATOM 4892 N N . VAL A 1 719 ? -35.854 -4.924 18.136 1.00 87.88 719 VAL A N 1
ATOM 4893 C CA . VAL A 1 719 ? -35.440 -5.279 19.508 1.00 87.88 719 VAL A CA 1
ATOM 4894 C C . VAL A 1 719 ? -33.921 -5.242 19.624 1.00 87.88 719 VAL A C 1
ATOM 4896 O O . VAL A 1 719 ? -33.257 -6.034 18.961 1.00 87.88 719 VAL A O 1
ATOM 4899 N N . HIS A 1 720 ? -33.370 -4.381 20.477 1.00 92.50 720 HIS A N 1
ATOM 4900 C CA . HIS A 1 720 ? -31.918 -4.231 20.633 1.00 92.50 720 HIS A CA 1
ATOM 4901 C C . HIS A 1 720 ? -31.391 -4.916 21.896 1.00 92.50 720 HIS A C 1
ATOM 4903 O O . HIS A 1 720 ? -32.104 -5.055 22.893 1.00 92.50 720 HIS A O 1
ATOM 4909 N N . LYS A 1 721 ? -30.122 -5.332 21.863 1.00 95.19 721 LYS A N 1
ATOM 4910 C CA . LYS A 1 721 ? -29.407 -5.884 23.022 1.00 95.19 721 LYS A CA 1
ATOM 4911 C C . LYS A 1 721 ? -28.239 -4.980 23.375 1.00 95.19 721 LYS A C 1
ATOM 4913 O O . LYS A 1 721 ? -27.326 -4.823 22.571 1.00 95.19 721 LYS A O 1
ATOM 4918 N N . LEU A 1 722 ? -28.262 -4.414 24.574 1.00 96.81 722 LEU A N 1
ATOM 4919 C CA . LEU A 1 722 ? -27.225 -3.525 25.079 1.00 96.81 722 LEU A CA 1
ATOM 4920 C C . LEU A 1 722 ? -26.538 -4.190 26.270 1.00 96.81 722 LEU A C 1
ATOM 4922 O O . LEU A 1 722 ? -27.176 -4.492 27.272 1.00 96.81 722 LEU A O 1
ATOM 4926 N N . TYR A 1 723 ? -25.237 -4.408 26.168 1.00 96.62 723 TYR A N 1
ATOM 4927 C CA . TYR A 1 723 ? -24.389 -4.872 27.255 1.00 96.62 723 TYR A CA 1
ATOM 4928 C C . TYR A 1 723 ? -23.535 -3.685 27.684 1.00 96.62 723 TYR A C 1
ATOM 4930 O O . TYR A 1 723 ? -22.632 -3.294 26.947 1.00 96.62 723 TYR A O 1
ATOM 4938 N N . ALA A 1 724 ? -23.853 -3.097 28.839 1.00 93.69 724 ALA A N 1
ATOM 4939 C CA . ALA A 1 724 ? -23.275 -1.825 29.276 1.00 93.69 724 ALA A CA 1
ATOM 4940 C C . ALA A 1 724 ? -21.808 -1.929 29.721 1.00 93.69 724 ALA A C 1
ATOM 4942 O O . ALA A 1 724 ? -21.117 -0.928 29.793 1.00 93.69 724 ALA A O 1
ATOM 4943 N N . GLY A 1 725 ? -21.317 -3.138 30.003 1.00 93.00 725 GLY A N 1
ATOM 4944 C CA . GLY A 1 725 ? -19.943 -3.304 30.467 1.00 93.00 725 GLY A CA 1
ATOM 4945 C C . GLY A 1 725 ? -19.752 -2.788 31.897 1.00 93.00 725 GLY A C 1
ATOM 4946 O O . GLY A 1 725 ? -20.642 -2.975 32.732 1.00 93.00 725 GLY A O 1
ATOM 4947 N N . SER A 1 726 ? -18.575 -2.241 32.204 1.00 92.31 726 SER A N 1
ATOM 4948 C CA . SER A 1 726 ? -18.209 -1.775 33.547 1.00 92.31 726 SER A CA 1
ATOM 4949 C C . SER A 1 726 ? -17.952 -0.271 33.595 1.00 92.31 726 SER A C 1
ATOM 4951 O O . SER A 1 726 ? -17.453 0.310 32.643 1.00 92.31 726 SER A O 1
ATOM 4953 N N . GLY A 1 727 ? -18.215 0.341 34.752 1.00 92.19 727 GLY A N 1
ATOM 4954 C CA . GLY A 1 727 ? -18.015 1.780 34.963 1.00 92.19 727 GLY A CA 1
ATOM 4955 C C . GLY A 1 727 ? -19.300 2.601 34.771 1.00 92.19 727 GLY A C 1
ATOM 4956 O O . GLY A 1 727 ? -20.378 2.016 34.642 1.00 92.19 727 GLY A O 1
ATOM 4957 N N . PRO A 1 728 ? -19.240 3.942 34.900 1.00 94.50 728 PRO A N 1
ATOM 4958 C CA . PRO A 1 728 ? -20.423 4.802 34.912 1.00 94.50 728 PRO A CA 1
ATOM 4959 C C . PRO A 1 728 ? -21.021 5.020 33.513 1.00 94.50 728 PRO A C 1
ATOM 4961 O O . PRO A 1 728 ? -20.559 5.864 32.753 1.00 94.50 728 PRO A O 1
ATOM 4964 N N . ASN A 1 729 ? -22.111 4.323 33.212 1.00 96.56 729 ASN A N 1
ATOM 4965 C CA . ASN A 1 729 ? -22.741 4.317 31.890 1.00 96.56 729 ASN A CA 1
ATOM 4966 C C . ASN A 1 729 ? -23.917 5.304 31.754 1.00 96.56 729 ASN A C 1
ATOM 4968 O O . ASN A 1 729 ? -24.728 5.444 32.672 1.00 96.56 729 ASN A O 1
ATOM 4972 N N . LEU A 1 730 ? -24.087 5.918 30.579 1.00 97.25 730 LEU A N 1
ATOM 4973 C CA . LEU A 1 730 ? -25.290 6.651 30.166 1.00 97.25 730 LEU A CA 1
ATOM 4974 C C . LEU A 1 730 ? -26.020 5.873 29.066 1.00 97.25 730 LEU A C 1
ATOM 4976 O O . LEU A 1 730 ? -25.496 5.698 27.971 1.00 97.25 730 LEU A O 1
ATOM 4980 N N . ILE A 1 731 ? -27.252 5.437 29.327 1.00 97.81 731 ILE A N 1
ATOM 4981 C CA . ILE A 1 731 ? -28.001 4.538 28.438 1.00 97.81 731 ILE A CA 1
ATOM 4982 C C . ILE A 1 731 ? -29.344 5.159 28.055 1.00 97.81 731 ILE A C 1
ATOM 4984 O O . ILE A 1 731 ? -30.092 5.629 28.912 1.00 97.81 731 ILE A O 1
ATOM 4988 N N . ARG A 1 732 ? -29.694 5.123 26.765 1.00 96.19 732 ARG A N 1
ATOM 4989 C CA . ARG A 1 732 ? -30.992 5.592 26.248 1.00 96.19 732 ARG A CA 1
ATOM 4990 C C . ARG A 1 732 ? -31.636 4.536 25.346 1.00 96.19 732 ARG A C 1
ATOM 4992 O O . ARG A 1 732 ? -31.176 4.350 24.220 1.00 96.19 732 ARG A O 1
ATOM 4999 N N . THR A 1 733 ? -32.700 3.881 25.817 1.00 92.50 733 THR A N 1
ATOM 5000 C CA . THR A 1 733 ? -33.378 2.758 25.125 1.00 92.50 733 THR A CA 1
ATOM 5001 C C . THR A 1 733 ? -34.350 3.215 24.035 1.00 92.50 733 THR A C 1
ATOM 5003 O O . THR A 1 733 ? -34.428 2.619 22.968 1.00 92.50 733 THR A O 1
ATOM 5006 N N . GLY A 1 734 ? -35.035 4.343 24.246 1.00 86.25 734 GLY A N 1
ATOM 5007 C CA . GLY A 1 734 ? -35.898 4.962 23.239 1.00 86.25 734 GLY A CA 1
ATOM 5008 C C . GLY A 1 734 ? -37.220 4.237 22.991 1.00 86.25 734 GLY A C 1
ATOM 5009 O O . GLY A 1 734 ? -37.837 3.688 23.897 1.00 86.25 734 GLY A O 1
ATOM 5010 N N . ASN A 1 735 ? -37.730 4.314 21.762 1.00 87.31 735 ASN A N 1
ATOM 5011 C CA . ASN A 1 735 ? -39.095 3.866 21.455 1.00 87.31 735 ASN A CA 1
ATOM 5012 C C . ASN A 1 735 ? -39.210 2.348 21.238 1.00 87.31 735 ASN A C 1
ATOM 5014 O O . ASN A 1 735 ? -40.302 1.846 20.980 1.00 87.31 735 ASN A O 1
ATOM 5018 N N . ASN A 1 736 ? -38.087 1.645 21.323 1.00 86.31 736 ASN A N 1
ATOM 5019 C CA . ASN A 1 736 ? -37.916 0.257 20.936 1.00 86.31 736 ASN A CA 1
ATOM 5020 C C . ASN A 1 736 ? -37.775 -0.625 22.154 1.00 86.31 736 ASN A C 1
ATOM 5022 O O . ASN A 1 736 ? -37.180 -0.203 23.139 1.00 86.31 736 ASN A O 1
ATOM 5026 N N . ASN A 1 737 ? -38.243 -1.865 22.052 1.00 91.31 737 ASN A N 1
ATOM 5027 C CA . ASN A 1 737 ? -38.008 -2.838 23.107 1.00 91.31 737 ASN A CA 1
ATOM 5028 C C . ASN A 1 737 ? -36.506 -3.109 23.204 1.00 91.31 737 ASN A C 1
ATOM 5030 O O . ASN A 1 737 ? -35.890 -3.574 22.241 1.00 91.31 737 ASN A O 1
ATOM 5034 N N . THR A 1 738 ? -35.914 -2.826 24.355 1.00 94.12 738 THR A N 1
ATOM 5035 C CA . THR A 1 738 ? -34.469 -2.926 24.535 1.00 94.12 738 THR A CA 1
ATOM 5036 C C . THR A 1 738 ? -34.140 -3.795 25.736 1.00 94.12 738 THR A C 1
ATOM 5038 O O . THR A 1 738 ? -34.596 -3.551 26.851 1.00 94.12 738 THR A O 1
ATOM 5041 N N . ASN A 1 739 ? -33.289 -4.794 25.520 1.00 94.56 739 ASN A N 1
ATOM 5042 C CA . ASN A 1 739 ? -32.741 -5.609 26.596 1.00 94.56 739 ASN A CA 1
ATOM 5043 C C . ASN A 1 739 ? -31.391 -5.029 27.010 1.00 94.56 739 ASN A C 1
ATOM 5045 O O . ASN A 1 739 ? -30.429 -5.102 26.243 1.00 94.56 739 ASN A O 1
ATOM 5049 N N . VAL A 1 740 ? -31.313 -4.480 28.216 1.00 97.12 740 VAL A N 1
ATOM 5050 C CA . VAL A 1 740 ? -30.095 -3.914 28.797 1.00 97.12 740 VAL A CA 1
ATOM 5051 C C . VAL A 1 740 ? -29.552 -4.876 29.848 1.00 97.12 740 VAL A C 1
ATOM 5053 O O . VAL A 1 740 ? -30.213 -5.130 30.851 1.00 97.12 740 VAL A O 1
ATOM 5056 N N . LEU A 1 741 ? -28.344 -5.397 29.642 1.00 96.88 741 LEU A N 1
ATOM 5057 C CA . LEU A 1 741 ? -27.589 -6.120 30.661 1.00 96.88 741 LEU A CA 1
ATOM 5058 C C . LEU A 1 741 ? -26.567 -5.179 31.299 1.00 96.88 741 LEU A C 1
ATOM 5060 O O . LEU A 1 741 ? -25.647 -4.699 30.630 1.00 96.88 741 LEU A O 1
ATOM 5064 N N . LEU A 1 742 ? -26.721 -4.955 32.599 1.00 95.31 742 LEU A N 1
ATOM 5065 C CA . LEU A 1 742 ? -25.777 -4.218 33.425 1.00 95.31 742 LEU A CA 1
ATOM 5066 C C . LEU A 1 742 ? -24.848 -5.206 34.128 1.00 95.31 742 LEU A C 1
ATOM 5068 O O . LEU A 1 742 ? -25.327 -6.076 34.861 1.00 95.31 742 LEU A O 1
ATOM 5072 N N . SER A 1 743 ? -23.535 -5.047 33.923 1.00 90.12 743 SER A N 1
ATOM 5073 C CA . SER A 1 743 ? -22.525 -5.897 34.562 1.00 90.12 743 SER A CA 1
ATOM 5074 C C . SER A 1 743 ? -22.114 -5.356 35.932 1.00 90.12 743 SER A C 1
ATOM 5076 O O . SER A 1 743 ? -22.515 -5.912 36.949 1.00 90.12 743 SER A O 1
ATOM 5078 N N . THR A 1 744 ? -21.343 -4.267 35.981 1.00 89.94 744 THR A N 1
ATOM 5079 C CA . THR A 1 744 ? -20.900 -3.622 37.232 1.00 89.94 744 THR A CA 1
ATOM 5080 C C . THR A 1 744 ? -20.750 -2.112 37.047 1.00 89.94 744 THR A C 1
ATOM 5082 O O . THR A 1 744 ? -20.605 -1.626 35.929 1.00 89.94 744 THR A O 1
ATOM 5085 N N . GLY A 1 745 ? -20.722 -1.355 38.145 1.00 91.38 745 GLY A N 1
ATOM 5086 C CA . GLY A 1 745 ? -20.566 0.103 38.104 1.00 91.38 745 GLY A CA 1
ATOM 5087 C C . GLY A 1 745 ? -21.887 0.866 38.198 1.00 91.38 745 GLY A C 1
ATOM 5088 O O . GLY A 1 745 ? -22.937 0.300 38.491 1.00 91.38 745 GLY A O 1
ATOM 5089 N N . ALA A 1 746 ? -21.808 2.188 38.057 1.00 95.00 746 ALA A N 1
ATOM 5090 C CA . ALA A 1 746 ? -22.975 3.065 38.089 1.00 95.00 746 ALA A CA 1
ATOM 5091 C C . ALA A 1 746 ? -23.639 3.133 36.705 1.00 95.00 746 ALA A C 1
ATOM 5093 O O . ALA A 1 746 ? -22.983 2.935 35.686 1.00 95.00 746 ALA A O 1
ATOM 5094 N N . ALA A 1 747 ? -24.927 3.459 36.641 1.00 97.31 747 ALA A N 1
ATOM 5095 C CA . ALA A 1 747 ? -25.590 3.679 35.358 1.00 97.31 747 ALA A CA 1
ATOM 5096 C C . ALA A 1 747 ? -26.721 4.699 35.474 1.00 97.31 747 ALA A C 1
ATOM 5098 O O . ALA A 1 747 ? -27.490 4.679 36.430 1.00 97.31 747 ALA A O 1
ATOM 5099 N N . THR A 1 748 ? -26.855 5.564 34.475 1.00 97.88 748 THR A N 1
ATOM 5100 C CA . THR A 1 748 ? -28.035 6.408 34.271 1.00 97.88 748 THR A CA 1
ATOM 5101 C C . THR A 1 748 ? -28.763 5.925 33.029 1.00 97.88 748 THR A C 1
ATOM 5103 O O . THR A 1 748 ? -28.229 5.994 31.925 1.00 97.88 748 THR A O 1
ATOM 5106 N N . ILE A 1 749 ? -29.986 5.439 33.205 1.00 97.88 749 ILE A N 1
ATOM 5107 C CA . ILE A 1 749 ? -30.821 4.896 32.141 1.00 97.88 749 ILE A CA 1
ATOM 5108 C C . ILE A 1 749 ? -32.008 5.828 31.925 1.00 97.88 749 ILE A C 1
ATOM 5110 O O . ILE A 1 749 ? -32.779 6.092 32.846 1.00 97.88 749 ILE A O 1
ATOM 5114 N N . SER A 1 750 ? -32.177 6.302 30.697 1.00 96.62 750 SER A N 1
ATOM 5115 C CA . SER A 1 750 ? -33.373 7.011 30.258 1.00 96.62 750 SER A CA 1
ATOM 5116 C C . SER A 1 750 ? -34.257 6.055 29.461 1.00 96.62 750 SER A C 1
ATOM 5118 O O . SER A 1 750 ? -33.982 5.778 28.286 1.00 96.62 750 SER A O 1
ATOM 5120 N N . ALA A 1 751 ? -35.294 5.532 30.122 1.00 93.19 751 ALA A N 1
ATOM 5121 C CA . ALA A 1 751 ? -36.296 4.677 29.499 1.00 93.19 751 ALA A CA 1
ATOM 5122 C C . ALA A 1 751 ? -37.134 5.485 28.501 1.00 93.19 751 ALA A C 1
ATOM 5124 O O . ALA A 1 751 ? -37.438 6.665 28.727 1.00 93.19 751 ALA A O 1
ATOM 5125 N N . GLY A 1 752 ? -37.500 4.867 27.380 1.00 90.00 752 GLY A N 1
ATOM 5126 C CA . GLY A 1 752 ? -38.355 5.495 26.379 1.00 90.00 752 GLY A CA 1
ATOM 5127 C C . GLY A 1 752 ? -39.783 4.952 26.388 1.00 90.00 752 GLY A C 1
ATOM 5128 O O . GLY A 1 752 ? -40.459 4.938 27.417 1.00 90.00 752 GLY A O 1
ATOM 5129 N N . THR A 1 753 ? -40.322 4.628 25.213 1.00 90.06 753 THR A N 1
ATOM 5130 C CA . THR A 1 753 ? -41.694 4.099 25.069 1.00 90.06 753 THR A CA 1
ATOM 5131 C C . THR A 1 753 ? -41.743 2.613 24.746 1.00 90.06 753 THR A C 1
ATOM 5133 O O . THR A 1 753 ? -42.847 2.078 24.676 1.00 90.06 753 THR A O 1
ATOM 5136 N N . GLY A 1 754 ? -40.591 1.984 24.502 1.00 90.06 754 GLY A N 1
ATOM 5137 C CA . GLY A 1 754 ? -40.495 0.545 24.288 1.00 90.06 754 GLY A CA 1
ATOM 5138 C C . GLY A 1 754 ? -40.832 -0.253 25.544 1.00 90.06 754 GLY A C 1
ATOM 5139 O O . GLY A 1 754 ? -40.942 0.308 26.630 1.00 90.06 754 GLY A O 1
ATOM 5140 N N . MET A 1 755 ? -41.019 -1.562 25.376 1.00 92.25 755 MET A N 1
ATOM 5141 C CA . MET A 1 755 ? -41.034 -2.502 26.495 1.00 92.25 755 MET A CA 1
ATOM 5142 C C . MET A 1 755 ? -39.606 -2.959 26.773 1.00 92.25 755 MET A C 1
ATOM 5144 O O . MET A 1 755 ? -39.075 -3.795 26.033 1.00 92.25 755 MET A O 1
ATOM 5148 N N . ASP A 1 756 ? -38.981 -2.393 27.799 1.00 94.50 756 ASP A N 1
ATOM 5149 C CA . ASP A 1 756 ? -37.573 -2.633 28.096 1.00 94.50 756 ASP A CA 1
ATOM 5150 C C . ASP A 1 756 ? -37.369 -3.684 29.195 1.00 94.50 756 ASP A C 1
ATOM 5152 O O . ASP A 1 756 ? -38.181 -3.846 30.108 1.00 94.50 756 ASP A O 1
ATOM 5156 N N . LEU A 1 757 ? -36.239 -4.389 29.133 1.00 95.69 757 LEU A N 1
ATOM 5157 C CA . LEU A 1 757 ? -35.777 -5.289 30.188 1.00 95.69 757 LEU A CA 1
ATOM 5158 C C . LEU A 1 757 ? -34.433 -4.802 30.728 1.00 95.69 757 LEU A C 1
ATOM 5160 O O . LEU A 1 757 ? -33.441 -4.799 30.000 1.00 95.69 757 LEU A O 1
ATOM 5164 N N . TYR A 1 758 ? -34.380 -4.469 32.015 1.00 97.19 758 TYR A N 1
ATOM 5165 C CA . TYR A 1 758 ? -33.156 -4.104 32.727 1.00 97.19 758 TYR A CA 1
ATOM 5166 C C . TYR A 1 758 ? -32.681 -5.287 33.576 1.00 97.19 758 TYR A C 1
ATOM 5168 O O . TYR A 1 758 ? -33.241 -5.590 34.632 1.00 97.19 758 TYR A O 1
ATOM 5176 N N . ALA A 1 759 ? -31.662 -5.992 33.096 1.00 96.81 759 ALA A N 1
ATOM 5177 C CA . ALA A 1 759 ? -31.080 -7.147 33.762 1.00 96.81 759 ALA A CA 1
ATOM 5178 C C . ALA A 1 759 ? -29.824 -6.747 34.550 1.00 96.81 759 ALA A C 1
ATOM 5180 O O . ALA A 1 759 ? -28.863 -6.234 33.980 1.00 96.81 759 ALA A O 1
ATOM 5181 N N . PHE A 1 760 ? -29.817 -7.024 35.851 1.00 96.25 760 PHE A N 1
ATOM 5182 C CA . PHE A 1 760 ? -28.709 -6.738 36.761 1.00 96.25 760 PHE A CA 1
ATOM 5183 C C . PHE A 1 760 ? -27.970 -8.025 37.099 1.00 96.25 760 PHE A C 1
ATOM 5185 O O . PHE A 1 760 ? -28.553 -8.921 37.714 1.00 96.25 760 PHE A O 1
ATOM 5192 N N . THR A 1 761 ? -26.693 -8.135 36.729 1.00 95.06 761 THR A N 1
ATOM 5193 C CA . THR A 1 761 ? -25.860 -9.251 37.197 1.00 95.06 761 THR A CA 1
ATOM 5194 C C . THR A 1 761 ? -25.363 -8.995 38.612 1.00 95.06 761 THR A C 1
ATOM 5196 O O . THR A 1 761 ? -24.976 -7.872 38.929 1.00 95.06 761 THR A O 1
ATOM 5199 N N . GLN A 1 762 ? -25.326 -10.026 39.452 1.00 94.06 762 GLN A N 1
ATOM 5200 C CA . GLN A 1 762 ? -24.727 -9.937 40.784 1.00 94.06 762 GLN A CA 1
ATOM 5201 C C . GLN A 1 762 ? -23.265 -9.464 40.695 1.00 94.06 762 GLN A C 1
ATOM 5203 O O . GLN A 1 762 ? -22.471 -10.041 39.952 1.00 94.06 762 GLN A O 1
ATOM 5208 N N . GLY A 1 763 ? -22.904 -8.421 41.447 1.00 87.31 763 GLY A N 1
ATOM 5209 C CA . GLY A 1 763 ? -21.585 -7.787 41.320 1.00 87.31 763 GLY A CA 1
ATOM 5210 C C . GLY A 1 763 ? -21.435 -6.386 41.923 1.00 87.31 763 GLY A C 1
ATOM 5211 O O . GLY A 1 763 ? -20.405 -5.763 41.685 1.00 87.31 763 GLY A O 1
ATOM 5212 N N . ASN A 1 764 ? -22.412 -5.919 42.712 1.00 85.88 764 ASN A N 1
ATOM 5213 C CA . ASN A 1 764 ? -22.513 -4.575 43.295 1.00 85.88 764 ASN A CA 1
ATOM 5214 C C . ASN A 1 764 ? -22.536 -3.429 42.261 1.00 85.88 764 ASN A C 1
ATOM 5216 O O . ASN A 1 764 ? -21.510 -3.022 41.714 1.00 85.88 764 ASN A O 1
ATOM 5220 N N . HIS A 1 765 ? -23.715 -2.836 42.069 1.00 92.38 765 HIS A N 1
ATOM 5221 C CA . HIS A 1 765 ? -23.914 -1.622 41.269 1.00 92.38 765 HIS A CA 1
ATOM 5222 C C . HIS A 1 765 ? -24.177 -0.441 42.210 1.00 92.38 765 HIS A C 1
ATOM 5224 O O . HIS A 1 765 ? -25.292 -0.317 42.727 1.00 92.38 765 HIS A O 1
ATOM 5230 N N . PRO A 1 766 ? -23.173 0.407 42.500 1.00 87.56 766 PRO A N 1
ATOM 5231 C CA . PRO A 1 766 ? -23.260 1.337 43.616 1.00 87.56 766 PRO A CA 1
ATOM 5232 C C . PRO A 1 766 ? -24.349 2.390 43.441 1.00 87.56 766 PRO A C 1
ATOM 5234 O O . PRO A 1 766 ? -24.952 2.734 44.444 1.00 87.56 766 PRO A O 1
ATOM 5237 N N . ASP A 1 767 ? -24.623 2.881 42.229 1.00 92.19 767 ASP A N 1
ATOM 5238 C CA . ASP A 1 767 ? -25.634 3.918 41.994 1.00 92.19 767 ASP A CA 1
ATOM 5239 C C . ASP A 1 767 ? -26.234 3.785 40.582 1.00 92.19 767 ASP A C 1
ATOM 5241 O O . ASP A 1 767 ? -25.682 4.283 39.599 1.00 92.19 767 ASP A O 1
ATOM 5245 N N . VAL A 1 768 ? -27.373 3.097 40.473 1.00 97.44 768 VAL A N 1
ATOM 5246 C CA . VAL A 1 768 ? -28.151 3.011 39.228 1.00 97.44 768 VAL A CA 1
ATOM 5247 C C . VAL A 1 768 ? -29.367 3.926 39.317 1.00 97.44 768 VAL A C 1
ATOM 5249 O O . VAL A 1 768 ? -30.165 3.821 40.246 1.00 97.44 768 VAL A O 1
ATOM 5252 N N . LEU A 1 769 ? -29.534 4.807 38.336 1.00 97.88 769 LEU A N 1
ATOM 5253 C CA . LEU A 1 769 ? -30.675 5.703 38.186 1.00 97.88 769 LEU A CA 1
ATOM 5254 C C . LEU A 1 769 ? -31.459 5.325 36.929 1.00 97.88 769 LEU A C 1
ATOM 5256 O O . LEU A 1 769 ? -30.931 5.425 35.826 1.00 97.88 769 LEU A O 1
ATOM 5260 N N . ILE A 1 770 ? -32.727 4.946 37.079 1.00 97.88 770 ILE A N 1
ATOM 5261 C CA . ILE A 1 770 ? -33.643 4.701 35.960 1.00 97.88 770 ILE A CA 1
ATOM 5262 C C . ILE A 1 770 ? -34.679 5.818 35.925 1.00 97.88 770 ILE A C 1
ATOM 5264 O O . ILE A 1 770 ? -35.433 6.022 36.875 1.00 97.88 770 ILE A O 1
ATOM 5268 N N . GLN A 1 771 ? -34.718 6.546 34.818 1.00 96.81 771 GLN A N 1
ATOM 5269 C CA . GLN A 1 771 ? -35.672 7.615 34.553 1.00 96.81 771 GLN A CA 1
ATOM 5270 C C . GLN A 1 771 ? -36.781 7.102 33.637 1.00 96.81 771 GLN A C 1
ATOM 5272 O O . GLN A 1 771 ? -36.512 6.319 32.730 1.00 96.81 771 GLN A O 1
ATOM 5277 N N . ASN A 1 772 ? -38.004 7.605 33.827 1.00 94.31 772 ASN A N 1
ATOM 5278 C CA . ASN A 1 772 ? -39.178 7.308 32.991 1.00 94.31 772 ASN A CA 1
ATOM 5279 C C . ASN A 1 772 ? -39.611 5.830 32.958 1.00 94.31 772 ASN A C 1
ATOM 5281 O O . ASN A 1 772 ? -40.244 5.414 31.990 1.00 94.31 772 ASN A O 1
ATOM 5285 N N . PHE A 1 773 ? -39.311 5.064 34.009 1.00 96.25 773 PHE A N 1
ATOM 5286 C CA . PHE A 1 773 ? -39.760 3.677 34.143 1.00 96.25 773 PHE A CA 1
ATOM 5287 C C . PHE A 1 773 ? -41.295 3.572 34.106 1.00 96.25 773 PHE A C 1
ATOM 5289 O O . PHE A 1 773 ? -41.998 4.334 34.780 1.00 96.25 773 PHE A O 1
ATOM 5296 N N . LYS A 1 774 ? -41.827 2.612 33.347 1.00 93.88 774 LYS A N 1
ATOM 5297 C CA . LYS A 1 774 ? -43.264 2.372 33.166 1.00 93.88 774 LYS A CA 1
ATOM 5298 C C . LYS A 1 774 ? -43.633 0.951 33.563 1.00 93.88 774 LYS A C 1
ATOM 5300 O O . LYS A 1 774 ? -43.415 -0.003 32.823 1.00 93.88 774 LYS A O 1
ATOM 5305 N N . SER A 1 775 ? -44.300 0.814 34.706 1.00 90.75 775 SER A N 1
ATOM 5306 C CA . SER A 1 775 ? -44.843 -0.478 35.137 1.00 90.75 775 SER A CA 1
ATOM 5307 C C . SER A 1 775 ? -45.780 -1.089 34.085 1.00 90.75 775 SER A C 1
ATOM 5309 O O . SER A 1 775 ? -46.642 -0.401 33.537 1.00 90.75 775 SER A O 1
ATOM 5311 N N . GLY A 1 776 ? -45.602 -2.381 33.797 1.00 87.00 776 GLY A N 1
ATOM 5312 C CA . GLY A 1 776 ? -46.356 -3.117 32.776 1.00 87.00 776 GLY A CA 1
ATOM 5313 C C . GLY A 1 776 ? -45.812 -2.986 31.348 1.00 87.00 776 GLY A C 1
ATOM 5314 O O . GLY A 1 776 ? -46.230 -3.758 30.489 1.00 87.00 776 GLY A O 1
ATOM 5315 N N . ALA A 1 777 ? -44.881 -2.058 31.102 1.00 91.69 777 ALA A N 1
ATOM 5316 C CA . ALA A 1 777 ? -44.102 -1.983 29.865 1.00 91.69 777 ALA A CA 1
ATOM 5317 C C . ALA A 1 777 ? -42.638 -2.373 30.112 1.00 91.69 777 ALA A C 1
ATOM 5319 O O . ALA A 1 777 ? -42.080 -3.145 29.340 1.00 91.69 777 ALA A O 1
ATOM 5320 N N . ASP A 1 778 ? -42.065 -1.905 31.219 1.00 95.94 778 ASP A N 1
ATOM 5321 C CA . ASP A 1 778 ? -40.677 -2.144 31.596 1.00 95.94 778 ASP A CA 1
ATOM 5322 C C . ASP A 1 778 ? -40.557 -3.186 32.710 1.00 95.94 778 ASP A C 1
ATOM 5324 O O . ASP A 1 778 ? -41.411 -3.294 33.604 1.00 95.94 778 ASP A O 1
ATOM 5328 N N . PHE A 1 779 ? -39.453 -3.929 32.674 1.00 96.81 779 PHE A N 1
ATOM 5329 C CA . PHE A 1 779 ? -39.206 -5.064 33.552 1.00 96.81 779 PHE A CA 1
ATOM 5330 C C . PHE A 1 779 ? -37.769 -5.115 34.065 1.00 96.81 779 PHE A C 1
ATOM 5332 O O . PHE A 1 779 ? -36.837 -4.580 33.464 1.00 96.81 779 PHE A O 1
ATOM 5339 N N . ILE A 1 780 ? -37.595 -5.802 35.188 1.00 97.12 780 ILE A N 1
ATOM 5340 C CA . ILE A 1 780 ? -36.327 -5.991 35.885 1.00 97.12 780 ILE A CA 1
ATOM 5341 C C . ILE A 1 780 ? -36.026 -7.486 35.937 1.00 97.12 780 ILE A C 1
ATOM 5343 O O . ILE A 1 780 ? -36.901 -8.281 36.272 1.00 97.12 780 ILE A O 1
ATOM 5347 N N . SER A 1 781 ? -34.782 -7.877 35.670 1.00 96.56 781 SER A N 1
ATOM 5348 C CA . SER A 1 781 ? -34.313 -9.239 35.941 1.00 96.56 781 SER A CA 1
ATOM 5349 C C . SER A 1 781 ? -33.074 -9.216 36.828 1.00 96.56 781 SER A C 1
ATOM 5351 O O . SER A 1 781 ? -32.185 -8.382 36.656 1.00 96.56 781 SER A O 1
ATOM 5353 N N . LEU A 1 782 ? -33.022 -10.124 37.801 1.00 95.94 782 LEU A N 1
ATOM 5354 C CA . LEU A 1 782 ? -31.924 -10.235 38.761 1.00 95.94 782 LEU A CA 1
ATOM 5355 C C . LEU A 1 782 ? -31.119 -11.499 38.452 1.00 95.94 782 LEU A C 1
ATOM 5357 O O . LEU A 1 782 ? -31.483 -12.607 38.842 1.00 95.94 782 LEU A O 1
ATOM 5361 N N . VAL A 1 783 ? -30.012 -11.336 37.732 1.00 94.50 783 VAL A N 1
ATOM 5362 C CA . VAL A 1 783 ? -29.202 -12.440 37.209 1.00 94.50 783 VAL A CA 1
ATOM 5363 C C . VAL A 1 783 ? -28.131 -12.835 38.227 1.00 94.50 783 VAL A C 1
ATOM 5365 O O . VAL A 1 783 ? -27.289 -12.027 38.610 1.00 94.50 783 VAL A O 1
ATOM 5368 N N . GLY A 1 784 ? -28.143 -14.099 38.654 1.00 94.38 784 GLY A N 1
ATOM 5369 C CA . GLY A 1 784 ? -27.192 -14.646 39.635 1.00 94.38 784 GLY A CA 1
ATOM 5370 C C . GLY A 1 784 ? -27.627 -14.503 41.099 1.00 94.38 784 GLY A C 1
ATOM 5371 O O . GLY A 1 784 ? -27.020 -15.111 41.974 1.00 94.38 784 GLY A O 1
ATOM 5372 N N . PHE A 1 785 ? -28.711 -13.775 41.373 1.00 95.31 785 PHE A N 1
ATOM 5373 C CA . PHE A 1 785 ? -29.265 -13.638 42.719 1.00 95.31 785 PHE A CA 1
ATOM 5374 C C . PHE A 1 785 ? -30.110 -14.854 43.137 1.00 95.31 785 PHE A C 1
ATOM 5376 O O . PHE A 1 785 ? -30.584 -15.634 42.310 1.00 95.31 785 PHE A O 1
ATOM 5383 N N . ALA A 1 786 ? -30.324 -15.012 44.448 1.00 94.50 786 ALA A N 1
ATOM 5384 C CA . ALA A 1 786 ? -31.187 -16.062 44.985 1.00 94.50 786 ALA A CA 1
ATOM 5385 C C . ALA A 1 786 ? -32.659 -15.865 44.569 1.00 94.50 786 ALA A C 1
ATOM 5387 O O . ALA A 1 786 ? -33.132 -14.740 44.426 1.00 94.50 786 ALA A O 1
ATOM 5388 N N . SER A 1 787 ? -33.423 -16.957 44.465 1.00 90.56 787 SER A N 1
ATOM 5389 C CA . SER A 1 787 ? -34.812 -16.951 43.961 1.00 90.56 787 SER A CA 1
ATOM 5390 C C . SER A 1 787 ? -35.802 -16.076 44.748 1.00 90.56 787 SER A C 1
ATOM 5392 O O . SER A 1 787 ? -36.859 -15.737 44.226 1.00 90.56 787 SER A O 1
ATOM 5394 N N . GLY A 1 788 ? -35.485 -15.697 45.990 1.00 94.38 788 GLY A N 1
ATOM 5395 C CA . GLY A 1 788 ? -36.298 -14.796 46.817 1.00 94.38 788 GLY A CA 1
ATOM 5396 C C . GLY A 1 788 ? -35.859 -13.329 46.800 1.00 94.38 788 GLY A C 1
ATOM 5397 O O . GLY A 1 788 ? -36.435 -12.525 47.535 1.00 94.38 788 GLY A O 1
ATOM 5398 N N . GLU A 1 789 ? -34.840 -12.972 46.015 1.00 96.56 789 GLU A N 1
ATOM 5399 C CA . GLU A 1 789 ? -34.197 -11.662 46.127 1.00 96.56 789 GLU A CA 1
ATOM 5400 C C . GLU A 1 789 ? -35.127 -10.506 45.761 1.00 96.56 789 GLU A C 1
ATOM 5402 O O . GLU A 1 789 ? -35.185 -9.525 46.497 1.00 96.56 789 GLU A O 1
ATOM 5407 N N . ALA A 1 790 ? -35.918 -10.640 44.693 1.00 95.94 790 ALA A N 1
ATOM 5408 C CA . ALA A 1 790 ? -36.885 -9.614 4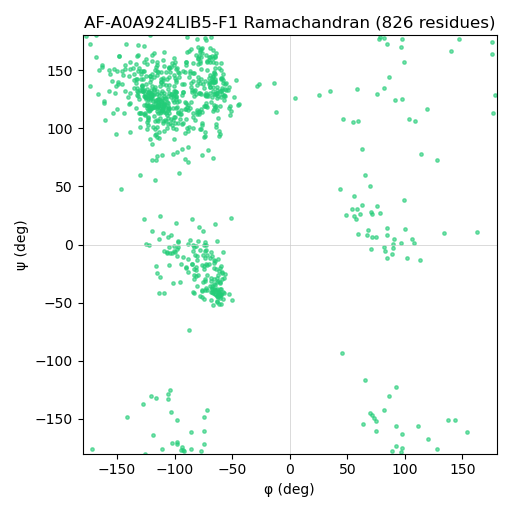4.300 1.00 95.94 790 ALA A CA 1
ATOM 5409 C C . ALA A 1 790 ? -37.895 -9.323 45.426 1.00 95.94 790 ALA A C 1
ATOM 5411 O O . ALA A 1 790 ? -38.113 -8.170 45.792 1.00 95.94 790 ALA A O 1
ATOM 5412 N N . THR A 1 791 ? -38.454 -10.372 46.040 1.00 96.19 791 THR A N 1
ATOM 5413 C CA . THR A 1 791 ? -39.392 -10.252 47.168 1.00 96.19 791 THR A CA 1
ATOM 5414 C C . THR A 1 791 ? -38.742 -9.580 48.374 1.00 96.19 791 THR A C 1
ATOM 5416 O O . THR A 1 791 ? -39.350 -8.712 49.002 1.00 96.19 791 THR A O 1
ATOM 5419 N N . ARG A 1 792 ? -37.500 -9.958 48.700 1.00 96.25 792 ARG A N 1
ATOM 5420 C CA . ARG A 1 792 ? -36.743 -9.356 49.802 1.00 96.25 792 ARG A CA 1
ATOM 5421 C C . ARG A 1 792 ? -36.486 -7.874 49.539 1.00 96.25 792 ARG A C 1
ATOM 5423 O O . ARG A 1 792 ? -36.755 -7.055 50.412 1.00 96.25 792 ARG A O 1
ATOM 5430 N N . ALA A 1 793 ? -35.988 -7.546 48.349 1.00 95.81 793 ALA A N 1
ATOM 5431 C CA . ALA A 1 793 ? -35.646 -6.189 47.957 1.00 95.81 793 ALA A CA 1
ATOM 5432 C C . ALA A 1 793 ? -36.883 -5.277 47.992 1.00 95.81 793 ALA A C 1
ATOM 5434 O O . ALA A 1 793 ? -36.823 -4.220 48.619 1.00 95.81 793 ALA A O 1
ATOM 5435 N N . LEU A 1 794 ? -38.020 -5.734 47.443 1.00 96.38 794 LEU A N 1
ATOM 5436 C CA . LEU A 1 794 ? -39.321 -5.053 47.527 1.00 96.38 794 LEU A CA 1
ATOM 5437 C C . LEU A 1 794 ? -39.762 -4.810 48.978 1.00 96.38 794 LEU A C 1
ATOM 5439 O O . LEU A 1 794 ? -40.223 -3.723 49.307 1.00 96.38 794 LEU A O 1
ATOM 5443 N N . GLY A 1 795 ? -39.575 -5.791 49.869 1.00 95.00 795 GLY A N 1
ATOM 5444 C CA . GLY A 1 795 ? -39.900 -5.653 51.294 1.00 95.00 795 GLY A CA 1
ATOM 5445 C C . GLY A 1 795 ? -39.035 -4.634 52.048 1.00 95.00 795 GLY A C 1
ATOM 5446 O O . GLY A 1 795 ? -39.400 -4.217 53.146 1.00 95.00 795 GLY A O 1
ATOM 5447 N N . THR A 1 796 ? -37.903 -4.230 51.468 1.00 94.06 796 THR A N 1
ATOM 5448 C CA . THR A 1 796 ? -36.973 -3.235 52.027 1.00 94.06 796 THR A CA 1
ATOM 5449 C C . THR A 1 796 ? -36.899 -1.940 51.215 1.00 94.06 796 THR A C 1
ATOM 5451 O O . THR A 1 796 ? -36.072 -1.082 51.526 1.00 94.06 796 THR A O 1
ATOM 5454 N N . ALA A 1 797 ? -37.728 -1.791 50.177 1.00 95.25 797 ALA A N 1
ATOM 5455 C CA . ALA A 1 797 ? -37.734 -0.608 49.328 1.00 95.25 797 ALA A CA 1
ATOM 5456 C C . ALA A 1 797 ? -38.164 0.640 50.117 1.00 95.25 797 ALA A C 1
ATOM 5458 O O . ALA A 1 797 ? -38.991 0.574 51.030 1.00 95.25 797 ALA A O 1
ATOM 5459 N N . THR A 1 798 ? -37.600 1.796 49.768 1.00 96.31 798 THR A N 1
ATOM 5460 C CA . THR A 1 798 ? -37.933 3.076 50.412 1.00 96.31 798 THR A CA 1
ATOM 5461 C C . THR A 1 798 ? -38.365 4.101 49.377 1.00 96.31 798 THR A C 1
ATOM 5463 O O . THR A 1 798 ? -37.834 4.135 48.273 1.00 96.31 798 THR A O 1
ATOM 5466 N N . ASN A 1 799 ? -39.318 4.959 49.739 1.00 95.62 799 ASN A N 1
ATOM 5467 C CA . ASN A 1 799 ? -39.768 6.056 48.888 1.00 95.62 799 ASN A CA 1
ATOM 5468 C C . ASN A 1 799 ? -39.230 7.374 49.439 1.00 95.62 799 ASN A C 1
ATOM 5470 O O . ASN A 1 799 ? -39.504 7.722 50.590 1.00 95.62 799 ASN A O 1
ATOM 5474 N N . SER A 1 800 ? -38.482 8.119 48.630 1.00 95.56 800 SER A N 1
ATOM 5475 C CA . SER A 1 800 ? -37.966 9.432 49.012 1.00 95.56 800 SER A CA 1
ATOM 5476 C C . SER A 1 800 ? -37.919 10.370 47.805 1.00 95.56 800 SER A C 1
ATOM 5478 O O . SER A 1 800 ? -37.607 9.959 46.692 1.00 95.56 800 SER A O 1
ATOM 5480 N N . GLY A 1 801 ? -38.319 11.633 47.989 1.00 88.31 801 GLY A N 1
ATOM 5481 C CA . GLY A 1 801 ? -38.299 12.628 46.905 1.00 88.31 801 GLY A CA 1
ATOM 5482 C C . GLY A 1 801 ? -39.127 12.255 45.664 1.00 88.31 801 GLY A C 1
ATOM 5483 O O . GLY A 1 801 ? -38.749 12.620 44.557 1.00 88.31 801 GLY A O 1
ATOM 5484 N N . GLY A 1 802 ? -40.217 11.494 45.826 1.00 92.56 802 GLY A N 1
ATOM 5485 C CA . GLY A 1 802 ? -41.048 11.012 44.711 1.00 92.56 802 GLY A CA 1
ATOM 5486 C C . GLY A 1 802 ? -40.435 9.865 43.898 1.00 92.56 802 GLY A C 1
ATOM 5487 O O . GLY A 1 802 ? -41.001 9.486 42.880 1.00 92.56 802 GLY A O 1
ATOM 5488 N N . SER A 1 803 ? -39.300 9.326 44.343 1.00 97.19 803 SER A N 1
ATOM 5489 C CA . SER A 1 803 ? -38.598 8.203 43.723 1.00 97.19 803 SER A CA 1
ATOM 5490 C C . SER A 1 803 ? -38.593 6.998 44.662 1.00 97.19 803 SER A C 1
ATOM 5492 O O . SER A 1 803 ? -38.582 7.153 45.887 1.00 97.19 803 SER A O 1
ATOM 5494 N N . GLU A 1 804 ? -38.586 5.804 44.088 1.00 97.56 804 GLU A N 1
ATOM 5495 C CA . GLU A 1 804 ? -38.464 4.544 44.817 1.00 97.56 804 GLU A CA 1
ATOM 5496 C C . GLU A 1 804 ? -37.026 4.021 44.744 1.00 97.56 804 GLU A C 1
ATOM 5498 O O . GLU A 1 804 ? -36.387 4.056 43.690 1.00 97.56 804 GLU A O 1
ATOM 5503 N N . HIS A 1 805 ? -36.506 3.546 45.875 1.00 97.19 805 HIS A N 1
ATOM 5504 C CA . HIS A 1 805 ? -35.137 3.062 46.023 1.00 97.19 805 HIS A CA 1
ATOM 5505 C C . HIS A 1 805 ? -35.126 1.596 46.448 1.00 97.19 805 HIS A C 1
ATOM 5507 O O . HIS A 1 805 ? -35.755 1.222 47.443 1.00 97.19 805 HIS A O 1
ATOM 5513 N N . LEU A 1 806 ? -34.353 0.790 45.726 1.00 96.44 806 LEU A N 1
ATOM 5514 C CA . LEU A 1 806 ? -34.175 -0.639 45.937 1.00 96.44 806 LEU A CA 1
ATOM 5515 C C . LEU A 1 806 ? -32.711 -0.939 46.282 1.00 96.44 806 LEU A C 1
ATOM 5517 O O . LEU A 1 806 ? -31.808 -0.448 45.606 1.00 96.44 806 LEU A O 1
ATOM 5521 N N . THR A 1 807 ? -32.484 -1.789 47.287 1.00 96.06 807 THR A N 1
ATOM 5522 C CA . THR A 1 807 ? -31.139 -2.261 47.656 1.00 96.06 807 THR A CA 1
ATOM 5523 C C . THR A 1 807 ? -31.081 -3.787 47.643 1.00 96.06 807 THR A C 1
ATOM 5525 O O . THR A 1 807 ? -31.822 -4.451 48.378 1.00 96.06 807 THR A O 1
ATOM 5528 N N . LEU A 1 808 ? -30.187 -4.357 46.832 1.00 96.06 808 LEU A N 1
ATOM 5529 C CA . LEU A 1 808 ? -29.989 -5.808 46.720 1.00 96.06 808 LEU A CA 1
ATOM 5530 C C . LEU A 1 808 ? -28.982 -6.336 47.762 1.00 96.06 808 LEU A C 1
ATOM 5532 O O . LEU A 1 808 ? -28.271 -5.565 48.407 1.00 96.06 808 LEU A O 1
ATOM 5536 N N . THR A 1 809 ? -28.909 -7.659 47.949 1.00 95.62 809 THR A N 1
ATOM 5537 C CA . THR A 1 809 ? -28.052 -8.306 48.967 1.00 95.62 809 THR A CA 1
ATOM 5538 C C . THR A 1 809 ? -26.570 -8.059 48.769 1.00 95.62 809 THR A C 1
ATOM 5540 O O . THR A 1 809 ? -25.808 -8.138 49.726 1.00 95.62 809 THR A O 1
ATOM 5543 N N . ASP A 1 810 ? -26.154 -7.802 47.532 1.00 94.50 810 ASP A N 1
ATOM 5544 C CA . ASP A 1 810 ? -24.762 -7.532 47.186 1.00 94.50 810 ASP A CA 1
ATOM 5545 C C . ASP A 1 810 ? -24.386 -6.047 47.332 1.00 94.50 810 ASP A C 1
ATOM 5547 O O . ASP A 1 810 ? -23.261 -5.668 47.018 1.00 94.50 810 ASP A O 1
ATOM 5551 N N . GLY A 1 811 ? -25.307 -5.210 47.820 1.00 94.00 811 GLY A N 1
ATOM 5552 C CA . GLY A 1 811 ? -25.101 -3.773 47.989 1.00 94.00 811 GLY A CA 1
ATOM 5553 C C . GLY A 1 811 ? -25.493 -2.926 46.778 1.00 94.00 811 GLY A C 1
ATOM 5554 O O . GLY A 1 811 ? -25.404 -1.703 46.869 1.00 94.00 811 GLY A O 1
ATOM 5555 N N . THR A 1 812 ? -25.979 -3.534 45.690 1.00 96.38 812 THR A N 1
ATOM 5556 C CA . THR A 1 812 ? -26.509 -2.810 44.525 1.00 96.38 812 THR A CA 1
ATOM 5557 C C . THR A 1 812 ? -27.639 -1.867 44.928 1.00 96.38 812 THR A C 1
ATOM 5559 O O . THR A 1 812 ? -28.594 -2.306 45.571 1.00 96.38 812 THR A O 1
ATOM 5562 N N . ARG A 1 813 ? -27.559 -0.592 44.524 1.00 95.94 813 ARG A N 1
ATOM 5563 C CA . ARG A 1 813 ? -28.578 0.438 44.786 1.00 95.94 813 ARG A CA 1
ATOM 5564 C C . ARG A 1 813 ? -29.192 0.924 43.476 1.00 95.94 813 ARG A C 1
ATOM 5566 O O . ARG A 1 813 ? -28.491 1.444 42.611 1.00 95.94 813 ARG A O 1
ATOM 5573 N N . ILE A 1 814 ? -30.510 0.787 43.352 1.00 97.62 814 ILE A N 1
ATOM 5574 C CA . ILE A 1 814 ? -31.278 1.176 42.164 1.00 97.62 814 ILE A CA 1
ATOM 5575 C C . ILE A 1 814 ? -32.319 2.217 42.574 1.00 97.62 814 ILE A C 1
ATOM 5577 O O . ILE A 1 814 ? -33.092 1.996 43.503 1.00 97.62 814 ILE A O 1
ATOM 5581 N N . THR A 1 815 ? -32.344 3.351 41.883 1.00 97.81 815 THR A N 1
ATOM 5582 C CA . THR A 1 815 ? -33.309 4.436 42.079 1.00 97.81 815 THR A CA 1
ATOM 5583 C C . THR A 1 815 ? -34.182 4.582 40.842 1.00 97.81 815 THR A C 1
ATOM 5585 O O . THR A 1 815 ? -33.674 4.803 39.744 1.00 97.81 815 THR A O 1
ATOM 5588 N N . PHE A 1 816 ? -35.497 4.525 41.029 1.00 97.88 816 PHE A N 1
ATOM 5589 C CA . PHE A 1 816 ? -36.498 4.749 39.991 1.00 97.88 816 PHE A CA 1
ATOM 5590 C C . PHE A 1 816 ? -37.015 6.181 40.116 1.00 97.88 816 PHE A C 1
ATOM 5592 O O . PHE A 1 816 ? -37.820 6.499 40.993 1.00 97.88 816 PHE A O 1
ATOM 5599 N N . GLN A 1 817 ? -36.497 7.078 39.277 1.00 97.50 817 GLN A N 1
ATOM 5600 C CA . GLN A 1 817 ? -36.762 8.507 39.397 1.00 97.50 817 GLN A CA 1
ATOM 5601 C C . GLN A 1 817 ? -38.212 8.839 39.051 1.00 97.50 817 GLN A C 1
ATOM 5603 O O . GLN A 1 817 ? -38.691 8.484 37.974 1.00 97.50 817 GLN A O 1
ATOM 5608 N N . ASN A 1 818 ? -38.873 9.599 39.929 1.00 94.81 818 ASN A N 1
ATOM 5609 C CA . ASN A 1 818 ? -40.269 10.029 39.766 1.00 94.81 818 ASN A CA 1
ATOM 5610 C C . ASN A 1 818 ? -41.253 8.861 39.570 1.00 94.81 818 ASN A C 1
ATOM 5612 O O . ASN A 1 818 ? -42.322 9.039 38.983 1.00 94.81 818 ASN A O 1
ATOM 5616 N N . PHE A 1 819 ? -40.889 7.670 40.042 1.00 95.75 819 PHE A N 1
ATOM 5617 C CA . PHE A 1 819 ? -41.713 6.475 39.999 1.00 95.75 819 PHE A CA 1
ATOM 5618 C C . PHE A 1 819 ? -41.781 5.861 41.396 1.00 95.75 819 PHE A C 1
ATOM 5620 O O . PHE A 1 819 ? -40.770 5.779 42.092 1.00 95.75 819 PHE A O 1
ATOM 5627 N N . THR A 1 820 ? -42.976 5.428 41.793 1.00 92.81 820 THR A N 1
ATOM 5628 C CA . THR A 1 820 ? -43.217 4.665 43.020 1.00 92.81 820 THR A CA 1
ATOM 5629 C C . THR A 1 820 ? -44.229 3.555 42.750 1.00 92.81 820 THR A C 1
ATOM 5631 O O . THR A 1 820 ? -45.099 3.694 41.887 1.00 92.81 820 THR A O 1
ATOM 5634 N N . GLY A 1 821 ? -44.138 2.457 43.501 1.00 90.88 821 GLY A N 1
ATOM 5635 C CA . GLY A 1 821 ? -45.084 1.346 43.431 1.00 90.88 821 GLY A CA 1
ATOM 5636 C C . GLY A 1 821 ? -44.599 0.160 42.600 1.00 90.88 821 GLY A C 1
ATOM 5637 O O . GLY A 1 821 ? -45.404 -0.455 41.898 1.00 90.88 821 GLY A O 1
ATOM 5638 N N . LEU A 1 822 ? -43.310 -0.177 42.670 1.00 95.12 822 LEU A N 1
ATOM 5639 C CA . LEU A 1 822 ? -42.803 -1.455 42.176 1.00 95.12 822 LEU A CA 1
ATOM 5640 C C . LEU A 1 822 ? -43.555 -2.620 42.828 1.00 95.12 822 LEU A C 1
ATOM 5642 O O . LEU A 1 822 ? -43.830 -2.644 44.028 1.00 95.12 822 LEU A O 1
ATOM 5646 N N . THR A 1 823 ? -43.861 -3.631 42.023 1.00 94.31 823 THR A N 1
ATOM 5647 C CA . THR A 1 823 ? -44.504 -4.867 42.477 1.00 94.31 823 THR A CA 1
ATOM 5648 C C . THR A 1 823 ? -43.770 -6.079 41.923 1.00 94.31 823 THR A C 1
ATOM 5650 O O . THR A 1 823 ? -42.910 -5.959 41.050 1.00 94.31 823 THR A O 1
ATOM 5653 N N . SER A 1 824 ? -44.131 -7.275 42.386 1.00 92.50 824 SER A N 1
ATOM 5654 C CA . SER A 1 824 ? -43.557 -8.517 41.863 1.00 92.50 824 SER A CA 1
ATOM 5655 C C . SER A 1 824 ? -43.773 -8.703 40.357 1.00 92.50 824 SER A C 1
ATOM 5657 O O . SER A 1 824 ? -42.968 -9.377 39.730 1.00 92.50 824 SER A O 1
ATOM 5659 N N . THR A 1 825 ? -44.796 -8.086 39.748 1.00 94.12 825 THR A N 1
ATOM 5660 C CA . THR A 1 825 ? -45.034 -8.183 38.296 1.00 94.12 825 THR A CA 1
ATOM 5661 C C . THR A 1 825 ? -44.048 -7.367 37.462 1.00 94.12 825 THR A C 1
ATOM 5663 O O . THR A 1 825 ? -44.019 -7.522 36.247 1.00 94.12 825 THR A O 1
ATOM 5666 N N . ASN A 1 826 ? -43.257 -6.489 38.088 1.00 95.69 826 ASN A N 1
ATOM 5667 C CA . ASN A 1 826 ? -42.164 -5.784 37.418 1.00 95.69 826 ASN A CA 1
ATOM 5668 C C . ASN A 1 826 ? -40.896 -6.638 37.301 1.00 95.69 826 ASN A C 1
ATOM 5670 O O . ASN A 1 826 ? -39.973 -6.226 36.608 1.00 95.69 826 ASN A O 1
ATOM 5674 N N . PHE A 1 827 ? -40.840 -7.798 37.960 1.00 95.31 827 PHE A N 1
ATOM 5675 C CA . PHE A 1 827 ? -39.691 -8.697 37.930 1.00 95.31 827 PHE A CA 1
ATOM 5676 C C . PHE A 1 827 ? -39.982 -9.914 37.043 1.00 95.31 827 PHE A C 1
ATOM 5678 O O . PHE A 1 827 ? -41.075 -10.480 37.120 1.00 95.31 827 PHE A O 1
ATOM 5685 N N . MET A 1 828 ? -39.004 -10.305 36.219 1.00 86.19 828 MET A N 1
ATOM 5686 C CA . MET A 1 828 ? -39.044 -11.488 35.345 1.00 86.19 828 MET A CA 1
ATOM 5687 C C . MET A 1 828 ? -37.969 -12.517 35.681 1.00 86.19 828 MET A C 1
ATOM 5689 O O . MET A 1 828 ? -36.808 -12.111 35.947 1.00 86.19 828 MET A O 1
#

Nearest PDB structures (foldseek):
  4kh3-assembly1_A  TM=2.386E-01  e=4.448E-01  Escherichia coli CFT073
  5cxl-assembly2_B  TM=3.464E-01  e=5.326E+00  Bordetella pertussis Tohama I

Sequence (828 aa):
ATRFIALNNSGVSGGAALLLDNKNHNVTIQIDAKGMEPGQVHPQHIHGFTDGTVSHTPTLAQDGDHDGFVELAEGLTRYGQILLNLSLNPDDSVHDHGTTSHDHTGNAQFPTADANGVLHYRQTFHFDPNDANAAAVLASIRDLAKKEIVLHGESVAAGSGNGTTGETDGSAGYKTVLPVASGELKAVNGALANKLASYLDCSADPASTQLSTYLLTGSTTADIEPVNNRDPVEKEIVPKGQTVATESGNGASGAVDATPVNKPAVAVAPIENKAVEILLGSKVAPKAADQTTTPASNPAPTGTTNTSTAKPEPVVASAPLSMVSFSGSGAIGIQIGFDSVARAAAAQGLLAVHNAAVAAGKILPVTIVPGDAIPAGPASGDGSLVVHQGGQVAVPSGYRTIAVDAPAPVTLFGGAGNGQVVVAGTGGLAFNAGAGTGTVMVGGGSNLVSVFEGAGSQNIDLGAGDDTVAALGGNNVIAAGLGKNQILLGSGANQVNSTGNDLIAGGSGAATVTAGTNAPVVFLGSGPSRFIGGGGRATVVGGVGADTMSSSGNSQLWLGSNTDVVNSTGADTVIARTGSATVNADGNMFVFAGSGRMDFHGGAGASTVLGASGASTLHGGAGSVIALAFAPMTYVGGNGADTIAAFGVDSALTATGGSGTALFLAGASGHNSITGGSGTSIIFGGGEGDVLTAGSGAGDTIKAGSGAETISAAGTQGVHKLYAGSGPNLIRTGNNNTNVLLSTGAATISAGTGMDLYAFTQGNHPDVLIQNFKSGADFISLVGFASGEATRALGTATNSGGSEHLTLTDGTRITFQNFTGLTSTNFM

Radius of gyration: 38.48 Å; Cα contacts (8 Å, |Δi|>4): 2258; chains: 1; bounding box: 101×70×112 Å

Secondary structure (DSSP, 8-state):
-EEPEE-TT---EEEEEEEEETTTTEEEEEEEEES--TT-B--EEEEE-TT-PPP----TTS-SS-SS---HHHHHHHH-EEEEE--S-GGGTTS-SSSS----SSSS-PPBP-TTSEEEEEEEEE--TT-HHHHHHHHHHS-GGG-EEEEEEEEE-TTTT--STTS--S--EEEEEEEEEEEE-----HHHHHHHHHHHSTTS-S-THHHHHHHHHT--TTSS-------------PPPP----------------------PPP--------------------------------------------PPPP----PPPPPP---STT---------HHHHHHHHHHHHHHHHHHHHTTSS------TTPPPPPPPTTS-EEEEE-S-EEEE--TTEEEEEE--SS-EEEE---STTEEEEE-SS-EEEEE-SS-EEEEE-SS--EEEE-TTPPPEEEE--BS--EEEE-SS--EEEEEBS--EEEE-SS-EEEEE-SS-EEE--BS-EEEEE-SS--EEE--BSS-EEEE-SS--EEE--BS--EEEESSS-EEE--BS-EEEEESS--EEE--SS-EEEEESS--EEE-TTS-EEEEE-SS-EEEEEE-S-EEEE--SS-EEEEESS-EEEE--SS-EEEEE-STT--EEEE--SS-EEEEE-SSS--EEE--SS-EEEE--SSS-EEE--SSTT-EEE--BS--EEE-TT--S-EEEE--BSSEEEE-TTS-EEEEE-BS-EEEE--SS--EEEEESS--S-EEEES--BTTBEEEEESS-TTHHHHHHHT-EEETTEEEEE-TT--EEEEET-----GGGB-